Protein AF-0000000083895644 (afdb_homodimer)

Nearest PDB structures (foldseek):
  8w2h-assembly1_A  TM=9.757E-01  e=0.000E+00  Homo sapiens
  4wl0-assembly1_D  TM=9.853E-01  e=0.000E+00  Homo sapiens
  4xz2-assembly1_B  TM=9.857E-01  e=1.143E-103  Homo sapiens
  4omt-assembly1_A-2  TM=9.810E-01  e=0.000E+00  Homo sapiens
  3o8n-assembly2_B  TM=9.812E-01  e=1.967E-99  Oryctolagus cuniculus

Organism: NCBI:txid48701

Structure (mmCIF, N/CA/C/O backbone):
data_AF-0000000083895644-model_v1
#
loop_
_entity.id
_entity.type
_entity.pdbx_description
1 polymer 'ATP-dependent 6-phosphofructokinase'
#
loop_
_atom_site.group_PDB
_atom_site.id
_atom_site.type_symbol
_atom_site.label_atom_id
_atom_site.label_alt_id
_atom_site.label_comp_id
_atom_site.label_asym_id
_atom_site.label_entity_id
_atom_site.label_seq_id
_atom_site.pdbx_PDB_ins_code
_atom_site.Cartn_x
_atom_site.Cartn_y
_atom_site.Cartn_z
_atom_site.occupancy
_atom_site.B_iso_or_equiv
_atom_site.auth_seq_id
_atom_site.auth_comp_id
_atom_site.auth_asym_id
_atom_site.auth_atom_id
_atom_site.pdbx_PDB_model_num
ATOM 1 N N . MET A 1 1 ? 8.945 -33.25 -27.797 1 31.91 1 MET A N 1
ATOM 2 C CA . MET A 1 1 ? 8.016 -32.344 -27.156 1 31.91 1 MET A CA 1
ATOM 3 C C . MET A 1 1 ? 6.625 -32.438 -27.766 1 31.91 1 MET A C 1
ATOM 5 O O . MET A 1 1 ? 6.422 -32.094 -28.922 1 31.91 1 MET A O 1
ATOM 9 N N . SER A 1 2 ? 5.906 -33.281 -27.344 1 35.94 2 SER A N 1
ATOM 10 C CA . SER A 1 2 ? 4.676 -33.656 -28.047 1 35.94 2 SER A CA 1
ATOM 11 C C . SER A 1 2 ? 3.674 -32.5 -28.016 1 35.94 2 SER A C 1
ATOM 13 O O . SER A 1 2 ? 3.359 -31.969 -26.938 1 35.94 2 SER A O 1
ATOM 15 N N . SER A 1 3 ? 3.662 -31.703 -29.031 1 42.75 3 SER A N 1
ATOM 16 C CA . SER A 1 3 ? 2.672 -30.688 -29.375 1 42.75 3 SER A CA 1
ATOM 17 C C . SER A 1 3 ? 1.253 -31.203 -29.156 1 42.75 3 SER A C 1
ATOM 19 O O . SER A 1 3 ? 0.845 -32.188 -29.75 1 42.75 3 SER A O 1
ATOM 21 N N . MET A 1 4 ? 0.895 -31.203 -28 1 51.72 4 MET A N 1
ATOM 22 C CA . MET A 1 4 ? -0.475 -31.688 -27.844 1 51.72 4 MET A CA 1
ATOM 23 C C . MET A 1 4 ? -1.457 -30.781 -28.578 1 51.72 4 MET A C 1
ATOM 25 O O . MET A 1 4 ? -1.373 -29.562 -28.484 1 51.72 4 MET A O 1
ATOM 29 N N . ASP A 1 5 ? -2.025 -31.297 -29.547 1 61.28 5 ASP A N 1
ATOM 30 C CA . ASP A 1 5 ? -3.053 -30.703 -30.391 1 61.28 5 ASP A CA 1
ATOM 31 C C . ASP A 1 5 ? -4.289 -30.344 -29.578 1 61.28 5 ASP A C 1
ATOM 33 O O . ASP A 1 5 ? -4.785 -31.141 -28.797 1 61.28 5 ASP A O 1
ATOM 37 N N . LEU A 1 6 ? -4.594 -29.016 -29.406 1 62.12 6 LEU A N 1
ATOM 38 C CA . LEU A 1 6 ? -5.762 -28.5 -28.703 1 62.12 6 LEU A CA 1
ATOM 39 C C . LEU A 1 6 ? -7.008 -29.312 -29.031 1 62.12 6 LEU A C 1
ATOM 41 O O . LEU A 1 6 ? -7.824 -29.578 -28.141 1 62.12 6 LEU A O 1
ATOM 45 N N . GLU A 1 7 ? -7.039 -29.688 -30.25 1 64.81 7 GLU A N 1
ATOM 46 C CA . GLU A 1 7 ? -8.227 -30.438 -30.656 1 64.81 7 GLU A CA 1
ATOM 47 C C . GLU A 1 7 ? -8.312 -31.766 -29.922 1 64.81 7 GLU A C 1
ATOM 49 O O . GLU A 1 7 ? -9.406 -32.219 -29.547 1 64.81 7 GLU A O 1
ATOM 54 N N . LYS A 1 8 ? -7.195 -32.281 -29.766 1 72.81 8 LYS A N 1
ATOM 55 C CA . LYS A 1 8 ? -7.172 -33.531 -29.047 1 72.81 8 LYS A CA 1
ATOM 56 C C . LYS A 1 8 ? -7.543 -33.344 -27.578 1 72.81 8 LYS A C 1
ATOM 58 O O . LYS A 1 8 ? -8.258 -34.188 -27.016 1 72.81 8 LYS A O 1
ATOM 63 N N . LEU A 1 9 ? -7.035 -32.188 -27.078 1 74.25 9 LEU A N 1
ATOM 64 C CA . LEU A 1 9 ? -7.355 -31.906 -25.672 1 74.25 9 LEU A CA 1
ATOM 65 C C . LEU A 1 9 ? -8.844 -31.641 -25.516 1 74.25 9 LEU A C 1
ATOM 67 O O . LEU A 1 9 ? -9.453 -32.062 -24.516 1 74.25 9 LEU A O 1
ATOM 71 N N . LYS A 1 10 ? -9.414 -30.953 -26.422 1 72.94 10 LYS A N 1
ATOM 72 C CA . LYS A 1 10 ? -10.844 -30.656 -26.391 1 72.94 10 LYS A CA 1
ATOM 73 C C . LYS A 1 10 ? -11.68 -31.922 -26.531 1 72.94 10 LYS A C 1
ATOM 75 O O . LYS A 1 10 ? -12.719 -32.062 -25.875 1 72.94 10 LYS A O 1
ATOM 80 N N . MET A 1 11 ? -11.188 -32.75 -27.391 1 65.75 11 MET A N 1
ATOM 81 C CA . MET A 1 11 ? -11.891 -34.031 -27.594 1 65.75 11 MET A CA 1
ATOM 82 C C . MET A 1 11 ? -11.82 -34.906 -26.344 1 65.75 11 MET A C 1
ATOM 84 O O . MET A 1 11 ? -12.805 -35.562 -25.984 1 65.75 11 MET A O 1
ATOM 88 N N . THR A 1 12 ? -10.734 -34.844 -25.75 1 70.88 12 THR A N 1
ATOM 89 C CA . THR A 1 12 ? -10.562 -35.656 -24.547 1 70.88 12 THR A CA 1
ATOM 90 C C . THR A 1 12 ? -11.289 -35 -23.359 1 70.88 12 THR A C 1
ATOM 92 O O . THR A 1 12 ? -11.789 -35.719 -22.484 1 70.88 12 THR A O 1
ATOM 95 N N . GLY A 1 13 ? -11.312 -33.781 -23.344 1 72.75 13 GLY A N 1
ATOM 96 C CA . GLY A 1 13 ? -11.953 -33.031 -22.266 1 72.75 13 GLY A CA 1
ATOM 97 C C . GLY A 1 13 ? -13.469 -33.062 -22.344 1 72.75 13 GLY A C 1
ATOM 98 O O . GLY A 1 13 ? -14.156 -32.969 -21.328 1 72.75 13 GLY A O 1
ATOM 99 N N . ALA A 1 14 ? -13.805 -33.25 -23.609 1 74 14 ALA A N 1
ATOM 100 C CA . ALA A 1 14 ? -15.25 -33.25 -23.812 1 74 14 ALA A CA 1
ATOM 101 C C . ALA A 1 14 ? -15.898 -34.469 -23.125 1 74 14 ALA A C 1
ATOM 103 O O . ALA A 1 14 ? -15.461 -35.594 -23.312 1 74 14 ALA A O 1
ATOM 104 N N . GLY A 1 15 ? -16.703 -34.156 -22.234 1 79.12 15 GLY A N 1
ATOM 105 C CA . GLY A 1 15 ? -17.438 -35.219 -21.547 1 79.12 15 GLY A CA 1
ATOM 106 C C . GLY A 1 15 ? -16.891 -35.5 -20.156 1 79.12 15 GLY A C 1
ATOM 107 O O . GLY A 1 15 ? -17.484 -36.281 -19.406 1 79.12 15 GLY A O 1
ATOM 108 N N . ARG A 1 16 ? -15.758 -34.906 -19.906 1 88.75 16 ARG A N 1
ATOM 109 C CA . ARG A 1 16 ? -15.18 -35.125 -18.578 1 88.75 16 ARG A CA 1
ATOM 110 C C . ARG A 1 16 ? -15.617 -34.062 -17.594 1 88.75 16 ARG A C 1
ATOM 112 O O . ARG A 1 16 ? -16.062 -32.969 -18 1 88.75 16 ARG A O 1
ATOM 119 N N . ALA A 1 17 ? -15.539 -34.438 -16.328 1 94.62 17 ALA A N 1
ATOM 120 C CA . ALA A 1 17 ? -15.906 -33.5 -15.258 1 94.62 17 ALA A CA 1
ATOM 121 C C . ALA A 1 17 ? -14.758 -33.312 -14.266 1 94.62 17 ALA A C 1
ATOM 123 O O . ALA A 1 17 ? -14.148 -34.312 -13.828 1 94.62 17 ALA A O 1
ATOM 124 N N . ILE A 1 18 ? -14.43 -32.031 -14.086 1 96.25 18 ILE A N 1
ATOM 125 C CA . ILE A 1 18 ? -13.352 -31.688 -13.18 1 96.25 18 ILE A CA 1
ATOM 126 C C . ILE A 1 18 ? -13.914 -30.922 -11.984 1 96.25 18 ILE A C 1
ATOM 128 O O . ILE A 1 18 ? -14.828 -30.094 -12.141 1 96.25 18 ILE A O 1
ATOM 132 N N . ALA A 1 19 ? -13.477 -31.219 -10.82 1 97.5 19 ALA A N 1
ATOM 133 C CA . ALA A 1 19 ? -13.836 -30.453 -9.633 1 97.5 19 ALA A CA 1
ATOM 134 C C . ALA A 1 19 ? -12.602 -29.812 -8.992 1 97.5 19 ALA A C 1
ATOM 136 O O . ALA A 1 19 ? -11.516 -30.406 -9 1 97.5 19 ALA A O 1
ATOM 137 N N . VAL A 1 20 ? -12.797 -28.594 -8.531 1 96.81 20 VAL A N 1
ATOM 138 C CA . VAL A 1 20 ? -11.711 -27.875 -7.863 1 96.81 20 VAL A CA 1
ATOM 139 C C . VAL A 1 20 ? -12.125 -27.547 -6.434 1 96.81 20 VAL A C 1
ATOM 141 O O . VAL A 1 20 ? -13.258 -27.125 -6.188 1 96.81 20 VAL A O 1
ATOM 144 N N . LEU A 1 21 ? -11.289 -27.828 -5.504 1 94.88 21 LEU A N 1
ATOM 145 C CA . LEU A 1 21 ? -11.562 -27.484 -4.113 1 94.88 21 LEU A CA 1
ATOM 146 C C . LEU A 1 21 ? -10.328 -26.859 -3.461 1 94.88 21 LEU A C 1
ATOM 148 O O . LEU A 1 21 ? -9.203 -27.094 -3.908 1 94.88 21 LEU A O 1
ATOM 152 N N . THR A 1 22 ? -10.539 -25.969 -2.553 1 92.88 22 THR A N 1
ATOM 153 C CA . THR A 1 22 ? -9.492 -25.359 -1.735 1 92.88 22 THR A CA 1
ATOM 154 C C . THR A 1 22 ? -9.609 -25.812 -0.282 1 92.88 22 THR A C 1
ATOM 156 O O . THR A 1 22 ? -10.711 -25.953 0.245 1 92.88 22 THR A O 1
ATOM 159 N N . SER A 1 23 ? -8.484 -26.188 0.261 1 89.44 23 SER A N 1
ATOM 160 C CA . SER A 1 23 ? -8.492 -26.672 1.635 1 89.44 23 SER A CA 1
ATOM 161 C C . SER A 1 23 ? -7.246 -26.219 2.393 1 89.44 23 SER A C 1
ATOM 163 O O . SER A 1 23 ? -6.207 -25.953 1.787 1 89.44 23 SER A O 1
ATOM 165 N N . GLY A 1 24 ? -7.406 -26.125 3.744 1 80.19 24 GLY A N 1
ATOM 166 C CA . GLY A 1 24 ? -6.297 -25.734 4.594 1 80.19 24 GLY A CA 1
ATOM 167 C C . GLY A 1 24 ? -6.246 -24.234 4.848 1 80.19 24 GLY A C 1
ATOM 168 O O . GLY A 1 24 ? -7.277 -23.562 4.816 1 80.19 24 GLY A O 1
ATOM 169 N N . GLY A 1 25 ? -5.035 -23.828 5.219 1 79.12 25 GLY A N 1
ATOM 170 C CA . GLY A 1 25 ? -4.867 -22.406 5.438 1 79.12 25 GLY A CA 1
ATOM 171 C C . GLY A 1 25 ? -4.965 -21.594 4.16 1 79.12 25 GLY A C 1
ATOM 172 O O . GLY A 1 25 ? -4.512 -22.031 3.102 1 79.12 25 GLY A O 1
ATOM 173 N N . ASP A 1 26 ? -5.562 -20.484 4.305 1 82.38 26 ASP A N 1
ATOM 174 C CA . ASP A 1 26 ? -5.738 -19.656 3.117 1 82.38 26 ASP A CA 1
ATOM 175 C C . ASP A 1 26 ? -4.422 -18.984 2.713 1 82.38 26 ASP A C 1
ATOM 177 O O . ASP A 1 26 ? -3.545 -18.766 3.553 1 82.38 26 ASP A O 1
ATOM 181 N N . ALA A 1 27 ? -4.18 -18.953 1.488 1 86.19 27 ALA A N 1
ATOM 182 C CA . ALA A 1 27 ? -3.053 -18.266 0.866 1 86.19 27 ALA A CA 1
ATOM 183 C C . ALA A 1 27 ? -3.529 -17.312 -0.221 1 86.19 27 ALA A C 1
ATOM 185 O O . ALA A 1 27 ? -4.516 -17.578 -0.909 1 86.19 27 ALA A O 1
ATOM 186 N N . GLN A 1 28 ? -2.652 -16.344 -0.252 1 88.38 28 GLN A N 1
ATOM 187 C CA . GLN A 1 28 ? -2.982 -15.359 -1.284 1 88.38 28 GLN A CA 1
ATOM 188 C C . GLN A 1 28 ? -2.805 -15.953 -2.68 1 88.38 28 GLN A C 1
ATOM 190 O O . GLN A 1 28 ? -1.929 -16.797 -2.895 1 88.38 28 GLN A O 1
ATOM 195 N N . GLY A 1 29 ? -3.602 -16.031 -3.59 1 91.88 29 GLY A N 1
ATOM 196 C CA . GLY A 1 29 ? -3.51 -16.469 -4.973 1 91.88 29 GLY A CA 1
ATOM 197 C C . GLY A 1 29 ? -4.398 -17.656 -5.277 1 91.88 29 GLY A C 1
ATOM 198 O O . GLY A 1 29 ? -4.488 -18.094 -6.426 1 91.88 29 GLY A O 1
ATOM 199 N N . MET A 1 30 ? -4.91 -18.219 -4.238 1 93.69 30 MET A N 1
ATOM 200 C CA . MET A 1 30 ? -5.762 -19.391 -4.438 1 93.69 30 MET A CA 1
ATOM 201 C C . MET A 1 30 ? -6.898 -19.078 -5.402 1 93.69 30 MET A C 1
ATOM 203 O O . MET A 1 30 ? -7.301 -19.938 -6.191 1 93.69 30 MET A O 1
ATOM 207 N N . ASN A 1 31 ? -7.359 -17.828 -5.352 1 94.5 31 ASN A N 1
ATOM 208 C CA . ASN A 1 31 ? -8.422 -17.438 -6.273 1 94.5 31 ASN A CA 1
ATOM 209 C C . ASN A 1 31 ? -7.941 -17.453 -7.723 1 94.5 31 ASN A C 1
ATOM 211 O O . ASN A 1 31 ? -8.695 -17.812 -8.625 1 94.5 31 ASN A O 1
ATOM 215 N N . ALA A 1 32 ? -6.699 -17.047 -7.891 1 96.12 32 ALA A N 1
ATOM 216 C CA . ALA A 1 32 ? -6.137 -17.078 -9.242 1 96.12 32 ALA A CA 1
ATOM 217 C C . ALA A 1 32 ? -6.008 -18.5 -9.75 1 96.12 32 ALA A C 1
ATOM 219 O O . ALA A 1 32 ? -6.184 -18.766 -10.938 1 96.12 32 ALA A O 1
ATOM 220 N N . ALA A 1 33 ? -5.691 -19.406 -8.867 1 96.62 33 ALA A N 1
ATOM 221 C CA . ALA A 1 33 ? -5.605 -20.812 -9.242 1 96.62 33 ALA A CA 1
ATOM 222 C C . ALA A 1 33 ? -6.98 -21.375 -9.594 1 96.62 33 ALA A C 1
ATOM 224 O O . ALA A 1 33 ? -7.133 -22.062 -10.602 1 96.62 33 ALA A O 1
ATOM 225 N N . VAL A 1 34 ? -7.973 -21.062 -8.766 1 96.38 34 VAL A N 1
ATOM 226 C CA . VAL A 1 34 ? -9.336 -21.516 -9.023 1 96.38 34 VAL A CA 1
ATOM 227 C C . VAL A 1 34 ? -9.828 -20.969 -10.359 1 96.38 34 VAL A C 1
ATOM 229 O O . VAL A 1 34 ? -10.445 -21.688 -11.141 1 96.38 34 VAL A O 1
ATOM 232 N N . ARG A 1 35 ? -9.523 -19.734 -10.602 1 96.75 35 ARG A N 1
ATOM 233 C CA . ARG A 1 35 ? -9.906 -19.094 -11.859 1 96.75 35 ARG A CA 1
ATOM 234 C C . ARG A 1 35 ? -9.25 -19.797 -13.047 1 96.75 35 ARG A C 1
ATOM 236 O O . ARG A 1 35 ? -9.906 -20.062 -14.055 1 96.75 35 ARG A O 1
ATOM 243 N N . ALA A 1 36 ? -7.98 -20.094 -12.953 1 96.56 36 ALA A N 1
ATOM 244 C CA . ALA A 1 36 ? -7.227 -20.703 -14.047 1 96.56 36 ALA A CA 1
ATOM 245 C C . ALA A 1 36 ? -7.719 -22.125 -14.336 1 96.56 36 ALA A C 1
ATOM 247 O O . ALA A 1 36 ? -7.898 -22.5 -15.5 1 96.56 36 ALA A O 1
ATOM 248 N N . VAL A 1 37 ? -7.98 -22.891 -13.312 1 97 37 VAL A N 1
ATOM 249 C CA . VAL A 1 37 ? -8.461 -24.266 -13.484 1 97 37 VAL A CA 1
ATOM 250 C C . VAL A 1 37 ? -9.852 -24.25 -14.117 1 97 37 VAL A C 1
ATOM 252 O O . VAL A 1 37 ? -10.133 -25.031 -15.031 1 97 37 VAL A O 1
ATOM 255 N N . THR A 1 38 ? -10.68 -23.359 -13.641 1 96.81 38 THR A N 1
ATOM 256 C CA . THR A 1 38 ? -12.047 -23.281 -14.133 1 96.81 38 THR A CA 1
ATOM 257 C C . THR A 1 38 ? -12.07 -22.859 -15.602 1 96.81 38 THR A C 1
ATOM 259 O O . THR A 1 38 ? -12.711 -23.5 -16.438 1 96.81 38 THR A O 1
ATOM 262 N N . ARG A 1 39 ? -11.383 -21.797 -15.914 1 94.94 39 ARG A N 1
ATOM 263 C CA . ARG A 1 39 ? -11.406 -21.281 -17.281 1 94.94 39 ARG A CA 1
ATOM 264 C C . ARG A 1 39 ? -10.742 -22.25 -18.25 1 94.94 39 ARG A C 1
ATOM 266 O O . ARG A 1 39 ? -11.242 -22.453 -19.359 1 94.94 39 ARG A O 1
ATOM 273 N N . MET A 1 40 ? -9.633 -22.797 -17.844 1 94 40 MET A N 1
ATOM 274 C CA . MET A 1 40 ? -8.961 -23.766 -18.703 1 94 40 MET A CA 1
ATOM 275 C C . MET A 1 40 ? -9.805 -25.016 -18.875 1 94 40 MET A C 1
ATOM 277 O O . MET A 1 40 ? -9.875 -25.578 -19.969 1 94 40 MET A O 1
ATOM 281 N N . GLY A 1 41 ? -10.398 -25.5 -17.75 1 94.56 41 GLY A N 1
ATOM 282 C CA . GLY A 1 41 ? -11.281 -26.656 -17.844 1 94.56 41 GLY A CA 1
ATOM 283 C C . GLY A 1 41 ? -12.422 -26.453 -18.812 1 94.56 41 GLY A C 1
ATOM 284 O O . GLY A 1 41 ? -12.695 -27.328 -19.656 1 94.56 41 GLY A O 1
ATOM 285 N N . ILE A 1 42 ? -13.07 -25.344 -18.719 1 92.75 42 ILE A N 1
ATOM 286 C CA . ILE A 1 42 ? -14.172 -25.016 -19.625 1 92.75 42 ILE A CA 1
ATOM 287 C C . ILE A 1 42 ? -13.648 -24.875 -21.047 1 92.75 42 ILE A C 1
ATOM 289 O O . ILE A 1 42 ? -14.312 -25.297 -22 1 92.75 42 ILE A O 1
ATOM 293 N N . TYR A 1 43 ? -12.516 -24.297 -21.141 1 90.5 43 TYR A N 1
ATOM 294 C CA . TYR A 1 43 ? -11.914 -24.062 -22.453 1 90.5 43 TYR A CA 1
ATOM 295 C C . TYR A 1 43 ? -11.648 -25.375 -23.188 1 90.5 43 TYR A C 1
ATOM 297 O O . TYR A 1 43 ? -11.789 -25.438 -24.406 1 90.5 43 TYR A O 1
ATOM 305 N N . VAL A 1 44 ? -11.266 -26.391 -22.469 1 89.69 44 VAL A N 1
ATOM 306 C CA . VAL A 1 44 ? -10.953 -27.672 -23.094 1 89.69 44 VAL A CA 1
ATOM 307 C C . VAL A 1 44 ? -12.227 -28.5 -23.234 1 89.69 44 VAL A C 1
ATOM 309 O O . VAL A 1 44 ? -12.18 -29.641 -23.688 1 89.69 44 VAL A O 1
ATOM 312 N N . GLY A 1 45 ? -13.383 -27.984 -22.828 1 89.12 45 GLY A N 1
ATOM 313 C CA . GLY A 1 45 ? -14.672 -28.609 -23.062 1 89.12 45 GLY A CA 1
ATOM 314 C C . GLY A 1 45 ? -15.156 -29.453 -21.875 1 89.12 45 GLY A C 1
ATOM 315 O O . GLY A 1 45 ? -16.188 -30.125 -21.969 1 89.12 45 GLY A O 1
ATOM 316 N N . ALA A 1 46 ? -14.453 -29.422 -20.812 1 93.31 46 ALA A N 1
ATOM 317 C CA . ALA A 1 46 ? -14.844 -30.188 -19.625 1 93.31 46 ALA A CA 1
ATOM 318 C C . ALA A 1 46 ? -15.859 -29.406 -18.797 1 93.31 46 ALA A C 1
ATOM 320 O O . ALA A 1 46 ? -15.969 -28.188 -18.906 1 93.31 46 ALA A O 1
ATOM 321 N N . LYS A 1 47 ? -16.641 -30.156 -18.062 1 95.31 47 LYS A N 1
ATOM 322 C CA . LYS A 1 47 ? -17.484 -29.547 -17.031 1 95.31 47 LYS A CA 1
ATOM 323 C C . LYS A 1 47 ? -16.688 -29.328 -15.742 1 95.31 47 LYS A C 1
ATOM 325 O O . LYS A 1 47 ? -16.016 -30.25 -15.258 1 95.31 47 LYS A O 1
ATOM 330 N N . VAL A 1 48 ? -16.734 -28.141 -15.281 1 96.88 48 VAL A N 1
ATOM 331 C CA . VAL A 1 48 ? -15.953 -27.828 -14.086 1 96.88 48 VAL A CA 1
ATOM 332 C C . VAL A 1 48 ? -16.891 -27.531 -12.922 1 96.88 48 VAL A C 1
ATOM 334 O O . VAL A 1 48 ? -17.828 -26.734 -13.07 1 96.88 48 VAL A O 1
ATOM 337 N N . TYR A 1 49 ? -16.641 -28.172 -11.789 1 97.62 49 TYR A N 1
ATOM 338 C CA . TYR A 1 49 ? -17.422 -27.969 -10.57 1 97.62 49 TYR A CA 1
ATOM 339 C C . TYR A 1 49 ? -16.562 -27.297 -9.492 1 97.62 49 TYR A C 1
ATOM 341 O O . TYR A 1 49 ? -15.391 -27.625 -9.328 1 97.62 49 TYR A O 1
ATOM 349 N N . LEU A 1 50 ? -17.156 -26.297 -8.844 1 97.19 50 LEU A N 1
ATOM 350 C CA . LEU A 1 50 ? -16.531 -25.672 -7.691 1 97.19 50 LEU A CA 1
ATOM 351 C C . LEU A 1 50 ? -17.062 -26.266 -6.391 1 97.19 50 LEU A C 1
ATOM 353 O O . LEU A 1 50 ? -18.266 -26.266 -6.148 1 97.19 50 LEU A O 1
ATOM 357 N N . ILE A 1 51 ? -16.188 -26.844 -5.652 1 96.06 51 ILE A N 1
ATOM 358 C CA . ILE A 1 51 ? -16.578 -27.375 -4.352 1 96.06 51 ILE A CA 1
ATOM 359 C C . ILE A 1 51 ? -16.391 -26.312 -3.277 1 96.06 51 ILE A C 1
ATOM 361 O O . ILE A 1 51 ? -15.266 -25.922 -2.969 1 96.06 51 ILE A O 1
ATOM 365 N N . HIS A 1 52 ? -17.469 -25.891 -2.73 1 92.88 52 HIS A N 1
ATOM 366 C CA . HIS A 1 52 ? -17.438 -24.844 -1.706 1 92.88 52 HIS A CA 1
ATOM 367 C C . HIS A 1 52 ? -17.109 -25.438 -0.337 1 92.88 52 HIS A C 1
ATOM 369 O O . HIS A 1 52 ? -17.531 -26.562 -0.024 1 92.88 52 HIS A O 1
ATOM 375 N N . GLU A 1 53 ? -16.312 -24.828 0.463 1 89.31 53 GLU A N 1
ATOM 376 C CA . GLU A 1 53 ? -15.984 -25.156 1.844 1 89.31 53 GLU A CA 1
ATOM 377 C C . GLU A 1 53 ? -15.055 -26.359 1.909 1 89.31 53 GLU A C 1
ATOM 379 O O . GLU A 1 53 ? -15.172 -27.188 2.814 1 89.31 53 GLU A O 1
ATOM 384 N N . GLY A 1 54 ? -14.297 -26.609 0.957 1 90.31 54 GLY A N 1
ATOM 385 C CA . GLY A 1 54 ? -13.242 -27.609 0.986 1 90.31 54 GLY A CA 1
ATOM 386 C C . GLY A 1 54 ? -13.766 -29.031 1.058 1 90.31 54 GLY A C 1
ATOM 387 O O . GLY A 1 54 ? -14.719 -29.375 0.356 1 90.31 54 GLY A O 1
ATOM 388 N N . TYR A 1 55 ? -13.133 -29.844 1.933 1 92.19 55 TYR A N 1
ATOM 389 C CA . TYR A 1 55 ? -13.508 -31.234 2.057 1 92.19 55 TYR A CA 1
ATOM 390 C C . TYR A 1 55 ? -14.875 -31.391 2.709 1 92.19 55 TYR A C 1
ATOM 392 O O . TYR A 1 55 ? -15.609 -32.344 2.432 1 92.19 55 TYR A O 1
ATOM 400 N N . GLN A 1 56 ? -15.195 -30.406 3.51 1 90.75 56 GLN A N 1
ATOM 401 C CA . GLN A 1 56 ? -16.516 -30.438 4.125 1 90.75 56 GLN A CA 1
ATOM 402 C C . GLN A 1 56 ? -17.625 -30.344 3.07 1 90.75 56 GLN A C 1
ATOM 404 O O . GLN A 1 56 ? -18.641 -31.031 3.168 1 90.75 56 GLN A O 1
ATOM 409 N N . GLY A 1 57 ? -17.391 -29.516 2.131 1 91.88 57 GLY A N 1
ATOM 410 C CA . GLY A 1 57 ? -18.344 -29.391 1.047 1 91.88 57 GLY A CA 1
ATOM 411 C C . GLY A 1 57 ? -18.438 -30.641 0.186 1 91.88 57 GLY A C 1
ATOM 412 O O . GLY A 1 57 ? -19.5 -30.953 -0.352 1 91.88 57 GLY A O 1
ATOM 413 N N . LEU A 1 58 ? -17.359 -31.312 0.114 1 93.12 58 LEU A N 1
ATOM 414 C CA . LEU A 1 58 ? -17.312 -32.562 -0.64 1 93.12 58 LEU A CA 1
ATOM 415 C C . LEU A 1 58 ? -18.141 -33.625 0.052 1 93.12 58 LEU A C 1
ATOM 417 O O . LEU A 1 58 ? -18.797 -34.438 -0.61 1 93.12 58 LEU A O 1
ATOM 421 N N . VAL A 1 59 ? -18.078 -33.656 1.364 1 94 59 VAL A N 1
ATOM 422 C CA . VAL A 1 59 ? -18.797 -34.625 2.158 1 94 59 VAL A CA 1
ATOM 423 C C . VAL A 1 59 ? -20.281 -34.281 2.189 1 94 59 VAL A C 1
ATOM 425 O O . VAL A 1 59 ? -21.141 -35.156 2.045 1 94 59 VAL A O 1
ATOM 428 N N . ASP A 1 60 ? -20.578 -33 2.332 1 93.25 60 ASP A N 1
ATOM 429 C CA . ASP A 1 60 ? -21.953 -32.562 2.436 1 93.25 60 ASP A CA 1
ATOM 430 C C . ASP A 1 60 ? -22.672 -32.656 1.089 1 93.25 60 ASP A C 1
ATOM 432 O O . ASP A 1 60 ? -23.859 -32.969 1.033 1 93.25 60 ASP A O 1
ATOM 436 N N . GLY A 1 61 ? -22.047 -32.375 0.08 1 93.38 61 GLY A N 1
ATOM 437 C CA . GLY A 1 61 ? -22.625 -32.406 -1.255 1 93.38 61 GLY A CA 1
ATOM 438 C C . GLY A 1 61 ? -23.703 -31.344 -1.46 1 93.38 61 GLY A C 1
ATOM 439 O O . GLY A 1 61 ? -23.625 -30.25 -0.885 1 93.38 61 GLY A O 1
ATOM 440 N N . GLY A 1 62 ? -24.562 -31.516 -2.408 1 90.38 62 GLY A N 1
ATOM 441 C CA . GLY A 1 62 ? -25.688 -30.625 -2.654 1 90.38 62 GLY A CA 1
ATOM 442 C C . GLY A 1 62 ? -25.266 -29.281 -3.207 1 90.38 62 GLY A C 1
ATOM 443 O O . GLY A 1 62 ? -24.609 -29.203 -4.246 1 90.38 62 GLY A O 1
ATOM 444 N N . GLU A 1 63 ? -25.516 -28.281 -2.387 1 91.31 63 GLU A N 1
ATOM 445 C CA . GLU A 1 63 ? -25.297 -26.906 -2.83 1 91.31 63 GLU A CA 1
ATOM 446 C C . GLU A 1 63 ? -23.828 -26.531 -2.742 1 91.31 63 GLU A C 1
ATOM 448 O O . GLU A 1 63 ? -23.406 -25.531 -3.324 1 91.31 63 GLU A O 1
ATOM 453 N N . ASN A 1 64 ? -23.109 -27.391 -2.184 1 93.31 64 ASN A N 1
ATOM 454 C CA . ASN A 1 64 ? -21.688 -27.109 -2.035 1 93.31 64 ASN A CA 1
ATOM 455 C C . ASN A 1 64 ? -20.891 -27.516 -3.273 1 93.31 64 ASN A C 1
ATOM 457 O O . ASN A 1 64 ? -19.719 -27.156 -3.416 1 93.31 64 ASN A O 1
ATOM 461 N N . ILE A 1 65 ? -21.516 -28.266 -4.168 1 96.44 65 ILE A N 1
ATOM 462 C CA . ILE A 1 65 ? -20.891 -28.641 -5.441 1 96.44 65 ILE A CA 1
ATOM 463 C C . ILE A 1 65 ? -21.641 -27.953 -6.586 1 96.44 65 ILE A C 1
ATOM 465 O O . ILE A 1 65 ? -22.688 -28.453 -7.035 1 96.44 65 ILE A O 1
ATOM 469 N N . LYS A 1 66 ? -21.062 -26.906 -7.066 1 96.12 66 LYS A N 1
ATOM 470 C CA . LYS A 1 66 ? -21.75 -26.078 -8.047 1 96.12 66 LYS A CA 1
ATOM 471 C C . LYS A 1 66 ? -21.031 -26.094 -9.391 1 96.12 66 LYS A C 1
ATOM 473 O O . LYS A 1 66 ? -19.812 -26.016 -9.445 1 96.12 66 LYS A O 1
ATOM 478 N N . LEU A 1 67 ? -21.828 -26.25 -10.406 1 95.94 67 LEU A N 1
ATOM 479 C CA . LEU A 1 67 ? -21.297 -26.156 -11.758 1 95.94 67 LEU A CA 1
ATOM 480 C C . LEU A 1 67 ? -20.797 -24.75 -12.062 1 95.94 67 LEU A C 1
ATOM 482 O O . LEU A 1 67 ? -21.516 -23.781 -11.789 1 95.94 67 LEU A O 1
ATOM 486 N N . ALA A 1 68 ? -19.609 -24.703 -12.484 1 95.06 68 ALA A N 1
ATOM 487 C CA . ALA A 1 68 ? -19 -23.391 -12.773 1 95.06 68 ALA A CA 1
ATOM 488 C C . ALA A 1 68 ? -19.234 -22.984 -14.227 1 95.06 68 ALA A C 1
ATOM 490 O O . ALA A 1 68 ? -19.344 -23.844 -15.102 1 95.06 68 ALA A O 1
ATOM 491 N N . HIS A 1 69 ? -19.391 -21.688 -14.406 1 91.44 69 HIS A N 1
ATOM 492 C CA . HIS A 1 69 ? -19.406 -21.078 -15.734 1 91.44 69 HIS A CA 1
ATOM 493 C C . HIS A 1 69 ? -18.281 -20.047 -15.875 1 91.44 69 HIS A C 1
ATOM 495 O O . HIS A 1 69 ? -17.594 -19.734 -14.906 1 91.44 69 HIS A O 1
ATOM 501 N N . TRP A 1 70 ? -18.109 -19.625 -17.047 1 88.06 70 TRP A N 1
ATOM 502 C CA . TRP A 1 70 ? -17.016 -18.719 -17.344 1 88.06 70 TRP A CA 1
ATOM 503 C C . TRP A 1 70 ? -17.078 -17.453 -16.484 1 88.06 70 TRP A C 1
ATOM 505 O O . TRP A 1 70 ? -16.062 -16.938 -16.031 1 88.06 70 TRP A O 1
ATOM 515 N N . HIS A 1 71 ? -18.312 -17.047 -16.125 1 86.06 71 HIS A N 1
ATOM 516 C CA . HIS A 1 71 ? -18.516 -15.789 -15.406 1 86.06 71 HIS A CA 1
ATOM 517 C C . HIS A 1 71 ? -18.453 -16 -13.891 1 86.06 71 HIS A C 1
ATOM 519 O O . HIS A 1 71 ? -18.359 -15.031 -13.133 1 86.06 71 HIS A O 1
ATOM 525 N N . SER A 1 72 ? -18.453 -17.234 -13.492 1 88.25 72 SER A N 1
ATOM 526 C CA . SER A 1 72 ? -18.422 -17.531 -12.062 1 88.25 72 SER A CA 1
ATOM 527 C C . SER A 1 72 ? -17.094 -17.141 -11.445 1 88.25 72 SER A C 1
ATOM 529 O O . SER A 1 72 ? -17 -16.922 -10.242 1 88.25 72 SER A O 1
ATOM 531 N N . VAL A 1 73 ? -16.078 -17.031 -12.32 1 91 73 VAL A N 1
ATOM 532 C CA . VAL A 1 73 ? -14.75 -16.766 -11.781 1 91 73 VAL A CA 1
ATOM 533 C C . VAL A 1 73 ? -14.219 -15.453 -12.344 1 91 73 VAL A C 1
ATOM 535 O O . VAL A 1 73 ? -13 -15.25 -12.422 1 91 73 VAL A O 1
ATOM 538 N N . THR A 1 74 ? -15.195 -14.602 -12.688 1 86.56 74 THR A N 1
ATOM 539 C CA . THR A 1 74 ? -14.789 -13.289 -13.188 1 86.56 74 THR A CA 1
ATOM 540 C C . THR A 1 74 ? -14.461 -12.352 -12.031 1 86.56 74 THR A C 1
ATOM 542 O O . THR A 1 74 ? -15.133 -12.367 -11 1 86.56 74 THR A O 1
ATOM 545 N N . ASN A 1 75 ? -13.414 -11.648 -12.109 1 83.69 75 ASN A N 1
ATOM 546 C CA . ASN A 1 75 ? -13.008 -10.578 -11.203 1 83.69 75 ASN A CA 1
ATOM 547 C C . ASN A 1 75 ? -12.648 -11.125 -9.828 1 83.69 75 ASN A C 1
ATOM 549 O O . ASN A 1 75 ? -13.047 -10.555 -8.805 1 83.69 75 ASN A O 1
ATOM 553 N N . ILE A 1 76 ? -12 -12.297 -9.758 1 89.75 76 ILE A N 1
ATOM 554 C CA . ILE A 1 76 ? -11.609 -12.844 -8.469 1 89.75 76 ILE A CA 1
ATOM 555 C C . ILE A 1 76 ? -10.086 -12.922 -8.383 1 89.75 76 ILE A C 1
ATOM 557 O O . ILE A 1 76 ? -9.531 -13.188 -7.312 1 89.75 76 ILE A O 1
ATOM 561 N N . ILE A 1 77 ? -9.438 -12.648 -9.492 1 91.69 77 ILE A N 1
ATOM 562 C CA . ILE A 1 77 ? -7.996 -12.82 -9.578 1 91.69 77 ILE A CA 1
ATOM 563 C C . ILE A 1 77 ? -7.301 -11.883 -8.594 1 91.69 77 ILE A C 1
ATOM 565 O O . ILE A 1 77 ? -6.227 -12.195 -8.078 1 91.69 77 ILE A O 1
ATOM 569 N N . GLN A 1 78 ? -7.93 -10.695 -8.289 1 89.38 78 GLN A N 1
ATOM 570 C CA . GLN A 1 78 ? -7.312 -9.695 -7.422 1 89.38 78 GLN A CA 1
ATOM 571 C C . GLN A 1 78 ? -7.691 -9.922 -5.961 1 89.38 78 GLN A C 1
ATOM 573 O O . GLN A 1 78 ? -7.129 -9.289 -5.066 1 89.38 78 GLN A O 1
ATOM 578 N N . LEU A 1 79 ? -8.57 -10.812 -5.738 1 88.31 79 LEU A N 1
ATOM 579 C CA . LEU A 1 79 ? -9.055 -11.008 -4.375 1 88.31 79 LEU A CA 1
ATOM 580 C C . LEU A 1 79 ? -8.141 -11.945 -3.602 1 88.31 79 LEU A C 1
ATOM 582 O O . LEU A 1 79 ? -7.605 -12.906 -4.164 1 88.31 79 LEU A O 1
ATOM 586 N N . GLY A 1 80 ? -7.973 -11.688 -2.404 1 85.81 80 GLY A N 1
ATOM 587 C CA . GLY A 1 80 ? -7.223 -12.57 -1.522 1 85.81 80 GLY A CA 1
ATOM 588 C C . GLY A 1 80 ? -8.078 -13.664 -0.916 1 85.81 80 GLY A C 1
ATOM 589 O O . GLY A 1 80 ? -9.305 -13.586 -0.934 1 85.81 80 GLY A O 1
ATOM 590 N N . GLY A 1 81 ? -7.391 -14.75 -0.519 1 83.44 81 GLY A N 1
ATOM 591 C CA . GLY A 1 81 ? -8.109 -15.883 0.039 1 83.44 81 GLY A CA 1
ATOM 592 C C . GLY A 1 81 ? -8.766 -16.75 -1.019 1 83.44 81 GLY A C 1
ATOM 593 O O . GLY A 1 81 ? -8.211 -16.953 -2.1 1 83.44 81 GLY A O 1
ATOM 594 N N . THR A 1 82 ? -9.852 -17.328 -0.632 1 88.44 82 THR A N 1
ATOM 595 C CA . THR A 1 82 ? -10.586 -18.172 -1.561 1 88.44 82 THR A CA 1
ATOM 596 C C . THR A 1 82 ? -12.078 -17.844 -1.538 1 88.44 82 THR A C 1
ATOM 598 O O . THR A 1 82 ? -12.68 -17.734 -0.468 1 88.44 82 THR A O 1
ATOM 601 N N . VAL A 1 83 ? -12.641 -17.609 -2.676 1 86.94 83 VAL A N 1
ATOM 602 C CA . VAL A 1 83 ? -14.047 -17.25 -2.805 1 86.94 83 VAL A CA 1
ATOM 603 C C . VAL A 1 83 ? -14.922 -18.469 -2.551 1 86.94 83 VAL A C 1
ATOM 605 O O . VAL A 1 83 ? -16.094 -18.344 -2.182 1 86.94 83 VAL A O 1
ATOM 608 N N . ILE A 1 84 ? -14.328 -19.672 -2.738 1 90.12 84 ILE A N 1
ATOM 609 C CA . ILE A 1 84 ? -15.117 -20.891 -2.555 1 90.12 84 ILE A CA 1
ATOM 610 C C . ILE A 1 84 ? -14.945 -21.391 -1.127 1 90.12 84 ILE A C 1
ATOM 612 O O . ILE A 1 84 ? -15.523 -22.422 -0.758 1 90.12 84 ILE A O 1
ATOM 616 N N . GLY A 1 85 ? -14.172 -20.656 -0.355 1 85 85 GLY A N 1
ATOM 617 C CA . GLY A 1 85 ? -14.031 -20.984 1.056 1 85 85 GLY A CA 1
ATOM 618 C C . GLY A 1 85 ? -13.133 -22.172 1.308 1 85 85 GLY A C 1
ATOM 619 O O . GLY A 1 85 ? -12.773 -22.891 0.375 1 85 85 GLY A O 1
ATOM 620 N N . SER A 1 86 ? -12.711 -22.266 2.543 1 81.75 86 SER A N 1
ATOM 621 C CA . SER A 1 86 ? -11.914 -23.391 3.031 1 81.75 86 SER A CA 1
ATOM 622 C C . SER A 1 86 ? -12.32 -23.781 4.449 1 81.75 86 SER A C 1
ATOM 624 O O . SER A 1 86 ? -12.805 -22.938 5.211 1 81.75 86 SER A O 1
ATOM 626 N N . ALA A 1 87 ? -12.516 -25.094 4.707 1 71.94 87 ALA A N 1
ATOM 627 C CA . ALA A 1 87 ? -12.867 -25.531 6.051 1 71.94 87 ALA A CA 1
ATOM 628 C C . ALA A 1 87 ? -12.055 -26.75 6.457 1 71.94 87 ALA A C 1
ATOM 630 O O . ALA A 1 87 ? -11.703 -27.578 5.613 1 71.94 87 ALA A O 1
ATOM 631 N N . ARG A 1 88 ? -11.773 -26.781 7.723 1 66.62 88 ARG A N 1
ATOM 632 C CA . ARG A 1 88 ? -11.195 -28 8.281 1 66.62 88 ARG A CA 1
ATOM 633 C C . ARG A 1 88 ? -12.273 -29.062 8.508 1 66.62 88 ARG A C 1
ATOM 635 O O . ARG A 1 88 ? -13.352 -28.75 9.031 1 66.62 88 ARG A O 1
ATOM 642 N N . CYS A 1 89 ? -11.977 -30.172 7.852 1 79.69 89 CYS A N 1
ATOM 643 C CA . CYS A 1 89 ? -13.031 -31.172 7.891 1 79.69 89 CYS A CA 1
ATOM 644 C C . CYS A 1 89 ? -12.562 -32.438 8.625 1 79.69 89 CYS A C 1
ATOM 646 O O . CYS A 1 89 ? -11.719 -33.156 8.125 1 79.69 89 CYS A O 1
ATOM 648 N N . LYS A 1 90 ? -13.156 -32.688 9.781 1 82 90 LYS A N 1
ATOM 649 C CA . LYS A 1 90 ? -12.852 -33.906 10.531 1 82 90 LYS A CA 1
ATOM 650 C C . LYS A 1 90 ? -13.594 -35.094 9.953 1 82 90 LYS A C 1
ATOM 652 O O . LYS A 1 90 ? -13.102 -36.219 10.016 1 82 90 LYS A O 1
ATOM 657 N N . ALA A 1 91 ? -14.617 -34.906 9.344 1 86.06 91 ALA A N 1
ATOM 658 C CA . ALA A 1 91 ? -15.438 -35.969 8.789 1 86.06 91 ALA A CA 1
ATOM 659 C C . ALA A 1 91 ? -14.703 -36.688 7.664 1 86.06 91 ALA A C 1
ATOM 661 O O . ALA A 1 91 ? -14.828 -37.906 7.52 1 86.06 91 ALA A O 1
ATOM 662 N N . PHE A 1 92 ? -13.969 -36.031 6.953 1 91.31 92 PHE A N 1
ATOM 663 C CA . PHE A 1 92 ? -13.273 -36.625 5.809 1 91.31 92 PHE A CA 1
ATOM 664 C C . PHE A 1 92 ? -12.156 -37.531 6.262 1 91.31 92 PHE A C 1
ATOM 666 O O . PHE A 1 92 ? -11.703 -38.406 5.5 1 91.31 92 PHE A O 1
ATOM 673 N N . GLN A 1 93 ? -11.758 -37.375 7.461 1 88.81 93 GLN A N 1
ATOM 674 C CA . GLN A 1 93 ? -10.711 -38.219 7.98 1 88.81 93 GLN A CA 1
ATOM 675 C C . GLN A 1 93 ? -11.25 -39.625 8.289 1 88.81 93 GLN A C 1
ATOM 677 O O . GLN A 1 93 ? -10.484 -40.594 8.359 1 88.81 93 GLN A O 1
ATOM 682 N N . THR A 1 94 ? -12.555 -39.719 8.359 1 91.88 94 THR A N 1
ATOM 683 C CA . THR A 1 94 ? -13.188 -41 8.602 1 91.88 94 THR A CA 1
ATOM 684 C C . THR A 1 94 ? -13.594 -41.656 7.285 1 91.88 94 THR A C 1
ATOM 686 O O . THR A 1 94 ? -13.828 -41 6.289 1 91.88 94 THR A O 1
ATOM 689 N N . ARG A 1 95 ? -13.68 -42.969 7.309 1 93.19 95 ARG A N 1
ATOM 690 C CA . ARG A 1 95 ? -14.039 -43.719 6.109 1 93.19 95 ARG A CA 1
ATOM 691 C C . ARG A 1 95 ? -15.461 -43.406 5.664 1 93.19 95 ARG A C 1
ATOM 693 O O . ARG A 1 95 ? -15.742 -43.312 4.469 1 93.19 95 ARG A O 1
ATOM 700 N N . GLU A 1 96 ? -16.297 -43.219 6.676 1 92.88 96 GLU A N 1
ATOM 701 C CA . GLU A 1 96 ? -17.688 -42.875 6.371 1 92.88 96 GLU A CA 1
ATOM 702 C C . GLU A 1 96 ? -17.766 -41.562 5.617 1 92.88 96 GLU A C 1
ATOM 704 O O . GLU A 1 96 ? -18.578 -41.406 4.688 1 92.88 96 GLU A O 1
ATOM 709 N N . GLY A 1 97 ? -17 -40.656 6.055 1 94.06 97 GLY A N 1
ATOM 710 C CA . GLY A 1 97 ? -16.969 -39.375 5.359 1 94.06 97 GLY A CA 1
ATOM 711 C C . GLY A 1 97 ? -16.469 -39.469 3.934 1 94.06 97 GLY A C 1
ATOM 712 O O . GLY A 1 97 ? -16.969 -38.812 3.037 1 94.06 97 GLY A O 1
ATOM 713 N N . ARG A 1 98 ? -15.516 -40.344 3.705 1 95.69 98 ARG A N 1
ATOM 714 C CA . ARG A 1 98 ? -14.953 -40.5 2.369 1 95.69 98 ARG A CA 1
ATOM 715 C C . ARG A 1 98 ? -15.922 -41.25 1.456 1 95.69 98 ARG A C 1
ATOM 717 O O . ARG A 1 98 ? -15.961 -41 0.25 1 95.69 98 ARG A O 1
ATOM 724 N N . ILE A 1 99 ? -16.719 -42.125 2.066 1 95.81 99 ILE A N 1
ATOM 725 C CA . ILE A 1 99 ? -17.75 -42.812 1.293 1 95.81 99 ILE A CA 1
ATOM 726 C C . ILE A 1 99 ? -18.781 -41.781 0.814 1 95.81 99 ILE A C 1
ATOM 728 O O . ILE A 1 99 ? -19.203 -41.844 -0.344 1 95.81 99 ILE A O 1
ATOM 732 N N . ALA A 1 100 ? -19.109 -40.938 1.729 1 95.44 100 ALA A N 1
ATOM 733 C CA . ALA A 1 100 ? -20.062 -39.906 1.37 1 95.44 100 ALA A CA 1
ATOM 734 C C . ALA A 1 100 ? -19.516 -38.969 0.279 1 95.44 100 ALA A C 1
ATOM 736 O O . ALA A 1 100 ? -20.234 -38.594 -0.632 1 95.44 100 ALA A O 1
ATOM 737 N N . ALA A 1 101 ? -18.359 -38.594 0.395 1 96.25 101 ALA A N 1
ATOM 738 C CA . ALA A 1 101 ? -17.703 -37.75 -0.603 1 96.25 101 ALA A CA 1
ATOM 739 C C . ALA A 1 101 ? -17.656 -38.438 -1.964 1 96.25 101 ALA A C 1
ATOM 741 O O . ALA A 1 101 ? -17.922 -37.812 -2.994 1 96.25 101 ALA A O 1
ATOM 742 N N . ALA A 1 102 ? -17.328 -39.75 -1.998 1 96 102 ALA A N 1
ATOM 743 C CA . ALA A 1 102 ? -17.281 -40.531 -3.234 1 96 102 ALA A CA 1
ATOM 744 C C . ALA A 1 102 ? -18.656 -40.594 -3.895 1 96 102 ALA A C 1
ATOM 746 O O . ALA A 1 102 ? -18.766 -40.5 -5.121 1 96 102 ALA A O 1
ATOM 747 N N . PHE A 1 103 ? -19.609 -40.781 -3.082 1 95.81 103 PHE A N 1
ATOM 748 C CA . PHE A 1 103 ? -20.984 -40.812 -3.584 1 95.81 103 PHE A CA 1
ATOM 749 C C . PHE A 1 103 ? -21.359 -39.531 -4.289 1 95.81 103 PHE A C 1
ATOM 751 O O . PHE A 1 103 ? -21.922 -39.562 -5.379 1 95.81 103 PHE A O 1
ATOM 758 N N . ASN A 1 104 ? -21.062 -38.375 -3.674 1 95.56 104 ASN A N 1
ATOM 759 C CA . ASN A 1 104 ? -21.391 -37.094 -4.227 1 95.56 104 ASN A CA 1
ATOM 760 C C . ASN A 1 104 ? -20.656 -36.812 -5.535 1 95.56 104 ASN A C 1
ATOM 762 O O . ASN A 1 104 ? -21.188 -36.156 -6.43 1 95.56 104 ASN A O 1
ATOM 766 N N . LEU A 1 105 ? -19.438 -37.281 -5.641 1 95.56 105 LEU A N 1
ATOM 767 C CA . LEU A 1 105 ? -18.656 -37.094 -6.855 1 95.56 105 LEU A CA 1
ATOM 768 C C . LEU A 1 105 ? -19.203 -37.938 -7.992 1 95.56 105 LEU A C 1
ATOM 770 O O . LEU A 1 105 ? -19.359 -37.469 -9.117 1 95.56 105 LEU A O 1
ATOM 774 N N . VAL A 1 106 ? -19.484 -39.188 -7.688 1 93.94 106 VAL A N 1
ATOM 775 C CA . VAL A 1 106 ? -19.969 -40.094 -8.703 1 93.94 106 VAL A CA 1
ATOM 776 C C . VAL A 1 106 ? -21.328 -39.656 -9.203 1 93.94 106 VAL A C 1
ATOM 778 O O . VAL A 1 106 ? -21.641 -39.812 -10.391 1 93.94 106 VAL A O 1
ATOM 781 N N . LYS A 1 107 ? -22.078 -39.125 -8.289 1 92.69 107 LYS A N 1
ATOM 782 C CA . LYS A 1 107 ? -23.422 -38.656 -8.648 1 92.69 107 LYS A CA 1
ATOM 783 C C . LYS A 1 107 ? -23.344 -37.531 -9.688 1 92.69 107 LYS A C 1
ATOM 785 O O . LYS A 1 107 ? -24.219 -37.406 -10.547 1 92.69 107 LYS A O 1
ATOM 790 N N . LYS A 1 108 ? -22.297 -36.781 -9.672 1 93.69 108 LYS A N 1
ATOM 791 C CA . LYS A 1 108 ? -22.141 -35.688 -10.602 1 93.69 108 LYS A CA 1
ATOM 792 C C . LYS A 1 108 ? -21.203 -36.062 -11.75 1 93.69 108 LYS A C 1
ATOM 794 O O . LYS A 1 108 ? -20.891 -35.219 -12.602 1 93.69 108 LYS A O 1
ATOM 799 N N . GLY A 1 109 ? -20.703 -37.281 -11.656 1 92.12 109 GLY A N 1
ATOM 800 C CA . GLY A 1 109 ? -19.844 -37.812 -12.711 1 92.12 109 GLY A CA 1
ATOM 801 C C . GLY A 1 109 ? -18.438 -37.219 -12.664 1 92.12 109 GLY A C 1
ATOM 802 O O . GLY A 1 109 ? -17.781 -37.125 -13.695 1 92.12 109 GLY A O 1
ATOM 803 N N . ILE A 1 110 ? -18.031 -36.812 -11.562 1 94.75 110 ILE A N 1
ATOM 804 C CA . ILE A 1 110 ? -16.719 -36.188 -11.414 1 94.75 110 ILE A CA 1
ATOM 805 C C . ILE A 1 110 ? -15.664 -37.25 -11.156 1 94.75 110 ILE A C 1
ATOM 807 O O . ILE A 1 110 ? -15.766 -38.031 -10.188 1 94.75 110 ILE A O 1
ATOM 811 N N . THR A 1 111 ? -14.664 -37.312 -12.023 1 93.06 111 THR A N 1
ATOM 812 C CA . THR A 1 111 ? -13.602 -38.281 -11.836 1 93.06 111 THR A CA 1
ATOM 813 C C . THR A 1 111 ? -12.234 -37.625 -11.805 1 93.06 111 THR A C 1
ATOM 815 O O . THR A 1 111 ? -11.203 -38.281 -11.758 1 93.06 111 THR A O 1
ATOM 818 N N . ASN A 1 112 ? -12.211 -36.312 -11.969 1 95 112 ASN A N 1
ATOM 819 C CA . ASN A 1 112 ? -10.992 -35.5 -11.898 1 95 112 ASN A CA 1
ATOM 820 C C . ASN A 1 112 ? -11.078 -34.438 -10.805 1 95 112 ASN A C 1
ATOM 822 O O . ASN A 1 112 ? -11.984 -33.594 -10.812 1 95 112 ASN A O 1
ATOM 826 N N . LEU A 1 113 ? -10.109 -34.562 -9.906 1 95.94 113 LEU A N 1
ATOM 827 C CA . LEU A 1 113 ? -10.148 -33.656 -8.75 1 95.94 113 LEU A CA 1
ATOM 828 C C . LEU A 1 113 ? -8.867 -32.844 -8.648 1 95.94 113 LEU A C 1
ATOM 830 O O . LEU A 1 113 ? -7.77 -33.406 -8.648 1 95.94 113 LEU A O 1
ATOM 834 N N . CYS A 1 114 ? -9.016 -31.516 -8.664 1 96.94 114 CYS A N 1
ATOM 835 C CA . CYS A 1 114 ? -7.91 -30.609 -8.406 1 96.94 114 CYS A CA 1
ATOM 836 C C . CYS A 1 114 ? -7.988 -30.031 -6.992 1 96.94 114 CYS A C 1
ATOM 838 O O . CYS A 1 114 ? -8.961 -29.375 -6.641 1 96.94 114 CYS A O 1
ATOM 840 N N . VAL A 1 115 ? -6.996 -30.328 -6.203 1 95.88 115 VAL A N 1
ATOM 841 C CA . VAL A 1 115 ? -7.004 -29.906 -4.805 1 95.88 115 VAL A CA 1
ATOM 842 C C . VAL A 1 115 ? -5.926 -28.859 -4.578 1 95.88 115 VAL A C 1
ATOM 844 O O . VAL A 1 115 ? -4.746 -29.094 -4.844 1 95.88 115 VAL A O 1
ATOM 847 N N . CYS A 1 116 ? -6.312 -27.656 -4.164 1 94.69 116 CYS A N 1
ATOM 848 C CA . CYS A 1 116 ? -5.387 -26.594 -3.809 1 94.69 116 CYS A CA 1
ATOM 849 C C . CYS A 1 116 ? -5.289 -26.438 -2.295 1 94.69 116 CYS A C 1
ATOM 851 O O . CYS A 1 116 ? -6.262 -26.062 -1.641 1 94.69 116 CYS A O 1
ATOM 853 N N . GLY A 1 117 ? -4.203 -26.781 -1.705 1 90.94 117 GLY A N 1
ATOM 854 C CA . GLY A 1 117 ? -4.043 -26.703 -0.261 1 90.94 117 GLY A CA 1
ATOM 855 C C . GLY A 1 117 ? -2.641 -27.047 0.202 1 90.94 117 GLY A C 1
ATOM 856 O O . GLY A 1 117 ? -1.701 -27.047 -0.596 1 90.94 117 GLY A O 1
ATOM 857 N N . GLY A 1 118 ? -2.52 -27.266 1.488 1 86.19 118 GLY A N 1
ATOM 858 C CA . GLY A 1 118 ? -1.228 -27.578 2.074 1 86.19 118 GLY A CA 1
ATOM 859 C C . GLY A 1 118 ? -0.935 -29.078 2.092 1 86.19 118 GLY A C 1
ATOM 860 O O . GLY A 1 118 ? -1.591 -29.844 1.393 1 86.19 118 GLY A O 1
ATOM 861 N N . ASP A 1 119 ? -0.013 -29.469 2.924 1 82.75 119 ASP A N 1
ATOM 862 C CA . ASP A 1 119 ? 0.419 -30.859 3.033 1 82.75 119 ASP A CA 1
ATOM 863 C C . ASP A 1 119 ? -0.713 -31.75 3.543 1 82.75 119 ASP A C 1
ATOM 865 O O . ASP A 1 119 ? -0.934 -32.844 3.021 1 82.75 119 ASP A O 1
ATOM 869 N N . GLY A 1 120 ? -1.389 -31.266 4.449 1 82.5 120 GLY A N 1
ATOM 870 C CA . GLY A 1 120 ? -2.492 -32.031 5 1 82.5 120 GLY A CA 1
ATOM 871 C C . GLY A 1 120 ? -3.596 -32.312 3.99 1 82.5 120 GLY A C 1
ATOM 872 O O . GLY A 1 120 ? -4.133 -33.406 3.924 1 82.5 120 GLY A O 1
ATOM 873 N N . SER A 1 121 ? -3.941 -31.328 3.242 1 88.69 121 SER A N 1
ATOM 874 C CA . SER A 1 121 ? -4.98 -31.469 2.225 1 88.69 121 SER A CA 1
ATOM 875 C C . SER A 1 121 ? -4.551 -32.438 1.123 1 88.69 121 SER A C 1
ATOM 877 O O . SER A 1 121 ? -5.355 -33.25 0.655 1 88.69 121 SER A O 1
ATOM 879 N N . LEU A 1 122 ? -3.326 -32.406 0.77 1 88.5 122 LEU A N 1
ATOM 880 C CA . LEU A 1 122 ? -2.836 -33.219 -0.327 1 88.5 122 LEU A CA 1
ATOM 881 C C . LEU A 1 122 ? -2.666 -34.688 0.118 1 88.5 122 LEU A C 1
ATOM 883 O O . LEU A 1 122 ? -2.861 -35.594 -0.674 1 88.5 122 LEU A O 1
ATOM 887 N N . THR A 1 123 ? -2.357 -34.812 1.321 1 86.88 123 THR A N 1
ATOM 888 C CA . THR A 1 123 ? -2.301 -36.156 1.862 1 86.88 123 THR A CA 1
ATOM 889 C C . THR A 1 123 ? -3.693 -36.781 1.905 1 86.88 123 THR A C 1
ATOM 891 O O . THR A 1 123 ? -3.857 -37.969 1.601 1 86.88 123 THR A O 1
ATOM 894 N N . GLY A 1 124 ? -4.59 -36 2.305 1 88.06 124 GLY A N 1
ATOM 895 C CA . GLY A 1 124 ? -5.965 -36.469 2.289 1 88.06 124 GLY A CA 1
ATOM 896 C C . GLY A 1 124 ? -6.445 -36.844 0.904 1 88.06 124 GLY A C 1
ATOM 897 O O . GLY A 1 124 ? -7.168 -37.844 0.745 1 88.06 124 GLY A O 1
ATOM 898 N N . ALA A 1 125 ? -6.074 -36.125 -0.06 1 90.38 125 ALA A N 1
ATOM 899 C CA . ALA A 1 125 ? -6.445 -36.406 -1.443 1 90.38 125 ALA A CA 1
ATOM 900 C C . ALA A 1 125 ? -5.828 -37.719 -1.915 1 90.38 125 ALA A C 1
ATOM 902 O O . ALA A 1 125 ? -6.469 -38.5 -2.639 1 90.38 125 ALA A O 1
ATOM 903 N N . ASN A 1 126 ? -4.656 -37.969 -1.518 1 89.06 126 ASN A N 1
ATOM 904 C CA . ASN A 1 126 ? -3.99 -39.219 -1.909 1 89.06 126 ASN A CA 1
ATOM 905 C C . ASN A 1 126 ? -4.656 -40.438 -1.276 1 89.06 126 ASN A C 1
ATOM 907 O O . ASN A 1 126 ? -4.789 -41.469 -1.917 1 89.06 126 ASN A O 1
ATOM 911 N N . ILE A 1 127 ? -5.039 -40.281 -0.058 1 90.19 127 ILE A N 1
ATOM 912 C CA . ILE A 1 127 ? -5.75 -41.375 0.619 1 90.19 127 ILE A CA 1
ATOM 913 C C . ILE A 1 127 ? -7.07 -41.625 -0.094 1 90.19 127 ILE A C 1
ATOM 915 O O . ILE A 1 127 ? -7.441 -42.781 -0.303 1 90.19 127 ILE A O 1
ATOM 919 N N . PHE A 1 128 ? -7.684 -40.656 -0.448 1 93.19 128 PHE A N 1
ATOM 920 C CA . PHE A 1 128 ? -8.961 -40.75 -1.145 1 93.19 128 PHE A CA 1
ATOM 921 C C . PHE A 1 128 ? -8.805 -41.5 -2.465 1 93.19 128 PHE A C 1
ATOM 923 O O . PHE A 1 128 ? -9.602 -42.406 -2.781 1 93.19 128 PHE A O 1
ATOM 930 N N . ARG A 1 129 ? -7.777 -41.156 -3.166 1 92.38 129 ARG A N 1
ATOM 931 C CA . ARG A 1 129 ? -7.516 -41.812 -4.453 1 92.38 129 ARG A CA 1
ATOM 932 C C . ARG A 1 129 ? -7.16 -43.281 -4.273 1 92.38 129 ARG A C 1
ATOM 934 O O . ARG A 1 129 ? -7.645 -44.125 -5.02 1 92.38 129 ARG A O 1
ATOM 941 N N . SER A 1 130 ? -6.383 -43.562 -3.33 1 90 130 SER A N 1
ATOM 942 C CA . SER A 1 130 ? -5.938 -44.938 -3.1 1 90 130 SER A CA 1
ATOM 943 C C . SER A 1 130 ? -7.098 -45.844 -2.676 1 90 130 SER A C 1
ATOM 945 O O . SER A 1 130 ? -7.133 -47.031 -3.014 1 90 130 SER A O 1
ATOM 947 N N . GLU A 1 131 ? -8.016 -45.188 -1.996 1 93.69 131 GLU A N 1
ATOM 948 C CA . GLU A 1 131 ? -9.148 -45.969 -1.49 1 93.69 131 GLU A CA 1
ATOM 949 C C . GLU A 1 131 ? -10.344 -45.875 -2.438 1 93.69 131 GLU A C 1
ATOM 951 O O . GLU A 1 131 ? -11.391 -46.469 -2.178 1 93.69 131 GLU A O 1
ATOM 956 N N . TRP A 1 132 ? -10.219 -45.312 -3.508 1 94.38 132 TRP A N 1
ATOM 957 C CA . TRP A 1 132 ? -11.328 -44.969 -4.387 1 94.38 132 TRP A CA 1
ATOM 958 C C . TRP A 1 132 ? -12.078 -46.219 -4.836 1 94.38 132 TRP A C 1
ATOM 960 O O . TRP A 1 132 ? -13.305 -46.312 -4.703 1 94.38 132 TRP A O 1
ATOM 970 N N . SER A 1 133 ? -11.375 -47.25 -5.316 1 90.88 133 SER A N 1
ATOM 971 C CA . SER A 1 133 ? -12 -48.5 -5.797 1 90.88 133 SER A CA 1
ATOM 972 C C . SER A 1 133 ? -12.758 -49.188 -4.68 1 90.88 133 SER A C 1
ATOM 974 O O . SER A 1 133 ? -13.859 -49.719 -4.895 1 90.88 133 SER A O 1
ATOM 976 N N . GLY A 1 134 ? -12.125 -49.188 -3.527 1 93.25 134 GLY A N 1
ATOM 977 C CA . GLY A 1 134 ? -12.773 -49.781 -2.373 1 93.25 134 GLY A CA 1
ATOM 978 C C . GLY A 1 134 ? -14.016 -49.062 -1.927 1 93.25 134 GLY A C 1
ATOM 979 O O . GLY A 1 134 ? -14.992 -49.656 -1.496 1 93.25 134 GLY A O 1
ATOM 980 N N . LEU A 1 135 ? -13.961 -47.781 -2.049 1 95.06 135 LEU A N 1
ATOM 981 C CA . LEU A 1 135 ? -15.109 -46.969 -1.67 1 95.06 135 LEU A CA 1
ATOM 982 C C . LEU A 1 135 ? -16.281 -47.219 -2.615 1 95.06 135 LEU A C 1
ATOM 984 O O . LEU A 1 135 ? -17.422 -47.281 -2.178 1 95.06 135 LEU A O 1
ATOM 988 N N . LEU A 1 136 ? -16.016 -47.344 -3.898 1 94.62 136 LEU A N 1
ATOM 989 C CA . LEU A 1 136 ? -17.062 -47.594 -4.883 1 94.62 136 LEU A CA 1
ATOM 990 C C . LEU A 1 136 ? -17.703 -48.969 -4.676 1 94.62 136 LEU A C 1
ATOM 992 O O . LEU A 1 136 ? -18.922 -49.125 -4.816 1 94.62 136 LEU A O 1
ATOM 996 N N . ASP A 1 137 ? -16.859 -49.938 -4.332 1 94.62 137 ASP A N 1
ATOM 997 C CA . ASP A 1 137 ? -17.375 -51.281 -4.062 1 94.62 137 ASP A CA 1
ATOM 998 C C . ASP A 1 137 ? -18.359 -51.281 -2.895 1 94.62 137 ASP A C 1
ATOM 1000 O O . ASP A 1 137 ? -19.391 -51.938 -2.938 1 94.62 137 ASP A O 1
ATOM 1004 N N . GLU A 1 138 ? -17.953 -50.531 -1.968 1 95.19 138 GLU A N 1
ATOM 1005 C CA . GLU A 1 138 ? -18.828 -50.438 -0.796 1 95.19 138 GLU A CA 1
ATOM 1006 C C . GLU A 1 138 ? -20.125 -49.75 -1.135 1 95.19 138 GLU A C 1
ATOM 1008 O O . GLU A 1 138 ? -21.188 -50.062 -0.585 1 95.19 138 GLU A O 1
ATOM 1013 N N . LEU A 1 139 ? -20.078 -48.781 -1.943 1 95.38 139 LEU A N 1
ATOM 1014 C CA . LEU A 1 139 ? -21.281 -48.062 -2.361 1 95.38 139 LEU A CA 1
ATOM 1015 C C . LEU A 1 139 ? -22.203 -48.938 -3.18 1 95.38 139 LEU A C 1
ATOM 1017 O O . LEU A 1 139 ? -23.422 -48.844 -3.084 1 95.38 139 LEU A O 1
ATOM 1021 N N . VAL A 1 140 ? -21.641 -49.812 -3.93 1 94.69 140 VAL A N 1
ATOM 1022 C CA . VAL A 1 140 ? -22.422 -50.75 -4.711 1 94.69 140 VAL A CA 1
ATOM 1023 C C . VAL A 1 140 ? -23.078 -51.75 -3.777 1 94.69 140 VAL A C 1
ATOM 1025 O O . VAL A 1 140 ? -24.266 -52.094 -3.949 1 94.69 140 VAL A O 1
ATOM 1028 N N . GLN A 1 141 ? -22.375 -52.219 -2.822 1 94.69 141 GLN A N 1
ATOM 1029 C CA . GLN A 1 141 ? -22.891 -53.188 -1.855 1 94.69 141 GLN A CA 1
ATOM 1030 C C . GLN A 1 141 ? -24.047 -52.594 -1.057 1 94.69 141 GLN A C 1
ATOM 1032 O O . GLN A 1 141 ? -25.016 -53.281 -0.733 1 94.69 141 GLN A O 1
ATOM 1037 N N . LYS A 1 142 ? -23.906 -51.344 -0.824 1 93.62 142 LYS A N 1
ATOM 1038 C CA . LYS A 1 142 ? -24.938 -50.656 -0.046 1 93.62 142 LYS A CA 1
ATOM 1039 C C . LYS A 1 142 ? -26.109 -50.25 -0.928 1 93.62 142 LYS A C 1
ATOM 1041 O O . LYS A 1 142 ? -27.125 -49.75 -0.432 1 93.62 142 LYS A O 1
ATOM 1046 N N . GLY A 1 143 ? -26.078 -50.344 -2.176 1 90.69 143 GLY A N 1
ATOM 1047 C CA . GLY A 1 143 ? -27.141 -50.062 -3.127 1 90.69 143 GLY A CA 1
ATOM 1048 C C . GLY A 1 143 ? -27.312 -48.594 -3.451 1 90.69 143 GLY A C 1
ATOM 1049 O O . GLY A 1 143 ? -28.375 -48.156 -3.918 1 90.69 143 GLY A O 1
ATOM 1050 N N . ARG A 1 144 ? -26.297 -47.938 -3.219 1 92.31 144 ARG A N 1
ATOM 1051 C CA . ARG A 1 144 ? -26.406 -46.5 -3.443 1 92.31 144 ARG A CA 1
ATOM 1052 C C . ARG A 1 144 ? -26.078 -46.125 -4.887 1 92.31 144 ARG A C 1
ATOM 1054 O O . ARG A 1 144 ? -26.5 -45.094 -5.391 1 92.31 144 ARG A O 1
ATOM 1061 N N . ILE A 1 145 ? -25.141 -46.906 -5.48 1 92.44 145 ILE A N 1
ATOM 1062 C CA . ILE A 1 145 ? -24.812 -46.688 -6.887 1 92.44 145 ILE A CA 1
ATOM 1063 C C . ILE A 1 145 ? -24.891 -48.031 -7.641 1 92.44 145 ILE A C 1
ATOM 1065 O O . ILE A 1 145 ? -24.859 -49.094 -7.031 1 92.44 145 ILE A O 1
ATOM 1069 N N . THR A 1 146 ? -25.047 -47.969 -8.891 1 92.75 146 THR A N 1
ATOM 1070 C CA . THR A 1 146 ? -25.141 -49.156 -9.727 1 92.75 146 THR A CA 1
ATOM 1071 C C . THR A 1 146 ? -23.75 -49.656 -10.102 1 92.75 146 THR A C 1
ATOM 1073 O O . THR A 1 146 ? -22.781 -48.906 -10.055 1 92.75 146 THR A O 1
ATOM 1076 N N . ASP A 1 147 ? -23.672 -50.875 -10.453 1 91.5 147 ASP A N 1
ATOM 1077 C CA . ASP A 1 147 ? -22.406 -51.469 -10.883 1 91.5 147 ASP A CA 1
ATOM 1078 C C . ASP A 1 147 ? -21.875 -50.812 -12.148 1 91.5 147 ASP A C 1
ATOM 1080 O O . ASP A 1 147 ? -20.672 -50.625 -12.297 1 91.5 147 ASP A O 1
ATOM 1084 N N . THR A 1 148 ? -22.75 -50.406 -12.922 1 90.88 148 THR A N 1
ATOM 1085 C CA . THR A 1 148 ? -22.375 -49.75 -14.18 1 90.88 148 THR A CA 1
ATOM 1086 C C . THR A 1 148 ? -21.75 -48.375 -13.914 1 90.88 148 THR A C 1
ATOM 1088 O O . THR A 1 148 ? -20.75 -48.031 -14.539 1 90.88 148 THR A O 1
ATOM 1091 N N . LEU A 1 149 ? -22.297 -47.75 -13.039 1 90.81 149 LEU A N 1
ATOM 1092 C CA . LEU A 1 149 ? -21.797 -46.438 -12.703 1 90.81 149 LEU A CA 1
ATOM 1093 C C . LEU A 1 149 ? -20.422 -46.531 -12.031 1 90.81 149 LEU A C 1
ATOM 1095 O O . LEU A 1 149 ? -19.562 -45.688 -12.258 1 90.81 149 LEU A O 1
ATOM 1099 N N . ALA A 1 150 ? -20.266 -47.5 -11.211 1 90.31 150 ALA A N 1
ATOM 1100 C CA . ALA A 1 150 ? -19 -47.719 -10.523 1 90.31 150 ALA A CA 1
ATOM 1101 C C . ALA A 1 150 ? -17.891 -48.062 -11.523 1 90.31 150 ALA A C 1
ATOM 1103 O O . ALA A 1 150 ? -16.75 -47.625 -11.359 1 90.31 150 ALA A O 1
ATOM 1104 N N . LYS A 1 151 ? -18.234 -48.844 -12.5 1 89.06 151 LYS A N 1
ATOM 1105 C CA . LYS A 1 151 ? -17.25 -49.219 -13.508 1 89.06 151 LYS A CA 1
ATOM 1106 C C . LYS A 1 151 ? -16.906 -48.031 -14.406 1 89.06 151 LYS A C 1
ATOM 1108 O O . LYS A 1 151 ? -15.758 -47.906 -14.852 1 89.06 151 LYS A O 1
ATOM 1113 N N . GLN A 1 152 ? -17.844 -47.219 -14.617 1 86.81 152 GLN A N 1
ATOM 1114 C CA . GLN A 1 152 ? -17.641 -46.062 -15.461 1 86.81 152 GLN A CA 1
ATOM 1115 C C . GLN A 1 152 ? -16.734 -45.031 -14.766 1 86.81 152 GLN A C 1
ATOM 1117 O O . GLN A 1 152 ? -16.016 -44.281 -15.43 1 86.81 152 GLN A O 1
ATOM 1122 N N . HIS A 1 153 ? -16.812 -45.031 -13.547 1 90.12 153 HIS A N 1
ATOM 1123 C CA . HIS A 1 153 ? -16.078 -44.062 -12.773 1 90.12 153 HIS A CA 1
ATOM 1124 C C . HIS A 1 153 ? -15.047 -44.719 -11.867 1 90.12 153 HIS A C 1
ATOM 1126 O O . HIS A 1 153 ? -14.828 -44.281 -10.734 1 90.12 153 HIS A O 1
ATOM 1132 N N . ASN A 1 154 ? -14.438 -45.75 -12.281 1 87.12 154 ASN A N 1
ATOM 1133 C CA . ASN A 1 154 ? -13.594 -46.594 -11.453 1 87.12 154 ASN A CA 1
ATOM 1134 C C . ASN A 1 154 ? -12.25 -45.938 -11.156 1 87.12 154 ASN A C 1
ATOM 1136 O O . ASN A 1 154 ? -11.547 -46.344 -10.234 1 87.12 154 ASN A O 1
ATOM 1140 N N . ASN A 1 155 ? -11.945 -44.906 -11.906 1 89.12 155 ASN A N 1
ATOM 1141 C CA . ASN A 1 155 ? -10.648 -44.25 -11.688 1 89.12 155 ASN A CA 1
ATOM 1142 C C . ASN A 1 155 ? -10.805 -42.781 -11.359 1 89.12 155 ASN A C 1
ATOM 1144 O O . ASN A 1 155 ? -11.539 -42.062 -12.031 1 89.12 155 ASN A O 1
ATOM 1148 N N . LEU A 1 156 ? -10.125 -42.438 -10.219 1 92.62 156 LEU A N 1
ATOM 1149 C CA . LEU A 1 156 ? -10.094 -41.031 -9.812 1 92.62 156 LEU A CA 1
ATOM 1150 C C . LEU A 1 156 ? -8.711 -40.438 -10.023 1 92.62 156 LEU A C 1
ATOM 1152 O O . LEU A 1 156 ? -7.711 -40.969 -9.531 1 92.62 156 LEU A O 1
ATOM 1156 N N . ASN A 1 157 ? -8.672 -39.406 -10.836 1 93 157 ASN A N 1
ATOM 1157 C CA . ASN A 1 157 ? -7.426 -38.688 -11.023 1 93 157 ASN A CA 1
ATOM 1158 C C . ASN A 1 157 ? -7.355 -37.469 -10.117 1 93 157 ASN A C 1
ATOM 1160 O O . ASN A 1 157 ? -8.352 -36.75 -9.945 1 93 157 ASN A O 1
ATOM 1164 N N . ILE A 1 158 ? -6.219 -37.312 -9.508 1 94.06 158 ILE A N 1
ATOM 1165 C CA . ILE A 1 158 ? -6.051 -36.188 -8.586 1 94.06 158 ILE A CA 1
ATOM 1166 C C . ILE A 1 158 ? -4.793 -35.406 -8.953 1 94.06 158 ILE A C 1
ATOM 1168 O O . ILE A 1 158 ? -3.754 -36 -9.258 1 94.06 158 ILE A O 1
ATOM 1172 N N . VAL A 1 159 ? -4.898 -34.125 -9.008 1 95.12 159 VAL A N 1
ATOM 1173 C CA . VAL A 1 159 ? -3.764 -33.219 -9.148 1 95.12 159 VAL A CA 1
ATOM 1174 C C . VAL A 1 159 ? -3.785 -32.188 -8.023 1 95.12 159 VAL A C 1
ATOM 1176 O O . VAL A 1 159 ? -4.852 -31.688 -7.648 1 95.12 159 VAL A O 1
ATOM 1179 N N . GLY A 1 160 ? -2.623 -31.984 -7.434 1 94.94 160 GLY A N 1
ATOM 1180 C CA . GLY A 1 160 ? -2.527 -31.047 -6.324 1 94.94 160 GLY A CA 1
ATOM 1181 C C . GLY A 1 160 ? -1.812 -29.766 -6.691 1 94.94 160 GLY A C 1
ATOM 1182 O O . GLY A 1 160 ? -0.866 -29.781 -7.48 1 94.94 160 GLY A O 1
ATOM 1183 N N . LEU A 1 161 ? -2.309 -28.656 -6.203 1 95.75 161 LEU A N 1
ATOM 1184 C CA . LEU A 1 161 ? -1.639 -27.359 -6.188 1 95.75 161 LEU A CA 1
ATOM 1185 C C . LEU A 1 161 ? -1.253 -26.969 -4.766 1 95.75 161 LEU A C 1
ATOM 1187 O O . LEU A 1 161 ? -2.068 -27.078 -3.844 1 95.75 161 LEU A O 1
ATOM 1191 N N . VAL A 1 162 ? -0.08 -26.562 -4.59 1 93.88 162 VAL A N 1
ATOM 1192 C CA . VAL A 1 162 ? 0.399 -26.328 -3.232 1 93.88 162 VAL A CA 1
ATOM 1193 C C . VAL A 1 162 ? 0.089 -24.891 -2.826 1 93.88 162 VAL A C 1
ATOM 1195 O O . VAL A 1 162 ? 0.766 -23.953 -3.264 1 93.88 162 VAL A O 1
ATOM 1198 N N . GLY A 1 163 ? -0.927 -24.719 -2.043 1 92.06 163 GLY A N 1
ATOM 1199 C CA . GLY A 1 163 ? -1.266 -23.422 -1.479 1 92.06 163 GLY A CA 1
ATOM 1200 C C . GLY A 1 163 ? -0.787 -23.25 -0.049 1 92.06 163 GLY A C 1
ATOM 1201 O O . GLY A 1 163 ? -1.524 -23.531 0.897 1 92.06 163 GLY A O 1
ATOM 1202 N N . SER A 1 164 ? 0.386 -22.766 0.136 1 90.81 164 SER A N 1
ATOM 1203 C CA . SER A 1 164 ? 0.997 -22.531 1.44 1 90.81 164 SER A CA 1
ATOM 1204 C C . SER A 1 164 ? 1.87 -21.281 1.421 1 90.81 164 SER A C 1
ATOM 1206 O O . SER A 1 164 ? 2.627 -21.062 0.473 1 90.81 164 SER A O 1
ATOM 1208 N N . ILE A 1 165 ? 1.794 -20.5 2.488 1 91.94 165 ILE A N 1
ATOM 1209 C CA . ILE A 1 165 ? 2.59 -19.281 2.533 1 91.94 165 ILE A CA 1
ATOM 1210 C C . ILE A 1 165 ? 3.992 -19.594 3.053 1 91.94 165 ILE A C 1
ATOM 1212 O O . ILE A 1 165 ? 4.918 -18.797 2.883 1 91.94 165 ILE A O 1
ATOM 1216 N N . ASP A 1 166 ? 4.27 -20.75 3.695 1 89.06 166 ASP A N 1
ATOM 1217 C CA . ASP A 1 166 ? 5.527 -21.094 4.348 1 89.06 166 ASP A CA 1
ATOM 1218 C C . ASP A 1 166 ? 6.539 -21.641 3.338 1 89.06 166 ASP A C 1
ATOM 1220 O O . ASP A 1 166 ? 7.719 -21.781 3.654 1 89.06 166 ASP A O 1
ATOM 1224 N N . ASN A 1 167 ? 6.145 -21.875 2.146 1 89.75 167 ASN A N 1
ATOM 1225 C CA . ASN A 1 167 ? 7.02 -22.469 1.146 1 89.75 167 ASN A CA 1
ATOM 1226 C C . ASN A 1 167 ? 7.723 -23.719 1.687 1 89.75 167 ASN A C 1
ATOM 1228 O O . ASN A 1 167 ? 8.938 -23.844 1.568 1 89.75 167 ASN A O 1
ATOM 1232 N N . ASP A 1 168 ? 6.953 -24.594 2.32 1 84.69 168 ASP A N 1
ATOM 1233 C CA . ASP A 1 168 ? 7.516 -25.75 3.012 1 84.69 168 ASP A CA 1
ATOM 1234 C C . ASP A 1 168 ? 7.332 -27.016 2.193 1 84.69 168 ASP A C 1
ATOM 1236 O O . ASP A 1 168 ? 7.578 -28.125 2.686 1 84.69 168 ASP A O 1
ATOM 1240 N N . PHE A 1 169 ? 6.895 -26.938 1.01 1 85.69 169 PHE A N 1
ATOM 1241 C CA . PHE A 1 169 ? 6.68 -28.109 0.188 1 85.69 169 PHE A CA 1
ATOM 1242 C C . PHE A 1 169 ? 7.91 -28.422 -0.656 1 85.69 169 PHE A C 1
ATOM 1244 O O . PHE A 1 169 ? 8.336 -27.594 -1.463 1 85.69 169 PHE A O 1
ATOM 1251 N N . CYS A 1 170 ? 8.43 -29.609 -0.489 1 84.56 170 CYS A N 1
ATOM 1252 C CA . CYS A 1 170 ? 9.656 -29.984 -1.182 1 84.56 170 CYS A CA 1
ATOM 1253 C C . CYS A 1 170 ? 9.391 -30.25 -2.656 1 84.56 170 CYS A C 1
ATOM 1255 O O . CYS A 1 170 ? 8.375 -30.859 -3.006 1 84.56 170 CYS A O 1
ATOM 1257 N N . GLY A 1 171 ? 10.266 -29.797 -3.49 1 82.69 171 GLY A N 1
ATOM 1258 C CA . GLY A 1 171 ? 10.156 -30.062 -4.914 1 82.69 171 GLY A CA 1
ATOM 1259 C C . GLY A 1 171 ? 9.781 -28.844 -5.727 1 82.69 171 GLY A C 1
ATOM 1260 O O . GLY A 1 171 ? 9.992 -28.812 -6.941 1 82.69 171 GLY A O 1
ATOM 1261 N N . THR A 1 172 ? 9.156 -27.906 -5.074 1 88.12 172 THR A N 1
ATOM 1262 C CA . THR A 1 172 ? 8.789 -26.688 -5.777 1 88.12 172 THR A CA 1
ATOM 1263 C C . THR A 1 172 ? 9.602 -25.5 -5.27 1 88.12 172 THR A C 1
ATOM 1265 O O . THR A 1 172 ? 9.93 -25.422 -4.086 1 88.12 172 THR A O 1
ATOM 1268 N N . ASP A 1 173 ? 9.891 -24.625 -6.129 1 87.19 173 ASP A N 1
ATOM 1269 C CA . ASP A 1 173 ? 10.672 -23.438 -5.766 1 87.19 173 ASP A CA 1
ATOM 1270 C C . ASP A 1 173 ? 9.828 -22.453 -4.957 1 87.19 173 ASP A C 1
ATOM 1272 O O . ASP A 1 173 ? 10.359 -21.734 -4.113 1 87.19 173 ASP A O 1
ATOM 1276 N N . MET A 1 174 ? 8.617 -22.438 -5.32 1 91.38 174 MET A N 1
ATOM 1277 C CA . MET A 1 174 ? 7.715 -21.484 -4.672 1 91.38 174 MET A CA 1
ATOM 1278 C C . MET A 1 174 ? 6.297 -22.031 -4.594 1 91.38 174 MET A C 1
ATOM 1280 O O . MET A 1 174 ? 5.832 -22.688 -5.527 1 91.38 174 MET A O 1
ATOM 1284 N N . THR A 1 175 ? 5.699 -21.75 -3.496 1 93.44 175 THR A N 1
ATOM 1285 C CA . THR A 1 175 ? 4.309 -22.172 -3.324 1 93.44 175 THR A CA 1
ATOM 1286 C C . THR A 1 175 ? 3.367 -20.984 -3.488 1 93.44 175 THR A C 1
ATOM 1288 O O . THR A 1 175 ? 3.799 -19.828 -3.441 1 93.44 175 THR A O 1
ATOM 1291 N N . ILE A 1 176 ? 2.107 -21.25 -3.713 1 95 176 ILE A N 1
ATOM 1292 C CA . ILE A 1 176 ? 1.094 -20.203 -3.881 1 95 176 ILE A CA 1
ATOM 1293 C C . ILE A 1 176 ? 0.901 -19.453 -2.564 1 95 176 ILE A C 1
ATOM 1295 O O . ILE A 1 176 ? 0.602 -20.062 -1.534 1 95 176 ILE A O 1
ATOM 1299 N N . GLY A 1 177 ? 1.156 -18.172 -2.574 1 94.5 177 GLY A N 1
ATOM 1300 C CA . GLY A 1 177 ? 0.907 -17.359 -1.397 1 94.5 177 GLY A CA 1
ATOM 1301 C C . GLY A 1 177 ? 2.18 -16.891 -0.708 1 94.5 177 GLY A C 1
ATOM 1302 O O . GLY A 1 177 ? 2.168 -15.914 0.04 1 94.5 177 GLY A O 1
ATOM 1303 N N . ALA A 1 178 ? 3.307 -17.562 -0.939 1 95 178 ALA A N 1
ATOM 1304 C CA . ALA A 1 178 ? 4.559 -17.25 -0.256 1 95 178 ALA A CA 1
ATOM 1305 C C . ALA A 1 178 ? 5.055 -15.852 -0.628 1 95 178 ALA A C 1
ATOM 1307 O O . ALA A 1 178 ? 5.441 -15.07 0.243 1 95 178 ALA A O 1
ATOM 1308 N N . ASP A 1 179 ? 5.062 -15.578 -1.884 1 96.44 179 ASP A N 1
ATOM 1309 C CA . ASP A 1 179 ? 5.535 -14.273 -2.338 1 96.44 179 ASP A CA 1
ATOM 1310 C C . ASP A 1 179 ? 4.648 -13.156 -1.8 1 96.44 179 ASP A C 1
ATOM 1312 O O . ASP A 1 179 ? 5.148 -12.086 -1.424 1 96.44 179 ASP A O 1
ATOM 1316 N N . SER A 1 180 ? 3.346 -13.344 -1.821 1 96.06 180 SER A N 1
ATOM 1317 C CA . SER A 1 180 ? 2.418 -12.344 -1.297 1 96.06 180 SER A CA 1
ATOM 1318 C C . SER A 1 180 ? 2.641 -12.109 0.193 1 96.06 180 SER A C 1
ATOM 1320 O O . SER A 1 180 ? 2.549 -10.977 0.67 1 96.06 180 SER A O 1
ATOM 1322 N N . ALA A 1 181 ? 2.906 -13.156 0.91 1 95.75 181 ALA A N 1
ATOM 1323 C CA . ALA A 1 181 ? 3.197 -13.023 2.336 1 95.75 181 ALA A CA 1
ATOM 1324 C C . ALA A 1 181 ? 4.453 -12.188 2.564 1 95.75 181 ALA A C 1
ATOM 1326 O O . ALA A 1 181 ? 4.512 -11.391 3.504 1 95.75 181 ALA A O 1
ATOM 1327 N N . LEU A 1 182 ? 5.438 -12.422 1.75 1 96.38 182 LEU A N 1
ATOM 1328 C CA . LEU A 1 182 ? 6.672 -11.656 1.86 1 96.38 182 LEU A CA 1
ATOM 1329 C C . LEU A 1 182 ? 6.41 -10.172 1.611 1 96.38 182 LEU A C 1
ATOM 1331 O O . LEU A 1 182 ? 7.012 -9.312 2.262 1 96.38 182 LEU A O 1
ATOM 1335 N N . HIS A 1 183 ? 5.512 -9.859 0.656 1 95.69 183 HIS A N 1
ATOM 1336 C CA . HIS A 1 183 ? 5.141 -8.477 0.406 1 95.69 183 HIS A CA 1
ATOM 1337 C C . HIS A 1 183 ? 4.543 -7.832 1.652 1 95.69 183 HIS A C 1
ATOM 1339 O O . HIS A 1 183 ? 4.867 -6.688 1.983 1 95.69 183 HIS A O 1
ATOM 1345 N N . ARG A 1 184 ? 3.744 -8.531 2.334 1 93.75 184 ARG A N 1
ATOM 1346 C CA . ARG A 1 184 ? 3.104 -8.016 3.541 1 93.75 184 ARG A CA 1
ATOM 1347 C C . ARG A 1 184 ? 4.129 -7.766 4.641 1 93.75 184 ARG A C 1
ATOM 1349 O O . ARG A 1 184 ? 4.086 -6.73 5.312 1 93.75 184 ARG A O 1
ATOM 1356 N N . ILE A 1 185 ? 4.988 -8.688 4.805 1 94.25 185 ILE A N 1
ATOM 1357 C CA . ILE A 1 185 ? 6.016 -8.555 5.832 1 94.25 185 ILE A CA 1
ATOM 1358 C C . ILE A 1 185 ? 6.895 -7.34 5.535 1 94.25 185 ILE A C 1
ATOM 1360 O O . ILE A 1 185 ? 7.184 -6.543 6.43 1 94.25 185 ILE A O 1
ATOM 1364 N N . MET A 1 186 ? 7.281 -7.215 4.281 1 94.19 186 MET A N 1
ATOM 1365 C CA . MET A 1 186 ? 8.195 -6.133 3.916 1 94.19 186 MET A CA 1
ATOM 1366 C C . MET A 1 186 ? 7.516 -4.777 4.074 1 94.19 186 MET A C 1
ATOM 1368 O O . MET A 1 186 ? 8.164 -3.791 4.422 1 94.19 186 MET A O 1
ATOM 1372 N N . GLU A 1 187 ? 6.246 -4.727 3.762 1 90.88 187 GLU A N 1
ATOM 1373 C CA . GLU A 1 187 ? 5.512 -3.479 3.969 1 90.88 187 GLU A CA 1
ATOM 1374 C C . GLU A 1 187 ? 5.57 -3.039 5.43 1 90.88 187 GLU A C 1
ATOM 1376 O O . GLU A 1 187 ? 5.73 -1.853 5.719 1 90.88 187 GLU A O 1
ATOM 1381 N N . ILE A 1 188 ? 5.48 -3.943 6.312 1 89.94 188 ILE A N 1
ATOM 1382 C CA . ILE A 1 188 ? 5.5 -3.656 7.742 1 89.94 188 ILE A CA 1
ATOM 1383 C C . ILE A 1 188 ? 6.914 -3.275 8.172 1 89.94 188 ILE A C 1
ATOM 1385 O O . ILE A 1 188 ? 7.102 -2.326 8.938 1 89.94 188 ILE A O 1
ATOM 1389 N N . VAL A 1 189 ? 7.848 -3.959 7.645 1 90.12 189 VAL A N 1
ATOM 1390 C CA . VAL A 1 189 ? 9.234 -3.674 7.984 1 90.12 189 VAL A CA 1
ATOM 1391 C C . VAL A 1 189 ? 9.609 -2.273 7.504 1 90.12 189 VAL A C 1
ATOM 1393 O O . VAL A 1 189 ? 10.281 -1.523 8.219 1 90.12 189 VAL A O 1
ATOM 1396 N N . ASP A 1 190 ? 9.164 -1.959 6.34 1 89.38 190 ASP A N 1
ATOM 1397 C CA . ASP A 1 190 ? 9.469 -0.64 5.793 1 89.38 190 ASP A CA 1
ATOM 1398 C C . ASP A 1 190 ? 8.828 0.464 6.629 1 89.38 190 ASP A C 1
ATOM 1400 O O . ASP A 1 190 ? 9.398 1.548 6.777 1 89.38 190 ASP A O 1
ATOM 1404 N N . ALA A 1 191 ? 7.668 0.2 7.102 1 87.38 191 ALA A N 1
ATOM 1405 C CA . ALA A 1 191 ? 6.996 1.175 7.961 1 87.38 191 ALA A CA 1
ATOM 1406 C C . ALA A 1 191 ? 7.762 1.372 9.266 1 87.38 191 ALA A C 1
ATOM 1408 O O . ALA A 1 191 ? 7.93 2.502 9.727 1 87.38 191 ALA A O 1
ATOM 1409 N N . ILE A 1 192 ? 8.242 0.35 9.805 1 84.94 192 ILE A N 1
ATOM 1410 C CA . ILE A 1 192 ? 8.961 0.405 11.078 1 84.94 192 ILE A CA 1
ATOM 1411 C C . ILE A 1 192 ? 10.297 1.112 10.891 1 84.94 192 ILE A C 1
ATOM 1413 O O . ILE A 1 192 ? 10.758 1.839 11.773 1 84.94 192 ILE A O 1
ATOM 1417 N N . MET A 1 193 ? 10.859 0.967 9.703 1 83.19 193 MET A N 1
ATOM 1418 C CA . MET A 1 193 ? 12.164 1.552 9.43 1 83.19 193 MET A CA 1
ATOM 1419 C C . MET A 1 193 ? 12.086 3.074 9.398 1 83.19 193 MET A C 1
ATOM 1421 O O . MET A 1 193 ? 13.055 3.756 9.75 1 83.19 193 MET A O 1
ATOM 1425 N N . THR A 1 194 ? 10.984 3.568 9.062 1 80.25 194 THR A N 1
ATOM 1426 C CA . THR A 1 194 ? 10.844 5.02 9.016 1 80.25 194 THR A CA 1
ATOM 1427 C C . THR A 1 194 ? 10.844 5.609 10.422 1 80.25 194 THR A C 1
ATOM 1429 O O . THR A 1 194 ? 11.266 6.754 10.617 1 80.25 194 THR A O 1
ATOM 1432 N N . THR A 1 195 ? 10.398 4.902 11.406 1 74.62 195 THR A N 1
ATOM 1433 C CA . THR A 1 195 ? 10.383 5.367 12.789 1 74.62 195 THR A CA 1
ATOM 1434 C C . THR A 1 195 ? 11.789 5.359 13.375 1 74.62 195 THR A C 1
ATOM 1436 O O . THR A 1 195 ? 12.109 6.168 14.25 1 74.62 195 THR A O 1
ATOM 1439 N N . ALA A 1 196 ? 12.539 4.523 12.906 1 62.66 196 ALA A N 1
ATOM 1440 C CA . ALA A 1 196 ? 13.875 4.332 13.469 1 62.66 196 ALA A CA 1
ATOM 1441 C C . ALA A 1 196 ? 14.789 5.496 13.102 1 62.66 196 ALA A C 1
ATOM 1443 O O . ALA A 1 196 ? 15.75 5.781 13.82 1 62.66 196 ALA A O 1
ATOM 1444 N N . ASN A 1 197 ? 14.43 6.133 12.086 1 65.88 197 ASN A N 1
ATOM 1445 C CA . ASN A 1 197 ? 15.234 7.289 11.711 1 65.88 197 ASN A CA 1
ATOM 1446 C C . ASN A 1 197 ? 15.086 8.43 12.719 1 65.88 197 ASN A C 1
ATOM 1448 O O . ASN A 1 197 ? 15.984 9.266 12.844 1 65.88 197 ASN A O 1
ATOM 1452 N N . SER A 1 198 ? 13.984 8.266 13.414 1 67.88 198 SER A N 1
ATOM 1453 C CA . SER A 1 198 ? 13.703 9.328 14.367 1 67.88 198 SER A CA 1
ATOM 1454 C C . SER A 1 198 ? 14.289 9.008 15.742 1 67.88 198 SER A C 1
ATOM 1456 O O . SER A 1 198 ? 14.867 9.875 16.391 1 67.88 198 SER A O 1
ATOM 1458 N N . HIS A 1 199 ? 14.039 7.656 16.125 1 68.56 199 HIS A N 1
ATOM 1459 C CA . HIS A 1 199 ? 14.453 7.199 17.453 1 68.56 199 HIS A CA 1
ATOM 1460 C C . HIS A 1 199 ? 15.367 5.984 17.344 1 68.56 199 HIS A C 1
ATOM 1462 O O . HIS A 1 199 ? 15.234 5.168 16.438 1 68.56 199 HIS A O 1
ATOM 1468 N N . GLN A 1 200 ? 16.344 5.992 18.203 1 73.88 200 GLN A N 1
ATOM 1469 C CA . GLN A 1 200 ? 17.141 4.766 18.297 1 73.88 200 GLN A CA 1
ATOM 1470 C C . GLN A 1 200 ? 16.344 3.664 19 1 73.88 200 GLN A C 1
ATOM 1472 O O . GLN A 1 200 ? 16.094 3.734 20.203 1 73.88 200 GLN A O 1
ATOM 1477 N N . ARG A 1 201 ? 15.852 2.777 18.188 1 78.75 201 ARG A N 1
ATOM 1478 C CA . ARG A 1 201 ? 15.008 1.722 18.734 1 78.75 201 ARG A CA 1
ATOM 1479 C C . ARG A 1 201 ? 15.406 0.357 18.172 1 78.75 201 ARG A C 1
ATOM 1481 O O . ARG A 1 201 ? 16.109 0.271 17.156 1 78.75 201 ARG A O 1
ATOM 1488 N N . THR A 1 202 ? 15.102 -0.627 18.953 1 88.75 202 THR A N 1
ATOM 1489 C CA . THR A 1 202 ? 15.227 -2.018 18.531 1 88.75 202 THR A CA 1
ATOM 1490 C C . THR A 1 202 ? 13.844 -2.648 18.344 1 88.75 202 THR A C 1
ATOM 1492 O O . THR A 1 202 ? 12.945 -2.449 19.156 1 88.75 202 THR A O 1
ATOM 1495 N N . PHE A 1 203 ? 13.742 -3.314 17.234 1 89.94 203 PHE A N 1
ATOM 1496 C CA . PHE A 1 203 ? 12.453 -3.922 16.938 1 89.94 203 PHE A CA 1
ATOM 1497 C C . PHE A 1 203 ? 12.578 -5.438 16.812 1 89.94 203 PHE A C 1
ATOM 1499 O O . PHE A 1 203 ? 13.484 -5.938 16.141 1 89.94 203 PHE A O 1
ATOM 1506 N N . VAL A 1 204 ? 11.688 -6.113 17.547 1 93.94 204 VAL A N 1
ATOM 1507 C CA . VAL A 1 204 ? 11.57 -7.562 17.438 1 93.94 204 VAL A CA 1
ATOM 1508 C C . VAL A 1 204 ? 10.312 -7.926 16.641 1 93.94 204 VAL A C 1
ATOM 1510 O O . VAL A 1 204 ? 9.195 -7.66 17.094 1 93.94 204 VAL A O 1
ATOM 1513 N N . LEU A 1 205 ? 10.508 -8.523 15.508 1 93.56 205 LEU A N 1
ATOM 1514 C CA . LEU A 1 205 ? 9.406 -8.867 14.617 1 93.56 205 LEU A CA 1
ATOM 1515 C C . LEU A 1 205 ? 9.18 -10.375 14.594 1 93.56 205 LEU A C 1
ATOM 1517 O O . LEU A 1 205 ? 10.086 -11.141 14.258 1 93.56 205 LEU A O 1
ATOM 1521 N N . GLU A 1 206 ? 7.977 -10.758 14.938 1 94.62 206 GLU A N 1
ATOM 1522 C CA . GLU A 1 206 ? 7.602 -12.164 14.859 1 94.62 206 GLU A CA 1
ATOM 1523 C C . GLU A 1 206 ? 6.867 -12.469 13.562 1 94.62 206 GLU A C 1
ATOM 1525 O O . GLU A 1 206 ? 5.859 -11.836 13.242 1 94.62 206 GLU A O 1
ATOM 1530 N N . VAL A 1 207 ? 7.406 -13.398 12.836 1 93.69 207 VAL A N 1
ATOM 1531 C CA . VAL A 1 207 ? 6.824 -13.773 11.547 1 93.69 207 VAL A CA 1
ATOM 1532 C C . VAL A 1 207 ? 6.363 -15.234 11.594 1 93.69 207 VAL A C 1
ATOM 1534 O O . VAL A 1 207 ? 6.824 -16.016 12.43 1 93.69 207 VAL A O 1
ATOM 1537 N N . MET A 1 208 ? 5.441 -15.562 10.711 1 90.75 208 MET A N 1
ATOM 1538 C CA . MET A 1 208 ? 4.918 -16.922 10.656 1 90.75 208 MET A CA 1
ATOM 1539 C C . MET A 1 208 ? 5.984 -17.906 10.172 1 90.75 208 MET A C 1
ATOM 1541 O O . MET A 1 208 ? 6.895 -17.516 9.438 1 90.75 208 MET A O 1
ATOM 1545 N N . GLY A 1 209 ? 5.855 -19.203 10.523 1 86.69 209 GLY A N 1
ATOM 1546 C CA . GLY A 1 209 ? 6.785 -20.281 10.211 1 86.69 209 GLY A CA 1
ATOM 1547 C C . GLY A 1 209 ? 7.012 -21.234 11.367 1 86.69 209 GLY A C 1
ATOM 1548 O O . GLY A 1 209 ? 8.062 -21.188 12.016 1 86.69 209 GLY A O 1
ATOM 1549 N N . ARG A 1 210 ? 6.027 -22.016 11.602 1 75.69 210 ARG A N 1
ATOM 1550 C CA . ARG A 1 210 ? 6.09 -22.938 12.727 1 75.69 210 ARG A CA 1
ATOM 1551 C C . ARG A 1 210 ? 7.191 -23.969 12.531 1 75.69 210 ARG A C 1
ATOM 1553 O O . ARG A 1 210 ? 8.039 -24.156 13.406 1 75.69 210 ARG A O 1
ATOM 1560 N N . HIS A 1 211 ? 7.16 -24.469 11.312 1 81.06 211 HIS A N 1
ATOM 1561 C CA . HIS A 1 211 ? 8.125 -25.531 11.055 1 81.06 211 HIS A CA 1
ATOM 1562 C C . HIS A 1 211 ? 9.117 -25.125 9.969 1 81.06 211 HIS A C 1
ATOM 1564 O O . HIS A 1 211 ? 10.07 -25.844 9.695 1 81.06 211 HIS A O 1
ATOM 1570 N N . CYS A 1 212 ? 8.82 -24.078 9.367 1 89.38 212 CYS A N 1
ATOM 1571 C CA . CYS A 1 212 ? 9.664 -23.609 8.273 1 89.38 212 CYS A CA 1
ATOM 1572 C C . CYS A 1 212 ? 10.023 -22.141 8.445 1 89.38 212 CYS A C 1
ATOM 1574 O O . CYS A 1 212 ? 9.133 -21.297 8.594 1 89.38 212 CYS A O 1
ATOM 1576 N N . GLY A 1 213 ? 11.32 -21.875 8.398 1 93.44 213 GLY A N 1
ATOM 1577 C CA . GLY A 1 213 ? 11.789 -20.516 8.617 1 93.44 213 GLY A CA 1
ATOM 1578 C C . GLY A 1 213 ? 12.031 -19.75 7.332 1 93.44 213 GLY A C 1
ATOM 1579 O O . GLY A 1 213 ? 12.773 -18.766 7.316 1 93.44 213 GLY A O 1
ATOM 1580 N N . TYR A 1 214 ? 11.375 -20.156 6.254 1 93.81 214 TYR A N 1
ATOM 1581 C CA . TYR A 1 214 ? 11.617 -19.547 4.949 1 93.81 214 TYR A CA 1
ATOM 1582 C C . TYR A 1 214 ? 11.234 -18.078 4.961 1 93.81 214 TYR A C 1
ATOM 1584 O O . TYR A 1 214 ? 12.008 -17.219 4.516 1 93.81 214 TYR A O 1
ATOM 1592 N N . LEU A 1 215 ? 10.062 -17.688 5.465 1 95.25 215 LEU A N 1
ATOM 1593 C CA . LEU A 1 215 ? 9.594 -16.312 5.488 1 95.25 215 LEU A CA 1
ATOM 1594 C C . LEU A 1 215 ? 10.516 -15.43 6.328 1 95.25 215 LEU A C 1
ATOM 1596 O O . LEU A 1 215 ? 10.852 -14.312 5.934 1 95.25 215 LEU A O 1
ATOM 1600 N N . ALA A 1 216 ? 10.914 -15.969 7.445 1 96.38 216 ALA A N 1
ATOM 1601 C CA . ALA A 1 216 ? 11.812 -15.219 8.32 1 96.38 216 ALA A CA 1
ATOM 1602 C C . ALA A 1 216 ? 13.164 -14.992 7.656 1 96.38 216 ALA A C 1
ATOM 1604 O O . ALA A 1 216 ? 13.711 -13.883 7.699 1 96.38 216 ALA A O 1
ATOM 1605 N N . LEU A 1 217 ? 13.672 -16.031 7.035 1 95.81 217 LEU A N 1
ATOM 1606 C CA . LEU A 1 217 ? 14.984 -15.961 6.402 1 95.81 217 LEU A CA 1
ATOM 1607 C C . LEU A 1 217 ? 14.984 -14.961 5.254 1 95.81 217 LEU A C 1
ATOM 1609 O O . LEU A 1 217 ? 15.852 -14.086 5.191 1 95.81 217 LEU A O 1
ATOM 1613 N N . VAL A 1 218 ? 14.062 -15.102 4.355 1 95 218 VAL A N 1
ATOM 1614 C CA . VAL A 1 218 ? 14.008 -14.25 3.172 1 95 218 VAL A CA 1
ATOM 1615 C C . VAL A 1 218 ? 13.711 -12.812 3.586 1 95 218 VAL A C 1
ATOM 1617 O O . VAL A 1 218 ? 14.242 -11.867 2.996 1 95 218 VAL A O 1
ATOM 1620 N N . SER A 1 219 ? 12.891 -12.609 4.605 1 95.25 219 SER A N 1
ATOM 1621 C CA . SER A 1 219 ? 12.602 -11.266 5.098 1 95.25 219 SER A CA 1
ATOM 1622 C C . SER A 1 219 ? 13.836 -10.641 5.734 1 95.25 219 SER A C 1
ATOM 1624 O O . SER A 1 219 ? 14.055 -9.43 5.617 1 95.25 219 SER A O 1
ATOM 1626 N N . ALA A 1 220 ? 14.555 -11.445 6.445 1 95.12 220 ALA A N 1
ATOM 1627 C CA . ALA A 1 220 ? 15.781 -10.945 7.07 1 95.12 220 ALA A CA 1
ATOM 1628 C C . ALA A 1 220 ? 16.781 -10.477 6.016 1 95.12 220 ALA A C 1
ATOM 1630 O O . ALA A 1 220 ? 17.422 -9.438 6.188 1 95.12 220 ALA A O 1
ATOM 1631 N N . LEU A 1 221 ? 16.875 -11.219 4.953 1 93.12 221 LEU A N 1
ATOM 1632 C CA . LEU A 1 221 ? 17.75 -10.844 3.857 1 93.12 221 LEU A CA 1
ATOM 1633 C C . LEU A 1 221 ? 17.281 -9.578 3.168 1 93.12 221 LEU A C 1
ATOM 1635 O O . LEU A 1 221 ? 18.078 -8.688 2.861 1 93.12 221 LEU A O 1
ATOM 1639 N N . ALA A 1 222 ? 16.016 -9.531 2.949 1 93.12 222 ALA A N 1
ATOM 1640 C CA . ALA A 1 222 ? 15.422 -8.414 2.207 1 93.12 222 ALA A CA 1
ATOM 1641 C C . ALA A 1 222 ? 15.438 -7.133 3.033 1 93.12 222 ALA A C 1
ATOM 1643 O O . ALA A 1 222 ? 15.414 -6.031 2.48 1 93.12 222 ALA A O 1
ATOM 1644 N N . SER A 1 223 ? 15.484 -7.219 4.336 1 90.88 223 SER A N 1
ATOM 1645 C CA . SER A 1 223 ? 15.453 -6.043 5.195 1 90.88 223 SER A CA 1
ATOM 1646 C C . SER A 1 223 ? 16.828 -5.73 5.77 1 90.88 223 SER A C 1
ATOM 1648 O O . SER A 1 223 ? 17.062 -4.633 6.281 1 90.88 223 SER A O 1
ATOM 1650 N N . GLY A 1 224 ? 17.766 -6.621 5.629 1 88.56 224 GLY A N 1
ATOM 1651 C CA . GLY A 1 224 ? 19.047 -6.449 6.293 1 88.56 224 GLY A CA 1
ATOM 1652 C C . GLY A 1 224 ? 18.938 -6.504 7.805 1 88.56 224 GLY A C 1
ATOM 1653 O O . GLY A 1 224 ? 19.469 -5.625 8.5 1 88.56 224 GLY A O 1
ATOM 1654 N N . ALA A 1 225 ? 18.266 -7.508 8.352 1 91.44 225 ALA A N 1
ATOM 1655 C CA . ALA A 1 225 ? 18.047 -7.672 9.789 1 91.44 225 ALA A CA 1
ATOM 1656 C C . ALA A 1 225 ? 19.359 -7.961 10.508 1 91.44 225 ALA A C 1
ATOM 1658 O O . ALA A 1 225 ? 20.266 -8.586 9.938 1 91.44 225 ALA A O 1
ATOM 1659 N N . ASP A 1 226 ? 19.484 -7.551 11.742 1 90.88 226 ASP A N 1
ATOM 1660 C CA . ASP A 1 226 ? 20.688 -7.727 12.539 1 90.88 226 ASP A CA 1
ATOM 1661 C C . ASP A 1 226 ? 20.781 -9.148 13.094 1 90.88 226 ASP A C 1
ATOM 1663 O O . ASP A 1 226 ? 21.875 -9.664 13.32 1 90.88 226 ASP A O 1
ATOM 1667 N N . TRP A 1 227 ? 19.641 -9.68 13.383 1 93.88 227 TRP A N 1
ATOM 1668 C CA . TRP A 1 227 ? 19.625 -11.047 13.914 1 93.88 227 TRP A CA 1
ATOM 1669 C C . TRP A 1 227 ? 18.391 -11.797 13.422 1 93.88 227 TRP A C 1
ATOM 1671 O O . TRP A 1 227 ? 17.359 -11.18 13.117 1 93.88 227 TRP A O 1
ATOM 1681 N N . LEU A 1 228 ? 18.594 -13.148 13.32 1 95.56 228 LEU A N 1
ATOM 1682 C CA . LEU A 1 228 ? 17.547 -14 12.766 1 95.56 228 LEU A CA 1
ATOM 1683 C C . LEU A 1 228 ? 17.422 -15.289 13.562 1 95.56 228 LEU A C 1
ATOM 1685 O O . LEU A 1 228 ? 18.422 -15.93 13.883 1 95.56 228 LEU A O 1
ATOM 1689 N N . PHE A 1 229 ? 16.172 -15.594 13.992 1 96.31 229 PHE A N 1
ATOM 1690 C CA . PHE A 1 229 ? 15.883 -16.859 14.641 1 96.31 229 PHE A CA 1
ATOM 1691 C C . PHE A 1 229 ? 14.992 -17.734 13.75 1 96.31 229 PHE A C 1
ATOM 1693 O O . PHE A 1 229 ? 13.859 -17.359 13.445 1 96.31 229 PHE A O 1
ATOM 1700 N N . ILE A 1 230 ? 15.469 -18.844 13.281 1 95.31 230 ILE A N 1
ATOM 1701 C CA . ILE A 1 230 ? 14.672 -19.781 12.484 1 95.31 230 ILE A CA 1
ATOM 1702 C C . ILE A 1 230 ? 14.797 -21.188 13.078 1 95.31 230 ILE A C 1
ATOM 1704 O O . ILE A 1 230 ? 15.781 -21.5 13.75 1 95.31 230 ILE A O 1
ATOM 1708 N N . PRO A 1 231 ? 13.836 -22.031 12.859 1 93.44 231 PRO A N 1
ATOM 1709 C CA . PRO A 1 231 ? 13.867 -23.391 13.422 1 93.44 231 PRO A CA 1
ATOM 1710 C C . PRO A 1 231 ? 14.992 -24.234 12.844 1 93.44 231 PRO A C 1
ATOM 1712 O O . PRO A 1 231 ? 15.555 -25.078 13.555 1 93.44 231 PRO A O 1
ATOM 1715 N N . GLU A 1 232 ? 15.336 -24.031 11.594 1 92.62 232 GLU A N 1
ATOM 1716 C CA . GLU A 1 232 ? 16.297 -24.875 10.898 1 92.62 232 GLU A CA 1
ATOM 1717 C C . GLU A 1 232 ? 17.719 -24.562 11.352 1 92.62 232 GLU A C 1
ATOM 1719 O O . GLU A 1 232 ? 18.641 -25.375 11.133 1 92.62 232 GLU A O 1
ATOM 1724 N N . ALA A 1 233 ? 17.922 -23.406 11.875 1 91.88 233 ALA A N 1
ATOM 1725 C CA . ALA A 1 233 ? 19.234 -22.984 12.352 1 91.88 233 ALA A CA 1
ATOM 1726 C C . ALA A 1 233 ? 19.156 -22.375 13.75 1 91.88 233 ALA A C 1
ATOM 1728 O O . ALA A 1 233 ? 19.344 -21.172 13.922 1 91.88 233 ALA A O 1
ATOM 1729 N N . PRO A 1 234 ? 18.984 -23.234 14.742 1 93.25 234 PRO A N 1
ATOM 1730 C CA . PRO A 1 234 ? 18.891 -22.734 16.109 1 93.25 234 PRO A CA 1
ATOM 1731 C C . PRO A 1 234 ? 20.188 -22.109 16.609 1 93.25 234 PRO A C 1
ATOM 1733 O O . PRO A 1 234 ? 21.281 -22.578 16.25 1 93.25 234 PRO A O 1
ATOM 1736 N N . PRO A 1 235 ? 20.062 -21.078 17.328 1 92.62 235 PRO A N 1
ATOM 1737 C CA . PRO A 1 235 ? 21.281 -20.453 17.859 1 92.62 235 PRO A CA 1
ATOM 1738 C C . PRO A 1 235 ? 22.016 -21.359 18.844 1 92.62 235 PRO A C 1
ATOM 1740 O O . PRO A 1 235 ? 21.391 -22.125 19.578 1 92.62 235 PRO A O 1
ATOM 1743 N N . LEU A 1 236 ? 23.297 -21.25 18.844 1 89.31 236 LEU A N 1
ATOM 1744 C CA . LEU A 1 236 ? 24.141 -22.062 19.719 1 89.31 236 LEU A CA 1
ATOM 1745 C C . LEU A 1 236 ? 24.156 -21.5 21.141 1 89.31 236 LEU A C 1
ATOM 1747 O O . LEU A 1 236 ? 23.703 -20.359 21.359 1 89.31 236 LEU A O 1
ATOM 1751 N N . GLU A 1 237 ? 24.625 -22.297 21.984 1 90.5 237 GLU A N 1
ATOM 1752 C CA . GLU A 1 237 ? 24.688 -21.859 23.375 1 90.5 237 GLU A CA 1
ATOM 1753 C C . GLU A 1 237 ? 25.469 -20.547 23.5 1 90.5 237 GLU A C 1
ATOM 1755 O O . GLU A 1 237 ? 26.484 -20.359 22.844 1 90.5 237 GLU A O 1
ATOM 1760 N N . GLY A 1 238 ? 24.969 -19.672 24.359 1 91.75 238 GLY A N 1
ATOM 1761 C CA . GLY A 1 238 ? 25.594 -18.375 24.531 1 91.75 238 GLY A CA 1
ATOM 1762 C C . GLY A 1 238 ? 25.125 -17.359 23.5 1 91.75 238 GLY A C 1
ATOM 1763 O O . GLY A 1 238 ? 25.734 -16.297 23.344 1 91.75 238 GLY A O 1
ATOM 1764 N N . TRP A 1 239 ? 24.094 -17.688 22.828 1 92.88 239 TRP A N 1
ATOM 1765 C CA . TRP A 1 239 ? 23.625 -16.828 21.75 1 92.88 239 TRP A CA 1
ATOM 1766 C C . TRP A 1 239 ? 23.125 -15.492 22.297 1 92.88 239 TRP A C 1
ATOM 1768 O O . TRP A 1 239 ? 23.188 -14.469 21.625 1 92.88 239 TRP A O 1
ATOM 1778 N N . GLU A 1 240 ? 22.656 -15.477 23.531 1 94.31 240 GLU A N 1
ATOM 1779 C CA . GLU A 1 240 ? 22.188 -14.242 24.156 1 94.31 240 GLU A CA 1
ATOM 1780 C C . GLU A 1 240 ? 23.281 -13.195 24.234 1 94.31 240 GLU A C 1
ATOM 1782 O O . GLU A 1 240 ? 23.078 -12.031 23.891 1 94.31 240 GLU A O 1
ATOM 1787 N N . ASP A 1 241 ? 24.438 -13.648 24.594 1 94.19 241 ASP A N 1
ATOM 1788 C CA . ASP A 1 241 ? 25.578 -12.742 24.688 1 94.19 241 ASP A CA 1
ATOM 1789 C C . ASP A 1 241 ? 26.047 -12.305 23.297 1 94.19 241 ASP A C 1
ATOM 1791 O O . ASP A 1 241 ? 26.406 -11.148 23.109 1 94.19 241 ASP A O 1
ATOM 1795 N N . ARG A 1 242 ? 26.062 -13.211 22.484 1 91.5 242 ARG A N 1
ATOM 1796 C CA . ARG A 1 242 ? 26.531 -12.914 21.141 1 91.5 242 ARG A CA 1
ATOM 1797 C C . ARG A 1 242 ? 25.594 -11.93 20.453 1 91.5 242 ARG A C 1
ATOM 1799 O O . ARG A 1 242 ? 26.047 -11.008 19.766 1 91.5 242 ARG A O 1
ATOM 1806 N N . MET A 1 243 ? 24.312 -12.156 20.594 1 93.19 243 MET A N 1
ATOM 1807 C CA . MET A 1 243 ? 23.328 -11.266 19.984 1 93.19 243 MET A CA 1
ATOM 1808 C C . MET A 1 243 ? 23.438 -9.859 20.562 1 93.19 243 MET A C 1
ATOM 1810 O O . MET A 1 243 ? 23.453 -8.875 19.812 1 93.19 243 MET A O 1
ATOM 1814 N N . CYS A 1 244 ? 23.531 -9.75 21.844 1 94 244 CYS A N 1
ATOM 1815 C CA . CYS A 1 244 ? 23.625 -8.445 22.5 1 94 244 CYS A CA 1
ATOM 1816 C C . CYS A 1 244 ? 24.906 -7.73 22.094 1 94 244 CYS A C 1
ATOM 1818 O O . CYS A 1 244 ? 24.906 -6.516 21.875 1 94 244 CYS A O 1
ATOM 1820 N N . ALA A 1 245 ? 25.938 -8.492 22.031 1 90.94 245 ALA A N 1
ATOM 1821 C CA . ALA A 1 245 ? 27.203 -7.902 21.609 1 90.94 245 ALA A CA 1
ATOM 1822 C C . ALA A 1 245 ? 27.125 -7.363 20.188 1 90.94 245 ALA A C 1
ATOM 1824 O O . ALA A 1 245 ? 27.672 -6.301 19.875 1 90.94 245 ALA A O 1
ATOM 1825 N N . ARG A 1 246 ? 26.469 -8.039 19.422 1 88.88 246 ARG A N 1
ATOM 1826 C CA . ARG A 1 246 ? 26.297 -7.625 18.031 1 88.88 246 ARG A CA 1
ATOM 1827 C C . ARG A 1 246 ? 25.422 -6.387 17.922 1 88.88 246 ARG A C 1
ATOM 1829 O O . ARG A 1 246 ? 25.688 -5.496 17.125 1 88.88 246 ARG A O 1
ATOM 1836 N N . LEU A 1 247 ? 24.375 -6.418 18.625 1 90 247 LEU A N 1
ATOM 1837 C CA . LEU A 1 247 ? 23.484 -5.266 18.625 1 90 247 LEU A CA 1
ATOM 1838 C C . LEU A 1 247 ? 24.203 -4.012 19.109 1 90 247 LEU A C 1
ATOM 1840 O O . LEU A 1 247 ? 24 -2.926 18.562 1 90 247 LEU A O 1
ATOM 1844 N N . GLU A 1 248 ? 25 -4.188 20.047 1 88.56 248 GLU A N 1
ATOM 1845 C CA . GLU A 1 248 ? 25.75 -3.068 20.594 1 88.56 248 GLU A CA 1
ATOM 1846 C C . GLU A 1 248 ? 26.766 -2.545 19.578 1 88.56 248 GLU A C 1
ATOM 1848 O O . GLU A 1 248 ? 26.953 -1.332 19.438 1 88.56 248 GLU A O 1
ATOM 1853 N N . LYS A 1 249 ? 27.438 -3.441 18.953 1 83.19 249 LYS A N 1
ATOM 1854 C CA . LYS A 1 249 ? 28.422 -3.057 17.953 1 83.19 249 LYS A CA 1
ATOM 1855 C C . LYS A 1 249 ? 27.781 -2.289 16.797 1 83.19 249 LYS A C 1
ATOM 1857 O O . LYS A 1 249 ? 28.344 -1.322 16.297 1 83.19 249 LYS A O 1
ATOM 1862 N N . SER A 1 250 ? 26.672 -2.797 16.438 1 80.81 250 SER A N 1
ATOM 1863 C CA . SER A 1 250 ? 25.953 -2.137 15.359 1 80.81 250 SER A CA 1
ATOM 1864 C C . SER A 1 250 ? 25.531 -0.724 15.75 1 80.81 250 SER A C 1
ATOM 1866 O O . SER A 1 250 ? 25.562 0.194 14.93 1 80.81 250 SER A O 1
ATOM 1868 N N . ARG A 1 251 ? 25.156 -0.568 16.906 1 78.31 251 ARG A N 1
ATOM 1869 C CA . ARG A 1 251 ? 24.734 0.739 17.406 1 78.31 251 ARG A CA 1
ATOM 1870 C C . ARG A 1 251 ? 25.922 1.687 17.516 1 78.31 251 ARG A C 1
ATOM 1872 O O . ARG A 1 251 ? 25.812 2.877 17.203 1 78.31 251 ARG A O 1
ATOM 1879 N N . ASN A 1 252 ? 26.969 1.165 17.891 1 75.62 252 ASN A N 1
ATOM 1880 C CA . ASN A 1 252 ? 28.172 1.973 18.031 1 75.62 252 ASN A CA 1
ATOM 1881 C C . ASN A 1 252 ? 28.703 2.441 16.688 1 75.62 252 ASN A C 1
ATOM 1883 O O . ASN A 1 252 ? 29.375 3.469 16.594 1 75.62 252 ASN A O 1
ATOM 1887 N N . LYS A 1 253 ? 28.406 1.649 15.727 1 69.88 253 LYS A N 1
ATOM 1888 C CA . LYS A 1 253 ? 28.859 2.006 14.383 1 69.88 253 LYS A CA 1
ATOM 1889 C C . LYS A 1 253 ? 27.906 2.994 13.727 1 69.88 253 LYS A C 1
ATOM 1891 O O . LYS A 1 253 ? 28.109 3.395 12.578 1 69.88 253 LYS A O 1
ATOM 1896 N N . GLY A 1 254 ? 26.891 3.346 14.508 1 65.81 254 GLY A N 1
ATOM 1897 C CA . GLY A 1 254 ? 26.047 4.434 14.023 1 65.81 254 GLY A CA 1
ATOM 1898 C C . GLY A 1 254 ? 24.703 3.969 13.516 1 65.81 254 GLY A C 1
ATOM 1899 O O . GLY A 1 254 ? 23.938 4.758 12.961 1 65.81 254 GLY A O 1
ATOM 1900 N N . SER A 1 255 ? 24.484 2.697 13.695 1 72.38 255 SER A N 1
ATOM 1901 C CA . SER A 1 255 ? 23.172 2.234 13.25 1 72.38 255 SER A CA 1
ATOM 1902 C C . SER A 1 255 ? 22.078 2.658 14.227 1 72.38 255 SER A C 1
ATOM 1904 O O . SER A 1 255 ? 22.234 2.506 15.445 1 72.38 255 SER A O 1
ATOM 1906 N N . ARG A 1 256 ? 21.094 3.307 13.727 1 71.06 256 ARG A N 1
ATOM 1907 C CA . ARG A 1 256 ? 20.031 3.793 14.586 1 71.06 256 ARG A CA 1
ATOM 1908 C C . ARG A 1 256 ? 18.938 2.736 14.766 1 71.06 256 ARG A C 1
ATOM 1910 O O . ARG A 1 256 ? 18.109 2.842 15.664 1 71.06 256 ARG A O 1
ATOM 1917 N N . LEU A 1 257 ? 19.031 1.752 13.922 1 78.25 257 LEU A N 1
ATOM 1918 C CA . LEU A 1 257 ? 17.938 0.786 13.945 1 78.25 257 LEU A CA 1
ATOM 1919 C C . LEU A 1 257 ? 18.484 -0.64 14 1 78.25 257 LEU A C 1
ATOM 1921 O O . LEU A 1 257 ? 19.422 -0.982 13.281 1 78.25 257 LEU A O 1
ATOM 1925 N N . ASN A 1 258 ? 17.953 -1.361 14.992 1 88.25 258 ASN A N 1
ATOM 1926 C CA . ASN A 1 258 ? 18.203 -2.799 15.047 1 88.25 258 ASN A CA 1
ATOM 1927 C C . ASN A 1 258 ? 16.922 -3.596 14.82 1 88.25 258 ASN A C 1
ATOM 1929 O O . ASN A 1 258 ? 15.875 -3.271 15.383 1 88.25 258 ASN A O 1
ATOM 1933 N N . ILE A 1 259 ? 17.016 -4.531 13.961 1 89.81 259 ILE A N 1
ATOM 1934 C CA . ILE A 1 259 ? 15.852 -5.367 13.656 1 89.81 259 ILE A CA 1
ATOM 1935 C C . ILE A 1 259 ? 16.188 -6.828 13.953 1 89.81 259 ILE A C 1
ATOM 1937 O O . ILE A 1 259 ? 17.188 -7.352 13.484 1 89.81 259 ILE A O 1
ATOM 1941 N N . ILE A 1 260 ? 15.383 -7.441 14.766 1 95.06 260 ILE A N 1
ATOM 1942 C CA . ILE A 1 260 ? 15.477 -8.867 15.055 1 95.06 260 ILE A CA 1
ATOM 1943 C C . ILE A 1 260 ? 14.234 -9.586 14.531 1 95.06 260 ILE A C 1
ATOM 1945 O O . ILE A 1 260 ? 13.102 -9.211 14.867 1 95.06 260 ILE A O 1
ATOM 1949 N N . ILE A 1 261 ? 14.414 -10.547 13.695 1 95.88 261 ILE A N 1
ATOM 1950 C CA . ILE A 1 261 ? 13.289 -11.305 13.148 1 95.88 261 ILE A CA 1
ATOM 1951 C C . ILE A 1 261 ? 13.242 -12.688 13.789 1 95.88 261 ILE A C 1
ATOM 1953 O O . ILE A 1 261 ? 14.25 -13.398 13.82 1 95.88 261 ILE A O 1
ATOM 1957 N N . VAL A 1 262 ? 12.094 -13.039 14.305 1 96.56 262 VAL A N 1
ATOM 1958 C CA . VAL A 1 262 ? 11.906 -14.312 14.984 1 96.56 262 VAL A CA 1
ATOM 1959 C C . VAL A 1 262 ? 10.773 -15.094 14.312 1 96.56 262 VAL A C 1
ATOM 1961 O O . VAL A 1 262 ? 9.648 -14.602 14.219 1 96.56 262 VAL A O 1
ATOM 1964 N N . ALA A 1 263 ? 11.125 -16.266 13.836 1 95.56 263 ALA A N 1
ATOM 1965 C CA . ALA A 1 263 ? 10.07 -17.141 13.336 1 95.56 263 ALA A CA 1
ATOM 1966 C C . ALA A 1 263 ? 9.227 -17.688 14.484 1 95.56 263 ALA A C 1
ATOM 1968 O O . ALA A 1 263 ? 9.75 -17.969 15.562 1 95.56 263 ALA A O 1
ATOM 1969 N N . GLU A 1 264 ? 7.984 -17.891 14.336 1 89.69 264 GLU A N 1
ATOM 1970 C CA . GLU A 1 264 ? 7.074 -18.422 15.344 1 89.69 264 GLU A CA 1
ATOM 1971 C C . GLU A 1 264 ? 7.578 -19.75 15.898 1 89.69 264 GLU A C 1
ATOM 1973 O O . GLU A 1 264 ? 7.402 -20.047 17.078 1 89.69 264 GLU A O 1
ATOM 1978 N N . GLY A 1 265 ? 8.266 -20.531 15.047 1 90.06 265 GLY A N 1
ATOM 1979 C CA . GLY A 1 265 ? 8.742 -21.844 15.469 1 90.06 265 GLY A CA 1
ATOM 1980 C C . GLY A 1 265 ? 10.203 -21.844 15.867 1 90.06 265 GLY A C 1
ATOM 1981 O O . GLY A 1 265 ? 10.836 -22.891 15.938 1 90.06 265 GLY A O 1
ATOM 1982 N N . ALA A 1 266 ? 10.734 -20.719 16.203 1 93.38 266 ALA A N 1
ATOM 1983 C CA . ALA A 1 266 ? 12.148 -20.625 16.562 1 93.38 266 ALA A CA 1
ATOM 1984 C C . ALA A 1 266 ? 12.438 -21.375 17.859 1 93.38 266 ALA A C 1
ATOM 1986 O O . ALA A 1 266 ? 11.68 -21.266 18.828 1 93.38 266 ALA A O 1
ATOM 1987 N N . ILE A 1 267 ? 13.469 -22.156 17.844 1 92.19 267 ILE A N 1
ATOM 1988 C CA . ILE A 1 267 ? 13.875 -22.953 19 1 92.19 267 ILE A CA 1
ATOM 1989 C C . ILE A 1 267 ? 15.375 -22.781 19.234 1 92.19 267 ILE A C 1
ATOM 1991 O O . ILE A 1 267 ? 16.109 -22.328 18.344 1 92.19 267 ILE A O 1
ATOM 1995 N N . ASP A 1 268 ? 15.758 -23.016 20.375 1 91.12 268 ASP A N 1
ATOM 1996 C CA . ASP A 1 268 ? 17.188 -23.016 20.672 1 91.12 268 ASP A CA 1
ATOM 1997 C C . ASP A 1 268 ? 17.797 -24.391 20.406 1 91.12 268 ASP A C 1
ATOM 1999 O O . ASP A 1 268 ? 17.109 -25.297 19.938 1 91.12 268 ASP A O 1
ATOM 2003 N N . SER A 1 269 ? 19.141 -24.531 20.625 1 89.19 269 SER A N 1
ATOM 2004 C CA . SER A 1 269 ? 19.859 -25.766 20.344 1 89.19 269 SER A CA 1
ATOM 2005 C C . SER A 1 269 ? 19.328 -26.922 21.188 1 89.19 269 SER A C 1
ATOM 2007 O O . SER A 1 269 ? 19.469 -28.094 20.812 1 89.19 269 SER A O 1
ATOM 2009 N N . ASN A 1 270 ? 18.641 -26.578 22.281 1 88.25 270 ASN A N 1
ATOM 2010 C CA . ASN A 1 270 ? 18.109 -27.609 23.172 1 88.25 270 ASN A CA 1
ATOM 2011 C C . ASN A 1 270 ? 16.641 -27.859 22.922 1 88.25 270 ASN A C 1
ATOM 2013 O O . ASN A 1 270 ? 16.016 -28.672 23.625 1 88.25 270 ASN A O 1
ATOM 2017 N N . GLY A 1 271 ? 16.062 -27.25 21.969 1 87.31 271 GLY A N 1
ATOM 2018 C CA . GLY A 1 271 ? 14.672 -27.484 21.609 1 87.31 271 GLY A CA 1
ATOM 2019 C C . GLY A 1 271 ? 13.695 -26.594 22.359 1 87.31 271 GLY A C 1
ATOM 2020 O O . GLY A 1 271 ? 12.484 -26.766 22.234 1 87.31 271 GLY A O 1
ATOM 2021 N N . LYS A 1 272 ? 14.219 -25.688 23.125 1 91.12 272 LYS A N 1
ATOM 2022 C CA . LYS A 1 272 ? 13.352 -24.766 23.828 1 91.12 272 LYS A CA 1
ATOM 2023 C C . LYS A 1 272 ? 12.875 -23.641 22.922 1 91.12 272 LYS A C 1
ATOM 2025 O O . LYS A 1 272 ? 13.68 -23.016 22.219 1 91.12 272 LYS A O 1
ATOM 2030 N N . PRO A 1 273 ? 11.562 -23.422 22.938 1 92.88 273 PRO A N 1
ATOM 2031 C CA . PRO A 1 273 ? 11.047 -22.344 22.078 1 92.88 273 PRO A CA 1
ATOM 2032 C C . PRO A 1 273 ? 11.562 -20.969 22.484 1 92.88 273 PRO A C 1
ATOM 2034 O O . PRO A 1 273 ? 11.711 -20.672 23.672 1 92.88 273 PRO A O 1
ATOM 2037 N N . ILE A 1 274 ? 11.914 -20.125 21.547 1 93.56 274 ILE A N 1
ATOM 2038 C CA . ILE A 1 274 ? 12.344 -18.75 21.734 1 93.56 274 ILE A CA 1
ATOM 2039 C C . ILE A 1 274 ? 11.188 -17.797 21.406 1 93.56 274 ILE A C 1
ATOM 2041 O O . ILE A 1 274 ? 10.789 -17.672 20.25 1 93.56 274 ILE A O 1
ATOM 2045 N N . SER A 1 275 ? 10.688 -17.203 22.406 1 91.31 275 SER A N 1
ATOM 2046 C CA . SER A 1 275 ? 9.562 -16.297 22.203 1 91.31 275 SER A CA 1
ATOM 2047 C C . SER A 1 275 ? 10.047 -14.875 21.938 1 91.31 275 SER A C 1
ATOM 2049 O O . SER A 1 275 ? 11.133 -14.484 22.375 1 91.31 275 SER A O 1
ATOM 2051 N N . SER A 1 276 ? 9.227 -14.125 21.172 1 91 276 SER A N 1
ATOM 2052 C CA . SER A 1 276 ? 9.555 -12.734 20.875 1 91 276 SER A CA 1
ATOM 2053 C C . SER A 1 276 ? 9.586 -11.898 22.141 1 91 276 SER A C 1
ATOM 2055 O O . SER A 1 276 ? 10.398 -10.977 22.266 1 91 276 SER A O 1
ATOM 2057 N N . THR A 1 277 ? 8.758 -12.203 23.062 1 88.44 277 THR A N 1
ATOM 2058 C CA . THR A 1 277 ? 8.727 -11.469 24.328 1 88.44 277 THR A CA 1
ATOM 2059 C C . THR A 1 277 ? 10.008 -11.711 25.125 1 88.44 277 THR A C 1
ATOM 2061 O O . THR A 1 277 ? 10.516 -10.797 25.781 1 88.44 277 THR A O 1
ATOM 2064 N N . TYR A 1 278 ? 10.453 -12.953 25.078 1 93.19 278 TYR A N 1
ATOM 2065 C CA . TYR A 1 278 ? 11.703 -13.258 25.75 1 93.19 278 TYR A CA 1
ATOM 2066 C C . TYR A 1 278 ? 12.859 -12.453 25.172 1 93.19 278 TYR A C 1
ATOM 2068 O O . TYR A 1 278 ? 13.695 -11.93 25.906 1 93.19 278 TYR A O 1
ATOM 2076 N N . VAL A 1 279 ? 12.922 -12.398 23.875 1 94.5 279 VAL A N 1
ATOM 2077 C CA . VAL A 1 279 ? 13.992 -11.664 23.203 1 94.5 279 VAL A CA 1
ATOM 2078 C C . VAL A 1 279 ? 13.914 -10.188 23.562 1 94.5 279 VAL A C 1
ATOM 2080 O O . VAL A 1 279 ? 14.938 -9.547 23.812 1 94.5 279 VAL A O 1
ATOM 2083 N N . LYS A 1 280 ? 12.734 -9.672 23.562 1 93.12 280 LYS A N 1
ATOM 2084 C CA . LYS A 1 280 ? 12.539 -8.273 23.938 1 93.12 280 LYS A CA 1
ATOM 2085 C C . LYS A 1 280 ? 13.062 -8.008 25.344 1 93.12 280 LYS A C 1
ATOM 2087 O O . LYS A 1 280 ? 13.82 -7.055 25.562 1 93.12 280 LYS A O 1
ATOM 2092 N N . ASP A 1 281 ? 12.68 -8.812 26.266 1 93.81 281 ASP A N 1
ATOM 2093 C CA . ASP A 1 281 ? 13.07 -8.633 27.672 1 93.81 281 ASP A CA 1
ATOM 2094 C C . ASP A 1 281 ? 14.586 -8.742 27.828 1 93.81 281 ASP A C 1
ATOM 2096 O O . ASP A 1 281 ? 15.188 -8.023 28.625 1 93.81 281 ASP A O 1
ATOM 2100 N N . LEU A 1 282 ? 15.086 -9.648 27.094 1 94 282 LEU A N 1
ATOM 2101 C CA . LEU A 1 282 ? 16.531 -9.844 27.125 1 94 282 LEU A CA 1
ATOM 2102 C C . LEU A 1 282 ? 17.266 -8.578 26.688 1 94 282 LEU A C 1
ATOM 2104 O O . LEU A 1 282 ? 18.219 -8.148 27.328 1 94 282 LEU A O 1
ATOM 2108 N N . VAL A 1 283 ? 16.859 -7.984 25.625 1 93.44 283 VAL A N 1
ATOM 2109 C CA . VAL A 1 283 ? 17.516 -6.805 25.078 1 93.44 283 VAL A CA 1
ATOM 2110 C C . VAL A 1 283 ? 17.312 -5.613 26 1 93.44 283 VAL A C 1
ATOM 2112 O O . VAL A 1 283 ? 18.234 -4.816 26.203 1 93.44 283 VAL A O 1
ATOM 2115 N N . VAL A 1 284 ? 16.125 -5.531 26.609 1 92.38 284 VAL A N 1
ATOM 2116 C CA . VAL A 1 284 ? 15.836 -4.426 27.516 1 92.38 284 VAL A CA 1
ATOM 2117 C C . VAL A 1 284 ? 16.672 -4.555 28.781 1 92.38 284 VAL A C 1
ATOM 2119 O O . VAL A 1 284 ? 17.25 -3.57 29.25 1 92.38 284 VAL A O 1
ATOM 2122 N N . LYS A 1 285 ? 16.781 -5.668 29.281 1 93.44 285 LYS A N 1
ATOM 2123 C CA . LYS A 1 285 ? 17.484 -5.898 30.547 1 93.44 285 LYS A CA 1
ATOM 2124 C C . LYS A 1 285 ? 19 -5.785 30.375 1 93.44 285 LYS A C 1
ATOM 2126 O O . LYS A 1 285 ? 19.672 -5.184 31.203 1 93.44 285 LYS A O 1
ATOM 2131 N N . ARG A 1 286 ? 19.469 -6.309 29.359 1 93.06 286 ARG A N 1
ATOM 2132 C CA . ARG A 1 286 ? 20.922 -6.395 29.188 1 93.06 286 ARG A CA 1
ATOM 2133 C C . ARG A 1 286 ? 21.484 -5.121 28.562 1 93.06 286 ARG A C 1
ATOM 2135 O O . ARG A 1 286 ? 22.594 -4.695 28.891 1 93.06 286 ARG A O 1
ATOM 2142 N N . LEU A 1 287 ? 20.859 -4.555 27.594 1 91.31 287 LEU A N 1
ATOM 2143 C CA . LEU A 1 287 ? 21.391 -3.43 26.828 1 91.31 287 LEU A CA 1
ATOM 2144 C C . LEU A 1 287 ? 20.688 -2.133 27.219 1 91.31 287 LEU A C 1
ATOM 2146 O O . LEU A 1 287 ? 21.203 -1.043 26.953 1 91.31 287 LEU A O 1
ATOM 2150 N N . GLY A 1 288 ? 19.484 -2.229 27.766 1 86.25 288 GLY A N 1
ATOM 2151 C CA . GLY A 1 288 ? 18.719 -1.04 28.125 1 86.25 288 GLY A CA 1
ATOM 2152 C C . GLY A 1 288 ? 18.109 -0.333 26.922 1 86.25 288 GLY A C 1
ATOM 2153 O O . GLY A 1 288 ? 17.844 0.87 26.984 1 86.25 288 GLY A O 1
ATOM 2154 N N . TYR A 1 289 ? 18.016 -0.962 25.797 1 85.44 289 TYR A N 1
ATOM 2155 C CA . TYR A 1 289 ? 17.453 -0.377 24.594 1 85.44 289 TYR A CA 1
ATOM 2156 C C . TYR A 1 289 ? 15.938 -0.349 24.656 1 85.44 289 TYR A C 1
ATOM 2158 O O . TYR A 1 289 ? 15.312 -1.227 25.25 1 85.44 289 TYR A O 1
ATOM 2166 N N . ASP A 1 290 ? 15.375 0.738 24.109 1 83.62 290 ASP A N 1
ATOM 2167 C CA . ASP A 1 290 ? 13.93 0.746 23.906 1 83.62 290 ASP A CA 1
ATOM 2168 C C . ASP A 1 290 ? 13.531 -0.263 22.828 1 83.62 290 ASP A C 1
ATOM 2170 O O . ASP A 1 290 ? 13.836 -0.078 21.641 1 83.62 290 ASP A O 1
ATOM 2174 N N . THR A 1 291 ? 12.93 -1.351 23.312 1 88.19 291 THR A N 1
ATOM 2175 C CA . THR A 1 291 ? 12.633 -2.459 22.406 1 88.19 291 THR A CA 1
ATOM 2176 C C . THR A 1 291 ? 11.125 -2.678 22.312 1 88.19 291 THR A C 1
ATOM 2178 O O . THR A 1 291 ? 10.414 -2.627 23.328 1 88.19 291 THR A O 1
ATOM 2181 N N . ARG A 1 292 ? 10.742 -2.811 21.125 1 86.06 292 ARG A N 1
ATOM 2182 C CA . ARG A 1 292 ? 9.32 -3.037 20.875 1 86.06 292 ARG A CA 1
ATOM 2183 C C . ARG A 1 292 ? 9.102 -4.332 20.094 1 86.06 292 ARG A C 1
ATOM 2185 O O . ARG A 1 292 ? 9.922 -4.707 19.266 1 86.06 292 ARG A O 1
ATOM 2192 N N . VAL A 1 293 ? 7.891 -4.965 20.422 1 88.94 293 VAL A N 1
ATOM 2193 C CA . VAL A 1 293 ? 7.566 -6.23 19.766 1 88.94 293 VAL A CA 1
ATOM 2194 C C . VAL A 1 293 ? 6.391 -6.039 18.812 1 88.94 293 VAL A C 1
ATOM 2196 O O . VAL A 1 293 ? 5.434 -5.328 19.141 1 88.94 293 VAL A O 1
ATOM 2199 N N . THR A 1 294 ? 6.52 -6.543 17.594 1 88.12 294 THR A N 1
ATOM 2200 C CA . THR A 1 294 ? 5.438 -6.609 16.609 1 88.12 294 THR A CA 1
ATOM 2201 C C . THR A 1 294 ? 5.141 -8.055 16.234 1 88.12 294 THR A C 1
ATOM 2203 O O . THR A 1 294 ? 6.039 -8.789 15.812 1 88.12 294 THR A O 1
ATOM 2206 N N . VAL A 1 295 ? 3.932 -8.422 16.469 1 89.44 295 VAL A N 1
ATOM 2207 C CA . VAL A 1 295 ? 3.479 -9.758 16.078 1 89.44 295 VAL A CA 1
ATOM 2208 C C . VAL A 1 295 ? 2.529 -9.648 14.883 1 89.44 295 VAL A C 1
ATOM 2210 O O . VAL A 1 295 ? 1.412 -9.148 15.016 1 89.44 295 VAL A O 1
ATOM 2213 N N . LEU A 1 296 ? 2.854 -10.172 13.758 1 87.56 296 LEU A N 1
ATOM 2214 C CA . LEU A 1 296 ? 2.084 -10 12.531 1 87.56 296 LEU A CA 1
ATOM 2215 C C . LEU A 1 296 ? 0.945 -11.016 12.453 1 87.56 296 LEU A C 1
ATOM 2217 O O . LEU A 1 296 ? -0.12 -10.719 11.914 1 87.56 296 LEU A O 1
ATOM 2221 N N . GLY A 1 297 ? 1.128 -12.172 12.961 1 83.25 297 GLY A N 1
ATOM 2222 C CA . GLY A 1 297 ? 0.081 -13.18 12.922 1 83.25 297 GLY A CA 1
ATOM 2223 C C . GLY A 1 297 ? -0.45 -13.438 11.531 1 83.25 297 GLY A C 1
ATOM 2224 O O . GLY A 1 297 ? 0.324 -13.664 10.594 1 83.25 297 GLY A O 1
ATOM 2225 N N . HIS A 1 298 ? -1.784 -13.336 11.297 1 81.25 298 HIS A N 1
ATOM 2226 C CA . HIS A 1 298 ? -2.416 -13.75 10.047 1 81.25 298 HIS A CA 1
ATOM 2227 C C . HIS A 1 298 ? -2.484 -12.602 9.055 1 81.25 298 HIS A C 1
ATOM 2229 O O . HIS A 1 298 ? -2.98 -12.766 7.938 1 81.25 298 HIS A O 1
ATOM 2235 N N . VAL A 1 299 ? -1.92 -11.5 9.5 1 85.69 299 VAL A N 1
ATOM 2236 C CA . VAL A 1 299 ? -1.811 -10.398 8.547 1 85.69 299 VAL A CA 1
ATOM 2237 C C . VAL A 1 299 ? -1.02 -10.852 7.324 1 85.69 299 VAL A C 1
ATOM 2239 O O . VAL A 1 299 ? -1.271 -10.398 6.207 1 85.69 299 VAL A O 1
ATOM 2242 N N . GLN A 1 300 ? -0.172 -11.742 7.539 1 90.44 300 GLN A N 1
ATOM 2243 C CA . GLN A 1 300 ? 0.721 -12.227 6.488 1 90.44 300 GLN A CA 1
ATOM 2244 C C . GLN A 1 300 ? -0.042 -13.039 5.449 1 90.44 300 GLN A C 1
ATOM 2246 O O . GLN A 1 300 ? 0.393 -13.156 4.305 1 90.44 300 GLN A O 1
ATOM 2251 N N . ARG A 1 301 ? -1.176 -13.586 5.785 1 85.31 301 ARG A N 1
ATOM 2252 C CA . ARG A 1 301 ? -1.963 -14.422 4.887 1 85.31 301 ARG A CA 1
ATOM 2253 C C . ARG A 1 301 ? -2.975 -13.594 4.109 1 85.31 301 ARG A C 1
ATOM 2255 O O . ARG A 1 301 ? -3.574 -14.07 3.143 1 85.31 301 ARG A O 1
ATOM 2262 N N . GLY A 1 302 ? -3.068 -12.438 4.523 1 84.88 302 GLY A N 1
ATOM 2263 C CA . GLY A 1 302 ? -4.137 -11.641 3.949 1 84.88 302 GLY A CA 1
ATOM 2264 C C . GLY A 1 302 ? -3.639 -10.602 2.961 1 84.88 302 GLY A C 1
ATOM 2265 O O . GLY A 1 302 ? -2.43 -10.453 2.766 1 84.88 302 GLY A O 1
ATOM 2266 N N . GLY A 1 303 ? -4.688 -10.047 2.225 1 86.62 303 GLY A N 1
ATOM 2267 C CA . GLY A 1 303 ? -4.387 -8.977 1.293 1 86.62 303 GLY A CA 1
ATOM 2268 C C . GLY A 1 303 ? -4.477 -9.398 -0.16 1 86.62 303 GLY A C 1
ATOM 2269 O O . GLY A 1 303 ? -4.883 -10.531 -0.458 1 86.62 303 GLY A O 1
ATOM 2270 N N . THR A 1 304 ? -4.098 -8.484 -0.978 1 90.75 304 THR A N 1
ATOM 2271 C CA . THR A 1 304 ? -4.117 -8.742 -2.414 1 90.75 304 THR A CA 1
ATOM 2272 C C . THR A 1 304 ? -2.889 -9.539 -2.838 1 90.75 304 THR A C 1
ATOM 2274 O O . THR A 1 304 ? -1.782 -9.289 -2.35 1 90.75 304 THR A O 1
ATOM 2277 N N . PRO A 1 305 ? -3.137 -10.539 -3.625 1 95.69 305 PRO A N 1
ATOM 2278 C CA . PRO A 1 305 ? -1.986 -11.32 -4.086 1 95.69 305 PRO A CA 1
ATOM 2279 C C . PRO A 1 305 ? -1.035 -10.508 -4.965 1 95.69 305 PRO A C 1
ATOM 2281 O O . PRO A 1 305 ? -1.476 -9.625 -5.707 1 95.69 305 PRO A O 1
ATOM 2284 N N . SER A 1 306 ? 0.21 -10.805 -4.875 1 96.69 306 SER A N 1
ATOM 2285 C CA . SER A 1 306 ? 1.23 -10.164 -5.699 1 96.69 306 SER A CA 1
ATOM 2286 C C . SER A 1 306 ? 1.124 -10.609 -7.156 1 96.69 306 SER A C 1
ATOM 2288 O O . SER A 1 306 ? 0.4 -11.555 -7.469 1 96.69 306 SER A O 1
ATOM 2290 N N . ALA A 1 307 ? 1.839 -9.875 -8.078 1 97.12 307 ALA A N 1
ATOM 2291 C CA . ALA A 1 307 ? 1.838 -10.219 -9.5 1 97.12 307 ALA A CA 1
ATOM 2292 C C . ALA A 1 307 ? 2.438 -11.602 -9.727 1 97.12 307 ALA A C 1
ATOM 2294 O O . ALA A 1 307 ? 1.911 -12.391 -10.523 1 97.12 307 ALA A O 1
ATOM 2295 N N . PHE A 1 308 ? 3.48 -11.891 -9.023 1 96.38 308 PHE A N 1
ATOM 2296 C CA . PHE A 1 308 ? 4.125 -13.188 -9.156 1 96.38 308 PHE A CA 1
ATOM 2297 C C . PHE A 1 308 ? 3.168 -14.305 -8.758 1 96.38 308 PHE A C 1
ATOM 2299 O O . PHE A 1 308 ? 3.049 -15.312 -9.461 1 96.38 308 PHE A O 1
ATOM 2306 N N . ASP A 1 309 ? 2.498 -14.117 -7.668 1 96.12 309 ASP A N 1
ATOM 2307 C CA . ASP A 1 309 ? 1.593 -15.148 -7.168 1 96.12 309 ASP A CA 1
ATOM 2308 C C . ASP A 1 309 ? 0.42 -15.359 -8.125 1 96.12 309 ASP A C 1
ATOM 2310 O O . ASP A 1 309 ? -0.059 -16.484 -8.289 1 96.12 309 ASP A O 1
ATOM 2314 N N . ARG A 1 310 ? -0.085 -14.336 -8.672 1 97 310 ARG A N 1
ATOM 2315 C CA . ARG A 1 310 ? -1.178 -14.453 -9.633 1 97 310 ARG A CA 1
ATOM 2316 C C . ARG A 1 310 ? -0.73 -15.203 -10.883 1 97 310 ARG A C 1
ATOM 2318 O O . ARG A 1 310 ? -1.453 -16.062 -11.391 1 97 310 ARG A O 1
ATOM 2325 N N . ILE A 1 311 ? 0.469 -14.875 -11.375 1 96.5 311 ILE A N 1
ATOM 2326 C CA . ILE A 1 311 ? 1.005 -15.523 -12.57 1 96.5 311 ILE A CA 1
ATOM 2327 C C . ILE A 1 311 ? 1.313 -16.984 -12.266 1 96.5 311 ILE A C 1
ATOM 2329 O O . ILE A 1 311 ? 0.996 -17.875 -13.062 1 96.5 311 ILE A O 1
ATOM 2333 N N . LEU A 1 312 ? 1.947 -17.172 -11.125 1 96 312 LEU A N 1
ATOM 2334 C CA . LEU A 1 312 ? 2.279 -18.531 -10.711 1 96 312 LEU A CA 1
ATOM 2335 C C . LEU A 1 312 ? 1.025 -19.406 -10.617 1 96 312 LEU A C 1
ATOM 2337 O O . LEU A 1 312 ? 0.977 -20.5 -11.172 1 96 312 LEU A O 1
ATOM 2341 N N . SER A 1 313 ? 0.007 -18.891 -9.906 1 96.25 313 SER A N 1
ATOM 2342 C CA . SER A 1 313 ? -1.235 -19.641 -9.719 1 96.25 313 SER A CA 1
ATOM 2343 C C . SER A 1 313 ? -1.913 -19.938 -11.055 1 96.25 313 SER A C 1
ATOM 2345 O O . SER A 1 313 ? -2.479 -21.016 -11.242 1 96.25 313 SER A O 1
ATOM 2347 N N . THR A 1 314 ? -1.85 -19 -11.93 1 95.88 314 THR A N 1
ATOM 2348 C CA . THR A 1 314 ? -2.449 -19.172 -13.242 1 95.88 314 THR A CA 1
ATOM 2349 C C . THR A 1 314 ? -1.708 -20.234 -14.039 1 95.88 314 THR A C 1
ATOM 2351 O O . THR A 1 314 ? -2.332 -21.109 -14.648 1 95.88 314 THR A O 1
ATOM 2354 N N . LYS A 1 315 ? -0.387 -20.188 -14.008 1 94.44 315 LYS A N 1
ATOM 2355 C CA . LYS A 1 315 ? 0.434 -21.172 -14.711 1 94.44 315 LYS A CA 1
ATOM 2356 C C . LYS A 1 315 ? 0.191 -22.578 -14.164 1 94.44 315 LYS A C 1
ATOM 2358 O O . LYS A 1 315 ? 0.023 -23.531 -14.93 1 94.44 315 LYS A O 1
ATOM 2363 N N . LEU A 1 316 ? 0.163 -22.672 -12.891 1 96.06 316 LEU A N 1
ATOM 2364 C CA . LEU A 1 316 ? -0.028 -23.969 -12.258 1 96.06 316 LEU A CA 1
ATOM 2365 C C . LEU A 1 316 ? -1.438 -24.5 -12.5 1 96.06 316 LEU A C 1
ATOM 2367 O O . LEU A 1 316 ? -1.634 -25.703 -12.695 1 96.06 316 LEU A O 1
ATOM 2371 N N . GLY A 1 317 ? -2.4 -23.609 -12.453 1 95.88 317 GLY A N 1
ATOM 2372 C CA . GLY A 1 317 ? -3.773 -24.016 -12.711 1 95.88 317 GLY A CA 1
ATOM 2373 C C . GLY A 1 317 ? -3.986 -24.562 -14.109 1 95.88 317 GLY A C 1
ATOM 2374 O O . GLY A 1 317 ? -4.672 -25.562 -14.289 1 95.88 317 GLY A O 1
ATOM 2375 N N . VAL A 1 318 ? -3.412 -23.906 -15.062 1 93.94 318 VAL A N 1
ATOM 2376 C CA . VAL A 1 318 ? -3.527 -24.359 -16.438 1 93.94 318 VAL A CA 1
ATOM 2377 C C . VAL A 1 318 ? -2.869 -25.719 -16.609 1 93.94 318 VAL A C 1
ATOM 2379 O O . VAL A 1 318 ? -3.445 -26.625 -17.203 1 93.94 318 VAL A O 1
ATOM 2382 N N . GLU A 1 319 ? -1.709 -25.844 -16 1 93.81 319 GLU A N 1
ATOM 2383 C CA . GLU A 1 319 ? -0.995 -27.125 -16.078 1 93.81 319 GLU A CA 1
ATOM 2384 C C . GLU A 1 319 ? -1.752 -28.219 -15.352 1 93.81 319 GLU A C 1
ATOM 2386 O O . GLU A 1 319 ? -1.699 -29.391 -15.758 1 93.81 319 GLU A O 1
ATOM 2391 N N . ALA A 1 320 ? -2.412 -27.875 -14.312 1 95.56 320 ALA A N 1
ATOM 2392 C CA . ALA A 1 320 ? -3.186 -28.859 -13.555 1 95.56 320 ALA A CA 1
ATOM 2393 C C . ALA A 1 320 ? -4.281 -29.469 -14.422 1 95.56 320 ALA A C 1
ATOM 2395 O O . ALA A 1 320 ? -4.5 -30.688 -14.383 1 95.56 320 ALA A O 1
ATOM 2396 N N . VAL A 1 321 ? -4.953 -28.703 -15.195 1 94.38 321 VAL A N 1
ATOM 2397 C CA . VAL A 1 321 ? -6.027 -29.188 -16.047 1 94.38 321 VAL A CA 1
ATOM 2398 C C . VAL A 1 321 ? -5.445 -30.094 -17.141 1 94.38 321 VAL A C 1
ATOM 2400 O O . VAL A 1 321 ? -6 -31.141 -17.453 1 94.38 321 VAL A O 1
ATOM 2403 N N . ILE A 1 322 ? -4.352 -29.672 -17.672 1 90.81 322 ILE A N 1
ATOM 2404 C CA . ILE A 1 322 ? -3.705 -30.469 -18.703 1 90.81 322 ILE A CA 1
ATOM 2405 C C . ILE A 1 322 ? -3.291 -31.828 -18.125 1 90.81 322 ILE A C 1
ATOM 2407 O O . ILE A 1 322 ? -3.498 -32.875 -18.75 1 90.81 322 ILE A O 1
ATOM 2411 N N . ALA A 1 323 ? -2.785 -31.766 -16.969 1 92.06 323 ALA A N 1
ATOM 2412 C CA . ALA A 1 323 ? -2.357 -33 -16.312 1 92.06 323 ALA A CA 1
ATOM 2413 C C . ALA A 1 323 ? -3.545 -33.906 -16.031 1 92.06 323 ALA A C 1
ATOM 2415 O O . ALA A 1 323 ? -3.434 -35.125 -16.156 1 92.06 323 ALA A O 1
ATOM 2416 N N . LEU A 1 324 ? -4.637 -33.406 -15.656 1 92.44 324 LEU A N 1
ATOM 2417 C CA . LEU A 1 324 ? -5.828 -34.188 -15.352 1 92.44 324 LEU A CA 1
ATOM 2418 C C . LEU A 1 324 ? -6.395 -34.812 -16.609 1 92.44 324 LEU A C 1
ATOM 2420 O O . LEU A 1 324 ? -6.828 -35.969 -16.594 1 92.44 324 LEU A O 1
ATOM 2424 N N . ILE A 1 325 ? -6.402 -34.125 -17.672 1 88.38 325 ILE A N 1
ATOM 2425 C CA . ILE A 1 325 ? -6.988 -34.594 -18.922 1 88.38 325 ILE A CA 1
ATOM 2426 C C . ILE A 1 325 ? -6.086 -35.656 -19.547 1 88.38 325 ILE A C 1
ATOM 2428 O O . ILE A 1 325 ? -6.57 -36.625 -20.141 1 88.38 325 ILE A O 1
ATOM 2432 N N . GLU A 1 326 ? -4.797 -35.469 -19.312 1 86.75 326 GLU A N 1
ATOM 2433 C CA . GLU A 1 326 ? -3.846 -36.438 -19.875 1 86.75 326 GLU A CA 1
ATOM 2434 C C . GLU A 1 326 ? -3.68 -37.656 -18.953 1 86.75 326 GLU A C 1
ATOM 2436 O O . GLU A 1 326 ? -3.105 -38.656 -19.359 1 86.75 326 GLU A O 1
ATOM 2441 N N . ALA A 1 327 ? -4.195 -37.562 -17.812 1 86.75 327 ALA A N 1
ATOM 2442 C CA . ALA A 1 327 ? -3.979 -38.594 -16.812 1 86.75 327 ALA A CA 1
ATOM 2443 C C . ALA A 1 327 ? -4.645 -39.906 -17.234 1 86.75 327 ALA A C 1
ATOM 2445 O O . ALA A 1 327 ? -5.742 -39.906 -17.812 1 86.75 327 ALA A O 1
ATOM 2446 N N . SER A 1 328 ? -3.873 -41 -17.156 1 83 328 SER A N 1
ATOM 2447 C CA . SER A 1 328 ? -4.379 -42.344 -17.328 1 83 328 SER A CA 1
ATOM 2448 C C . SER A 1 328 ? -4.562 -43.031 -15.977 1 83 328 SER A C 1
ATOM 2450 O O . SER A 1 328 ? -4.074 -42.562 -14.953 1 83 328 SER A O 1
ATOM 2452 N N . PRO A 1 329 ? -5.352 -44.094 -15.953 1 81 329 PRO A N 1
ATOM 2453 C CA . PRO A 1 329 ? -5.559 -44.781 -14.68 1 81 329 PRO A CA 1
ATOM 2454 C C . PRO A 1 329 ? -4.25 -45.219 -14.023 1 81 329 PRO A C 1
ATOM 2456 O O . PRO A 1 329 ? -4.199 -45.406 -12.805 1 81 329 PRO A O 1
ATOM 2459 N N . ASN A 1 330 ? -3.189 -45.281 -14.766 1 82.25 330 ASN A N 1
ATOM 2460 C CA . ASN A 1 330 ? -1.903 -45.688 -14.227 1 82.25 330 ASN A CA 1
ATOM 2461 C C . ASN A 1 330 ? -1.039 -44.5 -13.82 1 82.25 330 ASN A C 1
ATOM 2463 O O . ASN A 1 330 ? 0.027 -44.688 -13.227 1 82.25 330 ASN A O 1
ATOM 2467 N N . THR A 1 331 ? -1.485 -43.312 -14.102 1 84.38 331 THR A N 1
ATOM 2468 C CA . THR A 1 331 ? -0.728 -42.125 -13.742 1 84.38 331 THR A CA 1
ATOM 2469 C C . THR A 1 331 ? -0.894 -41.781 -12.258 1 84.38 331 THR A C 1
ATOM 2471 O O . THR A 1 331 ? -2.018 -41.688 -11.766 1 84.38 331 THR A O 1
ATOM 2474 N N . PRO A 1 332 ? 0.226 -41.781 -11.562 1 85.75 332 PRO A N 1
ATOM 2475 C CA . PRO A 1 332 ? 0.114 -41.438 -10.141 1 85.75 332 PRO A CA 1
ATOM 2476 C C . PRO A 1 332 ? -0.379 -40 -9.914 1 85.75 332 PRO A C 1
ATOM 2478 O O . PRO A 1 332 ? -0.272 -39.156 -10.805 1 85.75 332 PRO A O 1
ATOM 2481 N N . ALA A 1 333 ? -0.923 -39.906 -8.727 1 89.25 333 ALA A N 1
ATOM 2482 C CA . ALA A 1 333 ? -1.311 -38.531 -8.336 1 89.25 333 ALA A CA 1
ATOM 2483 C C . ALA A 1 333 ? -0.107 -37.594 -8.344 1 89.25 333 ALA A C 1
ATOM 2485 O O . ALA A 1 333 ? 0.994 -38 -7.949 1 89.25 333 ALA A O 1
ATOM 2486 N N . CYS A 1 334 ? -0.31 -36.438 -8.922 1 91.5 334 CYS A N 1
ATOM 2487 C CA . CYS A 1 334 ? 0.84 -35.562 -9.039 1 91.5 334 CYS A CA 1
ATOM 2488 C C . CYS A 1 334 ? 0.514 -34.156 -8.5 1 91.5 334 CYS A C 1
ATOM 2490 O O . CYS A 1 334 ? -0.654 -33.844 -8.281 1 91.5 334 CYS A O 1
ATOM 2492 N N . VAL A 1 335 ? 1.561 -33.469 -8.172 1 93.5 335 VAL A N 1
ATOM 2493 C CA . VAL A 1 335 ? 1.504 -32.062 -7.77 1 93.5 335 VAL A CA 1
ATOM 2494 C C . VAL A 1 335 ? 2.244 -31.203 -8.789 1 93.5 335 VAL A C 1
ATOM 2496 O O . VAL A 1 335 ? 3.285 -31.609 -9.312 1 93.5 335 VAL A O 1
ATOM 2499 N N . ILE A 1 336 ? 1.569 -30.109 -9.094 1 94.44 336 ILE A N 1
ATOM 2500 C CA . ILE A 1 336 ? 2.217 -29.203 -10.031 1 94.44 336 ILE A CA 1
ATOM 2501 C C . ILE A 1 336 ? 3.105 -28.219 -9.273 1 94.44 336 ILE A C 1
ATOM 2503 O O . ILE A 1 336 ? 2.637 -27.516 -8.383 1 94.44 336 ILE A O 1
ATOM 2507 N N . GLY A 1 337 ? 4.312 -28.25 -9.5 1 90.81 337 GLY A N 1
ATOM 2508 C CA . GLY A 1 337 ? 5.262 -27.344 -8.875 1 90.81 337 GLY A CA 1
ATOM 2509 C C . GLY A 1 337 ? 5.957 -26.438 -9.867 1 90.81 337 GLY A C 1
ATOM 2510 O O . GLY A 1 337 ? 5.656 -26.469 -11.062 1 90.81 337 GLY A O 1
ATOM 2511 N N . LEU A 1 338 ? 6.738 -25.531 -9.32 1 88.56 338 LEU A N 1
ATOM 2512 C CA . LEU A 1 338 ? 7.527 -24.594 -10.125 1 88.56 338 LEU A CA 1
ATOM 2513 C C . LEU A 1 338 ? 9.008 -24.953 -10.062 1 88.56 338 LEU A C 1
ATOM 2515 O O . LEU A 1 338 ? 9.555 -25.172 -8.984 1 88.56 338 LEU A O 1
ATOM 2519 N N . CYS A 1 339 ? 9.594 -25.094 -11.156 1 84.94 339 CYS A N 1
ATOM 2520 C CA . CYS A 1 339 ? 11.039 -25.25 -11.289 1 84.94 339 CYS A CA 1
ATOM 2521 C C . CYS A 1 339 ? 11.617 -24.188 -12.227 1 84.94 339 CYS A C 1
ATOM 2523 O O . CYS A 1 339 ? 11.43 -24.266 -13.445 1 84.94 339 CYS A O 1
ATOM 2525 N N . GLY A 1 340 ? 12.273 -23.25 -11.602 1 79.19 340 GLY A N 1
ATOM 2526 C CA . GLY A 1 340 ? 12.68 -22.109 -12.398 1 79.19 340 GLY A CA 1
ATOM 2527 C C . GLY A 1 340 ? 11.508 -21.266 -12.875 1 79.19 340 GLY A C 1
ATOM 2528 O O . GLY A 1 340 ? 10.781 -20.688 -12.062 1 79.19 340 GLY A O 1
ATOM 2529 N N . ASN A 1 341 ? 11.305 -21.25 -14.156 1 79.44 341 ASN A N 1
ATOM 2530 C CA . ASN A 1 341 ? 10.188 -20.484 -14.695 1 79.44 341 ASN A CA 1
ATOM 2531 C C . ASN A 1 341 ? 9.18 -21.391 -15.391 1 79.44 341 ASN A C 1
ATOM 2533 O O . ASN A 1 341 ? 8.289 -20.906 -16.094 1 79.44 341 ASN A O 1
ATOM 2537 N N . HIS A 1 342 ? 9.297 -22.734 -15.047 1 83.31 342 HIS A N 1
ATOM 2538 C CA . HIS A 1 342 ? 8.414 -23.672 -15.719 1 83.31 342 HIS A CA 1
ATOM 2539 C C . HIS A 1 342 ? 7.645 -24.516 -14.703 1 83.31 342 HIS A C 1
ATOM 2541 O O . HIS A 1 342 ? 8.156 -24.812 -13.625 1 83.31 342 HIS A O 1
ATOM 2547 N N . ALA A 1 343 ? 6.496 -24.844 -15.164 1 88.5 343 ALA A N 1
ATOM 2548 C CA . ALA A 1 343 ? 5.695 -25.75 -14.344 1 88.5 343 ALA A CA 1
ATOM 2549 C C . ALA A 1 343 ? 6.145 -27.188 -14.516 1 88.5 343 ALA A C 1
ATOM 2551 O O . ALA A 1 343 ? 6.484 -27.625 -15.625 1 88.5 343 ALA A O 1
ATOM 2552 N N . VAL A 1 344 ? 6.246 -27.922 -13.438 1 89.44 344 VAL A N 1
ATOM 2553 C CA . VAL A 1 344 ? 6.645 -29.312 -13.484 1 89.44 344 VAL A CA 1
ATOM 2554 C C . VAL A 1 344 ? 5.621 -30.172 -12.727 1 89.44 344 VAL A C 1
ATOM 2556 O O . VAL A 1 344 ? 4.918 -29.672 -11.852 1 89.44 344 VAL A O 1
ATOM 2559 N N . ARG A 1 345 ? 5.508 -31.422 -13.18 1 91.88 345 ARG A N 1
ATOM 2560 C CA . ARG A 1 345 ? 4.652 -32.375 -12.508 1 91.88 345 ARG A CA 1
ATOM 2561 C C . ARG A 1 345 ? 5.469 -33.281 -11.578 1 91.88 345 ARG A C 1
ATOM 2563 O O . ARG A 1 345 ? 6.469 -33.875 -11.992 1 91.88 345 ARG A O 1
ATOM 2570 N N . LEU A 1 346 ? 5.105 -33.281 -10.359 1 91.88 346 LEU A N 1
ATOM 2571 C CA . LEU A 1 346 ? 5.805 -34.062 -9.352 1 91.88 346 LEU A CA 1
ATOM 2572 C C . LEU A 1 346 ? 4.867 -35.094 -8.734 1 91.88 346 LEU A C 1
ATOM 2574 O O . LEU A 1 346 ? 3.713 -34.781 -8.43 1 91.88 346 LEU A O 1
ATOM 2578 N N . PRO A 1 347 ? 5.453 -36.281 -8.586 1 90.31 347 PRO A N 1
ATOM 2579 C CA . PRO A 1 347 ? 4.617 -37.281 -7.875 1 90.31 347 PRO A CA 1
ATOM 2580 C C . PRO A 1 347 ? 4.309 -36.844 -6.441 1 90.31 347 PRO A C 1
ATOM 2582 O O . PRO A 1 347 ? 5.219 -36.531 -5.68 1 90.31 347 PRO A O 1
ATOM 2585 N N . LEU A 1 348 ? 3.166 -36.906 -6.086 1 88.44 348 LEU A N 1
ATOM 2586 C CA . LEU A 1 348 ? 2.67 -36.375 -4.82 1 88.44 348 LEU A CA 1
ATOM 2587 C C . LEU A 1 348 ? 3.344 -37.062 -3.639 1 88.44 348 LEU A C 1
ATOM 2589 O O . LEU A 1 348 ? 3.82 -36.375 -2.717 1 88.44 348 LEU A O 1
ATOM 2593 N N . MET A 1 349 ? 3.465 -38.375 -3.654 1 85.81 349 MET A N 1
ATOM 2594 C CA . MET A 1 349 ? 3.951 -39.125 -2.498 1 85.81 349 MET A CA 1
ATOM 2595 C C . MET A 1 349 ? 5.441 -38.875 -2.281 1 85.81 349 MET A C 1
ATOM 2597 O O . MET A 1 349 ? 5.902 -38.812 -1.141 1 85.81 349 MET A O 1
ATOM 2601 N N . GLU A 1 350 ? 6.098 -38.719 -3.359 1 87.31 350 GLU A N 1
ATOM 2602 C CA . GLU A 1 350 ? 7.52 -38.406 -3.223 1 87.31 350 GLU A CA 1
ATOM 2603 C C . GLU A 1 350 ? 7.734 -37.062 -2.527 1 87.31 350 GLU A C 1
ATOM 2605 O O . GLU A 1 350 ? 8.609 -36.938 -1.666 1 87.31 350 GLU A O 1
ATOM 2610 N N . CYS A 1 351 ? 6.961 -36.125 -2.867 1 87.06 351 CYS A N 1
ATOM 2611 C CA . CYS A 1 351 ? 7.086 -34.812 -2.289 1 87.06 351 CYS A CA 1
ATOM 2612 C C . CYS A 1 351 ? 6.676 -34.812 -0.821 1 87.06 351 CYS A C 1
ATOM 2614 O O . CYS A 1 351 ? 7.316 -34.156 0.009 1 87.06 351 CYS A O 1
ATOM 2616 N N . VAL A 1 352 ? 5.672 -35.531 -0.508 1 84.56 352 VAL A N 1
ATOM 2617 C CA . VAL A 1 352 ? 5.176 -35.594 0.862 1 84.56 352 VAL A CA 1
ATOM 2618 C C . VAL A 1 352 ? 6.199 -36.312 1.748 1 84.56 352 VAL A C 1
ATOM 2620 O O . VAL A 1 352 ? 6.449 -35.875 2.879 1 84.56 352 VAL A O 1
ATOM 2623 N N . ASP A 1 353 ? 6.762 -37.344 1.223 1 85.62 353 ASP A N 1
ATOM 2624 C CA . ASP A 1 353 ? 7.758 -38.094 1.981 1 85.62 353 ASP A CA 1
ATOM 2625 C C . ASP A 1 353 ? 8.992 -37.25 2.264 1 85.62 353 ASP A C 1
ATOM 2627 O O . ASP A 1 353 ? 9.555 -37.281 3.359 1 85.62 353 ASP A O 1
ATOM 2631 N N . MET A 1 354 ? 9.344 -36.562 1.295 1 86.25 354 MET A N 1
ATOM 2632 C CA . MET A 1 354 ? 10.492 -35.656 1.479 1 86.25 354 MET A CA 1
ATOM 2633 C C . MET A 1 354 ? 10.195 -34.594 2.512 1 86.25 354 MET A C 1
ATOM 2635 O O . MET A 1 354 ? 11.07 -34.219 3.295 1 86.25 354 MET A O 1
ATOM 2639 N N . THR A 1 355 ? 9.039 -34.062 2.479 1 84.56 355 THR A N 1
ATOM 2640 C CA . THR A 1 355 ? 8.633 -33.062 3.441 1 84.56 355 THR A CA 1
ATOM 2641 C C . THR A 1 355 ? 8.609 -33.625 4.855 1 84.56 355 THR A C 1
ATOM 2643 O O . THR A 1 355 ? 9 -32.969 5.809 1 84.56 355 THR A O 1
ATOM 2646 N N . LYS A 1 356 ? 8.188 -34.812 4.977 1 83.88 356 LYS A N 1
ATOM 2647 C CA . LYS A 1 356 ? 8.18 -35.469 6.277 1 83.88 356 LYS A CA 1
ATOM 2648 C C . LYS A 1 356 ? 9.594 -35.75 6.773 1 83.88 356 LYS A C 1
ATOM 2650 O O . LYS A 1 356 ? 9.852 -35.719 7.977 1 83.88 356 LYS A O 1
ATOM 2655 N N . LEU A 1 357 ? 10.453 -35.969 5.824 1 87.81 357 LEU A N 1
ATOM 2656 C CA . LEU A 1 357 ? 11.852 -36.188 6.18 1 87.81 357 LEU A CA 1
ATOM 2657 C C . LEU A 1 357 ? 12.453 -34.938 6.809 1 87.81 357 LEU A C 1
ATOM 2659 O O . LEU A 1 357 ? 13.305 -35.031 7.691 1 87.81 357 LEU A O 1
ATOM 2663 N N . VAL A 1 358 ? 12.102 -33.844 6.348 1 88.44 358 VAL A N 1
ATOM 2664 C CA . VAL A 1 358 ? 12.578 -32.594 6.934 1 88.44 358 VAL A CA 1
ATOM 2665 C C . VAL A 1 358 ? 12.117 -32.5 8.391 1 88.44 358 VAL A C 1
ATOM 2667 O O . VAL A 1 358 ? 12.898 -32.125 9.273 1 88.44 358 VAL A O 1
ATOM 2670 N N . GLN A 1 359 ? 10.875 -32.812 8.617 1 87 359 GLN A N 1
ATOM 2671 C CA . GLN A 1 359 ? 10.328 -32.781 9.969 1 87 359 GLN A CA 1
ATOM 2672 C C . GLN A 1 359 ? 11.031 -33.781 10.891 1 87 359 GLN A C 1
ATOM 2674 O O . GLN A 1 359 ? 11.281 -33.469 12.055 1 87 359 GLN A O 1
ATOM 2679 N N . LYS A 1 360 ? 11.289 -34.906 10.352 1 91.12 360 LYS A N 1
ATOM 2680 C CA . LYS A 1 360 ? 12.008 -35.906 11.117 1 91.12 360 LYS A CA 1
ATOM 2681 C C . LYS A 1 360 ? 13.414 -35.438 11.484 1 91.12 360 LYS A C 1
ATOM 2683 O O . LYS A 1 360 ? 13.859 -35.625 12.617 1 91.12 360 LYS A O 1
ATOM 2688 N N . ALA A 1 361 ? 14.047 -34.844 10.516 1 92.12 361 ALA A N 1
ATOM 2689 C CA . ALA A 1 361 ? 15.383 -34.312 10.766 1 92.12 361 ALA A CA 1
ATOM 2690 C C . ALA A 1 361 ? 15.344 -33.219 11.836 1 92.12 361 ALA A C 1
ATOM 2692 O O . ALA A 1 361 ? 16.234 -33.125 12.68 1 92.12 361 ALA A O 1
ATOM 2693 N N . MET A 1 362 ? 14.398 -32.438 11.852 1 90.25 362 MET A N 1
ATOM 2694 C CA . MET A 1 362 ? 14.227 -31.375 12.828 1 90.25 362 MET A CA 1
ATOM 2695 C C . MET A 1 362 ? 13.969 -31.938 14.219 1 90.25 362 MET A C 1
ATOM 2697 O O . MET A 1 362 ? 14.539 -31.469 15.203 1 90.25 362 MET A O 1
ATOM 2701 N N . ASN A 1 363 ? 13.141 -32.969 14.273 1 89.12 363 ASN A N 1
ATOM 2702 C CA . ASN A 1 363 ? 12.82 -33.594 15.555 1 89.12 363 ASN A CA 1
ATOM 2703 C C . ASN A 1 363 ? 14.039 -34.25 16.172 1 89.12 363 ASN A C 1
ATOM 2705 O O . ASN A 1 363 ? 14.18 -34.281 17.391 1 89.12 363 ASN A O 1
ATOM 2709 N N . GLU A 1 364 ? 14.883 -34.75 15.297 1 92.19 364 GLU A N 1
ATOM 2710 C CA . GLU A 1 364 ? 16.078 -35.438 15.766 1 92.19 364 GLU A CA 1
ATOM 2711 C C . GLU A 1 364 ? 17.25 -34.469 15.938 1 92.19 364 GLU A C 1
ATOM 2713 O O . GLU A 1 364 ? 18.391 -34.875 16.156 1 92.19 364 GLU A O 1
ATOM 2718 N N . ARG A 1 365 ? 17.109 -33.312 15.812 1 91 365 ARG A N 1
ATOM 2719 C CA . ARG A 1 365 ? 18.047 -32.219 16.016 1 91 365 ARG A CA 1
ATOM 2720 C C . ARG A 1 365 ? 19.219 -32.312 15.023 1 91 365 ARG A C 1
ATOM 2722 O O . ARG A 1 365 ? 20.359 -32.031 15.383 1 91 365 ARG A O 1
ATOM 2729 N N . ARG A 1 366 ? 18.953 -32.812 13.883 1 93.19 366 ARG A N 1
ATOM 2730 C CA . ARG A 1 366 ? 19.891 -32.812 12.766 1 93.19 366 ARG A CA 1
ATOM 2731 C C . ARG A 1 366 ? 19.641 -31.594 11.867 1 93.19 366 ARG A C 1
ATOM 2733 O O . ARG A 1 366 ? 19.188 -31.734 10.734 1 93.19 366 ARG A O 1
ATOM 2740 N N . PHE A 1 367 ? 20.016 -30.484 12.273 1 92.75 367 PHE A N 1
ATOM 2741 C CA . PHE A 1 367 ? 19.641 -29.203 11.672 1 92.75 367 PHE A CA 1
ATOM 2742 C C . PHE A 1 367 ? 20.375 -29 10.344 1 92.75 367 PHE A C 1
ATOM 2744 O O . PHE A 1 367 ? 19.797 -28.469 9.398 1 92.75 367 PHE A O 1
ATOM 2751 N N . GLU A 1 368 ? 21.547 -29.438 10.211 1 90.94 368 GLU A N 1
ATOM 2752 C CA . GLU A 1 368 ? 22.297 -29.297 8.961 1 90.94 368 GLU A CA 1
ATOM 2753 C C . GLU A 1 368 ? 21.625 -30.062 7.828 1 90.94 368 GLU A C 1
ATOM 2755 O O . GLU A 1 368 ? 21.531 -29.578 6.699 1 90.94 368 GLU A O 1
ATOM 2760 N N . GLU A 1 369 ? 21.203 -31.203 8.195 1 91 369 GLU A N 1
ATOM 2761 C CA . GLU A 1 369 ? 20.5 -32 7.199 1 91 369 GLU A CA 1
ATOM 2762 C C . GLU A 1 369 ? 19.156 -31.391 6.836 1 91 369 GLU A C 1
ATOM 2764 O O . GLU A 1 369 ? 18.719 -31.453 5.684 1 91 369 GLU A O 1
ATOM 2769 N N . ALA A 1 370 ? 18.469 -30.828 7.836 1 90.88 370 ALA A N 1
ATOM 2770 C CA . ALA A 1 370 ? 17.188 -30.172 7.586 1 90.88 370 ALA A CA 1
ATOM 2771 C C . ALA A 1 370 ? 17.344 -29.031 6.59 1 90.88 370 ALA A C 1
ATOM 2773 O O . ALA A 1 370 ? 16.5 -28.844 5.707 1 90.88 370 ALA A O 1
ATOM 2774 N N . VAL A 1 371 ? 18.406 -28.25 6.707 1 91.31 371 VAL A N 1
ATOM 2775 C CA . VAL A 1 371 ? 18.672 -27.141 5.812 1 91.31 371 VAL A CA 1
ATOM 2776 C C . VAL A 1 371 ? 18.906 -27.656 4.395 1 91.31 371 VAL A C 1
ATOM 2778 O O . VAL A 1 371 ? 18.422 -27.062 3.426 1 91.31 371 VAL A O 1
ATOM 2781 N N . LYS A 1 372 ? 19.562 -28.719 4.277 1 88.19 372 LYS A N 1
ATOM 2782 C CA . LYS A 1 372 ? 19.859 -29.297 2.973 1 88.19 372 LYS A CA 1
ATOM 2783 C C . LYS A 1 372 ? 18.594 -29.859 2.322 1 88.19 372 LYS A C 1
ATOM 2785 O O . LYS A 1 372 ? 18.438 -29.781 1.104 1 88.19 372 LYS A O 1
ATOM 2790 N N . LEU A 1 373 ? 17.781 -30.391 3.17 1 87.06 373 LEU A N 1
ATOM 2791 C CA . LEU A 1 373 ? 16.547 -31 2.668 1 87.06 373 LEU A CA 1
ATOM 2792 C C . LEU A 1 373 ? 15.57 -29.922 2.199 1 87.06 373 LEU A C 1
ATOM 2794 O O . LEU A 1 373 ? 14.703 -30.203 1.371 1 87.06 373 LEU A O 1
ATOM 2798 N N . ARG A 1 374 ? 15.648 -28.734 2.732 1 87.88 374 ARG A N 1
ATOM 2799 C CA . ARG A 1 374 ? 14.781 -27.625 2.32 1 87.88 374 ARG A CA 1
ATOM 2800 C C . ARG A 1 374 ? 15.117 -27.156 0.909 1 87.88 374 ARG A C 1
ATOM 2802 O O . ARG A 1 374 ? 14.289 -26.531 0.24 1 87.88 374 ARG A O 1
ATOM 2809 N N . GLY A 1 375 ? 16.359 -27.516 0.429 1 82.5 375 GLY A N 1
ATOM 2810 C CA . GLY A 1 375 ? 16.719 -27.156 -0.933 1 82.5 375 GLY A CA 1
ATOM 2811 C C . GLY A 1 375 ? 17.953 -26.281 -1.006 1 82.5 375 GLY A C 1
ATOM 2812 O O . GLY A 1 375 ? 18.344 -25.656 -0.015 1 82.5 375 GLY A O 1
ATOM 2813 N N . GLY A 1 376 ? 18.469 -26.188 -2.174 1 80.5 376 GLY A N 1
ATOM 2814 C CA . GLY A 1 376 ? 19.672 -25.406 -2.408 1 80.5 376 GLY A CA 1
ATOM 2815 C C . GLY A 1 376 ? 19.438 -23.906 -2.277 1 80.5 376 GLY A C 1
ATOM 2816 O O . GLY A 1 376 ? 20.312 -23.188 -1.794 1 80.5 376 GLY A O 1
ATOM 2817 N N . SER A 1 377 ? 18.312 -23.484 -2.66 1 84.94 377 SER A N 1
ATOM 2818 C CA . SER A 1 377 ? 18.016 -22.062 -2.566 1 84.94 377 SER A CA 1
ATOM 2819 C C . SER A 1 377 ? 17.938 -21.609 -1.113 1 84.94 377 SER A C 1
ATOM 2821 O O . SER A 1 377 ? 18.391 -20.516 -0.772 1 84.94 377 SER A O 1
ATOM 2823 N N . PHE A 1 378 ? 17.344 -22.422 -0.25 1 89.5 378 PHE A N 1
ATOM 2824 C CA . PHE A 1 378 ? 17.25 -22.109 1.172 1 89.5 378 PHE A CA 1
ATOM 2825 C C . PHE A 1 378 ? 18.641 -22.047 1.807 1 89.5 378 PHE A C 1
ATOM 2827 O O . PHE A 1 378 ? 18.938 -21.109 2.551 1 89.5 378 PHE A O 1
ATOM 2834 N N . GLU A 1 379 ? 19.391 -23.016 1.489 1 90.38 379 GLU A N 1
ATOM 2835 C CA . GLU A 1 379 ? 20.75 -23.062 2.02 1 90.38 379 GLU A CA 1
ATOM 2836 C C . GLU A 1 379 ? 21.562 -21.859 1.562 1 90.38 379 GLU A C 1
ATOM 2838 O O . GLU A 1 379 ? 22.297 -21.266 2.354 1 90.38 379 GLU A O 1
ATOM 2843 N N . ASN A 1 380 ? 21.406 -21.531 0.321 1 88.94 380 ASN A N 1
ATOM 2844 C CA . ASN A 1 380 ? 22.141 -20.391 -0.217 1 88.94 380 ASN A CA 1
ATOM 2845 C C . ASN A 1 380 ? 21.703 -19.094 0.457 1 88.94 380 ASN A C 1
ATOM 2847 O O . ASN A 1 380 ? 22.547 -18.234 0.746 1 88.94 380 ASN A O 1
ATOM 2851 N N . ASN A 1 381 ? 20.469 -18.938 0.651 1 92.12 381 ASN A N 1
ATOM 2852 C CA . ASN A 1 381 ? 19.953 -17.75 1.336 1 92.12 381 ASN A CA 1
ATOM 2853 C C . ASN A 1 381 ? 20.5 -17.641 2.756 1 92.12 381 ASN A C 1
ATOM 2855 O O . ASN A 1 381 ? 20.859 -16.562 3.209 1 92.12 381 ASN A O 1
ATOM 2859 N N . LEU A 1 382 ? 20.531 -18.75 3.4 1 93.06 382 LEU A N 1
ATOM 2860 C CA . LEU A 1 382 ? 21.031 -18.766 4.77 1 93.06 382 LEU A CA 1
ATOM 2861 C C . LEU A 1 382 ? 22.516 -18.391 4.809 1 93.06 382 LEU A C 1
ATOM 2863 O O . LEU A 1 382 ? 22.938 -17.625 5.672 1 93.06 382 LEU A O 1
ATOM 2867 N N . ASN A 1 383 ? 23.266 -18.906 3.867 1 91.81 383 ASN A N 1
ATOM 2868 C CA . ASN A 1 383 ? 24.703 -18.609 3.797 1 91.81 383 ASN A CA 1
ATOM 2869 C C . ASN A 1 383 ? 24.969 -17.141 3.498 1 91.81 383 ASN A C 1
ATOM 2871 O O . ASN A 1 383 ? 25.875 -16.531 4.078 1 91.81 383 ASN A O 1
ATOM 2875 N N . ILE A 1 384 ? 24.219 -16.641 2.613 1 91.31 384 ILE A N 1
ATOM 2876 C CA . ILE A 1 384 ? 24.391 -15.234 2.254 1 91.31 384 ILE A CA 1
ATOM 2877 C C . ILE A 1 384 ? 24.047 -14.352 3.453 1 91.31 384 ILE A C 1
ATOM 2879 O O . ILE A 1 384 ? 24.734 -13.359 3.717 1 91.31 384 ILE A O 1
ATOM 2883 N N . TYR A 1 385 ? 23.031 -14.758 4.203 1 92.62 385 TYR A N 1
ATOM 2884 C CA . TYR A 1 385 ? 22.672 -14 5.395 1 92.62 385 TYR A CA 1
ATOM 2885 C C . TYR A 1 385 ? 23.797 -14.008 6.414 1 92.62 385 TYR A C 1
ATOM 2887 O O . TYR A 1 385 ? 24.156 -12.969 6.977 1 92.62 385 TYR A O 1
ATOM 2895 N N . LYS A 1 386 ? 24.328 -15.133 6.598 1 89.75 386 LYS A N 1
ATOM 2896 C CA . LYS A 1 386 ? 25.422 -15.258 7.566 1 89.75 386 LYS A CA 1
ATOM 2897 C C . LYS A 1 386 ? 26.641 -14.445 7.137 1 89.75 386 LYS A C 1
ATOM 2899 O O . LYS A 1 386 ? 27.297 -13.828 7.973 1 89.75 386 LYS A O 1
ATOM 2904 N N . LEU A 1 387 ? 26.812 -14.422 5.863 1 87.81 387 LEU A N 1
ATOM 2905 C CA . LEU A 1 387 ? 27.953 -13.688 5.32 1 87.81 387 LEU A CA 1
ATOM 2906 C C . LEU A 1 387 ? 27.797 -12.188 5.547 1 87.81 387 LEU A C 1
ATOM 2908 O O . LEU A 1 387 ? 28.75 -11.508 5.91 1 87.81 387 LEU A O 1
ATOM 2912 N N . LEU A 1 388 ? 26.656 -11.688 5.398 1 86.44 388 LEU A N 1
ATOM 2913 C CA . LEU A 1 388 ? 26.406 -10.25 5.477 1 86.44 388 LEU A CA 1
ATOM 2914 C C . LEU A 1 388 ? 26.188 -9.812 6.922 1 86.44 388 LEU A C 1
ATOM 2916 O O . LEU A 1 388 ? 26.516 -8.688 7.289 1 86.44 388 LEU A O 1
ATOM 2920 N N . ALA A 1 389 ? 25.641 -10.656 7.711 1 79.94 389 ALA A N 1
ATOM 2921 C CA . ALA A 1 389 ? 25.312 -10.305 9.094 1 79.94 389 ALA A CA 1
ATOM 2922 C C . ALA A 1 389 ? 26.531 -10.383 9.992 1 79.94 389 ALA A C 1
ATOM 2924 O O . ALA A 1 389 ? 26.672 -9.609 10.938 1 79.94 389 ALA A O 1
ATOM 2925 N N . PHE A 1 390 ? 27.375 -11.328 9.695 1 72.31 390 PHE A N 1
ATOM 2926 C CA . PHE A 1 390 ? 28.531 -11.547 10.555 1 72.31 390 PHE A CA 1
ATOM 2927 C C . PHE A 1 390 ? 29.828 -11.297 9.789 1 72.31 390 PHE A C 1
ATOM 2929 O O . PHE A 1 390 ? 30.594 -12.219 9.547 1 72.31 390 PHE A O 1
ATOM 2936 N N . PRO A 1 391 ? 30.016 -9.953 9.641 1 68 391 PRO A N 1
ATOM 2937 C CA . PRO A 1 391 ? 31.219 -9.68 8.844 1 68 391 PRO A CA 1
ATOM 2938 C C . PRO A 1 391 ? 32.5 -9.992 9.594 1 68 391 PRO A C 1
ATOM 2940 O O . PRO A 1 391 ? 32.625 -9.648 10.773 1 68 391 PRO A O 1
ATOM 2943 N N . LYS A 1 392 ? 33.344 -10.766 9.008 1 65.56 392 LYS A N 1
ATOM 2944 C CA . LYS A 1 392 ? 34.688 -10.977 9.516 1 65.56 392 LYS A CA 1
ATOM 2945 C C . LYS A 1 392 ? 35.656 -9.977 8.906 1 65.56 392 LYS A C 1
ATOM 2947 O O . LYS A 1 392 ? 35.875 -9.977 7.691 1 65.56 392 LYS A O 1
ATOM 2952 N N . PRO A 1 393 ? 35.938 -9.023 9.742 1 63.66 393 PRO A N 1
ATOM 2953 C CA . PRO A 1 393 ? 36.875 -8.062 9.117 1 63.66 393 PRO A CA 1
ATOM 2954 C C . PRO A 1 393 ? 38.062 -8.734 8.453 1 63.66 393 PRO A C 1
ATOM 2956 O O . PRO A 1 393 ? 38.594 -9.711 8.977 1 63.66 393 PRO A O 1
ATOM 2959 N N . ALA A 1 394 ? 38.312 -8.383 7.23 1 64.62 394 ALA A N 1
ATOM 2960 C CA . ALA A 1 394 ? 39.5 -8.906 6.543 1 64.62 394 ALA A CA 1
ATOM 2961 C C . ALA A 1 394 ? 40.781 -8.594 7.32 1 64.62 394 ALA A C 1
ATOM 2963 O O . ALA A 1 394 ? 40.969 -7.453 7.75 1 64.62 394 ALA A O 1
ATOM 2964 N N . LEU A 1 395 ? 41.406 -9.625 7.691 1 60.28 395 LEU A N 1
ATOM 2965 C CA . LEU A 1 395 ? 42.656 -9.508 8.422 1 60.28 395 LEU A CA 1
ATOM 2966 C C . LEU A 1 395 ? 43.688 -8.711 7.617 1 60.28 395 LEU A C 1
ATOM 2968 O O . LEU A 1 395 ? 44.5 -8.008 8.188 1 60.28 395 LEU A O 1
ATOM 2972 N N . THR A 1 396 ? 43.5 -8.805 6.242 1 71.75 396 THR A N 1
ATOM 2973 C CA . THR A 1 396 ? 44.531 -8.156 5.414 1 71.75 396 THR A CA 1
ATOM 2974 C C . THR A 1 396 ? 43.875 -7.348 4.293 1 71.75 396 THR A C 1
ATOM 2976 O O . THR A 1 396 ? 42.938 -7.816 3.65 1 71.75 396 THR A O 1
ATOM 2979 N N . GLU A 1 397 ? 44.219 -6.066 4.25 1 80.5 397 GLU A N 1
ATOM 2980 C CA . GLU A 1 397 ? 43.812 -5.199 3.15 1 80.5 397 GLU A CA 1
ATOM 2981 C C . GLU A 1 397 ? 44.406 -5.676 1.824 1 80.5 397 GLU A C 1
ATOM 2983 O O . GLU A 1 397 ? 45.562 -6.109 1.77 1 80.5 397 GLU A O 1
ATOM 2988 N N . SER A 1 398 ? 43.5 -5.812 0.908 1 81.5 398 SER A N 1
ATOM 2989 C CA . SER A 1 398 ? 44 -6.16 -0.42 1 81.5 398 SER A CA 1
ATOM 2990 C C . SER A 1 398 ? 44.438 -4.918 -1.191 1 81.5 398 SER A C 1
ATOM 2992 O O . SER A 1 398 ? 44.156 -3.793 -0.764 1 81.5 398 SER A O 1
ATOM 2994 N N . ASN A 1 399 ? 45.219 -5 -2.135 1 83 399 ASN A N 1
ATOM 2995 C CA . ASN A 1 399 ? 45.656 -3.895 -2.977 1 83 399 ASN A CA 1
ATOM 2996 C C . ASN A 1 399 ? 44.75 -3.695 -4.172 1 83 399 ASN A C 1
ATOM 2998 O O . ASN A 1 399 ? 45.094 -3.027 -5.141 1 83 399 ASN A O 1
ATOM 3002 N N . HIS A 1 400 ? 43.531 -4.246 -3.982 1 93.19 400 HIS A N 1
ATOM 3003 C CA . HIS A 1 400 ? 42.594 -4.133 -5.109 1 93.19 400 HIS A CA 1
ATOM 3004 C C . HIS A 1 400 ? 41.5 -3.137 -4.816 1 93.19 400 HIS A C 1
ATOM 3006 O O . HIS A 1 400 ? 41.125 -2.928 -3.654 1 93.19 400 HIS A O 1
ATOM 3012 N N . SER A 1 401 ? 41.031 -2.434 -5.855 1 95.94 401 SER A N 1
ATOM 3013 C CA . SER A 1 401 ? 39.938 -1.462 -5.758 1 95.94 401 SER A CA 1
ATOM 3014 C C . SER A 1 401 ? 38.844 -1.76 -6.77 1 95.94 401 SER A C 1
ATOM 3016 O O . SER A 1 401 ? 39.125 -1.984 -7.949 1 95.94 401 SER A O 1
ATOM 3018 N N . VAL A 1 402 ? 37.688 -1.839 -6.266 1 97.5 402 VAL A N 1
ATOM 3019 C CA . VAL A 1 402 ? 36.531 -2.117 -7.113 1 97.5 402 VAL A CA 1
ATOM 3020 C C . VAL A 1 402 ? 35.656 -0.868 -7.227 1 97.5 402 VAL A C 1
ATOM 3022 O O . VAL A 1 402 ? 35.344 -0.226 -6.219 1 97.5 402 VAL A O 1
ATOM 3025 N N . ALA A 1 403 ? 35.312 -0.464 -8.438 1 98.56 403 ALA A N 1
ATOM 3026 C CA . ALA A 1 403 ? 34.375 0.642 -8.664 1 98.56 403 ALA A CA 1
ATOM 3027 C C . ALA A 1 403 ? 33 0.128 -9.039 1 98.56 403 ALA A C 1
ATOM 3029 O O . ALA A 1 403 ? 32.844 -0.788 -9.852 1 98.56 403 ALA A O 1
ATOM 3030 N N . ILE A 1 404 ? 31.984 0.646 -8.391 1 98.5 404 ILE A N 1
ATOM 3031 C CA . ILE A 1 404 ? 30.594 0.263 -8.633 1 98.5 404 ILE A CA 1
ATOM 3032 C C . ILE A 1 404 ? 29.844 1.434 -9.25 1 98.5 404 ILE A C 1
ATOM 3034 O O . ILE A 1 404 ? 29.859 2.547 -8.719 1 98.5 404 ILE A O 1
ATOM 3038 N N . LEU A 1 405 ? 29.219 1.23 -10.359 1 97.38 405 LEU A N 1
ATOM 3039 C CA . LEU A 1 405 ? 28.453 2.291 -11 1 97.38 405 LEU A CA 1
ATOM 3040 C C . LEU A 1 405 ? 27.094 1.78 -11.445 1 97.38 405 LEU A C 1
ATOM 3042 O O . LEU A 1 405 ? 26.938 0.596 -11.758 1 97.38 405 LEU A O 1
ATOM 3046 N N . ASN A 1 406 ? 26.062 2.59 -11.375 1 96.25 406 ASN A N 1
ATOM 3047 C CA . ASN A 1 406 ? 24.719 2.338 -11.883 1 96.25 406 ASN A CA 1
ATOM 3048 C C . ASN A 1 406 ? 24.516 2.99 -13.25 1 96.25 406 ASN A C 1
ATOM 3050 O O . ASN A 1 406 ? 24.891 4.148 -13.453 1 96.25 406 ASN A O 1
ATOM 3054 N N . VAL A 1 407 ? 23.953 2.191 -14.172 1 96 407 VAL A N 1
ATOM 3055 C CA . VAL A 1 407 ? 23.797 2.703 -15.523 1 96 407 VAL A CA 1
ATOM 3056 C C . VAL A 1 407 ? 22.391 2.426 -16.031 1 96 407 VAL A C 1
ATOM 3058 O O . VAL A 1 407 ? 21.812 1.372 -15.734 1 96 407 VAL A O 1
ATOM 3061 N N . GLY A 1 408 ? 21.844 3.396 -16.75 1 91.94 408 GLY A N 1
ATOM 3062 C CA . GLY A 1 408 ? 20.516 3.242 -17.328 1 91.94 408 GLY A CA 1
ATOM 3063 C C . GLY A 1 408 ? 19.438 3.924 -16.516 1 91.94 408 GLY A C 1
ATOM 3064 O O . GLY A 1 408 ? 19.656 5.012 -15.969 1 91.94 408 GLY A O 1
ATOM 3065 N N . ALA A 1 409 ? 18.234 3.404 -16.562 1 89.31 409 ALA A N 1
ATOM 3066 C CA . ALA A 1 409 ? 17.125 3.914 -15.766 1 89.31 409 ALA A CA 1
ATOM 3067 C C . ALA A 1 409 ? 17.078 3.256 -14.391 1 89.31 409 ALA A C 1
ATOM 3069 O O . ALA A 1 409 ? 17.484 2.102 -14.234 1 89.31 409 ALA A O 1
ATOM 3070 N N . PRO A 1 410 ? 16.625 4.043 -13.438 1 90.56 410 PRO A N 1
ATOM 3071 C CA . PRO A 1 410 ? 16.547 3.443 -12.102 1 90.56 410 PRO A CA 1
ATOM 3072 C C . PRO A 1 410 ? 15.602 2.246 -12.055 1 90.56 410 PRO A C 1
ATOM 3074 O O . PRO A 1 410 ? 14.562 2.244 -12.727 1 90.56 410 PRO A O 1
ATOM 3077 N N . ALA A 1 411 ? 15.969 1.249 -11.336 1 92.5 411 ALA A N 1
ATOM 3078 C CA . ALA A 1 411 ? 15.195 0.026 -11.156 1 92.5 411 ALA A CA 1
ATOM 3079 C C . ALA A 1 411 ? 15.234 -0.434 -9.695 1 92.5 411 ALA A C 1
ATOM 3081 O O . ALA A 1 411 ? 16.266 -0.323 -9.031 1 92.5 411 ALA A O 1
ATOM 3082 N N . GLY A 1 412 ? 14.141 -0.927 -9.258 1 91.88 412 GLY A N 1
ATOM 3083 C CA . GLY A 1 412 ? 14.078 -1.425 -7.895 1 91.88 412 GLY A CA 1
ATOM 3084 C C . GLY A 1 412 ? 15.039 -2.568 -7.633 1 91.88 412 GLY A C 1
ATOM 3085 O O . GLY A 1 412 ? 15.086 -3.535 -8.391 1 91.88 412 GLY A O 1
ATOM 3086 N N . GLY A 1 413 ? 15.867 -2.467 -6.586 1 94.06 413 GLY A N 1
ATOM 3087 C CA . GLY A 1 413 ? 16.828 -3.494 -6.219 1 94.06 413 GLY A CA 1
ATOM 3088 C C . GLY A 1 413 ? 18.266 -3.094 -6.496 1 94.06 413 GLY A C 1
ATOM 3089 O O . GLY A 1 413 ? 19.203 -3.746 -6.023 1 94.06 413 GLY A O 1
ATOM 3090 N N . MET A 1 414 ? 18.453 -1.968 -7.246 1 95.62 414 MET A N 1
ATOM 3091 C CA . MET A 1 414 ? 19.797 -1.482 -7.531 1 95.62 414 MET A CA 1
ATOM 3092 C C . MET A 1 414 ? 20.547 -1.152 -6.242 1 95.62 414 MET A C 1
ATOM 3094 O O . MET A 1 414 ? 21.719 -1.509 -6.086 1 95.62 414 MET A O 1
ATOM 3098 N N . ASN A 1 415 ? 19.828 -0.491 -5.344 1 95 415 ASN A N 1
ATOM 3099 C CA . ASN A 1 415 ? 20.438 -0.092 -4.082 1 95 415 ASN A CA 1
ATOM 3100 C C . ASN A 1 415 ? 20.812 -1.304 -3.23 1 95 415 ASN A C 1
ATOM 3102 O O . ASN A 1 415 ? 21.828 -1.291 -2.533 1 95 415 ASN A O 1
ATOM 3106 N N . ALA A 1 416 ? 19.984 -2.312 -3.281 1 95.81 416 ALA A N 1
ATOM 3107 C CA . ALA A 1 416 ? 20.281 -3.541 -2.549 1 95.81 416 ALA A CA 1
ATOM 3108 C C . ALA A 1 416 ? 21.516 -4.227 -3.107 1 95.81 416 ALA A C 1
ATOM 3110 O O . ALA A 1 416 ? 22.344 -4.746 -2.35 1 95.81 416 ALA A O 1
ATOM 3111 N N . ALA A 1 417 ? 21.641 -4.254 -4.426 1 97.62 417 ALA A N 1
ATOM 3112 C CA . ALA A 1 417 ? 22.797 -4.855 -5.07 1 97.62 417 ALA A CA 1
ATOM 3113 C C . ALA A 1 417 ? 24.078 -4.102 -4.703 1 97.62 417 ALA A C 1
ATOM 3115 O O . ALA A 1 417 ? 25.109 -4.715 -4.41 1 97.62 417 ALA A O 1
ATOM 3116 N N . VAL A 1 418 ? 24.016 -2.781 -4.711 1 97.69 418 VAL A N 1
ATOM 3117 C CA . VAL A 1 418 ? 25.172 -1.963 -4.363 1 97.69 418 VAL A CA 1
ATOM 3118 C C . VAL A 1 418 ? 25.562 -2.215 -2.912 1 97.69 418 VAL A C 1
ATOM 3120 O O . VAL A 1 418 ? 26.75 -2.375 -2.604 1 97.69 418 VAL A O 1
ATOM 3123 N N . ARG A 1 419 ? 24.609 -2.258 -2.053 1 95.38 419 ARG A N 1
ATOM 3124 C CA . ARG A 1 419 ? 24.875 -2.443 -0.63 1 95.38 419 ARG A CA 1
ATOM 3125 C C . ARG A 1 419 ? 25.594 -3.758 -0.374 1 95.38 419 ARG A C 1
ATOM 3127 O O . ARG A 1 419 ? 26.609 -3.787 0.323 1 95.38 419 ARG A O 1
ATOM 3134 N N . SER A 1 420 ? 25.062 -4.824 -0.927 1 95.56 420 SER A N 1
ATOM 3135 C CA . SER A 1 420 ? 25.672 -6.129 -0.694 1 95.56 420 SER A CA 1
ATOM 3136 C C . SER A 1 420 ? 27.047 -6.215 -1.346 1 95.56 420 SER A C 1
ATOM 3138 O O . SER A 1 420 ? 27.969 -6.812 -0.785 1 95.56 420 SER A O 1
ATOM 3140 N N . ALA A 1 421 ? 27.172 -5.617 -2.504 1 97.62 421 ALA A N 1
ATOM 3141 C CA . ALA A 1 421 ? 28.469 -5.613 -3.184 1 97.62 421 ALA A CA 1
ATOM 3142 C C . ALA A 1 421 ? 29.531 -4.879 -2.355 1 97.62 421 ALA A C 1
ATOM 3144 O O . ALA A 1 421 ? 30.641 -5.371 -2.188 1 97.62 421 ALA A O 1
ATOM 3145 N N . VAL A 1 422 ? 29.172 -3.723 -1.831 1 96.44 422 VAL A N 1
ATOM 3146 C CA . VAL A 1 422 ? 30.094 -2.904 -1.052 1 96.44 422 VAL A CA 1
ATOM 3147 C C . VAL A 1 422 ? 30.5 -3.652 0.214 1 96.44 422 VAL A C 1
ATOM 3149 O O . VAL A 1 422 ? 31.703 -3.738 0.535 1 96.44 422 VAL A O 1
ATOM 3152 N N . ARG A 1 423 ? 29.609 -4.211 0.872 1 92.12 423 ARG A N 1
ATOM 3153 C CA . ARG A 1 423 ? 29.875 -4.867 2.15 1 92.12 423 ARG A CA 1
ATOM 3154 C C . ARG A 1 423 ? 30.75 -6.105 1.963 1 92.12 423 ARG A C 1
ATOM 3156 O O . ARG A 1 423 ? 31.672 -6.352 2.742 1 92.12 423 ARG A O 1
ATOM 3163 N N . VAL A 1 424 ? 30.453 -6.859 0.932 1 93.62 424 VAL A N 1
ATOM 3164 C CA . VAL A 1 424 ? 31.234 -8.062 0.674 1 93.62 424 VAL A CA 1
ATOM 3165 C C . VAL A 1 424 ? 32.625 -7.676 0.214 1 93.62 424 VAL A C 1
ATOM 3167 O O . VAL A 1 424 ? 33.625 -8.305 0.615 1 93.62 424 VAL A O 1
ATOM 3170 N N . ALA A 1 425 ? 32.75 -6.672 -0.64 1 95.44 425 ALA A N 1
ATOM 3171 C CA . ALA A 1 425 ? 34.031 -6.223 -1.113 1 95.44 425 ALA A CA 1
ATOM 3172 C C . ALA A 1 425 ? 34.906 -5.738 0.046 1 95.44 425 ALA A C 1
ATOM 3174 O O . ALA A 1 425 ? 36.094 -6.047 0.11 1 95.44 425 ALA A O 1
ATOM 3175 N N . LEU A 1 426 ? 34.344 -4.98 0.918 1 92.31 426 LEU A N 1
ATOM 3176 C CA . LEU A 1 426 ? 35.062 -4.496 2.09 1 92.31 426 LEU A CA 1
ATOM 3177 C C . LEU A 1 426 ? 35.469 -5.648 3 1 92.31 426 LEU A C 1
ATOM 3179 O O . LEU A 1 426 ? 36.562 -5.645 3.57 1 92.31 426 LEU A O 1
ATOM 3183 N N . ALA A 1 427 ? 34.594 -6.574 3.125 1 89.5 427 ALA A N 1
ATOM 3184 C CA . ALA A 1 427 ? 34.875 -7.742 3.955 1 89.5 427 ALA A CA 1
ATOM 3185 C C . ALA A 1 427 ? 36.031 -8.555 3.387 1 89.5 427 ALA A C 1
ATOM 3187 O O . ALA A 1 427 ? 36.781 -9.188 4.133 1 89.5 427 ALA A O 1
ATOM 3188 N N . LEU A 1 428 ? 36.188 -8.531 2.062 1 91.44 428 LEU A N 1
ATOM 3189 C CA . LEU A 1 428 ? 37.25 -9.266 1.408 1 91.44 428 LEU A CA 1
ATOM 3190 C C . LEU A 1 428 ? 38.531 -8.438 1.393 1 91.44 428 LEU A C 1
ATOM 3192 O O . LEU A 1 428 ? 39.562 -8.898 0.895 1 91.44 428 LEU A O 1
ATOM 3196 N N . GLY A 1 429 ? 38.469 -7.176 1.877 1 91.69 429 GLY A N 1
ATOM 3197 C CA . GLY A 1 429 ? 39.656 -6.34 2.033 1 91.69 429 GLY A CA 1
ATOM 3198 C C . GLY A 1 429 ? 39.875 -5.402 0.862 1 91.69 429 GLY A C 1
ATOM 3199 O O . GLY A 1 429 ? 40.906 -4.723 0.793 1 91.69 429 GLY A O 1
ATOM 3200 N N . HIS A 1 430 ? 38.969 -5.375 -0.024 1 94.62 430 HIS A N 1
ATOM 3201 C CA . HIS A 1 430 ? 39.125 -4.504 -1.185 1 94.62 430 HIS A CA 1
ATOM 3202 C C . HIS A 1 430 ? 38.719 -3.07 -0.853 1 94.62 430 HIS A C 1
ATOM 3204 O O . HIS A 1 430 ? 37.906 -2.842 0.069 1 94.62 430 HIS A O 1
ATOM 3210 N N . LYS A 1 431 ? 39.312 -2.141 -1.53 1 95.38 431 LYS A N 1
ATOM 3211 C CA . LYS A 1 431 ? 38.781 -0.772 -1.522 1 95.38 431 LYS A CA 1
ATOM 3212 C C . LYS A 1 431 ? 37.625 -0.612 -2.492 1 95.38 431 LYS A C 1
ATOM 3214 O O . LYS A 1 431 ? 37.656 -1.174 -3.59 1 95.38 431 LYS A O 1
ATOM 3219 N N . VAL A 1 432 ? 36.625 0.067 -2.059 1 97.38 432 VAL A N 1
ATOM 3220 C CA . VAL A 1 432 ? 35.438 0.179 -2.896 1 97.38 432 VAL A CA 1
ATOM 3221 C C . VAL A 1 432 ? 35.188 1.646 -3.227 1 97.38 432 VAL A C 1
ATOM 3223 O O . VAL A 1 432 ? 35.219 2.504 -2.34 1 97.38 432 VAL A O 1
ATOM 3226 N N . TYR A 1 433 ? 34.969 1.935 -4.516 1 98.06 433 TYR A N 1
ATOM 3227 C CA . TYR A 1 433 ? 34.594 3.266 -4.988 1 98.06 433 TYR A CA 1
ATOM 3228 C C . TYR A 1 433 ? 33.156 3.273 -5.543 1 98.06 433 TYR A C 1
ATOM 3230 O O . TYR A 1 433 ? 32.781 2.361 -6.273 1 98.06 433 TYR A O 1
ATOM 3238 N N . GLY A 1 434 ? 32.406 4.211 -5.078 1 97.56 434 GLY A N 1
ATOM 3239 C CA . GLY A 1 434 ? 31.141 4.504 -5.719 1 97.56 434 GLY A CA 1
ATOM 3240 C C . GLY A 1 434 ? 31.234 5.59 -6.777 1 97.56 434 GLY A C 1
ATOM 3241 O O . GLY A 1 434 ? 31.969 6.566 -6.602 1 97.56 434 GLY A O 1
ATOM 3242 N N . VAL A 1 435 ? 30.625 5.344 -7.922 1 97.19 435 VAL A N 1
ATOM 3243 C CA . VAL A 1 435 ? 30.656 6.309 -9.016 1 97.19 435 VAL A CA 1
ATOM 3244 C C . VAL A 1 435 ? 29.266 6.902 -9.211 1 97.19 435 VAL A C 1
ATOM 3246 O O . VAL A 1 435 ? 28.297 6.168 -9.422 1 97.19 435 VAL A O 1
ATOM 3249 N N . HIS A 1 436 ? 29.203 8.188 -9.18 1 93.19 436 HIS A N 1
ATOM 3250 C CA . HIS A 1 436 ? 27.922 8.844 -9.414 1 93.19 436 HIS A CA 1
ATOM 3251 C C . HIS A 1 436 ? 27.625 8.945 -10.898 1 93.19 436 HIS A C 1
ATOM 3253 O O . HIS A 1 436 ? 28.531 9.172 -11.711 1 93.19 436 HIS A O 1
ATOM 3259 N N . ASP A 1 437 ? 26.453 8.703 -11.32 1 90.88 437 ASP A N 1
ATOM 3260 C CA . ASP A 1 437 ? 25.859 9.039 -12.617 1 90.88 437 ASP A CA 1
ATOM 3261 C C . ASP A 1 437 ? 26.484 8.211 -13.734 1 90.88 437 ASP A C 1
ATOM 3263 O O . ASP A 1 437 ? 26.766 8.727 -14.82 1 90.88 437 ASP A O 1
ATOM 3267 N N . GLY A 1 438 ? 26.859 6.988 -13.484 1 93.88 438 GLY A N 1
ATOM 3268 C CA . GLY A 1 438 ? 27.219 6.016 -14.508 1 93.88 438 GLY A CA 1
ATOM 3269 C C . GLY A 1 438 ? 28.562 6.281 -15.148 1 93.88 438 GLY A C 1
ATOM 3270 O O . GLY A 1 438 ? 29.516 6.668 -14.469 1 93.88 438 GLY A O 1
ATOM 3271 N N . PHE A 1 439 ? 28.656 6.07 -16.469 1 96.62 439 PHE A N 1
ATOM 3272 C CA . PHE A 1 439 ? 29.922 6.207 -17.188 1 96.62 439 PHE A CA 1
ATOM 3273 C C . PHE A 1 439 ? 30.312 7.672 -17.312 1 96.62 439 PHE A C 1
ATOM 3275 O O . PHE A 1 439 ? 31.5 7.996 -17.297 1 96.62 439 PHE A O 1
ATOM 3282 N N . GLU A 1 440 ? 29.344 8.477 -17.375 1 93.75 440 GLU A N 1
ATOM 3283 C CA . GLU A 1 440 ? 29.625 9.906 -17.422 1 93.75 440 GLU A CA 1
ATOM 3284 C C . GLU A 1 440 ? 30.281 10.391 -16.141 1 93.75 440 GLU A C 1
ATOM 3286 O O . GLU A 1 440 ? 31.203 11.203 -16.172 1 93.75 440 GLU A O 1
ATOM 3291 N N . GLY A 1 441 ? 29.781 9.883 -15.047 1 94.19 441 GLY A N 1
ATOM 3292 C CA . GLY A 1 441 ? 30.406 10.211 -13.773 1 94.19 441 GLY A CA 1
ATOM 3293 C C . GLY A 1 441 ? 31.812 9.664 -13.641 1 94.19 441 GLY A C 1
ATOM 3294 O O . GLY A 1 441 ? 32.688 10.32 -13.07 1 94.19 441 GLY A O 1
ATOM 3295 N N . LEU A 1 442 ? 31.984 8.484 -14.148 1 96.5 442 LEU A N 1
ATOM 3296 C CA . LEU A 1 442 ? 33.312 7.891 -14.148 1 96.5 442 LEU A CA 1
ATOM 3297 C C . LEU A 1 442 ? 34.281 8.719 -14.992 1 96.5 442 LEU A C 1
ATOM 3299 O O . LEU A 1 442 ? 35.438 8.898 -14.617 1 96.5 442 LEU A O 1
ATOM 3303 N N . ALA A 1 443 ? 33.781 9.242 -16.047 1 97 443 ALA A N 1
ATOM 3304 C CA . ALA A 1 443 ? 34.594 10.07 -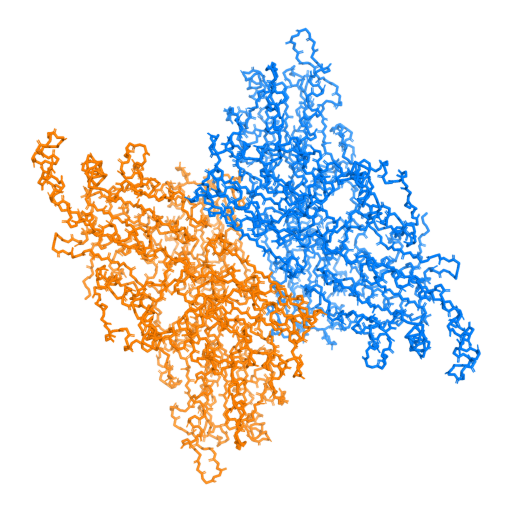16.938 1 97 443 ALA A CA 1
ATOM 3305 C C . ALA A 1 443 ? 34.906 11.414 -16.297 1 97 443 ALA A C 1
ATOM 3307 O O . ALA A 1 443 ? 36 11.953 -16.469 1 97 443 ALA A O 1
ATOM 3308 N N . ASN A 1 444 ? 33.969 11.961 -15.523 1 95.44 444 ASN A N 1
ATOM 3309 C CA . ASN A 1 444 ? 34.125 13.281 -14.93 1 95.44 444 ASN A CA 1
ATOM 3310 C C . ASN A 1 444 ? 34.812 13.211 -13.562 1 95.44 444 ASN A C 1
ATOM 3312 O O . ASN A 1 444 ? 35 14.234 -12.906 1 95.44 444 ASN A O 1
ATOM 3316 N N . GLY A 1 445 ? 35.062 12.039 -13.062 1 95.69 445 GLY A N 1
ATOM 3317 C CA . GLY A 1 445 ? 35.781 11.859 -11.805 1 95.69 445 GLY A CA 1
ATOM 3318 C C . GLY A 1 445 ? 34.875 11.969 -10.594 1 95.69 445 GLY A C 1
ATOM 3319 O O . GLY A 1 445 ? 35.312 12.328 -9.5 1 95.69 445 GLY A O 1
ATOM 3320 N N . LEU A 1 446 ? 33.625 11.797 -10.797 1 95.06 446 LEU A N 1
ATOM 3321 C CA . LEU A 1 446 ? 32.688 11.805 -9.664 1 95.06 446 LEU A CA 1
ATOM 3322 C C . LEU A 1 446 ? 32.75 10.492 -8.891 1 95.06 446 LEU A C 1
ATOM 3324 O O . LEU A 1 446 ? 31.766 9.766 -8.812 1 95.06 446 LEU A O 1
ATOM 3328 N N . ILE A 1 447 ? 33.906 10.242 -8.336 1 97 447 ILE A N 1
ATOM 3329 C CA . ILE A 1 447 ? 34.25 8.992 -7.645 1 97 447 ILE A CA 1
ATOM 3330 C C . ILE A 1 447 ? 34.5 9.281 -6.168 1 97 447 ILE A C 1
ATOM 3332 O O . ILE A 1 447 ? 35.156 10.258 -5.824 1 97 447 ILE A O 1
ATOM 3336 N N . PHE A 1 448 ? 33.875 8.453 -5.34 1 96 448 PHE A N 1
ATOM 3337 C CA . PHE A 1 448 ? 34.094 8.617 -3.91 1 96 448 PHE A CA 1
ATOM 3338 C C . PHE A 1 448 ? 34.281 7.266 -3.23 1 96 448 PHE A C 1
ATOM 3340 O O . PHE A 1 448 ? 33.75 6.254 -3.697 1 96 448 PHE A O 1
ATOM 3347 N N . GLU A 1 449 ? 35 7.242 -2.195 1 96.12 449 GLU A N 1
ATOM 3348 C CA . GLU A 1 449 ? 35.25 6.012 -1.456 1 96.12 449 GLU A CA 1
ATOM 3349 C C . GLU A 1 449 ? 34.062 5.641 -0.565 1 96.12 449 GLU A C 1
ATOM 3351 O O . GLU A 1 449 ? 33.5 6.508 0.087 1 96.12 449 GLU A O 1
ATOM 3356 N N . MET A 1 450 ? 33.688 4.387 -0.64 1 95.06 450 MET A N 1
ATOM 3357 C CA . MET A 1 450 ? 32.531 3.914 0.117 1 95.06 450 MET A CA 1
ATOM 3358 C C . MET A 1 450 ? 32.969 3.094 1.325 1 95.06 450 MET A C 1
ATOM 3360 O O . MET A 1 450 ? 33.844 2.242 1.217 1 95.06 450 MET A O 1
ATOM 3364 N N . ASP A 1 451 ? 32.344 3.398 2.424 1 90.06 451 ASP A N 1
ATOM 3365 C CA . ASP A 1 451 ? 32.562 2.645 3.654 1 90.06 451 ASP A CA 1
ATOM 3366 C C . ASP A 1 451 ? 31.344 1.821 4.023 1 90.06 451 ASP A C 1
ATOM 3368 O O . ASP A 1 451 ? 30.312 1.914 3.361 1 90.06 451 ASP A O 1
ATOM 3372 N N . TRP A 1 452 ? 31.516 1.079 5.027 1 85.12 452 TRP A N 1
ATOM 3373 C CA . TRP A 1 452 ? 30.469 0.16 5.473 1 85.12 452 TRP A CA 1
ATOM 3374 C C . TRP A 1 452 ? 29.188 0.914 5.816 1 85.12 452 TRP A C 1
ATOM 3376 O O . TRP A 1 452 ? 28.094 0.448 5.52 1 85.12 452 TRP A O 1
ATOM 3386 N N . HIS A 1 453 ? 29.344 2.113 6.344 1 81.69 453 HIS A N 1
ATOM 3387 C CA . HIS A 1 453 ? 28.203 2.863 6.867 1 81.69 453 HIS A CA 1
ATOM 3388 C C . HIS A 1 453 ? 27.516 3.666 5.766 1 81.69 453 HIS A C 1
ATOM 3390 O O . HIS A 1 453 ? 26.359 4.074 5.914 1 81.69 453 HIS A O 1
ATOM 3396 N N . ASN A 1 454 ? 28.156 3.812 4.66 1 84.69 454 ASN A N 1
ATOM 3397 C CA . ASN A 1 454 ? 27.609 4.609 3.568 1 84.69 454 ASN A CA 1
ATOM 3398 C C . ASN A 1 454 ? 26.375 3.955 2.967 1 84.69 454 ASN A C 1
ATOM 3400 O O . ASN A 1 454 ? 25.516 4.641 2.416 1 84.69 454 ASN A O 1
ATOM 3404 N N . VAL A 1 455 ? 26.328 2.625 3.131 1 88.06 455 VAL A N 1
ATOM 3405 C CA . VAL A 1 455 ? 25.266 1.932 2.41 1 88.06 455 VAL A CA 1
ATOM 3406 C C . VAL A 1 455 ? 24.219 1.412 3.398 1 88.06 455 VAL A C 1
ATOM 3408 O O . VAL A 1 455 ? 23.359 0.622 3.033 1 88.06 455 VAL A O 1
ATOM 3411 N N . ALA A 1 456 ? 24.312 1.938 4.594 1 80.62 456 ALA A N 1
ATOM 3412 C CA . ALA A 1 456 ? 23.328 1.531 5.598 1 80.62 456 ALA A CA 1
ATOM 3413 C C . ALA A 1 456 ? 21.922 1.985 5.207 1 80.62 456 ALA A C 1
ATOM 3415 O O . ALA A 1 456 ? 21.734 3.137 4.812 1 80.62 456 ALA A O 1
ATOM 3416 N N . GLY A 1 457 ? 20.984 1.066 5.16 1 78.94 457 GLY A N 1
ATOM 3417 C CA . GLY A 1 457 ? 19.594 1.4 4.906 1 78.94 457 GLY A CA 1
ATOM 3418 C C . GLY A 1 457 ? 19.25 1.425 3.43 1 78.94 457 GLY A C 1
ATOM 3419 O O . GLY A 1 457 ? 18.141 1.814 3.053 1 78.94 457 GLY A O 1
ATOM 3420 N N . TRP A 1 458 ? 20.078 1.047 2.566 1 87 458 TRP A N 1
ATOM 3421 C CA . TRP A 1 458 ? 19.875 1.151 1.126 1 87 458 TRP A CA 1
ATOM 3422 C C . TRP A 1 458 ? 18.922 0.07 0.634 1 87 458 TRP A C 1
ATOM 3424 O O . TRP A 1 458 ? 18.281 0.225 -0.408 1 87 458 TRP A O 1
ATOM 3434 N N . THR A 1 459 ? 18.781 -0.999 1.325 1 84.88 459 THR A N 1
ATOM 3435 C CA . THR A 1 459 ? 18.062 -2.178 0.838 1 84.88 459 THR A CA 1
ATOM 3436 C C . THR A 1 459 ? 16.609 -1.855 0.559 1 84.88 459 THR A C 1
ATOM 3438 O O . THR A 1 459 ? 16.031 -2.342 -0.417 1 84.88 459 THR A O 1
ATOM 3441 N N . GLY A 1 460 ? 16.031 -1.044 1.325 1 84.25 460 GLY A N 1
ATOM 3442 C CA . GLY A 1 460 ? 14.617 -0.772 1.198 1 84.25 460 GLY A CA 1
ATOM 3443 C C . GLY A 1 460 ? 14.312 0.46 0.367 1 84.25 460 GLY A C 1
ATOM 3444 O O . GLY A 1 460 ? 13.148 0.766 0.099 1 84.25 460 GLY A O 1
ATOM 3445 N N . GLN A 1 461 ? 15.273 1.102 -0.156 1 86.38 461 GLN A N 1
ATOM 3446 C CA . GLN A 1 461 ? 15.062 2.332 -0.91 1 86.38 461 GLN A CA 1
ATOM 3447 C C . GLN A 1 461 ? 14.938 2.049 -2.404 1 86.38 461 GLN A C 1
ATOM 3449 O O . GLN A 1 461 ? 15.68 1.227 -2.947 1 86.38 461 GLN A O 1
ATOM 3454 N N . GLY A 1 462 ? 14.047 2.656 -3.01 1 85.88 462 GLY A N 1
ATOM 3455 C CA . GLY A 1 462 ? 13.867 2.525 -4.445 1 85.88 462 GLY A CA 1
ATOM 3456 C C . GLY A 1 462 ? 14.727 3.484 -5.246 1 85.88 462 GLY A C 1
ATOM 3457 O O . GLY A 1 462 ? 15.398 4.344 -4.68 1 85.88 462 GLY A O 1
ATOM 3458 N N . GLY A 1 463 ? 14.805 3.232 -6.543 1 86.62 463 GLY A N 1
ATOM 3459 C CA . GLY A 1 463 ? 15.609 4.07 -7.418 1 86.62 463 GLY A CA 1
ATOM 3460 C C . GLY A 1 463 ? 17.094 3.752 -7.344 1 86.62 463 GLY A C 1
ATOM 3461 O O . GLY A 1 463 ? 17.484 2.59 -7.199 1 86.62 463 GLY A O 1
ATOM 3462 N N . SER A 1 464 ? 17.875 4.746 -7.609 1 90.25 464 SER A N 1
ATOM 3463 C CA . SER A 1 464 ? 19.328 4.621 -7.551 1 90.25 464 SER A CA 1
ATOM 3464 C C . SER A 1 464 ? 19.953 5.773 -6.762 1 90.25 464 SER A C 1
ATOM 3466 O O . SER A 1 464 ? 19.906 6.926 -7.195 1 90.25 464 SER A O 1
ATOM 3468 N N . LEU A 1 465 ? 20.547 5.465 -5.66 1 88.88 465 LEU A N 1
ATOM 3469 C CA . LEU A 1 465 ? 21.125 6.48 -4.789 1 88.88 465 LEU A CA 1
ATOM 3470 C C . LEU A 1 465 ? 22.453 6.984 -5.34 1 88.88 465 LEU A C 1
ATOM 3472 O O . LEU A 1 465 ? 22.906 8.078 -4.988 1 88.88 465 LEU A O 1
ATOM 3476 N N . LEU A 1 466 ? 23.094 6.184 -6.27 1 92.06 466 LEU A N 1
ATOM 3477 C CA . LEU A 1 466 ? 24.312 6.617 -6.938 1 92.06 466 LEU A CA 1
ATOM 3478 C C . LEU A 1 466 ? 23.984 7.461 -8.164 1 92.06 466 LEU A C 1
ATOM 3480 O O . LEU A 1 466 ? 24.891 8.039 -8.781 1 92.06 466 LEU A O 1
ATOM 3484 N N . GLY A 1 467 ? 22.719 7.551 -8.406 1 88.44 467 GLY A N 1
ATOM 3485 C CA . GLY A 1 467 ? 22.359 8.188 -9.664 1 88.44 467 GLY A CA 1
ATOM 3486 C C . GLY A 1 467 ? 22.625 7.32 -10.875 1 88.44 467 GLY A C 1
ATOM 3487 O O . GLY A 1 467 ? 23.469 6.422 -10.828 1 88.44 467 GLY A O 1
ATOM 3488 N N . THR A 1 468 ? 21.922 7.496 -11.875 1 89.75 468 THR A N 1
ATOM 3489 C CA . THR A 1 468 ? 22.094 6.711 -13.094 1 89.75 468 THR A CA 1
ATOM 3490 C C . THR A 1 468 ? 21.844 7.562 -14.328 1 89.75 468 THR A C 1
ATOM 3492 O O . THR A 1 468 ? 21.078 8.523 -14.281 1 89.75 468 THR A O 1
ATOM 3495 N N . LYS A 1 469 ? 22.594 7.297 -15.359 1 88.69 469 LYS A N 1
ATOM 3496 C CA . L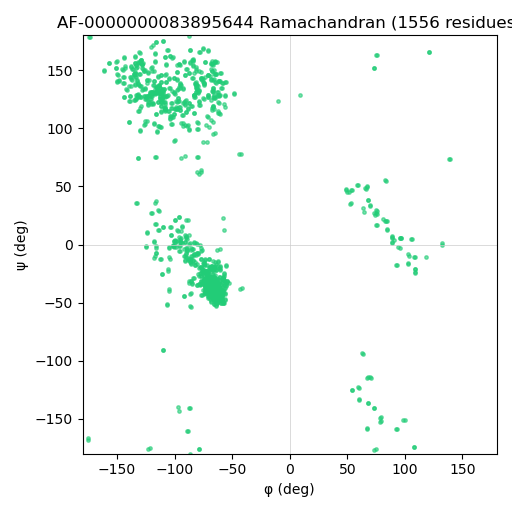YS A 1 469 ? 22.422 7.922 -16.672 1 88.69 469 LYS A CA 1
ATOM 3497 C C . LYS A 1 469 ? 22.5 6.887 -17.781 1 88.69 469 LYS A C 1
ATOM 3499 O O . LYS A 1 469 ? 23.047 5.797 -17.594 1 88.69 469 LYS A O 1
ATOM 3504 N N . ARG A 1 470 ? 22 7.227 -18.953 1 88.94 470 ARG A N 1
ATOM 3505 C CA . ARG A 1 470 ? 21.938 6.289 -20.078 1 88.94 470 ARG A CA 1
ATOM 3506 C C . ARG A 1 470 ? 23.109 6.484 -21.016 1 88.94 470 ARG A C 1
ATOM 3508 O O . ARG A 1 470 ? 23.25 5.762 -22 1 88.94 470 ARG A O 1
ATOM 3515 N N . THR A 1 471 ? 24.078 7.223 -20.625 1 91.75 471 THR A N 1
ATOM 3516 C CA . THR A 1 471 ? 25.188 7.551 -21.5 1 91.75 471 THR A CA 1
ATOM 3517 C C . THR A 1 471 ? 26.141 6.359 -21.656 1 91.75 471 THR A C 1
ATOM 3519 O O . THR A 1 471 ? 26.375 5.633 -20.688 1 91.75 471 THR A O 1
ATOM 3522 N N . LEU A 1 472 ? 26.672 6.18 -22.859 1 95.75 472 LEU A N 1
ATOM 3523 C CA . LEU A 1 472 ? 27.609 5.102 -23.156 1 95.75 472 LEU A CA 1
ATOM 3524 C C . LEU A 1 472 ? 29.047 5.586 -23.062 1 95.75 472 LEU A C 1
ATOM 3526 O O . LEU A 1 472 ? 29.328 6.777 -23.25 1 95.75 472 LEU A O 1
ATOM 3530 N N . PRO A 1 473 ? 29.953 4.707 -22.812 1 96.38 473 PRO A N 1
ATOM 3531 C CA . PRO A 1 473 ? 31.344 5.109 -22.578 1 96.38 473 PRO A CA 1
ATOM 3532 C C . PRO A 1 473 ? 32.062 5.512 -23.875 1 96.38 473 PRO A C 1
ATOM 3534 O O . PRO A 1 473 ? 33.062 6.219 -23.828 1 96.38 473 PRO A O 1
ATOM 3537 N N . ALA A 1 474 ? 31.578 5.16 -25 1 93.25 474 ALA A N 1
ATOM 3538 C CA . ALA A 1 474 ? 32.281 5.387 -26.266 1 93.25 474 ALA A CA 1
ATOM 3539 C C . ALA A 1 474 ? 32.625 6.863 -26.453 1 93.25 474 ALA A C 1
ATOM 3541 O O . ALA A 1 474 ? 33.688 7.199 -27 1 93.25 474 ALA A O 1
ATOM 3542 N N . LYS A 1 475 ? 31.828 7.727 -25.969 1 90.31 475 LYS A N 1
ATOM 3543 C CA . LYS A 1 475 ? 32 9.164 -26.156 1 90.31 475 LYS A CA 1
ATOM 3544 C C . LYS A 1 475 ? 33.031 9.719 -25.172 1 90.31 475 LYS A C 1
ATOM 3546 O O . LYS A 1 475 ? 33.594 10.797 -25.391 1 90.31 475 LYS A O 1
ATOM 3551 N N . PHE A 1 476 ? 33.344 9 -24.141 1 94.06 476 PHE A N 1
ATOM 3552 C CA . PHE A 1 476 ? 34.219 9.5 -23.062 1 94.06 476 PHE A CA 1
ATOM 3553 C C . PHE A 1 476 ? 35.281 8.477 -22.719 1 94.06 476 PHE A C 1
ATOM 3555 O O . PHE A 1 476 ? 35.719 8.383 -21.562 1 94.06 476 PHE A O 1
ATOM 3562 N N . MET A 1 477 ? 35.812 7.746 -23.609 1 96.69 477 MET A N 1
ATOM 3563 C CA . MET A 1 477 ? 36.688 6.602 -23.344 1 96.69 477 MET A CA 1
ATOM 3564 C C . MET A 1 477 ? 38 7.047 -22.734 1 96.69 477 MET A C 1
ATOM 3566 O O . MET A 1 477 ? 38.469 6.473 -21.75 1 96.69 477 MET A O 1
ATOM 3570 N N . GLU A 1 478 ? 38.594 8.125 -23.266 1 96.38 478 GLU A N 1
ATOM 3571 C CA . GLU A 1 478 ? 39.875 8.602 -22.797 1 96.38 478 GLU A CA 1
ATOM 3572 C C . GLU A 1 478 ? 39.812 9.094 -21.359 1 96.38 478 GLU A C 1
ATOM 3574 O O . GLU A 1 478 ? 40.688 8.797 -20.547 1 96.38 478 GLU A O 1
ATOM 3579 N N . LYS A 1 479 ? 38.75 9.773 -21.109 1 97.5 479 LYS A N 1
ATOM 3580 C CA . LYS A 1 479 ? 38.562 10.289 -19.766 1 97.5 479 LYS A CA 1
ATOM 3581 C C . LYS A 1 479 ? 38.312 9.164 -18.766 1 97.5 479 LYS A C 1
ATOM 3583 O O . LYS A 1 479 ? 38.781 9.234 -17.625 1 97.5 479 LYS A O 1
ATOM 3588 N N . ILE A 1 480 ? 37.594 8.164 -19.172 1 98 480 ILE A N 1
ATOM 3589 C CA . ILE A 1 480 ? 37.312 7.012 -18.328 1 98 480 ILE A CA 1
ATOM 3590 C C . ILE A 1 480 ? 38.625 6.301 -17.984 1 98 480 ILE A C 1
ATOM 3592 O O . ILE A 1 480 ? 38.875 5.973 -16.828 1 98 480 ILE A O 1
ATOM 3596 N N . VAL A 1 481 ? 39.5 6.113 -19 1 97.5 481 VAL A N 1
ATOM 3597 C CA . VAL A 1 481 ? 40.781 5.422 -18.828 1 97.5 481 VAL A CA 1
ATOM 3598 C C . VAL A 1 481 ? 41.688 6.223 -17.906 1 97.5 481 VAL A C 1
ATOM 3600 O O . VAL A 1 481 ? 42.375 5.656 -17.062 1 97.5 481 VAL A O 1
ATOM 3603 N N . GLU A 1 482 ? 41.594 7.5 -18.031 1 97.25 482 GLU A N 1
ATOM 3604 C CA . GLU A 1 482 ? 42.406 8.375 -17.172 1 97.25 482 GLU A CA 1
ATOM 3605 C C . GLU A 1 482 ? 42 8.219 -15.703 1 97.25 482 GLU A C 1
ATOM 3607 O O . GLU A 1 482 ? 42.875 8.133 -14.836 1 97.25 482 GLU A O 1
ATOM 3612 N N . ASN A 1 483 ? 40.719 8.156 -15.469 1 97.62 483 ASN A N 1
ATOM 3613 C CA . ASN A 1 483 ? 40.25 8.07 -14.094 1 97.62 483 ASN A CA 1
ATOM 3614 C C . ASN A 1 483 ? 40.469 6.676 -13.508 1 97.62 483 ASN A C 1
ATOM 3616 O O . ASN A 1 483 ? 40.688 6.527 -12.305 1 97.62 483 ASN A O 1
ATOM 3620 N N . ILE A 1 484 ? 40.406 5.656 -14.344 1 97 484 ILE A N 1
ATOM 3621 C CA . ILE A 1 484 ? 40.688 4.301 -13.898 1 97 484 ILE A CA 1
ATOM 3622 C C . ILE A 1 484 ? 42.156 4.227 -13.43 1 97 484 ILE A C 1
ATOM 3624 O O . ILE A 1 484 ? 42.438 3.598 -12.414 1 97 484 ILE A O 1
ATOM 3628 N N . GLY A 1 485 ? 43.031 4.906 -14.148 1 95.31 485 GLY A N 1
ATOM 3629 C CA . GLY A 1 485 ? 44.406 4.973 -13.766 1 95.31 485 GLY A CA 1
ATOM 3630 C C . GLY A 1 485 ? 44.656 5.816 -12.531 1 95.31 485 GLY A C 1
ATOM 3631 O O . GLY A 1 485 ? 45.406 5.414 -11.633 1 95.31 485 GLY A O 1
ATOM 3632 N N . LYS A 1 486 ? 44 6.887 -12.492 1 96.19 486 LYS A N 1
ATOM 3633 C CA . LYS A 1 486 ? 44.188 7.836 -11.398 1 96.19 486 LYS A CA 1
ATOM 3634 C C . LYS A 1 486 ? 43.781 7.219 -10.062 1 96.19 486 LYS A C 1
ATOM 3636 O O . LYS A 1 486 ? 44.469 7.387 -9.055 1 96.19 486 LYS A O 1
ATOM 3641 N N . PHE A 1 487 ? 42.656 6.484 -10.078 1 96 487 PHE A N 1
ATOM 3642 C CA . PHE A 1 487 ? 42.125 5.918 -8.844 1 96 487 PHE A CA 1
ATOM 3643 C C . PHE A 1 487 ? 42.594 4.477 -8.672 1 96 487 PHE A C 1
ATOM 3645 O O . PHE A 1 487 ? 42.188 3.805 -7.715 1 96 487 PHE A O 1
ATOM 3652 N N . ARG A 1 488 ? 43.5 3.973 -9.609 1 93.94 488 ARG A N 1
ATOM 3653 C CA . ARG A 1 488 ? 44.031 2.617 -9.586 1 93.94 488 ARG A CA 1
ATOM 3654 C C . ARG A 1 488 ? 42.906 1.587 -9.445 1 93.94 488 ARG A C 1
ATOM 3656 O O . ARG A 1 488 ? 42.969 0.732 -8.555 1 93.94 488 ARG A O 1
ATOM 3663 N N . ILE A 1 489 ? 41.812 1.768 -10.234 1 97.06 489 ILE A N 1
ATOM 3664 C CA . ILE A 1 489 ? 40.688 0.84 -10.242 1 97.06 489 ILE A CA 1
ATOM 3665 C C . ILE A 1 489 ? 41.094 -0.465 -10.922 1 97.06 489 ILE A C 1
ATOM 3667 O O . ILE A 1 489 ? 41.562 -0.456 -12.047 1 97.06 489 ILE A O 1
ATOM 3671 N N . THR A 1 490 ? 40.844 -1.553 -10.258 1 96.62 490 THR A N 1
ATOM 3672 C CA . THR A 1 490 ? 41.312 -2.832 -10.773 1 96.62 490 THR A CA 1
ATOM 3673 C C . THR A 1 490 ? 40.156 -3.707 -11.203 1 96.62 490 THR A C 1
ATOM 3675 O O . THR A 1 490 ? 40.344 -4.77 -11.797 1 96.62 490 THR A O 1
ATOM 3678 N N . ALA A 1 491 ? 38.938 -3.369 -10.859 1 97.81 491 ALA A N 1
ATOM 3679 C CA . ALA A 1 491 ? 37.75 -4.082 -11.289 1 97.81 491 ALA A CA 1
ATOM 3680 C C . ALA A 1 491 ? 36.531 -3.143 -11.375 1 97.81 491 ALA A C 1
ATOM 3682 O O . ALA A 1 491 ? 36.5 -2.135 -10.672 1 97.81 491 ALA A O 1
ATOM 3683 N N . LEU A 1 492 ? 35.594 -3.486 -12.266 1 98.25 492 LEU A N 1
ATOM 3684 C CA . LEU A 1 492 ? 34.406 -2.668 -12.461 1 98.25 492 LEU A CA 1
ATOM 3685 C C . LEU A 1 492 ? 33.125 -3.502 -12.289 1 98.25 492 LEU A C 1
ATOM 3687 O O . LEU A 1 492 ? 33 -4.57 -12.891 1 98.25 492 LEU A O 1
ATOM 3691 N N . LEU A 1 493 ? 32.25 -3.084 -11.422 1 98.75 493 LEU A N 1
ATOM 3692 C CA . LEU A 1 493 ? 30.906 -3.645 -11.312 1 98.75 493 LEU A CA 1
ATOM 3693 C C . LEU A 1 493 ? 29.859 -2.662 -11.836 1 98.75 493 LEU A C 1
ATOM 3695 O O . LEU A 1 493 ? 29.719 -1.563 -11.297 1 98.75 493 LEU A O 1
ATOM 3699 N N . VAL A 1 494 ? 29.219 -3.049 -12.867 1 98.62 494 VAL A N 1
ATOM 3700 C CA . VAL A 1 494 ? 28.219 -2.197 -13.492 1 98.62 494 VAL A CA 1
ATOM 3701 C C . VAL A 1 494 ? 26.828 -2.777 -13.242 1 98.62 494 VAL A C 1
ATOM 3703 O O . VAL A 1 494 ? 26.547 -3.916 -13.633 1 98.62 494 VAL A O 1
ATOM 3706 N N . ILE A 1 495 ? 25.984 -2.061 -12.555 1 98.31 495 ILE A N 1
ATOM 3707 C CA . ILE A 1 495 ? 24.594 -2.439 -12.336 1 98.31 495 ILE A CA 1
ATOM 3708 C C . ILE A 1 495 ? 23.688 -1.599 -13.234 1 98.31 495 ILE A C 1
ATOM 3710 O O . ILE A 1 495 ? 23.516 -0.395 -13.016 1 98.31 495 ILE A O 1
ATOM 3714 N N . GLY A 1 496 ? 23.109 -2.236 -14.25 1 96.88 496 GLY A N 1
ATOM 3715 C CA . GLY A 1 496 ? 22.344 -1.43 -15.188 1 96.88 496 GLY A CA 1
ATOM 3716 C C . GLY A 1 496 ? 21.609 -2.258 -16.234 1 96.88 496 GLY A C 1
ATOM 3717 O O . GLY A 1 496 ? 21.656 -3.488 -16.203 1 96.88 496 GLY A O 1
ATOM 3718 N N . GLY A 1 497 ? 20.891 -1.577 -17.078 1 95.88 497 GLY A N 1
ATOM 3719 C CA . GLY A 1 497 ? 20.109 -2.24 -18.094 1 95.88 497 GLY A CA 1
ATOM 3720 C C . GLY A 1 497 ? 20.891 -2.514 -19.375 1 95.88 497 GLY A C 1
ATOM 3721 O O . GLY A 1 497 ? 22.031 -2.961 -19.312 1 95.88 497 GLY A O 1
ATOM 3722 N N . PHE A 1 498 ? 20.203 -2.336 -20.516 1 96.75 498 PHE A N 1
ATOM 3723 C CA . PHE A 1 498 ? 20.812 -2.602 -21.812 1 96.75 498 PHE A CA 1
ATOM 3724 C C . PHE A 1 498 ? 22.016 -1.695 -22.031 1 96.75 498 PHE A C 1
ATOM 3726 O O . PHE A 1 498 ? 23.016 -2.115 -22.625 1 96.75 498 PHE A O 1
ATOM 3733 N N . GLU A 1 499 ? 21.953 -0.475 -21.5 1 96.12 499 GLU A N 1
ATOM 3734 C CA . GLU A 1 499 ? 23.078 0.452 -21.625 1 96.12 499 GLU A CA 1
ATOM 3735 C C . GLU A 1 499 ? 24.266 -0.022 -20.797 1 96.12 499 GLU A C 1
ATOM 3737 O O . GLU A 1 499 ? 25.422 0.21 -21.172 1 96.12 499 GLU A O 1
ATOM 3742 N N . GLY A 1 500 ? 23.969 -0.627 -19.688 1 96.81 500 GLY A N 1
ATOM 3743 C CA . GLY A 1 500 ? 25.047 -1.213 -18.906 1 96.81 500 GLY A CA 1
ATOM 3744 C C . GLY A 1 500 ? 25.766 -2.334 -19.625 1 96.81 500 GLY A C 1
ATOM 3745 O O . GLY A 1 500 ? 27 -2.369 -19.672 1 96.81 500 GLY A O 1
ATOM 3746 N N . TYR A 1 501 ? 25 -3.184 -20.25 1 97.25 501 TYR A N 1
ATOM 3747 C CA . TYR A 1 501 ? 25.547 -4.281 -21.047 1 97.25 501 TYR A CA 1
ATOM 3748 C C . TYR A 1 501 ? 26.328 -3.754 -22.25 1 97.25 501 TYR A C 1
ATOM 3750 O O . TYR A 1 501 ? 27.484 -4.145 -22.469 1 97.25 501 TYR A O 1
ATOM 3758 N N . GLU A 1 502 ? 25.703 -2.844 -22.938 1 96.94 502 GLU A N 1
ATOM 3759 C CA . GLU A 1 502 ? 26.359 -2.266 -24.109 1 96.94 502 GLU A CA 1
ATOM 3760 C C . GLU A 1 502 ? 27.609 -1.486 -23.719 1 96.94 502 GLU A C 1
ATOM 3762 O O . GLU A 1 502 ? 28.594 -1.488 -24.453 1 96.94 502 GLU A O 1
ATOM 3767 N N . GLY A 1 503 ? 27.547 -0.835 -22.609 1 97.31 503 GLY A N 1
ATOM 3768 C CA . GLY A 1 503 ? 28.688 -0.088 -22.125 1 97.31 503 GLY A CA 1
ATOM 3769 C C . GLY A 1 503 ? 29.891 -0.966 -21.828 1 97.31 503 GLY A C 1
ATOM 3770 O O . GLY A 1 503 ? 31.016 -0.633 -22.219 1 97.31 503 GLY A O 1
ATOM 3771 N N . VAL A 1 504 ? 29.672 -2.064 -21.156 1 97.75 504 VAL A N 1
ATOM 3772 C CA . VAL A 1 504 ? 30.766 -2.979 -20.844 1 97.75 504 VAL A CA 1
ATOM 3773 C C . VAL A 1 504 ? 31.297 -3.619 -22.109 1 97.75 504 VAL A C 1
ATOM 3775 O O . VAL A 1 504 ? 32.5 -3.873 -22.234 1 97.75 504 VAL A O 1
ATOM 3778 N N . GLN A 1 505 ? 30.406 -3.879 -23.062 1 96.81 505 GLN A N 1
ATOM 3779 C CA . GLN A 1 505 ? 30.844 -4.387 -24.359 1 96.81 505 GLN A CA 1
ATOM 3780 C C . GLN A 1 505 ? 31.781 -3.402 -25.047 1 96.81 505 GLN A C 1
ATOM 3782 O O . GLN A 1 505 ? 32.812 -3.803 -25.609 1 96.81 505 GLN A O 1
ATOM 3787 N N . GLN A 1 506 ? 31.469 -2.129 -24.953 1 97.06 506 GLN A N 1
ATOM 3788 C CA . GLN A 1 506 ? 32.312 -1.096 -25.531 1 97.06 506 GLN A CA 1
ATOM 3789 C C . GLN A 1 506 ? 33.656 -1.009 -24.812 1 97.06 506 GLN A C 1
ATOM 3791 O O . GLN A 1 506 ? 34.719 -0.817 -25.438 1 97.06 506 GLN A O 1
ATOM 3796 N N . LEU A 1 507 ? 33.625 -1.144 -23.516 1 97.75 507 LEU A N 1
ATOM 3797 C CA . LEU A 1 507 ? 34.844 -1.129 -22.734 1 97.75 507 LEU A CA 1
ATOM 3798 C C . LEU A 1 507 ? 35.719 -2.324 -23.078 1 97.75 507 LEU A C 1
ATOM 3800 O O . LEU A 1 507 ? 36.938 -2.189 -23.188 1 97.75 507 LEU A O 1
ATOM 3804 N N . TYR A 1 508 ? 35.094 -3.469 -23.234 1 97.31 508 TYR A N 1
ATOM 3805 C CA . TYR A 1 508 ? 35.812 -4.672 -23.609 1 97.31 508 TYR A CA 1
ATOM 3806 C C . TYR A 1 508 ? 36.5 -4.508 -24.953 1 97.31 508 TYR A C 1
ATOM 3808 O O . TYR A 1 508 ? 37.656 -4.871 -25.125 1 97.31 508 TYR A O 1
ATOM 3816 N N . GLU A 1 509 ? 35.812 -3.98 -25.938 1 95.88 509 GLU A N 1
ATOM 3817 C CA . GLU A 1 509 ? 36.344 -3.803 -27.281 1 95.88 509 GLU A CA 1
ATOM 3818 C C . GLU A 1 509 ? 37.5 -2.791 -27.281 1 95.88 509 GLU A C 1
ATOM 3820 O O . GLU A 1 509 ? 38.406 -2.877 -28.109 1 95.88 509 GLU A O 1
ATOM 3825 N N . ALA A 1 510 ? 37.469 -1.903 -26.359 1 96.44 510 ALA A N 1
ATOM 3826 C CA . ALA A 1 510 ? 38.469 -0.855 -26.266 1 96.44 510 ALA A CA 1
ATOM 3827 C C . ALA A 1 510 ? 39.75 -1.374 -25.594 1 96.44 510 ALA A C 1
ATOM 3829 O O . ALA A 1 510 ? 40.781 -0.695 -25.594 1 96.44 510 ALA A O 1
ATOM 3830 N N . ARG A 1 511 ? 39.719 -2.604 -25.078 1 95.75 511 ARG A N 1
ATOM 3831 C CA . ARG A 1 511 ? 40.906 -3.197 -24.422 1 95.75 511 ARG A CA 1
ATOM 3832 C C . ARG A 1 511 ? 42.094 -3.252 -25.375 1 95.75 511 ARG A C 1
ATOM 3834 O O . ARG A 1 511 ? 43.25 -3.201 -24.938 1 95.75 511 ARG A O 1
ATOM 3841 N N . GLY A 1 512 ? 41.844 -3.371 -26.609 1 92.62 512 GLY A N 1
ATOM 3842 C CA . GLY A 1 512 ? 42.906 -3.426 -27.609 1 92.62 512 GLY A CA 1
ATOM 3843 C C . GLY A 1 512 ? 43.719 -2.139 -27.703 1 92.62 512 GLY A C 1
ATOM 3844 O O . GLY A 1 512 ? 44.875 -2.154 -28.062 1 92.62 512 GLY A O 1
ATOM 3845 N N . HIS A 1 513 ? 43.156 -1.031 -27.219 1 94.5 513 HIS A N 1
ATOM 3846 C CA . HIS A 1 513 ? 43.781 0.281 -27.344 1 94.5 513 HIS A CA 1
ATOM 3847 C C . HIS A 1 513 ? 44.25 0.792 -25.984 1 94.5 513 HIS A C 1
ATOM 3849 O O . HIS A 1 513 ? 45.156 1.652 -25.922 1 94.5 513 HIS A O 1
ATOM 3855 N N . PHE A 1 514 ? 43.594 0.288 -24.953 1 96.12 514 PHE A N 1
ATOM 3856 C CA . PHE A 1 514 ? 43.906 0.808 -23.625 1 96.12 514 PHE A CA 1
ATOM 3857 C C . PHE A 1 514 ? 44.188 -0.329 -22.656 1 96.12 514 PHE A C 1
ATOM 3859 O O . PHE A 1 514 ? 43.25 -1.033 -22.234 1 96.12 514 PHE A O 1
ATOM 3866 N N . ASP A 1 515 ? 45.312 -0.393 -22.109 1 93.56 515 ASP A N 1
ATOM 3867 C CA . ASP A 1 515 ? 45.719 -1.458 -21.188 1 93.56 515 ASP A CA 1
ATOM 3868 C C . ASP A 1 515 ? 45.031 -1.296 -19.844 1 93.56 515 ASP A C 1
ATOM 3870 O O . ASP A 1 515 ? 44.812 -2.277 -19.125 1 93.56 515 ASP A O 1
ATOM 3874 N N . GLU A 1 516 ? 44.656 -0.115 -19.547 1 94.25 516 GLU A N 1
ATOM 3875 C CA . GLU A 1 516 ? 44 0.164 -18.266 1 94.25 516 GLU A CA 1
ATOM 3876 C C . GLU A 1 516 ? 42.656 -0.518 -18.172 1 94.25 516 GLU A C 1
ATOM 3878 O O . GLU A 1 516 ? 42.125 -0.709 -17.062 1 94.25 516 GLU A O 1
ATOM 3883 N N . LEU A 1 517 ? 42.125 -0.896 -19.344 1 96.44 517 LEU A N 1
ATOM 3884 C CA . LEU A 1 517 ? 40.781 -1.51 -19.375 1 96.44 517 LEU A CA 1
ATOM 3885 C C . LEU A 1 517 ? 40.906 -3.025 -19.234 1 96.44 517 LEU A C 1
ATOM 3887 O O . LEU A 1 517 ? 39.875 -3.713 -19.141 1 96.44 517 LEU A O 1
ATOM 3891 N N . CYS A 1 518 ? 42.094 -3.527 -19.172 1 96.38 518 CYS A N 1
ATOM 3892 C CA . CYS A 1 518 ? 42.312 -4.961 -19 1 96.38 518 CYS A CA 1
ATOM 3893 C C . CYS A 1 518 ? 42.125 -5.359 -17.531 1 96.38 518 CYS A C 1
ATOM 3895 O O . CYS A 1 518 ? 43.031 -5.93 -16.922 1 96.38 518 CYS A O 1
ATOM 3897 N N . ILE A 1 519 ? 40.969 -5.129 -17.047 1 96.94 519 ILE A N 1
ATOM 3898 C CA . ILE A 1 519 ? 40.531 -5.461 -15.688 1 96.94 519 ILE A CA 1
ATOM 3899 C C . ILE A 1 519 ? 39.219 -6.258 -15.75 1 96.94 519 ILE A C 1
ATOM 3901 O O . ILE A 1 519 ? 38.5 -6.211 -16.75 1 96.94 519 ILE A O 1
ATOM 3905 N N . PRO A 1 520 ? 38.875 -7.055 -14.742 1 97.94 520 PRO A N 1
ATOM 3906 C CA . PRO A 1 520 ? 37.594 -7.773 -14.719 1 97.94 520 PRO A CA 1
ATOM 3907 C C . PRO A 1 520 ? 36.406 -6.836 -14.594 1 97.94 520 PRO A C 1
ATOM 3909 O O . PRO A 1 520 ? 36.469 -5.848 -13.859 1 97.94 520 PRO A O 1
ATOM 3912 N N . MET A 1 521 ? 35.438 -7.109 -15.406 1 98.5 521 MET A N 1
ATOM 3913 C CA . MET A 1 521 ? 34.219 -6.328 -15.398 1 98.5 521 MET A CA 1
ATOM 3914 C C . MET A 1 521 ? 33 -7.238 -15.328 1 98.5 521 MET A C 1
ATOM 3916 O O . MET A 1 521 ? 32.969 -8.289 -15.969 1 98.5 521 MET A O 1
ATOM 3920 N N . CYS A 1 522 ? 32.031 -6.887 -14.5 1 98.44 522 CYS A N 1
ATOM 3921 C CA . CYS A 1 522 ? 30.781 -7.652 -14.328 1 98.44 522 CYS A CA 1
ATOM 3922 C C . CYS A 1 522 ? 29.562 -6.75 -14.422 1 98.44 522 CYS A C 1
ATOM 3924 O O . CYS A 1 522 ? 29.578 -5.629 -13.906 1 98.44 522 CYS A O 1
ATOM 3926 N N . VAL A 1 523 ? 28.578 -7.242 -15.117 1 98.56 523 VAL A N 1
ATOM 3927 C CA . VAL A 1 523 ? 27.328 -6.496 -15.25 1 98.56 523 VAL A CA 1
ATOM 3928 C C . VAL A 1 523 ? 26.203 -7.227 -14.5 1 98.56 523 VAL A C 1
ATOM 3930 O O . VAL A 1 523 ? 25.984 -8.414 -14.727 1 98.56 523 VAL A O 1
ATOM 3933 N N . ILE A 1 524 ? 25.547 -6.598 -13.562 1 98.38 524 ILE A N 1
ATOM 3934 C CA . ILE A 1 524 ? 24.281 -7.07 -12.984 1 98.38 524 ILE A CA 1
ATOM 3935 C C . ILE A 1 524 ? 23.109 -6.449 -13.734 1 98.38 524 ILE A C 1
ATOM 3937 O O . ILE A 1 524 ? 22.906 -5.234 -13.68 1 98.38 524 ILE A O 1
ATOM 3941 N N . PRO A 1 525 ? 22.375 -7.234 -14.453 1 98.12 525 PRO A N 1
ATOM 3942 C CA . PRO A 1 525 ? 21.25 -6.688 -15.219 1 98.12 525 PRO A CA 1
ATOM 3943 C C . PRO A 1 525 ? 20.188 -6.035 -14.336 1 98.12 525 PRO A C 1
ATOM 3945 O O . PRO A 1 525 ? 19.625 -6.691 -13.453 1 98.12 525 PRO A O 1
ATOM 3948 N N . ALA A 1 526 ? 19.906 -4.754 -14.57 1 97.12 526 ALA A N 1
ATOM 3949 C CA . ALA A 1 526 ? 18.906 -4 -13.82 1 97.12 526 ALA A CA 1
ATOM 3950 C C . ALA A 1 526 ? 18.094 -3.098 -14.742 1 97.12 526 ALA A C 1
ATOM 3952 O O . ALA A 1 526 ? 18.594 -2.084 -15.227 1 97.12 526 ALA A O 1
ATOM 3953 N N . THR A 1 527 ? 16.906 -3.473 -15.008 1 95.94 527 THR A N 1
ATOM 3954 C CA . THR A 1 527 ? 15.961 -2.723 -15.828 1 95.94 527 THR A CA 1
ATOM 3955 C C . THR A 1 527 ? 14.531 -3.193 -15.586 1 95.94 527 THR A C 1
ATOM 3957 O O . THR A 1 527 ? 14.297 -4.383 -15.352 1 95.94 527 THR A O 1
ATOM 3960 N N . ILE A 1 528 ? 13.594 -2.287 -15.727 1 94.81 528 ILE A N 1
ATOM 3961 C CA . ILE A 1 528 ? 12.203 -2.645 -15.492 1 94.81 528 ILE A CA 1
ATOM 3962 C C . ILE A 1 528 ? 11.648 -3.4 -16.703 1 94.81 528 ILE A C 1
ATOM 3964 O O . ILE A 1 528 ? 10.68 -4.148 -16.578 1 94.81 528 ILE A O 1
ATOM 3968 N N . SER A 1 529 ? 12.281 -3.287 -17.875 1 95.44 529 SER A N 1
ATOM 3969 C CA . SER A 1 529 ? 11.773 -3.846 -19.125 1 95.44 529 SER A CA 1
ATOM 3970 C C . SER A 1 529 ? 12.156 -5.316 -19.281 1 95.44 529 SER A C 1
ATOM 3972 O O . SER A 1 529 ? 11.609 -6.023 -20.125 1 95.44 529 SER A O 1
ATOM 3974 N N . ASN A 1 530 ? 13.062 -5.793 -18.484 1 96.44 530 ASN A N 1
ATOM 3975 C CA . ASN A 1 530 ? 13.562 -7.16 -18.578 1 96.44 530 ASN A CA 1
ATOM 3976 C C . ASN A 1 530 ? 14.047 -7.484 -19.984 1 96.44 530 ASN A C 1
ATOM 3978 O O . ASN A 1 530 ? 13.719 -8.539 -20.531 1 96.44 530 ASN A O 1
ATOM 3982 N N . ASN A 1 531 ? 14.852 -6.555 -20.547 1 96.44 531 ASN A N 1
ATOM 3983 C CA . ASN A 1 531 ? 15.258 -6.707 -21.953 1 96.44 531 ASN A CA 1
ATOM 3984 C C . ASN A 1 531 ? 16.75 -6.953 -22.078 1 96.44 531 ASN A C 1
ATOM 3986 O O . ASN A 1 531 ? 17.328 -6.82 -23.156 1 96.44 531 ASN A O 1
ATOM 3990 N N . VAL A 1 532 ? 17.453 -7.25 -20.953 1 96.56 532 VAL A N 1
ATOM 3991 C CA . VAL A 1 532 ? 18.891 -7.512 -21.031 1 96.56 532 VAL A CA 1
ATOM 3992 C C . VAL A 1 532 ? 19.125 -8.961 -21.438 1 96.56 532 VAL A C 1
ATOM 3994 O O . VAL A 1 532 ? 18.578 -9.883 -20.828 1 96.56 532 VAL A O 1
ATOM 3997 N N . PRO A 1 533 ? 19.922 -9.195 -22.422 1 95.69 533 PRO A N 1
ATOM 3998 C CA . PRO A 1 533 ? 20.188 -10.57 -22.844 1 95.69 533 PRO A CA 1
ATOM 3999 C C . PRO A 1 533 ? 20.984 -11.359 -21.797 1 95.69 533 PRO A C 1
ATOM 4001 O O . PRO A 1 533 ? 21.812 -10.781 -21.078 1 95.69 533 PRO A O 1
ATOM 4004 N N . GLY A 1 534 ? 20.781 -12.617 -21.766 1 93.38 534 GLY A N 1
ATOM 4005 C CA . GLY A 1 534 ? 21.578 -13.508 -20.938 1 93.38 534 GLY A CA 1
ATOM 4006 C C . GLY A 1 534 ? 20.969 -13.781 -19.578 1 93.38 534 GLY A C 1
ATOM 4007 O O . GLY A 1 534 ? 21.516 -14.539 -18.781 1 93.38 534 GLY A O 1
ATOM 4008 N N . THR A 1 535 ? 19.828 -13.164 -19.281 1 94.38 535 THR A N 1
ATOM 4009 C CA . THR A 1 535 ? 19.172 -13.375 -18 1 94.38 535 THR A CA 1
ATOM 4010 C C . THR A 1 535 ? 17.672 -13.492 -18.172 1 94.38 535 THR A C 1
ATOM 4012 O O . THR A 1 535 ? 17.078 -12.844 -19.047 1 94.38 535 THR A O 1
ATOM 4015 N N . ASP A 1 536 ? 17.062 -14.32 -17.391 1 92.62 536 ASP A N 1
ATOM 4016 C CA . ASP A 1 536 ? 15.602 -14.469 -17.422 1 92.62 536 ASP A CA 1
ATOM 4017 C C . ASP A 1 536 ? 14.914 -13.289 -16.734 1 92.62 536 ASP A C 1
ATOM 4019 O O . ASP A 1 536 ? 13.828 -12.883 -17.141 1 92.62 536 ASP A O 1
ATOM 4023 N N . PHE A 1 537 ? 15.617 -12.805 -15.719 1 93.38 537 PHE A N 1
ATOM 4024 C CA . PHE A 1 537 ? 15.039 -11.711 -14.945 1 93.38 537 PHE A CA 1
ATOM 4025 C C . PHE A 1 537 ? 16.078 -10.625 -14.695 1 93.38 537 PHE A C 1
ATOM 4027 O O . PHE A 1 537 ? 17.25 -10.922 -14.445 1 93.38 537 PHE A O 1
ATOM 4034 N N . SER A 1 538 ? 15.648 -9.422 -14.844 1 96.25 538 SER A N 1
ATOM 4035 C CA . SER A 1 538 ? 16.484 -8.281 -14.469 1 96.25 538 SER A CA 1
ATOM 4036 C C . SER A 1 538 ? 15.969 -7.617 -13.195 1 96.25 538 SER A C 1
ATOM 4038 O O . SER A 1 538 ? 14.797 -7.738 -12.859 1 96.25 538 SER A O 1
ATOM 4040 N N . LEU A 1 539 ? 16.859 -6.965 -12.5 1 95.94 539 LEU A N 1
ATOM 4041 C CA . LEU A 1 539 ? 16.484 -6.246 -11.289 1 95.94 539 LEU A CA 1
ATOM 4042 C C . LEU A 1 539 ? 15.484 -5.145 -11.594 1 95.94 539 LEU A C 1
ATOM 4044 O O . LEU A 1 539 ? 15.688 -4.352 -12.516 1 95.94 539 LEU A O 1
ATOM 4048 N N . GLY A 1 540 ? 14.43 -5.152 -10.867 1 96.06 540 GLY A N 1
ATOM 4049 C CA . GLY A 1 540 ? 13.445 -4.09 -11.008 1 96.06 540 GLY A CA 1
ATOM 4050 C C . GLY A 1 540 ? 12.219 -4.508 -11.805 1 96.06 540 GLY A C 1
ATOM 4051 O O . GLY A 1 540 ? 11.172 -3.857 -11.734 1 96.06 540 GLY A O 1
ATOM 4052 N N . ALA A 1 541 ? 12.312 -5.602 -12.531 1 96.44 541 ALA A N 1
ATOM 4053 C CA . ALA A 1 541 ? 11.211 -6.059 -13.367 1 96.44 541 ALA A CA 1
ATOM 4054 C C . ALA A 1 541 ? 10.016 -6.488 -12.516 1 96.44 541 ALA A C 1
ATOM 4056 O O . ALA A 1 541 ? 8.867 -6.172 -12.836 1 96.44 541 ALA A O 1
ATOM 4057 N N . ASP A 1 542 ? 10.297 -7.234 -11.477 1 96.69 542 ASP A N 1
ATOM 4058 C CA . ASP A 1 542 ? 9.227 -7.688 -10.594 1 96.69 542 ASP A CA 1
ATOM 4059 C C . ASP A 1 542 ? 8.523 -6.504 -9.93 1 96.69 542 ASP A C 1
ATOM 4061 O O . ASP A 1 542 ? 7.301 -6.492 -9.797 1 96.69 542 ASP A O 1
ATOM 4065 N N . THR A 1 543 ? 9.266 -5.508 -9.469 1 96.56 543 THR A N 1
ATOM 4066 C CA . THR A 1 543 ? 8.711 -4.301 -8.875 1 96.56 543 THR A CA 1
ATOM 4067 C C . THR A 1 543 ? 7.812 -3.568 -9.859 1 96.56 543 THR A C 1
ATOM 4069 O O . THR A 1 543 ? 6.738 -3.086 -9.5 1 96.56 543 THR A O 1
ATOM 4072 N N . ALA A 1 544 ? 8.242 -3.523 -11.078 1 96.56 544 ALA A N 1
ATOM 4073 C CA . ALA A 1 544 ? 7.496 -2.811 -12.117 1 96.56 544 ALA A CA 1
ATOM 4074 C C . ALA A 1 544 ? 6.188 -3.521 -12.438 1 96.56 544 ALA A C 1
ATOM 4076 O O . ALA A 1 544 ? 5.156 -2.875 -12.648 1 96.56 544 ALA A O 1
ATOM 4077 N N . VAL A 1 545 ? 6.234 -4.844 -12.555 1 97.25 545 VAL A N 1
ATOM 4078 C CA . VAL A 1 545 ? 5.027 -5.605 -12.852 1 97.25 545 VAL A CA 1
ATOM 4079 C C . VAL A 1 545 ? 4.016 -5.43 -11.727 1 97.25 545 VAL A C 1
ATOM 4081 O O . VAL A 1 545 ? 2.811 -5.328 -11.977 1 97.25 545 VAL A O 1
ATOM 4084 N N . ASN A 1 546 ? 4.465 -5.406 -10.469 1 97.06 546 ASN A N 1
ATOM 4085 C CA . ASN A 1 546 ? 3.574 -5.18 -9.336 1 97.06 546 ASN A CA 1
ATOM 4086 C C . ASN A 1 546 ? 2.945 -3.789 -9.391 1 97.06 546 ASN A C 1
ATOM 4088 O O . ASN A 1 546 ? 1.758 -3.629 -9.102 1 97.06 546 ASN A O 1
ATOM 4092 N N . ALA A 1 547 ? 3.73 -2.814 -9.734 1 95 547 ALA A N 1
ATOM 4093 C CA . ALA A 1 547 ? 3.215 -1.453 -9.844 1 95 547 ALA A CA 1
ATOM 4094 C C . ALA A 1 547 ? 2.164 -1.351 -10.945 1 95 547 ALA A C 1
ATOM 4096 O O . ALA A 1 547 ? 1.132 -0.699 -10.766 1 95 547 ALA A O 1
ATOM 4097 N N . ALA A 1 548 ? 2.43 -1.937 -12.086 1 95.81 548 ALA A N 1
ATOM 4098 C CA . ALA A 1 548 ? 1.481 -1.93 -13.195 1 95.81 548 ALA A CA 1
ATOM 4099 C C . ALA A 1 548 ? 0.194 -2.658 -12.82 1 95.81 548 ALA A C 1
ATOM 4101 O O . ALA A 1 548 ? -0.902 -2.217 -13.18 1 95.81 548 ALA A O 1
ATOM 4102 N N . MET A 1 549 ? 0.35 -3.783 -12.18 1 95.94 549 MET A N 1
ATOM 4103 C CA . MET A 1 549 ? -0.803 -4.566 -11.742 1 95.94 549 MET A CA 1
ATOM 4104 C C . MET A 1 549 ? -1.69 -3.754 -10.805 1 95.94 549 MET A C 1
ATOM 4106 O O . MET A 1 549 ? -2.914 -3.746 -10.953 1 95.94 549 MET A O 1
ATOM 4110 N N . GLU A 1 550 ? -1.073 -3.076 -9.836 1 93.25 550 GLU A N 1
ATOM 4111 C CA . GLU A 1 550 ? -1.833 -2.258 -8.891 1 93.25 550 GLU A CA 1
ATOM 4112 C C . GLU A 1 550 ? -2.586 -1.144 -9.617 1 93.25 550 GLU A C 1
ATOM 4114 O O . GLU A 1 550 ? -3.719 -0.818 -9.25 1 93.25 550 GLU A O 1
ATOM 4119 N N . GLY A 1 551 ? -1.939 -0.503 -10.562 1 91.75 551 GLY A N 1
ATOM 4120 C CA . GLY A 1 551 ? -2.609 0.506 -11.367 1 91.75 551 GLY A CA 1
ATOM 4121 C C . GLY A 1 551 ? -3.82 -0.028 -12.102 1 91.75 551 GLY A C 1
ATOM 4122 O O . GLY A 1 551 ? -4.879 0.6 -12.109 1 91.75 551 GLY A O 1
ATOM 4123 N N . CYS A 1 552 ? -3.703 -1.206 -12.656 1 93.06 552 CYS A N 1
ATOM 4124 C CA . CYS A 1 552 ? -4.797 -1.817 -13.398 1 93.06 552 CYS A CA 1
ATOM 4125 C C . CYS A 1 552 ? -5.949 -2.191 -12.469 1 93.06 552 CYS A C 1
ATOM 4127 O O . CYS A 1 552 ? -7.117 -2.055 -12.836 1 93.06 552 CYS A O 1
ATOM 4129 N N . ASP A 1 553 ? -5.613 -2.676 -11.305 1 91.12 553 ASP A N 1
ATOM 4130 C CA . ASP A 1 553 ? -6.652 -3.043 -10.344 1 91.12 553 ASP A CA 1
ATOM 4131 C C . ASP A 1 553 ? -7.484 -1.828 -9.945 1 91.12 553 ASP A C 1
ATOM 4133 O O . ASP A 1 553 ? -8.703 -1.926 -9.797 1 91.12 553 ASP A O 1
ATOM 4137 N N . LYS A 1 554 ? -6.824 -0.703 -9.719 1 87.75 554 LYS A N 1
ATOM 4138 C CA . LYS A 1 554 ? -7.535 0.521 -9.367 1 87.75 554 LYS A CA 1
ATOM 4139 C C . LYS A 1 554 ? -8.453 0.978 -10.5 1 87.75 554 LYS A C 1
ATOM 4141 O O . LYS A 1 554 ? -9.578 1.41 -10.258 1 87.75 554 LYS A O 1
ATOM 4146 N N . ILE A 1 555 ? -7.977 0.876 -11.68 1 87.31 555 ILE A N 1
ATOM 4147 C CA . ILE A 1 555 ? -8.734 1.287 -12.859 1 87.31 555 ILE A CA 1
ATOM 4148 C C . ILE A 1 555 ? -9.961 0.393 -13.016 1 87.31 555 ILE A C 1
ATOM 4150 O O . ILE A 1 555 ? -11.062 0.878 -13.305 1 87.31 555 ILE A O 1
ATOM 4154 N N . LYS A 1 556 ? -9.797 -0.885 -12.797 1 85.12 556 LYS A N 1
ATOM 4155 C CA . LYS A 1 556 ? -10.898 -1.833 -12.906 1 85.12 556 LYS A CA 1
ATOM 4156 C C . LYS A 1 556 ? -11.984 -1.538 -11.875 1 85.12 556 LYS A C 1
ATOM 4158 O O . LYS A 1 556 ? -13.172 -1.674 -12.156 1 85.12 556 LYS A O 1
ATOM 4163 N N . GLN A 1 557 ? -11.523 -1.198 -10.758 1 79.19 557 GLN A N 1
ATOM 4164 C CA . GLN A 1 557 ? -12.469 -0.93 -9.688 1 79.19 557 GLN A CA 1
ATOM 4165 C C . GLN A 1 557 ? -13.297 0.322 -9.977 1 79.19 557 GLN A C 1
ATOM 4167 O O . GLN A 1 557 ? -14.453 0.416 -9.57 1 79.19 557 GLN A O 1
ATOM 4172 N N . SER A 1 558 ? -12.688 1.26 -10.594 1 75.44 558 SER A N 1
ATOM 4173 C CA . SER A 1 558 ? -13.398 2.49 -10.93 1 75.44 558 SER A CA 1
ATOM 4174 C C . SER A 1 558 ? -14.586 2.215 -11.844 1 75.44 558 SER A C 1
ATOM 4176 O O . SER A 1 558 ? -15.5 3.031 -11.945 1 75.44 558 SER A O 1
ATOM 4178 N N . ALA A 1 559 ? -14.57 1.053 -12.484 1 67.75 559 ALA A N 1
ATOM 4179 C CA . ALA A 1 559 ? -15.641 0.701 -13.422 1 67.75 559 ALA A CA 1
ATOM 4180 C C . ALA A 1 559 ? -16.781 -0.013 -12.703 1 67.75 559 ALA A C 1
ATOM 4182 O O . ALA A 1 559 ? -17.781 -0.363 -13.328 1 67.75 559 ALA A O 1
ATOM 4183 N N . SER A 1 560 ? -16.609 -0.269 -11.5 1 63.16 560 SER A N 1
ATOM 4184 C CA . SER A 1 560 ? -17.672 -0.969 -10.781 1 63.16 560 SER A CA 1
ATOM 4185 C C . SER A 1 560 ? -18.953 -0.147 -10.758 1 63.16 560 SER A C 1
ATOM 4187 O O . SER A 1 560 ? -20.047 -0.695 -10.578 1 63.16 560 SER A O 1
ATOM 4189 N N . GLY A 1 561 ? -18.922 1.106 -11.078 1 57.5 561 GLY A N 1
ATOM 4190 C CA . GLY A 1 561 ? -20.125 1.924 -11.133 1 57.5 561 GLY A CA 1
ATOM 4191 C C . GLY A 1 561 ? -20.828 1.854 -12.469 1 57.5 561 GLY A C 1
ATOM 4192 O O . GLY A 1 561 ? -22.031 1.601 -12.531 1 57.5 561 GLY A O 1
ATOM 4193 N N . THR A 1 562 ? -19.969 2.143 -13.508 1 59.16 562 THR A N 1
ATOM 4194 C CA . THR A 1 562 ? -20.562 2.148 -14.844 1 59.16 562 THR A CA 1
ATOM 4195 C C . THR A 1 562 ? -20.281 0.827 -15.562 1 59.16 562 THR A C 1
ATOM 4197 O O . THR A 1 562 ? -19.141 0.388 -15.656 1 59.16 562 THR A O 1
ATOM 4200 N N . LYS A 1 563 ? -21.422 0.225 -15.82 1 65.06 563 LYS A N 1
ATOM 4201 C CA . LYS A 1 563 ? -21.281 -1.08 -16.453 1 65.06 563 LYS A CA 1
ATOM 4202 C C . LYS A 1 563 ? -20.938 -0.935 -17.938 1 65.06 563 LYS A C 1
ATOM 4204 O O . LYS A 1 563 ? -21.281 0.069 -18.562 1 65.06 563 LYS A O 1
ATOM 4209 N N . ARG A 1 564 ? -20.047 -1.812 -18.594 1 78.94 564 ARG A N 1
ATOM 4210 C CA . ARG A 1 564 ? -19.656 -2.01 -20 1 78.94 564 ARG A CA 1
ATOM 4211 C C . ARG A 1 564 ? -18.562 -1.018 -20.406 1 78.94 564 ARG A C 1
ATOM 4213 O O . ARG A 1 564 ? -18.766 -0.239 -21.344 1 78.94 564 ARG A O 1
ATOM 4220 N N . ARG A 1 565 ? -17.484 -1.033 -19.625 1 85.12 565 ARG A N 1
ATOM 4221 C CA . ARG A 1 565 ? -16.344 -0.175 -19.922 1 85.12 565 ARG A CA 1
ATOM 4222 C C . ARG A 1 565 ? -15.117 -1.002 -20.297 1 85.12 565 ARG A C 1
ATOM 4224 O O . ARG A 1 565 ? -14.875 -2.062 -19.719 1 85.12 565 ARG A O 1
ATOM 4231 N N . VAL A 1 566 ? -14.469 -0.538 -21.312 1 90.56 566 VAL A N 1
ATOM 4232 C CA . VAL A 1 566 ? -13.203 -1.138 -21.719 1 90.56 566 VAL A CA 1
ATOM 4233 C C . VAL A 1 566 ? -12.062 -0.157 -21.453 1 90.56 566 VAL A C 1
ATOM 4235 O O . VAL A 1 566 ? -12.172 1.029 -21.766 1 90.56 566 VAL A O 1
ATOM 4238 N N . PHE A 1 567 ? -11.023 -0.638 -20.812 1 91.88 567 PHE A N 1
ATOM 4239 C CA . PHE A 1 567 ? -9.875 0.208 -20.531 1 91.88 567 PHE A CA 1
ATOM 4240 C C . PHE A 1 567 ? -8.672 -0.206 -21.375 1 91.88 567 PHE A C 1
ATOM 4242 O O . PHE A 1 567 ? -8.336 -1.39 -21.438 1 91.88 567 PHE A O 1
ATOM 4249 N N . VAL A 1 568 ? -8.117 0.728 -22.047 1 94.56 568 VAL A N 1
ATOM 4250 C CA . VAL A 1 568 ? -6.848 0.543 -22.734 1 94.56 568 VAL A CA 1
ATOM 4251 C C . VAL A 1 568 ? -5.711 1.128 -21.906 1 94.56 568 VAL A C 1
ATOM 4253 O O . VAL A 1 568 ? -5.676 2.334 -21.656 1 94.56 568 VAL A O 1
ATOM 4256 N N . VAL A 1 569 ? -4.812 0.275 -21.484 1 94.69 569 VAL A N 1
ATOM 4257 C CA . VAL A 1 569 ? -3.73 0.703 -20.609 1 94.69 569 VAL A CA 1
ATOM 4258 C C . VAL A 1 569 ? -2.389 0.53 -21.312 1 94.69 569 VAL A C 1
ATOM 4260 O O . VAL A 1 569 ? -2.096 -0.542 -21.844 1 94.69 569 VAL A O 1
ATOM 4263 N N . GLU A 1 570 ? -1.605 1.546 -21.297 1 95.88 570 GLU A N 1
ATOM 4264 C CA . GLU A 1 570 ? -0.28 1.503 -21.906 1 95.88 570 GLU A CA 1
ATOM 4265 C C . GLU A 1 570 ? 0.805 1.279 -20.844 1 95.88 570 GLU A C 1
ATOM 4267 O O . GLU A 1 570 ? 0.818 1.944 -19.812 1 95.88 570 GLU A O 1
ATOM 4272 N N . THR A 1 571 ? 1.657 0.298 -21.125 1 95.62 571 THR A N 1
ATOM 4273 C CA . THR A 1 571 ? 2.787 0.013 -20.25 1 95.62 571 THR A CA 1
ATOM 4274 C C . THR A 1 571 ? 4.098 0.444 -20.906 1 95.62 571 THR A C 1
ATOM 4276 O O . THR A 1 571 ? 4.16 0.631 -22.125 1 95.62 571 THR A O 1
ATOM 4279 N N . MET A 1 572 ? 5.148 0.604 -20.109 1 94 572 MET A N 1
ATOM 4280 C CA . MET A 1 572 ? 6.496 0.839 -20.609 1 94 572 MET A CA 1
ATOM 4281 C C . MET A 1 572 ? 7.137 -0.463 -21.078 1 94 572 MET A C 1
ATOM 4283 O O . MET A 1 572 ? 6.438 -1.451 -21.328 1 94 572 MET A O 1
ATOM 4287 N N . GLY A 1 573 ? 8.383 -0.421 -21.484 1 93.12 573 GLY A N 1
ATOM 4288 C CA . GLY A 1 573 ? 9.117 -1.607 -21.891 1 93.12 573 GLY A CA 1
ATOM 4289 C C . GLY A 1 573 ? 9.852 -1.442 -23.203 1 93.12 573 GLY A C 1
ATOM 4290 O O . GLY A 1 573 ? 10.602 -2.326 -23.625 1 93.12 573 GLY A O 1
ATOM 4291 N N . GLY A 1 574 ? 9.703 -0.242 -23.766 1 93.5 574 GLY A N 1
ATOM 4292 C CA . GLY A 1 574 ? 10.297 -0.076 -25.078 1 93.5 574 GLY A CA 1
ATOM 4293 C C . GLY A 1 574 ? 9.734 -1.035 -26.109 1 93.5 574 GLY A C 1
ATOM 4294 O O . GLY A 1 574 ? 8.516 -1.121 -26.297 1 93.5 574 GLY A O 1
ATOM 4295 N N . TYR A 1 575 ? 10.609 -1.764 -26.672 1 95.88 575 TYR A N 1
ATOM 4296 C CA . TYR A 1 575 ? 10.172 -2.748 -27.656 1 95.88 575 TYR A CA 1
ATOM 4297 C C . TYR A 1 575 ? 9.898 -4.094 -27 1 95.88 575 TYR A C 1
ATOM 4299 O O . TYR A 1 575 ? 9.273 -4.969 -27.609 1 95.88 575 TYR A O 1
ATOM 4307 N N . CYS A 1 576 ? 10.336 -4.25 -25.797 1 96.19 576 CYS A N 1
ATOM 4308 C CA . CYS A 1 576 ? 10.172 -5.52 -25.109 1 96.19 576 CYS A CA 1
ATOM 4309 C C . CYS A 1 576 ? 8.781 -5.625 -24.484 1 96.19 576 CYS A C 1
ATOM 4311 O O . CYS A 1 576 ? 8.383 -4.766 -23.703 1 96.19 576 CYS A O 1
ATOM 4313 N N . GLY A 1 577 ? 8.078 -6.695 -24.75 1 96.81 577 GLY A N 1
ATOM 4314 C CA . GLY A 1 577 ? 6.691 -6.848 -24.328 1 96.81 577 GLY A CA 1
ATOM 4315 C C . GLY A 1 577 ? 6.547 -7.574 -23 1 96.81 577 GLY A C 1
ATOM 4316 O O . GLY A 1 577 ? 5.441 -7.961 -22.609 1 96.81 577 GLY A O 1
ATOM 4317 N N . TYR A 1 578 ? 7.641 -7.688 -22.266 1 96.81 578 TYR A N 1
ATOM 4318 C CA . TYR A 1 578 ? 7.613 -8.453 -21.016 1 96.81 578 TYR A CA 1
ATOM 4319 C C . TYR A 1 578 ? 6.629 -7.844 -20.031 1 96.81 578 TYR A C 1
ATOM 4321 O O . TYR A 1 578 ? 5.805 -8.555 -19.453 1 96.81 578 TYR A O 1
ATOM 4329 N N . LEU A 1 579 ? 6.66 -6.508 -19.812 1 96.81 579 LEU A N 1
ATOM 4330 C CA . LEU A 1 579 ? 5.816 -5.836 -18.828 1 96.81 579 LEU A CA 1
ATOM 4331 C C . LEU A 1 579 ? 4.34 -5.965 -19.203 1 96.81 579 LEU A C 1
ATOM 4333 O O . LEU A 1 579 ? 3.502 -6.258 -18.359 1 96.81 579 LEU A O 1
ATOM 4337 N N . ALA A 1 580 ? 4.051 -5.75 -20.438 1 97.56 580 ALA A N 1
ATOM 4338 C CA . ALA A 1 580 ? 2.672 -5.828 -20.906 1 97.56 580 ALA A CA 1
ATOM 4339 C C . ALA A 1 580 ? 2.125 -7.246 -20.766 1 97.56 580 ALA A C 1
ATOM 4341 O O . ALA A 1 580 ? 0.995 -7.441 -20.312 1 97.56 580 ALA A O 1
ATOM 4342 N N . THR A 1 581 ? 2.922 -8.227 -21.141 1 97.12 581 THR A N 1
ATOM 4343 C CA . THR A 1 581 ? 2.484 -9.617 -21.109 1 97.12 581 THR A CA 1
ATOM 4344 C C . THR A 1 581 ? 2.303 -10.102 -19.672 1 97.12 581 THR A C 1
ATOM 4346 O O . THR A 1 581 ? 1.276 -10.688 -19.344 1 97.12 581 THR A O 1
ATOM 4349 N N . SER A 1 582 ? 3.314 -9.852 -18.844 1 97.12 582 SER A N 1
ATOM 4350 C CA . SER A 1 582 ? 3.262 -10.297 -17.453 1 97.12 582 SER A CA 1
ATOM 4351 C C . SER A 1 582 ? 2.133 -9.609 -16.688 1 97.12 582 SER A C 1
ATOM 4353 O O . SER A 1 582 ? 1.42 -10.25 -15.914 1 97.12 582 SER A O 1
ATOM 4355 N N . THR A 1 583 ? 1.947 -8.328 -16.938 1 97.56 583 THR A N 1
ATOM 4356 C CA . THR A 1 583 ? 0.865 -7.602 -16.281 1 97.56 583 THR A CA 1
ATOM 4357 C C . THR A 1 583 ? -0.493 -8.102 -16.766 1 97.56 583 THR A C 1
ATOM 4359 O O . THR A 1 583 ? -1.428 -8.242 -15.969 1 97.56 583 THR A O 1
ATOM 4362 N N . ALA A 1 584 ? -0.557 -8.367 -18.031 1 97.56 584 ALA A N 1
ATOM 4363 C CA . ALA A 1 584 ? -1.814 -8.828 -18.609 1 97.56 584 ALA A CA 1
ATOM 4364 C C . ALA A 1 584 ? -2.264 -10.141 -17.969 1 97.56 584 ALA A C 1
ATOM 4366 O O . ALA A 1 584 ? -3.447 -10.32 -17.672 1 97.56 584 ALA A O 1
ATOM 4367 N N . ILE A 1 585 ? -1.363 -11.023 -17.766 1 96.19 585 ILE A N 1
ATOM 4368 C CA . ILE A 1 585 ? -1.69 -12.305 -17.141 1 96.19 585 ILE A CA 1
ATOM 4369 C C . ILE A 1 585 ? -2.062 -12.086 -15.672 1 96.19 585 ILE A C 1
ATOM 4371 O O . ILE A 1 585 ? -3.027 -12.672 -15.18 1 96.19 585 ILE A O 1
ATOM 4375 N N . ALA A 1 586 ? -1.33 -11.242 -15.016 1 96.69 586 ALA A N 1
ATOM 4376 C CA . ALA A 1 586 ? -1.53 -11 -13.586 1 96.69 586 ALA A CA 1
ATOM 4377 C C . ALA A 1 586 ? -2.895 -10.367 -13.328 1 96.69 586 ALA A C 1
ATOM 4379 O O . ALA A 1 586 ? -3.49 -10.578 -12.266 1 96.69 586 ALA A O 1
ATOM 4380 N N . VAL A 1 587 ? -3.393 -9.578 -14.289 1 95.75 587 VAL A N 1
ATOM 4381 C CA . VAL A 1 587 ? -4.637 -8.852 -14.039 1 95.75 587 VAL A CA 1
ATOM 4382 C C . VAL A 1 587 ? -5.785 -9.523 -14.781 1 95.75 587 VAL A C 1
ATOM 4384 O O . VAL A 1 587 ? -6.945 -9.141 -14.625 1 95.75 587 VAL A O 1
ATOM 4387 N N . GLY A 1 588 ? -5.543 -10.547 -15.539 1 93.75 588 GLY A N 1
ATOM 4388 C CA . GLY A 1 588 ? -6.578 -11.195 -16.328 1 93.75 588 GLY A CA 1
ATOM 4389 C C . GLY A 1 588 ? -7.113 -10.32 -17.453 1 93.75 588 GLY A C 1
ATOM 4390 O O . GLY A 1 588 ? -8.328 -10.141 -17.578 1 93.75 588 GLY A O 1
ATOM 4391 N N . ALA A 1 589 ? -6.195 -9.742 -18.266 1 95.12 589 ALA A N 1
ATOM 4392 C CA . ALA A 1 589 ? -6.566 -8.859 -19.359 1 95.12 589 ALA A CA 1
ATOM 4393 C C . ALA A 1 589 ? -7.168 -9.641 -20.516 1 95.12 589 ALA A C 1
ATOM 4395 O O . ALA A 1 589 ? -6.938 -10.852 -20.641 1 95.12 589 ALA A O 1
ATOM 4396 N N . ASP A 1 590 ? -7.938 -8.977 -21.328 1 93.75 590 ASP A N 1
ATOM 4397 C CA . ASP A 1 590 ? -8.586 -9.594 -22.484 1 93.75 590 ASP A CA 1
ATOM 4398 C C . ASP A 1 590 ? -7.645 -9.641 -23.688 1 93.75 590 ASP A C 1
ATOM 4400 O O . ASP A 1 590 ? -7.773 -10.523 -24.547 1 93.75 590 ASP A O 1
ATOM 4404 N N . ALA A 1 591 ? -6.785 -8.703 -23.719 1 94.5 591 ALA A N 1
ATOM 4405 C CA . ALA A 1 591 ? -5.812 -8.664 -24.812 1 94.5 591 ALA A CA 1
ATOM 4406 C C . ALA A 1 591 ? -4.57 -7.875 -24.406 1 94.5 591 ALA A C 1
ATOM 4408 O O . ALA A 1 591 ? -4.621 -7.051 -23.484 1 94.5 591 ALA A O 1
ATOM 4409 N N . ALA A 1 592 ? -3.494 -8.195 -25.094 1 96.75 592 ALA A N 1
ATOM 4410 C CA . ALA A 1 592 ? -2.24 -7.465 -24.922 1 96.75 592 ALA A CA 1
ATOM 4411 C C . ALA A 1 592 ? -1.499 -7.34 -26.25 1 96.75 592 ALA A C 1
ATOM 4413 O O . ALA A 1 592 ? -1.365 -8.32 -27 1 96.75 592 ALA A O 1
ATOM 4414 N N . TYR A 1 593 ? -1.134 -6.145 -26.625 1 97.5 593 TYR A N 1
ATOM 4415 C CA . TYR A 1 593 ? -0.408 -5.902 -27.859 1 97.5 593 TYR A CA 1
ATOM 4416 C C . TYR A 1 593 ? 1.072 -5.664 -27.594 1 97.5 593 TYR A C 1
ATOM 4418 O O . TYR A 1 593 ? 1.434 -4.75 -26.844 1 97.5 593 TYR A O 1
ATOM 4426 N N . ILE A 1 594 ? 1.907 -6.449 -28.156 1 96.94 594 ILE A N 1
ATOM 4427 C CA . ILE A 1 594 ? 3.348 -6.359 -27.938 1 96.94 594 ILE A CA 1
ATOM 4428 C C . ILE A 1 594 ? 4.074 -6.344 -29.281 1 96.94 594 ILE A C 1
ATOM 4430 O O . ILE A 1 594 ? 3.496 -6.695 -30.312 1 96.94 594 ILE A O 1
ATOM 4434 N N . PHE A 1 595 ? 5.312 -5.973 -29.281 1 96.12 595 PHE A N 1
ATOM 4435 C CA . PHE A 1 595 ? 6.113 -5.824 -30.484 1 96.12 595 PHE A CA 1
ATOM 4436 C C . PHE A 1 595 ? 6.469 -7.184 -31.078 1 96.12 595 PHE A C 1
ATOM 4438 O O . PHE A 1 595 ? 6.473 -7.359 -32.281 1 96.12 595 PHE A O 1
ATOM 4445 N N . GLU A 1 596 ? 6.754 -8.148 -30.219 1 94.69 596 GLU A N 1
ATOM 4446 C CA . GLU A 1 596 ? 7.246 -9.461 -30.625 1 94.69 596 GLU A CA 1
ATOM 4447 C C . GLU A 1 596 ? 6.184 -10.234 -31.406 1 94.69 596 GLU A C 1
ATOM 4449 O O . GLU A 1 596 ? 6.504 -11.172 -32.125 1 94.69 596 GLU A O 1
ATOM 4454 N N . GLU A 1 597 ? 4.988 -9.867 -31.219 1 93.44 597 GLU A N 1
ATOM 4455 C CA . GLU A 1 597 ? 3.867 -10.469 -31.938 1 93.44 597 GLU A CA 1
ATOM 4456 C C . GLU A 1 597 ? 3.186 -9.461 -32.844 1 93.44 597 GLU A C 1
ATOM 4458 O O . GLU A 1 597 ? 2.252 -8.766 -32.438 1 93.44 597 GLU A O 1
ATOM 4463 N N . PRO A 1 598 ? 3.594 -9.516 -34.062 1 92.69 598 PRO A N 1
ATOM 4464 C CA . PRO A 1 598 ? 3.008 -8.547 -35 1 92.69 598 PRO A CA 1
ATOM 4465 C C . PRO A 1 598 ? 1.498 -8.711 -35.125 1 92.69 598 PRO A C 1
ATOM 4467 O O . PRO A 1 598 ? 0.995 -9.836 -35.156 1 92.69 598 PRO A O 1
ATOM 4470 N N . PHE A 1 599 ? 0.75 -7.648 -35.219 1 93.25 599 PHE A N 1
ATOM 4471 C CA . PHE A 1 599 ? -0.699 -7.66 -35.375 1 93.25 599 PHE A CA 1
ATOM 4472 C C . PHE A 1 599 ? -1.136 -6.613 -36.406 1 93.25 599 PHE A C 1
ATOM 4474 O O . PHE A 1 599 ? -0.411 -5.648 -36.656 1 93.25 599 PHE A O 1
ATOM 4481 N N . ASN A 1 600 ? -2.271 -6.844 -37.062 1 93 600 ASN A N 1
ATOM 4482 C CA . ASN A 1 600 ? -2.83 -5.941 -38.062 1 93 600 ASN A CA 1
ATOM 4483 C C . ASN A 1 600 ? -4.234 -5.48 -37.656 1 93 600 ASN A C 1
ATOM 4485 O O . ASN A 1 600 ? -4.688 -5.723 -36.562 1 93 600 ASN A O 1
ATOM 4489 N N . ILE A 1 601 ? -4.797 -4.746 -38.594 1 92 601 ILE A N 1
ATOM 4490 C CA . ILE A 1 601 ? -6.086 -4.125 -38.312 1 92 601 ILE A CA 1
ATOM 4491 C C . ILE A 1 601 ? -7.152 -5.207 -38.125 1 92 601 ILE A C 1
ATOM 4493 O O . ILE A 1 601 ? -8.102 -5.031 -37.344 1 92 601 ILE A O 1
ATOM 4497 N N . HIS A 1 602 ? -7.02 -6.301 -38.812 1 92.12 602 HIS A N 1
ATOM 4498 C CA . HIS A 1 602 ? -7.973 -7.395 -38.688 1 92.12 602 HIS A CA 1
ATOM 4499 C C . HIS A 1 602 ? -7.922 -7.996 -37.281 1 92.12 602 HIS A C 1
ATOM 4501 O O . HIS A 1 602 ? -8.953 -8.414 -36.75 1 92.12 602 HIS A O 1
ATOM 4507 N N . ASP A 1 603 ? -6.734 -8.078 -36.781 1 92.44 603 ASP A N 1
ATOM 4508 C CA . ASP A 1 603 ? -6.57 -8.586 -35.438 1 92.44 603 ASP A CA 1
ATOM 4509 C C . ASP A 1 603 ? -7.246 -7.668 -34.406 1 92.44 603 ASP A C 1
ATOM 4511 O O . ASP A 1 603 ? -7.895 -8.141 -33.469 1 92.44 603 ASP A O 1
ATOM 4515 N N . LEU A 1 604 ? -7.035 -6.398 -34.594 1 94.19 604 LEU A N 1
ATOM 4516 C CA . LEU A 1 604 ? -7.652 -5.422 -33.719 1 94.19 604 LEU A CA 1
ATOM 4517 C C . LEU A 1 604 ? -9.172 -5.5 -33.781 1 94.19 604 LEU A C 1
ATOM 4519 O O . LEU A 1 604 ? -9.852 -5.461 -32.75 1 94.19 604 LEU A O 1
ATOM 4523 N N . LYS A 1 605 ? -9.664 -5.586 -34.969 1 92.44 605 LYS A N 1
ATOM 4524 C CA . LYS A 1 605 ? -11.102 -5.688 -35.156 1 92.44 605 LYS A CA 1
ATOM 4525 C C . LYS A 1 605 ? -11.664 -6.945 -34.5 1 92.44 605 LYS A C 1
ATOM 4527 O O . LYS A 1 605 ? -12.719 -6.898 -33.875 1 92.44 605 LYS A O 1
ATOM 4532 N N . THR A 1 606 ? -10.953 -7.996 -34.656 1 91.75 606 THR A N 1
ATOM 4533 C CA . THR A 1 606 ? -11.375 -9.258 -34.062 1 91.75 606 THR A CA 1
ATOM 4534 C C . THR A 1 606 ? -11.438 -9.141 -32.562 1 91.75 606 THR A C 1
ATOM 4536 O O . THR A 1 606 ? -12.344 -9.68 -31.922 1 91.75 606 THR A O 1
ATOM 4539 N N . ASN A 1 607 ? -10.484 -8.484 -32 1 93.06 607 ASN A N 1
ATOM 4540 C CA . ASN A 1 607 ? -10.461 -8.289 -30.562 1 93.06 607 ASN A CA 1
ATOM 4541 C C . ASN A 1 607 ? -11.633 -7.43 -30.094 1 93.06 607 ASN A C 1
ATOM 4543 O O . ASN A 1 607 ? -12.219 -7.688 -29.047 1 93.06 607 ASN A O 1
ATOM 4547 N N . VAL A 1 608 ? -11.945 -6.395 -30.828 1 93.25 608 VAL A N 1
ATOM 4548 C CA . VAL A 1 608 ? -13.055 -5.516 -30.484 1 93.25 608 VAL A CA 1
ATOM 4549 C C . VAL A 1 608 ? -14.375 -6.293 -30.562 1 93.25 608 VAL A C 1
ATOM 4551 O O . VAL A 1 608 ? -15.234 -6.156 -29.688 1 93.25 608 VAL A O 1
ATOM 4554 N N . GLU A 1 609 ? -14.508 -7.094 -31.578 1 90.69 609 GLU A N 1
ATOM 4555 C CA . GLU A 1 609 ? -15.711 -7.902 -31.734 1 90.69 609 GLU A CA 1
ATOM 4556 C C . GLU A 1 609 ? -15.844 -8.93 -30.609 1 90.69 609 GLU A C 1
ATOM 4558 O O . GLU A 1 609 ? -16.938 -9.172 -30.109 1 90.69 609 GLU A O 1
ATOM 4563 N N . HIS A 1 610 ? -14.719 -9.469 -30.359 1 89.06 610 HIS A N 1
ATOM 4564 C CA . HIS A 1 610 ? -14.688 -10.438 -29.266 1 89.06 610 HIS A CA 1
ATOM 4565 C C . HIS A 1 610 ? -15.141 -9.805 -27.953 1 89.06 610 HIS A C 1
ATOM 4567 O O . HIS A 1 610 ? -15.945 -10.391 -27.219 1 89.06 610 HIS A O 1
ATOM 4573 N N . LEU A 1 611 ? -14.695 -8.648 -27.672 1 89.69 611 LEU A N 1
ATOM 4574 C CA . LEU A 1 611 ? -15.039 -7.945 -26.453 1 89.69 611 LEU A CA 1
ATOM 4575 C C . LEU A 1 611 ? -16.5 -7.504 -26.469 1 89.69 611 LEU A C 1
ATOM 4577 O O . LEU A 1 611 ? -17.172 -7.512 -25.422 1 89.69 611 LEU A O 1
ATOM 4581 N N . ALA A 1 612 ? -16.953 -7.109 -27.562 1 88.12 612 ALA A N 1
ATOM 4582 C CA . ALA A 1 612 ? -18.344 -6.707 -27.703 1 88.12 612 ALA A CA 1
ATOM 4583 C C . ALA A 1 612 ? -19.281 -7.883 -27.422 1 88.12 612 ALA A C 1
ATOM 4585 O O . ALA A 1 612 ? -20.328 -7.723 -26.781 1 88.12 612 ALA A O 1
ATOM 4586 N N . GLU A 1 613 ? -18.906 -9.023 -27.891 1 85.06 613 GLU A N 1
ATOM 4587 C CA . GLU A 1 613 ? -19.703 -10.219 -27.672 1 85.06 613 GLU A CA 1
ATOM 4588 C C . GLU A 1 613 ? -19.703 -10.625 -26.203 1 85.06 613 GLU A C 1
ATOM 4590 O O . GLU A 1 613 ? -20.719 -11.07 -25.672 1 85.06 613 GLU A O 1
ATOM 4595 N N . LYS A 1 614 ? -18.594 -10.484 -25.672 1 83.56 614 LYS A N 1
ATOM 4596 C CA . LYS A 1 614 ? -18.469 -10.797 -24.25 1 83.56 614 LYS A CA 1
ATOM 4597 C C . LYS A 1 614 ? -19.328 -9.852 -23.406 1 83.56 614 LYS A C 1
ATOM 4599 O O . LYS A 1 614 ? -19.891 -10.258 -22.391 1 83.56 614 LYS A O 1
ATOM 4604 N N . MET A 1 615 ? -19.422 -8.609 -23.828 1 82.88 615 MET A N 1
ATOM 4605 C CA . MET A 1 615 ? -20.125 -7.582 -23.047 1 82.88 615 MET A CA 1
ATOM 4606 C C . MET A 1 615 ? -21.625 -7.719 -23.188 1 82.88 615 MET A C 1
ATOM 4608 O O . MET A 1 615 ? -22.391 -7.23 -22.344 1 82.88 615 MET A O 1
ATOM 4612 N N . LYS A 1 616 ? -21.984 -8.289 -24.25 1 76.81 616 LYS A N 1
ATOM 4613 C CA . LYS A 1 616 ? -23.422 -8.531 -24.422 1 76.81 616 LYS A CA 1
ATOM 4614 C C . LYS A 1 616 ? -23.922 -9.562 -23.422 1 76.81 616 LYS A C 1
ATOM 4616 O O . LYS A 1 616 ? -25.109 -9.586 -23.078 1 76.81 616 LYS A O 1
ATOM 4621 N N . LYS A 1 617 ? -23.062 -10.211 -22.953 1 72.38 617 LYS A N 1
ATOM 4622 C CA . LYS A 1 617 ? -23.422 -11.18 -21.922 1 72.38 617 LYS A CA 1
ATOM 4623 C C . LYS A 1 617 ? -23.203 -10.609 -20.531 1 72.38 617 LYS A C 1
ATOM 4625 O O . LYS A 1 617 ? -23.344 -9.406 -20.312 1 72.38 617 LYS A O 1
ATOM 4630 N N . ASP A 1 618 ? -22.766 -11.359 -19.562 1 64.12 618 ASP A N 1
ATOM 4631 C CA . ASP A 1 618 ? -22.734 -10.977 -18.141 1 64.12 618 ASP A CA 1
ATOM 4632 C C . ASP A 1 618 ? -21.438 -10.25 -17.797 1 64.12 618 ASP A C 1
ATOM 4634 O O . ASP A 1 618 ? -21.281 -9.766 -16.672 1 64.12 618 ASP A O 1
ATOM 4638 N N . ILE A 1 619 ? -20.625 -9.922 -18.906 1 63.75 619 ILE A N 1
ATOM 4639 C CA . ILE A 1 619 ? -19.359 -9.297 -18.531 1 63.75 619 ILE A CA 1
ATOM 4640 C C . ILE A 1 619 ? -19.5 -7.773 -18.594 1 63.75 619 ILE A C 1
ATOM 4642 O O . ILE A 1 619 ? -20.047 -7.234 -19.562 1 63.75 619 ILE A O 1
ATOM 4646 N N . GLN A 1 620 ? -18.922 -7.188 -17.625 1 70.56 620 GLN A N 1
ATOM 4647 C CA . GLN A 1 620 ? -19.188 -5.762 -17.5 1 70.56 620 GLN A CA 1
ATOM 4648 C C . GLN A 1 620 ? -17.922 -4.941 -17.703 1 70.56 620 GLN A C 1
ATOM 4650 O O . GLN A 1 620 ? -17.969 -3.713 -17.781 1 70.56 620 GLN A O 1
ATOM 4655 N N . ARG A 1 621 ? -16.766 -5.684 -17.906 1 81.31 621 ARG A N 1
ATOM 4656 C CA . ARG A 1 621 ? -15.555 -4.883 -18.016 1 81.31 621 ARG A CA 1
ATOM 4657 C C . ARG A 1 621 ? -14.523 -5.555 -18.922 1 81.31 621 ARG A C 1
ATOM 4659 O O . ARG A 1 621 ? -14.516 -6.781 -19.047 1 81.31 621 ARG A O 1
ATOM 4666 N N . GLY A 1 622 ? -13.766 -4.77 -19.625 1 88.75 622 GLY A N 1
ATOM 4667 C CA . GLY A 1 622 ? -12.664 -5.242 -20.453 1 88.75 622 GLY A CA 1
ATOM 4668 C C . GLY A 1 622 ? -11.367 -4.488 -20.203 1 88.75 622 GLY A C 1
ATOM 4669 O O . GLY A 1 622 ? -11.391 -3.307 -19.844 1 88.75 622 GLY A O 1
ATOM 4670 N N . LEU A 1 623 ? -10.312 -5.184 -20.328 1 92.88 623 LEU A N 1
ATOM 4671 C CA . LEU A 1 623 ? -9 -4.598 -20.125 1 92.88 623 LEU A CA 1
ATOM 4672 C C . LEU A 1 623 ? -8.039 -5.008 -21.234 1 92.88 623 LEU A C 1
ATOM 4674 O O . LEU A 1 623 ? -7.891 -6.195 -21.531 1 92.88 623 LEU A O 1
ATOM 4678 N N . VAL A 1 624 ? -7.473 -4.043 -21.859 1 95.94 624 VAL A N 1
ATOM 4679 C CA . VAL A 1 624 ? -6.508 -4.262 -22.938 1 95.94 624 VAL A CA 1
ATOM 4680 C C . VAL A 1 624 ? -5.199 -3.551 -22.609 1 95.94 624 VAL A C 1
ATOM 4682 O O . VAL A 1 624 ? -5.195 -2.361 -22.281 1 95.94 624 VAL A O 1
ATOM 4685 N N . LEU A 1 625 ? -4.117 -4.285 -22.672 1 97.31 625 LEU A N 1
ATOM 4686 C CA . LEU A 1 625 ? -2.809 -3.695 -22.406 1 97.31 625 LEU A CA 1
ATOM 4687 C C . LEU A 1 625 ? -2.031 -3.496 -23.703 1 97.31 625 LEU A C 1
ATOM 4689 O O . LEU A 1 625 ? -2.135 -4.309 -24.625 1 97.31 625 LEU A O 1
ATOM 4693 N N . ARG A 1 626 ? -1.33 -2.463 -23.766 1 97.38 626 ARG A N 1
ATOM 4694 C CA . ARG A 1 626 ? -0.484 -2.158 -24.906 1 97.38 626 ARG A CA 1
ATOM 4695 C C . ARG A 1 626 ? 0.921 -1.764 -24.469 1 97.38 626 ARG A C 1
ATOM 4697 O O . ARG A 1 626 ? 1.085 -0.914 -23.578 1 97.38 626 ARG A O 1
ATOM 4704 N N . ASN A 1 627 ? 1.878 -2.43 -25.078 1 96.69 627 ASN A N 1
ATOM 4705 C CA . ASN A 1 627 ? 3.266 -2.023 -24.891 1 96.69 627 ASN A CA 1
ATOM 4706 C C . ASN A 1 627 ? 3.588 -0.749 -25.656 1 96.69 627 ASN A C 1
ATOM 4708 O O . ASN A 1 627 ? 3.135 -0.575 -26.797 1 96.69 627 ASN A O 1
ATOM 4712 N N . GLU A 1 628 ? 4.309 0.231 -25.172 1 93.25 628 GLU A N 1
ATOM 4713 C CA . GLU A 1 628 ? 4.484 1.583 -25.688 1 93.25 628 GLU A CA 1
ATOM 4714 C C . GLU A 1 628 ? 5.02 1.557 -27.125 1 93.25 628 GLU A C 1
ATOM 4716 O O . GLU A 1 628 ? 4.582 2.338 -27.969 1 93.25 628 GLU A O 1
ATOM 4721 N N . TYR A 1 629 ? 5.965 0.599 -27.484 1 94.81 629 TYR A N 1
ATOM 4722 C CA . TYR A 1 629 ? 6.551 0.589 -28.812 1 94.81 629 TYR A CA 1
ATOM 4723 C C . TYR A 1 629 ? 6.133 -0.659 -29.578 1 94.81 629 TYR A C 1
ATOM 4725 O O . TYR A 1 629 ? 6.883 -1.159 -30.422 1 94.81 629 TYR A O 1
ATOM 4733 N N . CYS A 1 630 ? 4.957 -1.173 -29.25 1 95 630 CYS A N 1
ATOM 4734 C CA . CYS A 1 630 ? 4.504 -2.393 -29.906 1 95 630 CYS A CA 1
ATOM 4735 C C . CYS A 1 630 ? 4.285 -2.156 -31.406 1 95 630 CYS A C 1
ATOM 4737 O O . CYS A 1 630 ? 4.453 -3.07 -32.219 1 95 630 CYS A O 1
ATOM 4739 N N . HIS A 1 631 ? 3.812 -0.963 -31.75 1 92.06 631 HIS A N 1
ATOM 4740 C CA . HIS A 1 631 ? 3.557 -0.606 -33.156 1 92.06 631 HIS A CA 1
ATOM 4741 C C . HIS A 1 631 ? 3.748 0.89 -33.375 1 92.06 631 HIS A C 1
ATOM 4743 O O . HIS A 1 631 ? 3.348 1.706 -32.531 1 92.06 631 HIS A O 1
ATOM 4749 N N . LYS A 1 632 ? 4.316 1.246 -34.469 1 90.44 632 LYS A N 1
ATOM 4750 C CA . LYS A 1 632 ? 4.637 2.641 -34.75 1 90.44 632 LYS A CA 1
ATOM 4751 C C . LYS A 1 632 ? 3.375 3.443 -35.062 1 90.44 632 LYS A C 1
ATOM 4753 O O . LYS A 1 632 ? 3.254 4.598 -34.656 1 90.44 632 LYS A O 1
ATOM 4758 N N . ASN A 1 633 ? 2.414 2.809 -35.656 1 87.75 633 ASN A N 1
ATOM 4759 C CA . ASN A 1 633 ? 1.232 3.523 -36.125 1 87.75 633 ASN A CA 1
ATOM 4760 C C . ASN A 1 633 ? 0.029 3.27 -35.219 1 87.75 633 ASN A C 1
ATOM 4762 O O . ASN A 1 633 ? -0.816 4.148 -35.062 1 87.75 633 ASN A O 1
ATOM 4766 N N . TYR A 1 634 ? -0.118 2.107 -34.781 1 93.31 634 TYR A N 1
ATOM 4767 C CA . TYR A 1 634 ? -1.229 1.796 -33.875 1 93.31 634 TYR A CA 1
ATOM 4768 C C . TYR A 1 634 ? -0.925 2.242 -32.438 1 93.31 634 TYR A C 1
ATOM 4770 O O . TYR A 1 634 ? -0.71 1.409 -31.562 1 93.31 634 TYR A O 1
ATOM 4778 N N . THR A 1 635 ? -1.024 3.594 -32.281 1 92.12 635 THR A N 1
ATOM 4779 C CA . THR A 1 635 ? -0.733 4.223 -30.984 1 92.12 635 THR A CA 1
ATOM 4780 C C . THR A 1 635 ? -1.876 3.996 -30 1 92.12 635 THR A C 1
ATOM 4782 O O . THR A 1 635 ? -2.922 3.455 -30.375 1 92.12 635 THR A O 1
ATOM 4785 N N . THR A 1 636 ? -1.618 4.309 -28.797 1 92 636 THR A N 1
ATOM 4786 C CA . THR A 1 636 ? -2.641 4.18 -27.75 1 92 636 THR A CA 1
ATOM 4787 C C . THR A 1 636 ? -3.891 4.969 -28.125 1 92 636 THR A C 1
ATOM 4789 O O . THR A 1 636 ? -5.012 4.492 -27.938 1 92 636 THR A O 1
ATOM 4792 N N . ASP A 1 637 ? -3.701 6.168 -28.656 1 89.69 637 ASP A N 1
ATOM 4793 C CA . ASP A 1 637 ? -4.82 7.004 -29.078 1 89.69 637 ASP A CA 1
ATOM 4794 C C . ASP A 1 637 ? -5.594 6.348 -30.219 1 89.69 637 ASP A C 1
ATOM 4796 O O . ASP A 1 637 ? -6.824 6.402 -30.25 1 89.69 637 ASP A O 1
ATOM 4800 N N . PHE A 1 638 ? -4.875 5.742 -31.109 1 92.31 638 PHE A N 1
ATOM 4801 C CA . PHE A 1 638 ? -5.516 5.055 -32.219 1 92.31 638 PHE A CA 1
ATOM 4802 C C . PHE A 1 638 ? -6.379 3.902 -31.719 1 92.31 638 PHE A C 1
ATOM 4804 O O . PHE A 1 638 ? -7.531 3.762 -32.125 1 92.31 638 PHE A O 1
ATOM 4811 N N . ILE A 1 639 ? -5.789 3.094 -30.906 1 93.69 639 ILE A N 1
ATOM 4812 C CA . ILE A 1 639 ? -6.5 1.93 -30.391 1 93.69 639 ILE A CA 1
ATOM 4813 C C . ILE A 1 639 ? -7.723 2.381 -29.594 1 93.69 639 ILE A C 1
ATOM 4815 O O . ILE A 1 639 ? -8.797 1.789 -29.703 1 93.69 639 ILE A O 1
ATOM 4819 N N . TYR A 1 640 ? -7.508 3.424 -28.859 1 92.44 640 TYR A N 1
ATOM 4820 C CA . TYR A 1 640 ? -8.617 3.996 -28.094 1 92.44 640 TYR A CA 1
ATOM 4821 C C . TYR A 1 640 ? -9.75 4.418 -29.016 1 92.44 640 TYR A C 1
ATOM 4823 O O . TYR A 1 640 ? -10.914 4.098 -28.766 1 92.44 640 TYR A O 1
ATOM 4831 N N . ASN A 1 641 ? -9.445 5.09 -30.016 1 91.56 641 ASN A N 1
ATOM 4832 C CA . ASN A 1 641 ? -10.445 5.57 -30.969 1 91.56 641 ASN A CA 1
ATOM 4833 C C . ASN A 1 641 ? -11.125 4.418 -31.703 1 91.56 641 ASN A C 1
ATOM 4835 O O . ASN A 1 641 ? -12.328 4.449 -31.938 1 91.56 641 ASN A O 1
ATOM 4839 N N . LEU A 1 642 ? -10.305 3.488 -32.062 1 92.94 642 LEU A N 1
ATOM 4840 C CA . LEU A 1 642 ? -10.852 2.322 -32.75 1 92.94 642 LEU A CA 1
ATOM 4841 C C . LEU A 1 642 ? -11.844 1.582 -31.844 1 92.94 642 LEU A C 1
ATOM 4843 O O . LEU A 1 642 ? -12.953 1.257 -32.281 1 92.94 642 LEU A O 1
ATOM 4847 N N . TYR A 1 643 ? -11.484 1.313 -30.594 1 93.19 643 TYR A N 1
ATOM 4848 C CA . TYR A 1 643 ? -12.344 0.609 -29.656 1 93.19 643 TYR A CA 1
ATOM 4849 C C . TYR A 1 643 ? -13.594 1.423 -29.359 1 93.19 643 TYR A C 1
ATOM 4851 O O . TYR A 1 643 ? -14.688 0.865 -29.203 1 93.19 643 TYR A O 1
ATOM 4859 N N . SER A 1 644 ? -13.453 2.756 -29.297 1 91.69 644 SER A N 1
ATOM 4860 C CA . SER A 1 644 ? -14.578 3.631 -29 1 91.69 644 SER A CA 1
ATOM 4861 C C . SER A 1 644 ? -15.594 3.645 -30.141 1 91.69 644 SER A C 1
ATOM 4863 O O . SER A 1 644 ? -16.797 3.613 -29.906 1 91.69 644 SER A O 1
ATOM 4865 N N . GLU A 1 645 ? -15.094 3.676 -31.375 1 91.06 645 GLU A N 1
ATOM 4866 C CA . GLU A 1 645 ? -15.969 3.764 -32.531 1 91.06 645 GLU A CA 1
ATOM 4867 C C . GLU A 1 645 ? -16.625 2.418 -32.844 1 91.06 645 GLU A C 1
ATOM 4869 O O . GLU A 1 645 ? -17.828 2.344 -33.094 1 91.06 645 GLU A O 1
ATOM 4874 N N . GLU A 1 646 ? -15.844 1.4 -32.781 1 89.94 646 GLU A N 1
ATOM 4875 C CA . GLU A 1 646 ? -16.359 0.077 -33.125 1 89.94 646 GLU A CA 1
ATOM 4876 C C . GLU A 1 646 ? -17.203 -0.496 -31.984 1 89.94 646 GLU A C 1
ATOM 4878 O O . GLU A 1 646 ? -18.047 -1.362 -32.219 1 89.94 646 GLU A O 1
ATOM 4883 N N . GLY A 1 647 ? -16.938 -0.106 -30.844 1 87.75 647 GLY A N 1
ATOM 4884 C CA . GLY A 1 647 ? -17.703 -0.552 -29.703 1 87.75 647 GLY A CA 1
ATOM 4885 C C . GLY A 1 647 ? -18.891 0.341 -29.391 1 87.75 647 GLY A C 1
ATOM 4886 O O . GLY A 1 647 ? -19.578 0.139 -28.391 1 87.75 647 GLY A O 1
ATOM 4887 N N . LYS A 1 648 ? -19.141 1.284 -30.219 1 86.19 648 LYS A N 1
ATOM 4888 C CA . LYS A 1 648 ? -20.188 2.264 -29.953 1 86.19 648 LYS A CA 1
ATOM 4889 C C . LYS A 1 648 ? -21.531 1.577 -29.719 1 86.19 648 LYS A C 1
ATOM 4891 O O . LYS A 1 648 ? -21.953 0.72 -30.5 1 86.19 648 LYS A O 1
ATOM 4896 N N . GLY A 1 649 ? -22.172 1.951 -28.609 1 81 649 GLY A N 1
ATOM 4897 C CA . GLY A 1 649 ? -23.469 1.385 -28.266 1 81 649 GLY A CA 1
ATOM 4898 C C . GLY A 1 649 ? -23.359 0.161 -27.375 1 81 649 GLY A C 1
ATOM 4899 O O . GLY A 1 649 ? -24.344 -0.245 -26.766 1 81 649 GLY A O 1
ATOM 4900 N N . VAL A 1 650 ? -22.203 -0.398 -27.344 1 85.75 650 VAL A N 1
ATOM 4901 C CA . VAL A 1 650 ? -22.047 -1.609 -26.547 1 85.75 650 VAL A CA 1
ATOM 4902 C C . VAL A 1 650 ? -21.25 -1.294 -25.281 1 85.75 650 VAL A C 1
ATOM 4904 O O . VAL A 1 650 ? -21.656 -1.675 -24.188 1 85.75 650 VAL A O 1
ATOM 4907 N N . PHE A 1 651 ? -20.078 -0.638 -25.5 1 87.81 651 PHE A N 1
ATOM 4908 C CA . PHE A 1 651 ? -19.266 -0.279 -24.344 1 87.81 651 PHE A CA 1
ATOM 4909 C C . PHE A 1 651 ? -18.594 1.066 -24.562 1 87.81 651 PHE A C 1
ATOM 4911 O O . PHE A 1 651 ? -18.484 1.549 -25.688 1 87.81 651 PHE A O 1
ATOM 4918 N N . ASP A 1 652 ? -18.172 1.666 -23.453 1 87 652 ASP A N 1
ATOM 4919 C CA . ASP A 1 652 ? -17.375 2.883 -23.453 1 87 652 ASP A CA 1
ATOM 4920 C C . ASP A 1 652 ? -15.898 2.566 -23.219 1 87 652 ASP A C 1
ATOM 4922 O O . ASP A 1 652 ? -15.57 1.622 -22.484 1 87 652 ASP A O 1
ATOM 4926 N N . CYS A 1 653 ? -15.078 3.318 -23.891 1 89.56 653 CYS A N 1
ATOM 4927 C CA . CYS A 1 653 ? -13.641 3.062 -23.781 1 89.56 653 CYS A CA 1
ATOM 4928 C C . CYS A 1 653 ? -12.938 4.207 -23.062 1 89.56 653 CYS A C 1
ATOM 4930 O O . CYS A 1 653 ? -13.32 5.367 -23.219 1 89.56 653 CYS A O 1
ATOM 4932 N N . ARG A 1 654 ? -12.008 3.844 -22.234 1 87.56 654 ARG A N 1
ATOM 4933 C CA . ARG A 1 654 ? -11.148 4.805 -21.547 1 87.56 654 ARG A CA 1
ATOM 4934 C C . ARG A 1 654 ? -9.68 4.426 -21.688 1 87.56 654 ARG A C 1
ATOM 4936 O O . ARG A 1 654 ? -9.359 3.277 -22 1 87.56 654 ARG A O 1
ATOM 4943 N N . VAL A 1 655 ? -8.859 5.488 -21.547 1 89.75 655 VAL A N 1
ATOM 4944 C CA . VAL A 1 655 ? -7.43 5.254 -21.75 1 89.75 655 VAL A CA 1
ATOM 4945 C C . VAL A 1 655 ? -6.656 5.664 -20.5 1 89.75 655 VAL A C 1
ATOM 4947 O O . VAL A 1 655 ? -7.031 6.617 -19.812 1 89.75 655 VAL A O 1
ATOM 4950 N N . ASN A 1 656 ? -5.602 4.848 -20.172 1 89.44 656 ASN A N 1
ATOM 4951 C CA . ASN A 1 656 ? -4.664 5.199 -19.109 1 89.44 656 ASN A CA 1
ATOM 4952 C C . ASN A 1 656 ? -3.227 4.871 -19.5 1 89.44 656 ASN A C 1
ATOM 4954 O O . ASN A 1 656 ? -2.92 3.734 -19.875 1 89.44 656 ASN A O 1
ATOM 4958 N N . VAL A 1 657 ? -2.402 5.871 -19.453 1 89.56 657 VAL A N 1
ATOM 4959 C CA . VAL A 1 657 ? -0.972 5.672 -19.656 1 89.56 657 VAL A CA 1
ATOM 4960 C C . VAL A 1 657 ? -0.252 5.652 -18.312 1 89.56 657 VAL A C 1
ATOM 4962 O O . VAL A 1 657 ? -0.153 6.684 -17.641 1 89.56 657 VAL A O 1
ATOM 4965 N N . LEU A 1 658 ? 0.278 4.531 -17.906 1 89.56 658 LEU A N 1
ATOM 4966 C CA . LEU A 1 658 ? 0.87 4.387 -16.578 1 89.56 658 LEU A CA 1
ATOM 4967 C C . LEU A 1 658 ? 2.166 5.18 -16.484 1 89.56 658 LEU A C 1
ATOM 4969 O O . LEU A 1 658 ? 2.461 5.758 -15.43 1 89.56 658 LEU A O 1
ATOM 4973 N N . GLY A 1 659 ? 3.01 5.168 -17.547 1 87.75 659 GLY A N 1
ATOM 4974 C CA . GLY A 1 659 ? 4.242 5.941 -17.578 1 87.75 659 GLY A CA 1
ATOM 4975 C C . GLY A 1 659 ? 5.207 5.555 -16.469 1 87.75 659 GLY A C 1
ATOM 4976 O O . GLY A 1 659 ? 5.441 4.371 -16.219 1 87.75 659 GLY A O 1
ATOM 4977 N N . HIS A 1 660 ? 5.793 6.527 -15.734 1 85.62 660 HIS A N 1
ATOM 4978 C CA . HIS A 1 660 ? 6.871 6.309 -14.781 1 85.62 660 HIS A CA 1
ATOM 4979 C C . HIS A 1 660 ? 6.332 5.809 -13.445 1 85.62 660 HIS A C 1
ATOM 4981 O O . HIS A 1 660 ? 7.105 5.488 -12.539 1 85.62 660 HIS A O 1
ATOM 4987 N N . LEU A 1 661 ? 5.051 5.66 -13.422 1 86.06 661 LEU A N 1
ATOM 4988 C CA . LEU A 1 661 ? 4.453 5.043 -12.242 1 86.06 661 LEU A CA 1
ATOM 4989 C C . LEU A 1 661 ? 4.918 3.598 -12.094 1 86.06 661 LEU A C 1
ATOM 4991 O O . LEU A 1 661 ? 4.93 3.057 -10.984 1 86.06 661 LEU A O 1
ATOM 4995 N N . GLN A 1 662 ? 5.332 3.045 -13.094 1 89.19 662 GLN A N 1
ATOM 4996 C CA . GLN A 1 662 ? 5.672 1.627 -13.125 1 89.19 662 GLN A CA 1
ATOM 4997 C C . GLN A 1 662 ? 7.016 1.368 -12.445 1 89.19 662 GLN A C 1
ATOM 4999 O O . GLN A 1 662 ? 7.34 0.226 -12.117 1 89.19 662 GLN A O 1
ATOM 5004 N N . GLN A 1 663 ? 7.863 2.402 -12.328 1 82.06 663 GLN A N 1
ATOM 5005 C CA . GLN A 1 663 ? 9.148 2.232 -11.656 1 82.06 663 GLN A CA 1
ATOM 5006 C C . GLN A 1 663 ? 8.961 1.912 -10.172 1 82.06 663 GLN A C 1
ATOM 5008 O O . GLN A 1 663 ? 9.867 1.392 -9.523 1 82.06 663 GLN A O 1
ATOM 5013 N N . GLY A 1 664 ? 7.793 2.143 -9.711 1 72.38 664 GLY A N 1
ATOM 5014 C CA . GLY A 1 664 ? 7.441 1.752 -8.359 1 72.38 664 GLY A CA 1
ATOM 5015 C C . GLY A 1 664 ? 8.055 2.648 -7.301 1 72.38 664 GLY A C 1
ATOM 5016 O O . GLY A 1 664 ? 8.57 3.725 -7.613 1 72.38 664 GLY A O 1
ATOM 5017 N N . GLY A 1 665 ? 7.895 2.389 -6.098 1 81.94 665 GLY A N 1
ATOM 5018 C CA . GLY A 1 665 ? 8.461 3.045 -4.934 1 81.94 665 GLY A CA 1
ATOM 5019 C C . GLY A 1 665 ? 9.484 2.191 -4.207 1 81.94 665 GLY A C 1
ATOM 5020 O O . GLY A 1 665 ? 10.609 2.018 -4.688 1 81.94 665 GLY A O 1
ATOM 5021 N N . ALA A 1 666 ? 8.977 1.461 -3.277 1 88.38 666 ALA A N 1
ATOM 5022 C CA . ALA A 1 666 ? 9.82 0.498 -2.58 1 88.38 666 ALA A CA 1
ATOM 5023 C C . ALA A 1 666 ? 9.969 -0.79 -3.385 1 88.38 666 ALA A C 1
ATOM 5025 O O . ALA A 1 666 ? 8.992 -1.29 -3.951 1 88.38 666 ALA A O 1
ATOM 5026 N N . PRO A 1 667 ? 11.234 -1.264 -3.543 1 94.88 667 PRO A N 1
ATOM 5027 C CA . PRO A 1 667 ? 11.43 -2.494 -4.312 1 94.88 667 PRO A CA 1
ATOM 5028 C C . PRO A 1 667 ? 10.695 -3.689 -3.709 1 94.88 667 PRO A C 1
ATOM 5030 O O . PRO A 1 667 ? 10.531 -3.77 -2.49 1 94.88 667 PRO A O 1
ATOM 5033 N N . SER A 1 668 ? 10.266 -4.57 -4.562 1 96.06 668 SER A N 1
ATOM 5034 C CA . SER A 1 668 ? 9.625 -5.801 -4.117 1 96.06 668 SER A CA 1
ATOM 5035 C C . SER A 1 668 ? 10.594 -6.688 -3.34 1 96.06 668 SER A C 1
ATOM 5037 O O . SER A 1 668 ? 11.812 -6.527 -3.453 1 96.06 668 SER A O 1
ATOM 5039 N N . PRO A 1 669 ? 10.055 -7.605 -2.467 1 95.19 669 PRO A N 1
ATOM 5040 C CA . PRO A 1 669 ? 10.938 -8.531 -1.754 1 95.19 669 PRO A CA 1
ATOM 5041 C C . PRO A 1 669 ? 11.805 -9.367 -2.695 1 95.19 669 PRO A C 1
ATOM 5043 O O . PRO A 1 669 ? 12.969 -9.641 -2.391 1 95.19 669 PRO A O 1
ATOM 5046 N N . PHE A 1 670 ? 11.258 -9.711 -3.842 1 94.88 670 PHE A N 1
ATOM 5047 C CA . PHE A 1 670 ? 12.031 -10.484 -4.809 1 94.88 670 PHE A CA 1
ATOM 5048 C C . PHE A 1 670 ? 13.227 -9.695 -5.312 1 94.88 670 PHE A C 1
ATOM 5050 O O . PHE A 1 670 ? 14.352 -10.195 -5.32 1 94.88 670 PHE A O 1
ATOM 5057 N N . ASP A 1 671 ? 12.984 -8.438 -5.691 1 96.38 671 ASP A N 1
ATOM 5058 C CA . ASP A 1 671 ? 14.055 -7.629 -6.25 1 96.38 671 ASP A CA 1
ATOM 5059 C C . ASP A 1 671 ? 15.102 -7.289 -5.188 1 96.38 671 ASP A C 1
ATOM 5061 O O . ASP A 1 671 ? 16.297 -7.191 -5.488 1 96.38 671 ASP A O 1
ATOM 5065 N N . ARG A 1 672 ? 14.719 -7.121 -3.953 1 95.81 672 ARG A N 1
ATOM 5066 C CA . ARG A 1 672 ? 15.656 -6.883 -2.863 1 95.81 672 ARG A CA 1
ATOM 5067 C C . ARG A 1 672 ? 16.578 -8.086 -2.658 1 95.81 672 ARG A C 1
ATOM 5069 O O . ARG A 1 672 ? 17.797 -7.941 -2.598 1 95.81 672 ARG A O 1
ATOM 5076 N N . ASN A 1 673 ? 15.914 -9.234 -2.574 1 94.69 673 ASN A N 1
ATOM 5077 C CA . ASN A 1 673 ? 16.672 -10.461 -2.357 1 94.69 673 ASN A CA 1
ATOM 5078 C C . ASN A 1 673 ? 17.547 -10.805 -3.562 1 94.69 673 ASN A C 1
ATOM 5080 O O . ASN A 1 673 ? 18.688 -11.234 -3.406 1 94.69 673 ASN A O 1
ATOM 5084 N N . PHE A 1 674 ? 16.953 -10.664 -4.73 1 94.75 674 PHE A N 1
ATOM 5085 C CA . PHE A 1 674 ? 17.688 -10.938 -5.969 1 94.75 674 PHE A CA 1
ATOM 5086 C C . PHE A 1 674 ? 18.891 -10.008 -6.102 1 94.75 674 PHE A C 1
ATOM 5088 O O . PHE A 1 674 ? 19.984 -10.461 -6.438 1 94.75 674 PHE A O 1
ATOM 5095 N N . GLY A 1 675 ? 18.688 -8.695 -5.785 1 96.25 675 GLY A N 1
ATOM 5096 C CA . GLY A 1 675 ? 19.781 -7.742 -5.809 1 96.25 675 GLY A CA 1
ATOM 5097 C C . GLY A 1 675 ? 20.875 -8.07 -4.812 1 96.25 675 GLY A C 1
ATOM 5098 O O . GLY A 1 675 ? 22.062 -7.98 -5.133 1 96.25 675 GLY A O 1
ATOM 5099 N N . THR A 1 676 ? 20.516 -8.438 -3.66 1 95.62 676 THR A N 1
ATOM 5100 C CA . THR A 1 676 ? 21.469 -8.789 -2.617 1 95.62 676 THR A CA 1
ATOM 5101 C C . THR A 1 676 ? 22.297 -10 -3.027 1 95.62 676 THR A C 1
ATOM 5103 O O . THR A 1 676 ? 23.516 -10.008 -2.891 1 95.62 676 THR A O 1
ATOM 5106 N N . LYS A 1 677 ? 21.672 -11 -3.561 1 94.19 677 LYS A N 1
ATOM 5107 C CA . LYS A 1 677 ? 22.359 -12.227 -3.971 1 94.19 677 LYS A CA 1
ATOM 5108 C C . LYS A 1 677 ? 23.312 -11.961 -5.125 1 94.19 677 LYS A C 1
ATOM 5110 O O . LYS A 1 677 ? 24.453 -12.445 -5.125 1 94.19 677 LYS A O 1
ATOM 5115 N N . LEU A 1 678 ? 22.812 -11.188 -6.09 1 96.5 678 LEU A N 1
ATOM 5116 C CA . LEU A 1 678 ? 23.641 -10.906 -7.246 1 96.5 678 LEU A CA 1
ATOM 5117 C C . LEU A 1 678 ? 24.844 -10.047 -6.852 1 96.5 678 LEU A C 1
ATOM 5119 O O . LEU A 1 678 ? 25.938 -10.211 -7.402 1 96.5 678 LEU A O 1
ATOM 5123 N N . GLY A 1 679 ? 24.594 -9.125 -5.938 1 97 679 GLY A N 1
ATOM 5124 C CA . GLY A 1 679 ? 25.703 -8.32 -5.457 1 97 679 GLY A CA 1
ATOM 5125 C C . GLY A 1 679 ? 26.797 -9.148 -4.816 1 97 679 GLY A C 1
ATOM 5126 O O . GLY A 1 679 ? 27.984 -8.938 -5.082 1 97 679 GLY A O 1
ATOM 5127 N N . VAL A 1 680 ? 26.453 -10.062 -4.059 1 95.19 680 VAL A N 1
ATOM 5128 C CA . VAL A 1 680 ? 27.406 -10.93 -3.379 1 95.19 680 VAL A CA 1
ATOM 5129 C C . VAL A 1 680 ? 28.156 -11.781 -4.402 1 95.19 680 VAL A C 1
ATOM 5131 O O . VAL A 1 680 ? 29.391 -11.836 -4.387 1 95.19 680 VAL A O 1
ATOM 5134 N N . LYS A 1 681 ? 27.406 -12.383 -5.309 1 95.69 681 LYS A N 1
ATOM 5135 C CA . LYS A 1 681 ? 28 -13.273 -6.297 1 95.69 681 LYS A CA 1
ATOM 5136 C C . LYS A 1 681 ? 28.938 -12.516 -7.23 1 95.69 681 LYS A C 1
ATOM 5138 O O . LYS A 1 681 ? 29.984 -13.031 -7.629 1 95.69 681 LYS A O 1
ATOM 5143 N N . ALA A 1 682 ? 28.531 -11.336 -7.574 1 98 682 ALA A N 1
ATOM 5144 C CA . ALA A 1 682 ? 29.328 -10.531 -8.484 1 98 682 ALA A CA 1
ATOM 5145 C C . ALA A 1 682 ? 30.688 -10.211 -7.867 1 98 682 ALA A C 1
ATOM 5147 O O . ALA A 1 682 ? 31.719 -10.32 -8.531 1 98 682 ALA A O 1
ATOM 5148 N N . ILE A 1 683 ? 30.734 -9.844 -6.629 1 97.19 683 ILE A N 1
ATOM 5149 C CA . ILE A 1 683 ? 31.984 -9.445 -5.977 1 97.19 683 ILE A CA 1
ATOM 5150 C C . ILE A 1 683 ? 32.844 -10.68 -5.719 1 97.19 683 ILE A C 1
ATOM 5152 O O . ILE A 1 683 ? 34.062 -10.625 -5.836 1 97.19 683 ILE A O 1
ATOM 5156 N N . GLN A 1 684 ? 32.188 -11.734 -5.332 1 95.31 684 GLN A N 1
ATOM 5157 C CA . GLN A 1 684 ? 32.969 -12.969 -5.16 1 95.31 684 GLN A CA 1
ATOM 5158 C C . GLN A 1 684 ? 33.656 -13.375 -6.461 1 95.31 684 GLN A C 1
ATOM 5160 O O . GLN A 1 684 ? 34.812 -13.781 -6.457 1 95.31 684 GLN A O 1
ATOM 5165 N N . TRP A 1 685 ? 32.906 -13.266 -7.492 1 97.12 685 TRP A N 1
ATOM 5166 C CA . TRP A 1 685 ? 33.469 -13.586 -8.805 1 97.12 685 TRP A CA 1
ATOM 5167 C C . TRP A 1 685 ? 34.594 -12.625 -9.18 1 97.12 685 TRP A C 1
ATOM 5169 O O . TRP A 1 685 ? 35.656 -13.047 -9.664 1 97.12 685 TRP A O 1
ATOM 5179 N N . LEU A 1 686 ? 34.375 -11.344 -8.977 1 97.56 686 LEU A N 1
ATOM 5180 C CA . LEU A 1 686 ? 35.375 -10.336 -9.281 1 97.56 686 LEU A CA 1
ATOM 5181 C C . LEU A 1 686 ? 36.656 -10.578 -8.469 1 97.56 686 LEU A C 1
ATOM 5183 O O . LEU A 1 686 ? 37.75 -10.438 -8.992 1 97.56 686 LEU A O 1
ATOM 5187 N N . SER A 1 687 ? 36.5 -10.914 -7.23 1 95.25 687 SER A N 1
ATOM 5188 C CA . SER A 1 687 ? 37.656 -11.18 -6.375 1 95.25 687 SER A CA 1
ATOM 5189 C C . SER A 1 687 ? 38.469 -12.367 -6.879 1 95.25 687 SER A C 1
ATOM 5191 O O . SER A 1 687 ? 39.688 -12.352 -6.852 1 95.25 687 SER A O 1
ATOM 5193 N N . GLU A 1 688 ? 37.75 -13.367 -7.312 1 95.25 688 GLU A N 1
ATOM 5194 C CA . GLU A 1 688 ? 38.406 -14.547 -7.867 1 95.25 688 GLU A CA 1
ATOM 5195 C C . GLU A 1 688 ? 39.156 -14.203 -9.148 1 95.25 688 GLU A C 1
ATOM 5197 O O . GLU A 1 688 ? 40.312 -14.641 -9.336 1 95.25 688 GLU A O 1
ATOM 5202 N N . ARG A 1 689 ? 38.562 -13.461 -9.992 1 95.88 689 ARG A N 1
ATOM 5203 C CA . ARG A 1 689 ? 39.219 -13.07 -11.25 1 95.88 689 ARG A CA 1
ATOM 5204 C C . ARG A 1 689 ? 40.406 -12.156 -11 1 95.88 689 ARG A C 1
ATOM 5206 O O . ARG A 1 689 ? 41.375 -12.203 -11.742 1 95.88 689 ARG A O 1
ATOM 5213 N N . LEU A 1 690 ? 40.281 -11.273 -10.023 1 94.94 690 LEU A N 1
ATOM 5214 C CA . LEU A 1 690 ? 41.375 -10.383 -9.656 1 94.94 690 LEU A CA 1
ATOM 5215 C C . LEU A 1 690 ? 42.594 -11.172 -9.195 1 94.94 690 LEU A C 1
ATOM 5217 O O . LEU A 1 690 ? 43.719 -10.867 -9.57 1 94.94 690 LEU A O 1
ATOM 5221 N N . THR A 1 691 ? 42.312 -12.188 -8.461 1 91.25 691 THR A N 1
ATOM 5222 C CA . THR A 1 691 ? 43.406 -13.031 -7.965 1 91.25 691 THR A CA 1
ATOM 5223 C C . THR A 1 691 ? 44.031 -13.82 -9.109 1 91.25 691 THR A C 1
ATOM 5225 O O . THR A 1 691 ? 45.281 -13.961 -9.164 1 91.25 691 THR A O 1
ATOM 5228 N N . GLU A 1 692 ? 43.281 -14.242 -9.992 1 93.12 692 GLU A N 1
ATOM 5229 C CA . GLU A 1 692 ? 43.75 -15.055 -11.109 1 93.12 692 GLU A CA 1
ATOM 5230 C C . GLU A 1 692 ? 44.531 -14.211 -12.109 1 93.12 692 GLU A C 1
ATOM 5232 O O . GLU A 1 692 ? 45.438 -14.711 -12.789 1 93.12 692 GLU A O 1
ATOM 5237 N N . SER A 1 693 ? 44.156 -12.977 -12.172 1 93.25 693 SER A N 1
ATOM 5238 C CA . SER A 1 693 ? 44.719 -12.117 -13.195 1 93.25 693 SER A CA 1
ATOM 5239 C C . SER A 1 693 ? 45.844 -11.234 -12.609 1 93.25 693 SER A C 1
ATOM 5241 O O . SER A 1 693 ? 46.344 -10.352 -13.297 1 93.25 693 SER A O 1
ATOM 5243 N N . PHE A 1 694 ? 46.062 -11.469 -11.375 1 91.5 694 PHE A N 1
ATOM 5244 C CA . PHE A 1 694 ? 47.094 -10.672 -10.742 1 91.5 694 PHE A CA 1
ATOM 5245 C C . PHE A 1 694 ? 48.469 -11.258 -11.008 1 91.5 694 PHE A C 1
ATOM 5247 O O . PHE A 1 694 ? 48.75 -12.383 -10.602 1 91.5 694 PHE A O 1
ATOM 5254 N N . ARG A 1 695 ? 49.312 -10.5 -11.789 1 85.94 695 ARG A N 1
ATOM 5255 C CA . ARG A 1 695 ? 50.656 -10.922 -12.102 1 85.94 695 ARG A CA 1
ATOM 5256 C C . ARG A 1 695 ? 51.625 -9.75 -12.039 1 85.94 695 ARG A C 1
ATOM 5258 O O . ARG A 1 695 ? 51.312 -8.664 -12.531 1 85.94 695 ARG A O 1
ATOM 5265 N N . GLN A 1 696 ? 52.75 -9.922 -11.469 1 84.12 696 GLN A N 1
ATOM 5266 C CA . GLN A 1 696 ? 53.844 -8.969 -11.375 1 84.12 696 GLN A CA 1
ATOM 5267 C C . GLN A 1 696 ? 53.375 -7.629 -10.82 1 84.12 696 GLN A C 1
ATOM 5269 O O . GLN A 1 696 ? 53.688 -6.574 -11.375 1 84.12 696 GLN A O 1
ATOM 5274 N N . GLY A 1 697 ? 52.438 -7.59 -9.914 1 81.06 697 GLY A N 1
ATOM 5275 C CA . GLY A 1 697 ? 52.031 -6.398 -9.195 1 81.06 697 GLY A CA 1
ATOM 5276 C C . GLY A 1 697 ? 50.938 -5.625 -9.906 1 81.06 697 GLY A C 1
ATOM 5277 O O . GLY A 1 697 ? 50.562 -4.516 -9.5 1 81.06 697 GLY A O 1
ATOM 5278 N N . ARG A 1 698 ? 50.5 -6.223 -11.062 1 88.31 698 ARG A N 1
ATOM 5279 C CA . ARG A 1 698 ? 49.438 -5.535 -11.789 1 88.31 698 ARG A CA 1
ATOM 5280 C C . ARG A 1 698 ? 48.375 -6.512 -12.219 1 88.31 698 ARG A C 1
ATOM 5282 O O . ARG A 1 698 ? 48.625 -7.703 -12.391 1 88.31 698 ARG A O 1
ATOM 5289 N N . VAL A 1 699 ? 47.125 -6.074 -12.258 1 92.75 699 VAL A N 1
ATOM 5290 C CA . VAL A 1 699 ? 46 -6.863 -12.758 1 92.75 699 VAL A CA 1
ATOM 5291 C C . VAL A 1 699 ? 45.906 -6.719 -14.273 1 92.75 699 VAL A C 1
ATOM 5293 O O . VAL A 1 699 ? 45.844 -5.602 -14.797 1 92.75 699 VAL A O 1
ATOM 5296 N N . PHE A 1 700 ? 46.031 -7.801 -14.945 1 94.38 700 PHE A N 1
ATOM 5297 C CA . PHE A 1 700 ? 45.875 -7.773 -16.391 1 94.38 700 PHE A CA 1
ATOM 5298 C C . PHE A 1 700 ? 44.906 -8.867 -16.859 1 94.38 700 PHE A C 1
ATOM 5300 O O . PHE A 1 700 ? 45.312 -10.016 -17.047 1 94.38 700 PHE A O 1
ATOM 5307 N N . ALA A 1 701 ? 43.688 -8.531 -17.094 1 94.12 701 ALA A N 1
ATOM 5308 C CA . ALA A 1 701 ? 42.625 -9.43 -17.531 1 94.12 701 ALA A CA 1
ATOM 5309 C C . ALA A 1 701 ? 42.156 -9.086 -18.938 1 94.12 701 ALA A C 1
ATOM 5311 O O . ALA A 1 701 ? 41.406 -8.109 -19.125 1 94.12 701 ALA A O 1
ATOM 5312 N N . ASN A 1 702 ? 42.531 -9.773 -19.953 1 91.31 702 ASN A N 1
ATOM 5313 C CA . ASN A 1 702 ? 42.156 -9.445 -21.328 1 91.31 702 ASN A CA 1
ATOM 5314 C C . ASN A 1 702 ? 41.344 -10.562 -21.969 1 91.31 702 ASN A C 1
ATOM 5316 O O . ASN A 1 702 ? 40.938 -10.445 -23.125 1 91.31 702 ASN A O 1
ATOM 5320 N N . SER A 1 703 ? 41.062 -11.594 -21.25 1 94.38 703 SER A N 1
ATOM 5321 C CA . SER A 1 703 ? 40.25 -12.695 -21.781 1 94.38 703 SER A CA 1
ATOM 5322 C C . SER A 1 703 ? 38.781 -12.352 -21.812 1 94.38 703 SER A C 1
ATOM 5324 O O . SER A 1 703 ? 38.312 -11.562 -20.984 1 94.38 703 SER A O 1
ATOM 5326 N N . PRO A 1 704 ? 38.031 -12.898 -22.781 1 95.12 704 PRO A N 1
ATOM 5327 C CA . PRO A 1 704 ? 36.594 -12.633 -22.859 1 95.12 704 PRO A CA 1
ATOM 5328 C C . PRO A 1 704 ? 35.875 -13.031 -21.578 1 95.12 704 PRO A C 1
ATOM 5330 O O . PRO A 1 704 ? 34.844 -12.422 -21.25 1 95.12 704 PRO A O 1
ATOM 5333 N N . GLU A 1 705 ? 36.406 -13.93 -20.859 1 95.38 705 GLU A N 1
ATOM 5334 C CA . GLU A 1 705 ? 35.75 -14.438 -19.656 1 95.38 705 GLU A CA 1
ATOM 5335 C C . GLU A 1 705 ? 35.906 -13.453 -18.5 1 95.38 705 GLU A C 1
ATOM 5337 O O . GLU A 1 705 ? 35.281 -13.641 -17.438 1 95.38 705 GLU A O 1
ATOM 5342 N N . THR A 1 706 ? 36.562 -12.383 -18.719 1 97.06 706 THR A N 1
ATOM 5343 C CA . THR A 1 706 ? 36.781 -11.422 -17.641 1 97.06 706 THR A CA 1
ATOM 5344 C C . THR A 1 706 ? 35.812 -10.258 -17.75 1 97.06 706 THR A C 1
ATOM 5346 O O . THR A 1 706 ? 35.844 -9.328 -16.938 1 97.06 706 THR A O 1
ATOM 5349 N N . ALA A 1 707 ? 34.969 -10.203 -18.75 1 97.94 707 ALA A N 1
ATOM 5350 C CA . ALA A 1 707 ? 33.875 -9.266 -18.891 1 97.94 707 ALA A CA 1
ATOM 5351 C C . ALA A 1 707 ? 32.562 -10 -19.125 1 97.94 707 ALA A C 1
ATOM 5353 O O . ALA A 1 707 ? 32.312 -10.484 -20.234 1 97.94 707 ALA A O 1
ATOM 5354 N N . CYS A 1 708 ? 31.766 -10.062 -18.078 1 98 708 CYS A N 1
ATOM 5355 C CA . CYS A 1 708 ? 30.625 -10.961 -18.156 1 98 708 CYS A CA 1
ATOM 5356 C C . CYS A 1 708 ? 29.359 -10.273 -17.641 1 98 708 CYS A C 1
ATOM 5358 O O . CYS A 1 708 ? 29.438 -9.273 -16.938 1 98 708 CYS A O 1
ATOM 5360 N N . VAL A 1 709 ? 28.25 -10.758 -18.094 1 97.75 709 VAL A N 1
ATOM 5361 C CA . VAL A 1 709 ? 26.938 -10.453 -17.531 1 97.75 709 VAL A CA 1
ATOM 5362 C C . VAL A 1 709 ? 26.516 -11.555 -16.578 1 97.75 709 VAL A C 1
ATOM 5364 O O . VAL A 1 709 ? 26.609 -12.742 -16.906 1 97.75 709 VAL A O 1
ATOM 5367 N N . LEU A 1 710 ? 26.188 -11.117 -15.359 1 96.94 710 LEU A N 1
ATOM 5368 C CA . LEU A 1 710 ? 25.656 -12.047 -14.375 1 96.94 710 LEU A CA 1
ATOM 5369 C C . LEU A 1 710 ? 24.172 -12.312 -14.609 1 96.94 710 LEU A C 1
ATOM 5371 O O . LEU A 1 710 ? 23.344 -11.445 -14.352 1 96.94 710 LEU A O 1
ATOM 5375 N N . GLY A 1 711 ? 23.875 -13.438 -15.141 1 92.69 711 GLY A N 1
ATOM 5376 C CA . GLY A 1 711 ? 22.5 -13.727 -15.508 1 92.69 711 GLY A CA 1
ATOM 5377 C C . GLY A 1 711 ? 21.906 -14.914 -14.766 1 92.69 711 GLY A C 1
ATOM 5378 O O . GLY A 1 711 ? 22.641 -15.805 -14.344 1 92.69 711 GLY A O 1
ATOM 5379 N N . LEU A 1 712 ? 20.609 -14.844 -14.555 1 90.19 712 LEU A N 1
ATOM 5380 C CA . LEU A 1 712 ? 19.844 -15.961 -14.023 1 90.19 712 LEU A CA 1
ATOM 5381 C C . LEU A 1 712 ? 19.156 -16.734 -15.148 1 90.19 712 LEU A C 1
ATOM 5383 O O . LEU A 1 712 ? 18.391 -16.156 -15.93 1 90.19 712 LEU A O 1
ATOM 5387 N N . ASN A 1 713 ? 19.516 -17.906 -15.289 1 87.75 713 ASN A N 1
ATOM 5388 C CA . ASN A 1 713 ? 18.875 -18.812 -16.25 1 87.75 713 ASN A CA 1
ATOM 5389 C C . ASN A 1 713 ? 18.219 -20 -15.547 1 87.75 713 ASN A C 1
ATOM 5391 O O . ASN A 1 713 ? 18.922 -20.906 -15.07 1 87.75 713 ASN A O 1
ATOM 5395 N N . ARG A 1 714 ? 16.969 -19.938 -15.477 1 81.19 714 ARG A N 1
ATOM 5396 C CA . ARG A 1 714 ? 16.172 -20.906 -14.727 1 81.19 714 ARG A CA 1
ATOM 5397 C C . ARG A 1 714 ? 16.516 -20.859 -13.242 1 81.19 714 ARG A C 1
ATOM 5399 O O . ARG A 1 714 ? 16.156 -19.906 -12.547 1 81.19 714 ARG A O 1
ATOM 5406 N N . LYS A 1 715 ? 17.453 -21.734 -12.82 1 80.5 715 LYS A N 1
ATOM 5407 C CA . LYS A 1 715 ? 17.766 -21.75 -11.391 1 80.5 715 LYS A CA 1
ATOM 5408 C C . LYS A 1 715 ? 19.25 -21.516 -11.148 1 80.5 715 LYS A C 1
ATOM 5410 O O . LYS A 1 715 ? 19.719 -21.516 -10.008 1 80.5 715 LYS A O 1
ATOM 5415 N N . VAL A 1 716 ? 19.875 -21.156 -12.219 1 84.81 716 VAL A N 1
ATOM 5416 C CA . VAL A 1 716 ? 21.328 -21.078 -12.094 1 84.81 716 VAL A CA 1
ATOM 5417 C C . VAL A 1 716 ? 21.812 -19.672 -12.422 1 84.81 716 VAL A C 1
ATOM 5419 O O . VAL A 1 716 ? 21.406 -19.094 -13.43 1 84.81 716 VAL A O 1
ATOM 5422 N N . VAL A 1 717 ? 22.609 -19.219 -11.523 1 89.75 717 VAL A N 1
ATOM 5423 C CA . VAL A 1 717 ? 23.281 -17.938 -11.773 1 89.75 717 VAL A CA 1
ATOM 5424 C C . VAL A 1 717 ? 24.625 -18.188 -12.461 1 89.75 717 VAL A C 1
ATOM 5426 O O . VAL A 1 717 ? 25.453 -18.953 -11.969 1 89.75 717 VAL A O 1
ATOM 5429 N N . SER A 1 718 ? 24.781 -17.625 -13.641 1 92.69 718 SER A N 1
ATOM 5430 C CA . SER A 1 718 ? 26 -17.859 -14.406 1 92.69 718 SER A CA 1
ATOM 5431 C C . SER A 1 718 ? 26.562 -16.562 -14.969 1 92.69 718 SER A C 1
ATOM 5433 O O . SER A 1 718 ? 25.828 -15.578 -15.117 1 92.69 718 SER A O 1
ATOM 5435 N N . PHE A 1 719 ? 27.828 -16.594 -15.125 1 96.5 719 PHE A N 1
ATOM 5436 C CA . PHE A 1 719 ? 28.531 -15.477 -15.742 1 96.5 719 PHE A CA 1
ATOM 5437 C C . PHE A 1 719 ? 28.734 -15.719 -17.234 1 96.5 719 PHE A C 1
ATOM 5439 O O . PHE A 1 719 ? 29.422 -16.672 -17.625 1 96.5 719 PHE A O 1
ATOM 5446 N N . ILE A 1 720 ? 28.125 -14.898 -18.078 1 96.75 720 ILE A N 1
ATOM 5447 C CA . ILE A 1 720 ? 28.219 -15.062 -19.531 1 96.75 720 ILE A CA 1
ATOM 5448 C C . ILE A 1 720 ? 29.031 -13.922 -20.125 1 96.75 720 ILE A C 1
ATOM 5450 O O . ILE A 1 720 ? 28.703 -12.742 -19.938 1 96.75 720 ILE A O 1
ATOM 5454 N N . PRO A 1 721 ? 30.062 -14.25 -20.844 1 97.62 721 PRO A N 1
ATOM 5455 C CA . PRO A 1 721 ? 30.859 -13.188 -21.469 1 97.62 721 PRO A CA 1
ATOM 5456 C C . PRO A 1 721 ? 30.062 -12.312 -22.406 1 97.62 721 PRO A C 1
ATOM 5458 O O . PRO A 1 721 ? 29.203 -12.82 -23.156 1 97.62 721 PRO A O 1
ATOM 5461 N N . VAL A 1 722 ? 30.266 -11.07 -22.391 1 96.94 722 VAL A N 1
ATOM 5462 C CA . VAL A 1 722 ? 29.531 -10.102 -23.203 1 96.94 722 VAL A CA 1
ATOM 5463 C C . VAL A 1 722 ? 29.734 -10.406 -24.688 1 96.94 722 VAL A C 1
ATOM 5465 O O . VAL A 1 722 ? 28.891 -10.055 -25.516 1 96.94 722 VAL A O 1
ATOM 5468 N N . THR A 1 723 ? 30.859 -11.008 -25.047 1 95.44 723 THR A N 1
ATOM 5469 C CA . THR A 1 723 ? 31.172 -11.352 -26.438 1 95.44 723 THR A CA 1
ATOM 5470 C C . THR A 1 723 ? 30.234 -12.453 -26.938 1 95.44 723 THR A C 1
ATOM 5472 O O . THR A 1 723 ? 29.844 -12.461 -28.109 1 95.44 723 THR A O 1
ATOM 5475 N N . VAL A 1 724 ? 29.891 -13.344 -26.062 1 95.75 724 VAL A N 1
ATOM 5476 C CA . VAL A 1 724 ? 29 -14.438 -26.406 1 95.75 724 VAL A CA 1
ATOM 5477 C C . VAL A 1 724 ? 27.562 -13.922 -26.547 1 95.75 724 VAL A C 1
ATOM 5479 O O . VAL A 1 724 ? 26.844 -14.328 -27.453 1 95.75 724 VAL A O 1
ATOM 5482 N N . LEU A 1 725 ? 27.188 -13.031 -25.781 1 96 725 LEU A N 1
ATOM 5483 C CA . LEU A 1 725 ? 25.844 -12.5 -25.75 1 96 725 LEU A CA 1
ATOM 5484 C C . LEU A 1 725 ? 25.562 -11.625 -26.969 1 96 725 LEU A C 1
ATOM 5486 O O . LEU A 1 725 ? 24.406 -11.422 -27.344 1 96 725 LEU A O 1
ATOM 5490 N N . LYS A 1 726 ? 26.609 -11.117 -27.516 1 95.5 726 LYS A N 1
ATOM 5491 C CA . LYS A 1 726 ? 26.484 -10.242 -28.672 1 95.5 726 LYS A CA 1
ATOM 5492 C C . LYS A 1 726 ? 25.719 -10.922 -29.812 1 95.5 726 LYS A C 1
ATOM 5494 O O . LYS A 1 726 ? 24.906 -10.297 -30.484 1 95.5 726 LYS A O 1
ATOM 5499 N N . ALA A 1 727 ? 25.906 -12.203 -29.953 1 94 727 ALA A N 1
ATOM 5500 C CA . ALA A 1 727 ? 25.281 -12.969 -31.031 1 94 727 ALA A CA 1
ATOM 5501 C C . ALA A 1 727 ? 23.781 -13.133 -30.781 1 94 727 ALA A C 1
ATOM 5503 O O . ALA A 1 727 ? 23 -13.25 -31.734 1 94 727 ALA A O 1
ATOM 5504 N N . SER A 1 728 ? 23.391 -13.094 -29.625 1 94.12 728 SER A N 1
ATOM 5505 C CA . SER A 1 728 ? 21.984 -13.312 -29.281 1 94.12 728 SER A CA 1
ATOM 5506 C C . SER A 1 728 ? 21.281 -12 -28.969 1 94.12 728 SER A C 1
ATOM 5508 O O . SER A 1 728 ? 20.188 -12 -28.375 1 94.12 728 SER A O 1
ATOM 5510 N N . THR A 1 729 ? 21.891 -10.898 -29.344 1 96.56 729 THR A N 1
ATOM 5511 C CA . THR A 1 729 ? 21.344 -9.594 -28.984 1 96.56 729 THR A CA 1
ATOM 5512 C C . THR A 1 729 ? 20.859 -8.844 -30.234 1 96.56 729 THR A C 1
ATOM 5514 O O . THR A 1 729 ? 21.547 -8.836 -31.25 1 96.56 729 THR A O 1
ATOM 5517 N N . ASP A 1 730 ? 19.641 -8.367 -30.234 1 96.31 730 ASP A N 1
ATOM 5518 C CA . ASP A 1 730 ? 19.125 -7.398 -31.203 1 96.31 730 ASP A CA 1
ATOM 5519 C C . ASP A 1 730 ? 19.406 -5.969 -30.734 1 96.31 730 ASP A C 1
ATOM 5521 O O . ASP A 1 730 ? 18.609 -5.391 -29.984 1 96.31 730 ASP A O 1
ATOM 5525 N N . PHE A 1 731 ? 20.406 -5.379 -31.234 1 95 731 PHE A N 1
ATOM 5526 C CA . PHE A 1 731 ? 20.859 -4.074 -30.766 1 95 731 PHE A CA 1
ATOM 5527 C C . PHE A 1 731 ? 19.938 -2.971 -31.25 1 95 731 PHE A C 1
ATOM 5529 O O . PHE A 1 731 ? 19.812 -1.924 -30.625 1 95 731 PHE A O 1
ATOM 5536 N N . GLU A 1 732 ? 19.219 -3.209 -32.281 1 94.44 732 GLU A N 1
ATOM 5537 C CA . GLU A 1 732 ? 18.312 -2.203 -32.812 1 94.44 732 GLU A CA 1
ATOM 5538 C C . GLU A 1 732 ? 17.125 -1.979 -31.891 1 94.44 732 GLU A C 1
ATOM 5540 O O . GLU A 1 732 ? 16.734 -0.836 -31.625 1 94.44 732 GLU A O 1
ATOM 5545 N N . HIS A 1 733 ? 16.594 -3.061 -31.453 1 95.06 733 HIS A N 1
ATOM 5546 C CA . HIS A 1 733 ? 15.422 -2.965 -30.594 1 95.06 733 HIS A CA 1
ATOM 5547 C C . HIS A 1 733 ? 15.789 -3.162 -29.125 1 95.06 733 HIS A C 1
ATOM 5549 O O . HIS A 1 733 ? 14.93 -3.109 -28.25 1 95.06 733 HIS A O 1
ATOM 5555 N N . ARG A 1 734 ? 17.078 -3.391 -28.859 1 94.88 734 ARG A N 1
ATOM 5556 C CA . ARG A 1 734 ? 17.625 -3.5 -27.516 1 94.88 734 ARG A CA 1
ATOM 5557 C C . ARG A 1 734 ? 16.938 -4.609 -26.734 1 94.88 734 ARG A C 1
ATOM 5559 O O . ARG A 1 734 ? 16.422 -4.379 -25.625 1 94.88 734 ARG A O 1
ATOM 5566 N N . MET A 1 735 ? 16.875 -5.77 -27.328 1 95 735 MET A N 1
ATOM 5567 C CA . MET A 1 735 ? 16.281 -6.922 -26.656 1 95 735 MET A CA 1
ATOM 5568 C C . MET A 1 735 ? 16.922 -8.219 -27.141 1 95 735 MET A C 1
ATOM 5570 O O . MET A 1 735 ? 17.594 -8.242 -28.172 1 95 735 MET A O 1
ATOM 5574 N N . PRO A 1 736 ? 16.812 -9.273 -26.297 1 94.69 736 PRO A N 1
ATOM 5575 C CA . PRO A 1 736 ? 17.312 -10.578 -26.766 1 94.69 736 PRO A CA 1
ATOM 5576 C C . PRO A 1 736 ? 16.469 -11.141 -27.906 1 94.69 736 PRO A C 1
ATOM 5578 O O . PRO A 1 736 ? 15.273 -10.867 -28 1 94.69 736 PRO A O 1
ATOM 5581 N N . LYS A 1 737 ? 17.031 -11.961 -28.703 1 93.44 737 LYS A N 1
ATOM 5582 C CA . LYS A 1 737 ? 16.359 -12.555 -29.844 1 93.44 737 LYS A CA 1
ATOM 5583 C C . LYS A 1 737 ? 15.344 -13.602 -29.406 1 93.44 737 LYS A C 1
ATOM 5585 O O . LYS A 1 737 ? 14.32 -13.797 -30.078 1 93.44 737 LYS A O 1
ATOM 5590 N N . VAL A 1 738 ? 15.68 -14.203 -28.312 1 89.75 738 VAL A N 1
ATOM 5591 C CA . VAL A 1 738 ? 14.773 -15.219 -27.781 1 89.75 738 VAL A CA 1
ATOM 5592 C C . VAL A 1 738 ? 14.312 -14.82 -26.391 1 89.75 738 VAL A C 1
ATOM 5594 O O . VAL A 1 738 ? 15.133 -14.492 -25.531 1 89.75 738 VAL A O 1
ATOM 5597 N N . GLN A 1 739 ? 13.062 -14.844 -26.281 1 90.25 739 GLN A N 1
ATOM 5598 C CA . GLN A 1 739 ? 12.477 -14.469 -25 1 90.25 739 GLN A CA 1
ATOM 5599 C C . GLN A 1 739 ? 11.719 -15.633 -24.375 1 90.25 739 GLN A C 1
ATOM 5601 O O . GLN A 1 739 ? 10.836 -16.219 -25 1 90.25 739 GLN A O 1
ATOM 5606 N N . TRP A 1 740 ? 11.984 -15.938 -23.078 1 86.81 740 TRP A N 1
ATOM 5607 C CA . TRP A 1 740 ? 11.398 -17.094 -22.422 1 86.81 740 TRP A CA 1
ATOM 5608 C C . TRP A 1 740 ? 9.922 -16.859 -22.125 1 86.81 740 TRP A C 1
ATOM 5610 O O . TRP A 1 740 ? 9.125 -17.812 -22.125 1 86.81 740 TRP A O 1
ATOM 5620 N N . TRP A 1 741 ? 9.5 -15.672 -21.859 1 90.56 741 TRP A N 1
ATOM 5621 C CA . TRP A 1 741 ? 8.156 -15.352 -21.391 1 90.56 741 TRP A CA 1
ATOM 5622 C C . TRP A 1 741 ? 7.152 -15.391 -22.531 1 90.56 741 TRP A C 1
ATOM 5624 O O . TRP A 1 741 ? 5.949 -15.234 -22.328 1 90.56 741 TRP A O 1
ATOM 5634 N N . PHE A 1 742 ? 7.621 -15.578 -23.766 1 89.38 742 PHE A N 1
ATOM 5635 C CA . PHE A 1 742 ? 6.75 -15.68 -24.922 1 89.38 742 PHE A CA 1
ATOM 5636 C C . PHE A 1 742 ? 5.797 -16.859 -24.781 1 89.3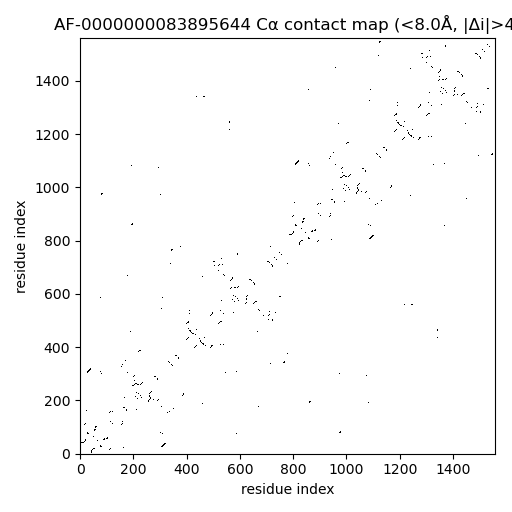8 742 PHE A C 1
ATOM 5638 O O . PHE A 1 742 ? 4.707 -16.859 -25.359 1 89.38 742 PHE A O 1
ATOM 5645 N N . ASN A 1 743 ? 6.141 -17.797 -23.969 1 85 743 ASN A N 1
ATOM 5646 C CA . ASN A 1 743 ? 5.316 -18.969 -23.719 1 85 743 ASN A CA 1
ATOM 5647 C C . ASN A 1 743 ? 4.055 -18.625 -22.938 1 85 743 ASN A C 1
ATOM 5649 O O . ASN A 1 743 ? 3.111 -19.422 -22.891 1 85 743 ASN A O 1
ATOM 5653 N N . LEU A 1 744 ? 4 -17.469 -22.406 1 89.75 744 LEU A N 1
ATOM 5654 C CA . LEU A 1 744 ? 2.844 -17.031 -21.625 1 89.75 744 LEU A CA 1
ATOM 5655 C C . LEU A 1 744 ? 1.732 -16.531 -22.547 1 89.75 744 LEU A C 1
ATOM 5657 O O . LEU A 1 744 ? 0.573 -16.438 -22.141 1 89.75 744 LEU A O 1
ATOM 5661 N N . ARG A 1 745 ? 2.066 -16.219 -23.797 1 91.5 745 ARG A N 1
ATOM 5662 C CA . ARG A 1 745 ? 1.138 -15.562 -24.703 1 91.5 745 ARG A CA 1
ATOM 5663 C C . ARG A 1 745 ? -0.056 -16.453 -25.016 1 91.5 745 ARG A C 1
ATOM 5665 O O . ARG A 1 745 ? -1.205 -16.016 -24.953 1 91.5 745 ARG A O 1
ATOM 5672 N N . PRO A 1 746 ? 0.188 -17.766 -25.281 1 89.12 746 PRO A N 1
ATOM 5673 C CA . PRO A 1 746 ? -0.959 -18.641 -25.516 1 89.12 746 PRO A CA 1
ATOM 5674 C C . PRO A 1 746 ? -1.867 -18.781 -24.297 1 89.12 746 PRO A C 1
ATOM 5676 O O . PRO A 1 746 ? -3.09 -18.875 -24.453 1 89.12 746 PRO A O 1
ATOM 5679 N N . MET A 1 747 ? -1.269 -18.812 -23.172 1 90.44 747 MET A N 1
ATOM 5680 C CA . MET A 1 747 ? -2.045 -18.906 -21.938 1 90.44 747 MET A CA 1
ATOM 5681 C C . MET A 1 747 ? -2.977 -17.703 -21.781 1 90.44 747 MET A C 1
ATOM 5683 O O . MET A 1 747 ? -4.129 -17.859 -21.375 1 90.44 747 MET A O 1
ATOM 5687 N N . LEU A 1 748 ? -2.436 -16.547 -22.109 1 92.19 748 LEU A N 1
ATOM 5688 C CA . LEU A 1 748 ? -3.232 -15.328 -22.031 1 92.19 748 LEU A CA 1
ATOM 5689 C C . LEU A 1 748 ? -4.434 -15.406 -22.969 1 92.19 748 LEU A C 1
ATOM 5691 O O . LEU A 1 748 ? -5.547 -15.047 -22.594 1 92.19 748 LEU A O 1
ATOM 5695 N N . LYS A 1 749 ? -4.277 -15.914 -24.125 1 90.31 749 LYS A N 1
ATOM 5696 C CA . LYS A 1 749 ? -5.34 -16 -25.125 1 90.31 749 LYS A CA 1
ATOM 5697 C C . LYS A 1 749 ? -6.379 -17.047 -24.719 1 90.31 749 LYS A C 1
ATOM 5699 O O . LYS A 1 749 ? -7.578 -16.828 -24.875 1 90.31 749 LYS A O 1
ATOM 5704 N N . MET A 1 750 ? -5.926 -18.141 -24.172 1 89.31 750 MET A N 1
ATOM 5705 C CA . MET A 1 750 ? -6.836 -19.203 -23.75 1 89.31 750 MET A CA 1
ATOM 5706 C C . MET A 1 750 ? -7.73 -18.734 -22.609 1 89.31 750 MET A C 1
ATOM 5708 O O . MET A 1 750 ? -8.938 -18.969 -22.625 1 89.31 750 MET A O 1
ATOM 5712 N N . LEU A 1 751 ? -7.117 -18.047 -21.703 1 90.62 751 LEU A N 1
ATOM 5713 C CA . LEU A 1 751 ? -7.848 -17.625 -20.5 1 90.62 751 LEU A CA 1
ATOM 5714 C C . LEU A 1 751 ? -8.758 -16.438 -20.812 1 90.62 751 LEU A C 1
ATOM 5716 O O . LEU A 1 751 ? -9.633 -16.109 -20.016 1 90.62 751 LEU A O 1
ATOM 5720 N N . ALA A 1 752 ? -8.547 -15.836 -21.984 1 86.75 752 ALA A N 1
ATOM 5721 C CA . ALA A 1 752 ? -9.453 -14.781 -22.453 1 86.75 752 ALA A CA 1
ATOM 5722 C C . ALA A 1 752 ? -10.461 -15.336 -23.453 1 86.75 752 ALA A C 1
ATOM 5724 O O . ALA A 1 752 ? -11.219 -14.578 -24.062 1 86.75 752 ALA A O 1
ATOM 5725 N N . ARG A 1 753 ? -10.453 -16.641 -23.734 1 82.94 753 ARG A N 1
ATOM 5726 C CA . ARG A 1 753 ? -11.422 -17.406 -24.5 1 82.94 753 ARG A CA 1
ATOM 5727 C C . ARG A 1 753 ? -11.25 -17.141 -26 1 82.94 753 ARG A C 1
ATOM 5729 O O . ARG A 1 753 ? -12.234 -17.047 -26.734 1 82.94 753 ARG A O 1
ATOM 5736 N N . TYR A 1 754 ? -9.969 -16.828 -26.312 1 83 754 TYR A N 1
ATOM 5737 C CA . TYR A 1 754 ? -9.68 -16.75 -27.75 1 83 754 TYR A CA 1
ATOM 5738 C C . TYR A 1 754 ? -9.438 -18.141 -28.328 1 83 754 TYR A C 1
ATOM 5740 O O . TYR A 1 754 ? -8.961 -19.047 -27.641 1 83 754 TYR A O 1
ATOM 5748 N N . GLN A 1 755 ? -9.797 -18.266 -29.562 1 77.38 755 GLN A N 1
ATOM 5749 C CA . GLN A 1 755 ? -9.477 -19.516 -30.234 1 77.38 755 GLN A CA 1
ATOM 5750 C C . GLN A 1 755 ? -8.031 -19.531 -30.703 1 77.38 755 GLN A C 1
ATOM 5752 O O . GLN A 1 755 ? -7.609 -18.672 -31.469 1 77.38 755 GLN A O 1
ATOM 5757 N N . THR A 1 756 ? -7.18 -20.172 -29.938 1 71.5 756 THR A N 1
ATOM 5758 C CA . THR A 1 756 ? -5.766 -20.188 -30.281 1 71.5 756 THR A CA 1
ATOM 5759 C C . THR A 1 756 ? -5.277 -21.625 -30.5 1 71.5 756 THR A C 1
ATOM 5761 O O . THR A 1 756 ? -5.93 -22.578 -30.078 1 71.5 756 THR A O 1
ATOM 5764 N N . ASN A 1 757 ? -4.176 -21.703 -31.391 1 62.56 757 ASN A N 1
ATOM 5765 C CA . ASN A 1 757 ? -3.518 -22.984 -31.609 1 62.56 757 ASN A CA 1
ATOM 5766 C C . ASN A 1 757 ? -2.691 -23.406 -30.391 1 62.56 757 ASN A C 1
ATOM 5768 O O . ASN A 1 757 ? -1.903 -22.625 -29.875 1 62.56 757 ASN A O 1
ATOM 5772 N N . PHE A 1 758 ? -3.1 -24.391 -29.719 1 60.75 758 PHE A N 1
ATOM 5773 C CA . PHE A 1 758 ? -2.498 -24.922 -28.5 1 60.75 758 PHE A CA 1
ATOM 5774 C C . PHE A 1 758 ? -1.088 -25.438 -28.781 1 60.75 758 PHE A C 1
ATOM 5776 O O . PHE A 1 758 ? -0.332 -25.719 -27.844 1 60.75 758 PHE A O 1
ATOM 5783 N N . VAL A 1 759 ? -0.651 -25.438 -29.969 1 53.91 759 VAL A N 1
ATOM 5784 C CA . VAL A 1 759 ? 0.631 -26.047 -30.297 1 53.91 759 VAL A CA 1
ATOM 5785 C C . VAL A 1 759 ? 1.759 -25.297 -29.594 1 53.91 759 VAL A C 1
ATOM 5787 O O . VAL A 1 759 ? 2.783 -25.891 -29.25 1 53.91 759 VAL A O 1
ATOM 5790 N N . GLU A 1 760 ? 1.453 -24.172 -29.172 1 60.5 760 GLU A N 1
ATOM 5791 C CA . GLU A 1 760 ? 2.555 -23.344 -28.672 1 60.5 760 GLU A CA 1
ATOM 5792 C C . GLU A 1 760 ? 2.674 -23.469 -27.156 1 60.5 760 GLU A C 1
ATOM 5794 O O . GLU A 1 760 ? 3.654 -23 -26.578 1 60.5 760 GLU A O 1
ATOM 5799 N N . TYR A 1 761 ? 1.773 -24.25 -26.578 1 64.56 761 TYR A N 1
ATOM 5800 C CA . TYR A 1 761 ? 1.875 -24.391 -25.125 1 64.56 761 TYR A CA 1
ATOM 5801 C C . TYR A 1 761 ? 2.746 -25.578 -24.75 1 64.56 761 TYR A C 1
ATOM 5803 O O . TYR A 1 761 ? 2.551 -26.688 -25.25 1 64.56 761 TYR A O 1
ATOM 5811 N N . VAL A 1 762 ? 3.781 -25.375 -23.984 1 61.06 762 VAL A N 1
ATOM 5812 C CA . VAL A 1 762 ? 4.688 -26.438 -23.531 1 61.06 762 VAL A CA 1
ATOM 5813 C C . VAL A 1 762 ? 4.227 -26.969 -22.172 1 61.06 762 VAL A C 1
ATOM 5815 O O . VAL A 1 762 ? 4.383 -26.297 -21.156 1 61.06 762 VAL A O 1
ATOM 5818 N N . PRO A 1 763 ? 3.611 -28.188 -22.203 1 68.12 763 PRO A N 1
ATOM 5819 C CA . PRO A 1 763 ? 3.176 -28.75 -20.922 1 68.12 763 PRO A CA 1
ATOM 5820 C C . PRO A 1 763 ? 4.344 -29.141 -20.016 1 68.12 763 PRO A C 1
ATOM 5822 O O . PRO A 1 763 ? 5.469 -29.312 -20.5 1 68.12 763 PRO A O 1
ATOM 5825 N N . GLY A 1 764 ? 4.113 -29.219 -18.797 1 70.19 764 GLY A N 1
ATOM 5826 C CA . GLY A 1 764 ? 5.125 -29.656 -17.844 1 70.19 764 GLY A CA 1
ATOM 5827 C C . GLY A 1 764 ? 5.449 -31.125 -17.938 1 70.19 764 GLY A C 1
ATOM 5828 O O . GLY A 1 764 ? 4.617 -31.922 -18.391 1 70.19 764 GLY A O 1
ATOM 5829 N N . GLU A 1 765 ? 6.707 -31.453 -17.688 1 72.12 765 GLU A N 1
ATOM 5830 C CA . GLU A 1 765 ? 7.145 -32.844 -17.688 1 72.12 765 GLU A CA 1
ATOM 5831 C C . GLU A 1 765 ? 7.195 -33.406 -16.281 1 72.12 765 GLU A C 1
ATOM 5833 O O . GLU A 1 765 ? 7.305 -32.656 -15.305 1 72.12 765 GLU A O 1
ATOM 5838 N N . MET A 1 766 ? 6.93 -34.688 -16.188 1 75.38 766 MET A N 1
ATOM 5839 C CA . MET A 1 766 ? 7.023 -35.344 -14.898 1 75.38 766 MET A CA 1
ATOM 5840 C C . MET A 1 766 ? 8.469 -35.406 -14.406 1 75.38 766 MET A C 1
ATOM 5842 O O . MET A 1 766 ? 9.367 -35.75 -15.164 1 75.38 766 MET A O 1
ATOM 5846 N N . GLU A 1 767 ? 8.703 -34.781 -13.344 1 77.06 767 GLU A N 1
ATOM 5847 C CA . GLU A 1 767 ? 10.016 -34.812 -12.703 1 77.06 767 GLU A CA 1
ATOM 5848 C C . GLU A 1 767 ? 9.945 -35.5 -11.336 1 77.06 767 GLU A C 1
ATOM 5850 O O . GLU A 1 767 ? 8.922 -35.438 -10.664 1 77.06 767 GLU A O 1
ATOM 5855 N N . HIS A 1 768 ? 10.977 -36.25 -10.945 1 74.62 768 HIS A N 1
ATOM 5856 C CA . HIS A 1 768 ? 11.008 -36.938 -9.656 1 74.62 768 HIS A CA 1
ATOM 5857 C C . HIS A 1 768 ? 11.805 -36.125 -8.625 1 74.62 768 HIS A C 1
ATOM 5859 O O . HIS A 1 768 ? 12.734 -35.406 -8.977 1 74.62 768 HIS A O 1
ATOM 5865 N N . VAL A 1 769 ? 11.32 -36.156 -7.453 1 72.88 769 VAL A N 1
ATOM 5866 C CA . VAL A 1 769 ? 11.961 -35.438 -6.352 1 72.88 769 VAL A CA 1
ATOM 5867 C C . VAL A 1 769 ? 12.727 -36.438 -5.48 1 72.88 769 VAL A C 1
ATOM 5869 O O . VAL A 1 769 ? 12.133 -37.312 -4.859 1 72.88 769 VAL A O 1
ATOM 5872 N N . THR A 1 770 ? 14.039 -36.469 -5.602 1 71.81 770 THR A N 1
ATOM 5873 C CA . THR A 1 770 ? 14.914 -37.312 -4.785 1 71.81 770 THR A CA 1
ATOM 5874 C C . THR A 1 770 ? 15.859 -36.438 -3.953 1 71.81 770 THR A C 1
ATOM 5876 O O . THR A 1 770 ? 15.984 -35.25 -4.184 1 71.81 770 THR A O 1
ATOM 5879 N N . ARG A 1 771 ? 16.422 -37.156 -2.963 1 68.12 771 ARG A N 1
ATOM 5880 C CA . ARG A 1 771 ? 17.438 -36.469 -2.178 1 68.12 771 ARG A CA 1
ATOM 5881 C C . ARG A 1 771 ? 18.516 -35.875 -3.08 1 68.12 771 ARG A C 1
ATOM 5883 O O . ARG A 1 771 ? 19.031 -34.781 -2.822 1 68.12 771 ARG A O 1
ATOM 5890 N N . ARG A 1 772 ? 18.703 -36.531 -4.035 1 54.91 772 ARG A N 1
ATOM 5891 C CA . ARG A 1 772 ? 19.719 -36.125 -4.996 1 54.91 772 ARG A CA 1
ATOM 5892 C C . ARG A 1 772 ? 19.25 -34.906 -5.797 1 54.91 772 ARG A C 1
ATOM 5894 O O . ARG A 1 772 ? 20.031 -34 -6.035 1 54.91 772 ARG A O 1
ATOM 5901 N N . SER A 1 773 ? 18.047 -34.875 -6.184 1 67 773 SER A N 1
ATOM 5902 C CA . SER A 1 773 ? 17.531 -33.781 -6.988 1 67 773 SER A CA 1
ATOM 5903 C C . SER A 1 773 ? 17.469 -32.469 -6.18 1 67 773 SER A C 1
ATOM 5905 O O . SER A 1 773 ? 17.656 -31.391 -6.727 1 67 773 SER A O 1
ATOM 5907 N N . ILE A 1 774 ? 17.25 -32.656 -5.02 1 64.12 774 ILE A N 1
ATOM 5908 C CA . ILE A 1 774 ? 17.188 -31.484 -4.129 1 64.12 774 ILE A CA 1
ATOM 5909 C C . ILE A 1 774 ? 18.609 -30.969 -3.865 1 64.12 774 ILE A C 1
ATOM 5911 O O . ILE A 1 774 ? 18.828 -29.75 -3.814 1 64.12 774 ILE A O 1
ATOM 5915 N N . SER A 1 775 ? 19.516 -31.875 -3.701 1 53.22 775 SER A N 1
ATOM 5916 C CA . SER A 1 775 ? 20.891 -31.531 -3.375 1 53.22 775 SER A CA 1
ATOM 5917 C C . SER A 1 775 ? 21.594 -30.859 -4.559 1 53.22 775 SER A C 1
ATOM 5919 O O . SER A 1 775 ? 22.438 -29.984 -4.379 1 53.22 775 SER A O 1
ATOM 5921 N N . ILE A 1 776 ? 21.344 -31.375 -5.711 1 45 776 ILE A N 1
ATOM 5922 C CA . ILE A 1 776 ? 22.047 -30.891 -6.891 1 45 776 ILE A CA 1
ATOM 5923 C C . ILE A 1 776 ? 21.516 -29.516 -7.285 1 45 776 ILE A C 1
ATOM 5925 O O . ILE A 1 776 ? 22.156 -28.797 -8.047 1 45 776 ILE A O 1
ATOM 5929 N N . ASP A 1 777 ? 20.516 -29.281 -6.707 1 57.06 777 ASP A N 1
ATOM 5930 C CA . ASP A 1 777 ? 19.875 -28.016 -7.074 1 57.06 777 ASP A CA 1
ATOM 5931 C C . ASP A 1 777 ? 20.625 -26.828 -6.461 1 57.06 777 ASP A C 1
ATOM 5933 O O . ASP A 1 777 ? 20.641 -26.656 -5.238 1 57.06 777 ASP A O 1
ATOM 5937 N N . ALA A 1 778 ? 21.656 -26.375 -7.309 1 53.75 778 ALA A N 1
ATOM 5938 C CA . ALA A 1 778 ? 22.484 -25.266 -6.828 1 53.75 778 ALA A CA 1
ATOM 5939 C C . ALA A 1 778 ? 21.625 -24.047 -6.492 1 53.75 778 ALA A C 1
ATOM 5941 O O . ALA A 1 778 ? 22.047 -23.188 -5.715 1 53.75 778 ALA A O 1
ATOM 5942 N N . GLY A 1 779 ? 20.312 -24.219 -6.418 1 57.62 779 GLY A N 1
ATOM 5943 C CA . GLY A 1 779 ? 19.172 -23.344 -6.133 1 57.62 779 GLY A CA 1
ATOM 5944 C C . GLY A 1 779 ? 19.562 -21.875 -6.078 1 57.62 779 GLY A C 1
ATOM 5945 O O . GLY A 1 779 ? 20.719 -21.547 -5.82 1 57.62 779 GLY A O 1
ATOM 5946 N N . TYR A 1 780 ? 18.859 -20.859 -6.832 1 59.12 780 TYR A N 1
ATOM 5947 C CA . TYR A 1 780 ? 18.891 -19.406 -6.684 1 59.12 780 TYR A CA 1
ATOM 5948 C C . TYR A 1 780 ? 18.266 -18.969 -5.363 1 59.12 780 TYR A C 1
ATOM 5950 O O . TYR A 1 780 ? 17.328 -19.609 -4.879 1 59.12 780 TYR A O 1
ATOM 5958 N N . MET B 1 1 ? -10.289 41.688 9.773 1 32.44 1 MET B N 1
ATOM 5959 C CA . MET B 1 1 ? -9.344 40.656 9.344 1 32.44 1 MET B CA 1
ATOM 5960 C C . MET B 1 1 ? -8.031 41.281 8.875 1 32.44 1 MET B C 1
ATOM 5962 O O . MET B 1 1 ? -8 41.969 7.859 1 32.44 1 MET B O 1
ATOM 5966 N N . SER B 1 2 ? -7.215 41.562 9.703 1 35.97 2 SER B N 1
ATOM 5967 C CA . SER B 1 2 ? -6.062 42.406 9.383 1 35.97 2 SER B CA 1
ATOM 5968 C C . SER B 1 2 ? -5.148 41.719 8.375 1 35.97 2 SER B C 1
ATOM 5970 O O . SER B 1 2 ? -4.727 40.562 8.578 1 35.97 2 SER B O 1
ATOM 5972 N N . SER B 1 3 ? -5.328 42.031 7.137 1 42.78 3 SER B N 1
ATOM 5973 C CA . SER B 1 3 ? -4.473 41.719 5.992 1 42.78 3 SER B CA 1
ATOM 5974 C C . SER B 1 3 ? -3.004 41.969 6.316 1 42.78 3 SER B C 1
ATOM 5976 O O . SER B 1 3 ? -2.619 43.094 6.672 1 42.78 3 SER B O 1
ATOM 5978 N N . MET B 1 4 ? -2.455 41.125 6.977 1 51.41 4 MET B N 1
ATOM 5979 C CA . MET B 1 4 ? -1.048 41.406 7.246 1 51.41 4 MET B CA 1
ATOM 5980 C C . MET B 1 4 ? -0.25 41.469 5.949 1 51.41 4 MET B C 1
ATOM 5982 O O . MET B 1 4 ? -0.419 40.625 5.062 1 51.41 4 MET B O 1
ATOM 5986 N N . ASP B 1 5 ? 0.219 42.594 5.695 1 60.97 5 ASP B N 1
ATOM 5987 C CA . ASP B 1 5 ? 1.078 42.938 4.574 1 60.97 5 ASP B CA 1
ATOM 5988 C C . ASP B 1 5 ? 2.395 42.156 4.617 1 60.97 5 ASP B C 1
ATOM 5990 O O . ASP B 1 5 ? 3.049 42.094 5.66 1 60.97 5 ASP B O 1
ATOM 5994 N N . LEU B 1 6 ? 2.621 41.25 3.65 1 61.81 6 LEU B N 1
ATOM 5995 C CA . LEU B 1 6 ? 3.838 40.438 3.51 1 61.81 6 LEU B CA 1
ATOM 5996 C C . LEU B 1 6 ? 5.074 41.312 3.764 1 61.81 6 LEU B C 1
ATOM 5998 O O . LEU B 1 6 ? 6.031 40.844 4.395 1 61.81 6 LEU B O 1
ATOM 6002 N N . GLU B 1 7 ? 4.941 42.469 3.295 1 63.59 7 GLU B N 1
ATOM 6003 C CA . GLU B 1 7 ? 6.102 43.344 3.449 1 63.59 7 GLU B CA 1
ATOM 6004 C C . GLU B 1 7 ? 6.387 43.625 4.922 1 63.59 7 GLU B C 1
ATOM 6006 O O . GLU B 1 7 ? 7.543 43.688 5.336 1 63.59 7 GLU B O 1
ATOM 6011 N N . LYS B 1 8 ? 5.332 43.75 5.578 1 72.06 8 LYS B N 1
ATOM 6012 C CA . LYS B 1 8 ? 5.496 44 7.008 1 72.06 8 LYS B CA 1
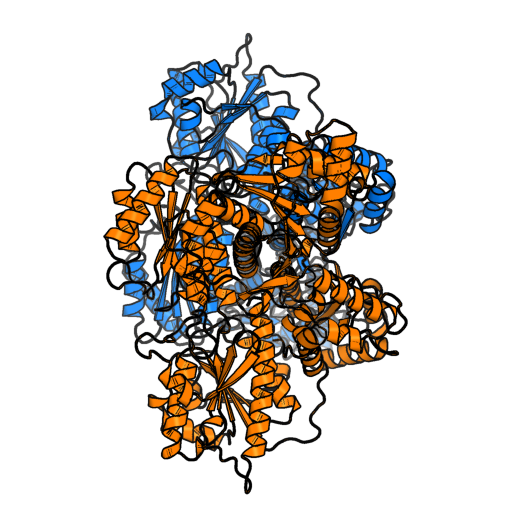ATOM 6013 C C . LYS B 1 8 ? 6.066 42.75 7.711 1 72.06 8 LYS B C 1
ATOM 6015 O O . LYS B 1 8 ? 6.906 42.875 8.609 1 72.06 8 LYS B O 1
ATOM 6020 N N . LEU B 1 9 ? 5.598 41.625 7.203 1 74.69 9 LEU B N 1
ATOM 6021 C CA . LEU B 1 9 ? 6.098 40.375 7.789 1 74.69 9 LEU B CA 1
ATOM 6022 C C . LEU B 1 9 ? 7.574 40.188 7.473 1 74.69 9 LEU B C 1
ATOM 6024 O O . LEU B 1 9 ? 8.344 39.719 8.328 1 74.69 9 LEU B O 1
ATOM 6028 N N . LYS B 1 10 ? 7.91 40.5 6.301 1 74.5 10 LYS B N 1
ATOM 6029 C CA . LYS B 1 10 ? 9.305 40.375 5.891 1 74.5 10 LYS B CA 1
ATOM 6030 C C . LYS B 1 10 ? 10.195 41.375 6.668 1 74.5 10 LYS B C 1
ATOM 6032 O O . LYS B 1 10 ? 11.312 41.031 7.043 1 74.5 10 LYS B O 1
ATOM 6037 N N . MET B 1 11 ? 9.68 42.5 6.844 1 65.19 11 MET B N 1
ATOM 6038 C CA . MET B 1 11 ? 10.438 43.5 7.59 1 65.19 11 MET B CA 1
ATOM 6039 C C . MET B 1 11 ? 10.602 43.094 9.047 1 65.19 11 MET B C 1
ATOM 6041 O O . MET B 1 11 ? 11.664 43.281 9.633 1 65.19 11 MET B O 1
ATOM 6045 N N . THR B 1 12 ? 9.594 42.469 9.531 1 69.94 12 THR B N 1
ATOM 6046 C CA . THR B 1 12 ? 9.656 42.031 10.914 1 69.94 12 THR B CA 1
ATOM 6047 C C . THR B 1 12 ? 10.508 40.781 11.047 1 69.94 12 THR B C 1
ATOM 6049 O O . THR B 1 12 ? 11.172 40.562 12.062 1 69.94 12 THR B O 1
ATOM 6052 N N . GLY B 1 13 ? 10.438 40 10.102 1 72.56 13 GLY B N 1
ATOM 6053 C CA . GLY B 1 13 ? 11.18 38.75 10.117 1 72.56 13 GLY B CA 1
ATOM 6054 C C . GLY B 1 13 ? 12.664 38.938 9.859 1 72.56 13 GLY B C 1
ATOM 6055 O O . GLY B 1 13 ? 13.484 38.125 10.32 1 72.56 13 GLY B O 1
ATOM 6056 N N . ALA B 1 14 ? 12.82 40.031 9.18 1 73.19 14 ALA B N 1
ATOM 6057 C CA . ALA B 1 14 ? 14.211 40.312 8.852 1 73.19 14 ALA B CA 1
ATOM 6058 C C . ALA B 1 14 ? 15.031 40.594 10.109 1 73.19 14 ALA B C 1
ATOM 6060 O O . ALA B 1 14 ? 14.656 41.406 10.938 1 73.19 14 ALA B O 1
ATOM 6061 N N . GLY B 1 15 ? 15.945 39.75 10.312 1 78.81 15 GLY B N 1
ATOM 6062 C CA . GLY B 1 15 ? 16.844 39.906 11.445 1 78.81 15 GLY B CA 1
ATOM 6063 C C . GLY B 1 15 ? 16.531 39 12.602 1 78.81 15 GLY B C 1
ATOM 6064 O O . GLY B 1 15 ? 17.266 38.938 13.578 1 78.81 15 GLY B O 1
ATOM 6065 N N . ARG B 1 16 ? 15.398 38.344 12.477 1 88.5 16 ARG B N 1
ATOM 6066 C CA . ARG B 1 16 ? 15.023 37.438 13.547 1 88.5 16 ARG B CA 1
ATOM 6067 C C . ARG B 1 16 ? 15.531 36.031 13.25 1 88.5 16 ARG B C 1
ATOM 6069 O O . ARG B 1 16 ? 15.836 35.688 12.102 1 88.5 16 ARG B O 1
ATOM 6076 N N . ALA B 1 17 ? 15.648 35.281 14.344 1 94.44 17 ALA B N 1
ATOM 6077 C CA . ALA B 1 17 ? 16.109 33.875 14.227 1 94.44 17 ALA B CA 1
ATOM 6078 C C . ALA B 1 17 ? 15.102 32.938 14.859 1 94.44 17 ALA B C 1
ATOM 6080 O O . ALA B 1 17 ? 14.625 33.156 15.977 1 94.44 17 ALA B O 1
ATOM 6081 N N . ILE B 1 18 ? 14.719 31.969 14.031 1 96.19 18 ILE B N 1
ATOM 6082 C CA . ILE B 1 18 ? 13.758 30.953 14.461 1 96.19 18 ILE B CA 1
ATOM 6083 C C . ILE B 1 18 ? 14.438 29.594 14.523 1 96.19 18 ILE B C 1
ATOM 6085 O O . ILE B 1 18 ? 15.258 29.25 13.664 1 96.19 18 ILE B O 1
ATOM 6089 N N . ALA B 1 19 ? 14.18 28.844 15.539 1 97.44 19 ALA B N 1
ATOM 6090 C CA . ALA B 1 19 ? 14.656 27.469 15.633 1 97.44 19 ALA B CA 1
ATOM 6091 C C . ALA B 1 19 ? 13.484 26.5 15.703 1 97.44 19 ALA B C 1
ATOM 6093 O O . ALA B 1 19 ? 12.453 26.797 16.312 1 97.44 19 ALA B O 1
ATOM 6094 N N . VAL B 1 20 ? 13.656 25.391 15.023 1 96.75 20 VAL B N 1
ATOM 6095 C CA . VAL B 1 20 ? 12.641 24.344 15.031 1 96.75 20 VAL B CA 1
ATOM 6096 C C . VAL B 1 20 ? 13.227 23.047 15.594 1 96.75 20 VAL B C 1
ATOM 6098 O O . VAL B 1 20 ? 14.352 22.672 15.25 1 96.75 20 VAL B O 1
ATOM 6101 N N . LEU B 1 21 ? 12.555 22.453 16.5 1 94.88 21 LEU B N 1
ATOM 6102 C CA . LEU B 1 21 ? 12.992 21.172 17.047 1 94.88 21 LEU B CA 1
ATOM 6103 C C . LEU B 1 21 ? 11.828 20.203 17.141 1 94.88 21 LEU B C 1
ATOM 6105 O O . LEU B 1 21 ? 10.664 20.609 17.203 1 94.88 21 LEU B O 1
ATOM 6109 N N . THR B 1 22 ? 12.094 18.953 16.984 1 92.88 22 THR B N 1
ATOM 6110 C CA . THR B 1 22 ? 11.141 17.859 17.172 1 92.88 22 THR B CA 1
ATOM 6111 C C . THR B 1 22 ? 11.492 17.031 18.391 1 92.88 22 THR B C 1
ATOM 6113 O O . THR B 1 22 ? 12.672 16.781 18.672 1 92.88 22 THR B O 1
ATOM 6116 N N . SER B 1 23 ? 10.484 16.766 19.172 1 89.25 23 SER B N 1
ATOM 6117 C CA . SER B 1 23 ? 10.719 16.016 20.406 1 89.25 23 SER B CA 1
ATOM 6118 C C . SER B 1 23 ? 9.57 15.055 20.703 1 89.25 23 SER B C 1
ATOM 6120 O O . SER B 1 23 ? 8.438 15.289 20.266 1 89.25 23 SER B O 1
ATOM 6122 N N . GLY B 1 24 ? 9.922 13.945 21.422 1 80.12 24 GLY B N 1
ATOM 6123 C CA . GLY B 1 24 ? 8.922 12.961 21.797 1 80.12 24 GLY B CA 1
ATOM 6124 C C . GLY B 1 24 ? 8.805 11.82 20.797 1 80.12 24 GLY B C 1
ATOM 6125 O O . GLY B 1 24 ? 9.773 11.5 20.109 1 80.12 24 GLY B O 1
ATOM 6126 N N . GLY B 1 25 ? 7.641 11.195 20.875 1 79.06 25 GLY B N 1
ATOM 6127 C CA . GLY B 1 25 ? 7.41 10.117 19.938 1 79.06 25 GLY B CA 1
ATOM 6128 C C . GLY B 1 25 ? 7.266 10.602 18.5 1 79.06 25 GLY B C 1
ATOM 6129 O O . GLY B 1 25 ? 6.699 11.672 18.25 1 79.06 25 GLY B O 1
ATOM 6130 N N . ASP B 1 26 ? 7.809 9.844 17.625 1 82.25 26 ASP B N 1
ATOM 6131 C CA . ASP B 1 26 ? 7.762 10.258 16.234 1 82.25 26 ASP B CA 1
ATOM 6132 C C . ASP B 1 26 ? 6.359 10.078 15.648 1 82.25 26 ASP B C 1
ATOM 6134 O O . ASP B 1 26 ? 5.594 9.227 16.109 1 82.25 26 ASP B O 1
ATOM 6138 N N . ALA B 1 27 ? 6.059 11.008 14.812 1 86.62 27 ALA B N 1
ATOM 6139 C CA . ALA B 1 27 ? 4.82 10.992 14.047 1 86.62 27 ALA B CA 1
ATOM 6140 C C . ALA B 1 27 ? 5.09 11.266 12.57 1 86.62 27 ALA B C 1
ATOM 6142 O O . ALA B 1 27 ? 5.977 12.055 12.227 1 86.62 27 ALA B O 1
ATOM 6143 N N . GLN B 1 28 ? 4.523 10.656 11.602 1 88.31 28 GLN B N 1
ATOM 6144 C CA . GLN B 1 28 ? 4.777 10.68 10.164 1 88.31 28 GLN B CA 1
ATOM 6145 C C . GLN B 1 28 ? 4.672 12.094 9.609 1 88.31 28 GLN B C 1
ATOM 6147 O O . GLN B 1 28 ? 5.371 12.453 8.664 1 88.31 28 GLN B O 1
ATOM 6152 N N . GLY B 1 29 ? 3.98 13.016 10.086 1 91.94 29 GLY B N 1
ATOM 6153 C CA . GLY B 1 29 ? 3.752 14.344 9.539 1 91.94 29 GLY B CA 1
ATOM 6154 C C . GLY B 1 29 ? 4.699 15.383 10.094 1 91.94 29 GLY B C 1
ATOM 6155 O O . GLY B 1 29 ? 4.641 16.562 9.703 1 91.94 29 GLY B O 1
ATOM 6156 N N . MET B 1 30 ? 5.723 15 10.781 1 93.75 30 MET B N 1
ATOM 6157 C CA . MET B 1 30 ? 6.625 15.945 11.438 1 93.75 30 MET B CA 1
ATOM 6158 C C . MET B 1 30 ? 7.586 16.562 10.43 1 93.75 30 MET B C 1
ATOM 6160 O O . MET B 1 30 ? 7.934 17.75 10.547 1 93.75 30 MET B O 1
ATOM 6164 N N . ASN B 1 31 ? 7.988 15.773 9.414 1 94.5 31 ASN B N 1
ATOM 6165 C CA . ASN B 1 31 ? 8.875 16.312 8.391 1 94.5 31 ASN B CA 1
ATOM 6166 C C . ASN B 1 31 ? 8.195 17.406 7.574 1 94.5 31 ASN B C 1
ATOM 6168 O O . ASN B 1 31 ? 8.836 18.375 7.18 1 94.5 31 ASN B O 1
ATOM 6172 N N . ALA B 1 32 ? 6.926 17.203 7.328 1 96.12 32 ALA B N 1
ATOM 6173 C CA . ALA B 1 32 ? 6.18 18.219 6.602 1 96.12 32 ALA B CA 1
ATOM 6174 C C . ALA B 1 32 ? 6.082 19.516 7.418 1 96.12 32 ALA B C 1
ATOM 6176 O O . ALA B 1 32 ? 6.102 20.609 6.859 1 96.12 32 ALA B O 1
ATOM 6177 N N . ALA B 1 33 ? 5.965 19.375 8.703 1 96.62 33 ALA B N 1
ATOM 6178 C CA . ALA B 1 33 ? 5.922 20.547 9.578 1 96.62 33 ALA B CA 1
ATOM 6179 C C . ALA B 1 33 ? 7.266 21.266 9.594 1 96.62 33 ALA B C 1
ATOM 6181 O O . ALA B 1 33 ? 7.32 22.5 9.492 1 96.62 33 ALA B O 1
ATOM 6182 N N . VAL B 1 34 ? 8.344 20.5 9.719 1 96.31 34 VAL B N 1
ATOM 6183 C CA . VAL B 1 34 ? 9.688 21.078 9.719 1 96.31 34 VAL B CA 1
ATOM 6184 C C . VAL B 1 34 ? 9.938 21.797 8.406 1 96.31 34 VAL B C 1
ATOM 6186 O O . VAL B 1 34 ? 10.492 22.906 8.391 1 96.31 34 VAL B O 1
ATOM 6189 N N . ARG B 1 35 ? 9.531 21.203 7.34 1 96.69 35 ARG B N 1
ATOM 6190 C CA . ARG B 1 35 ? 9.68 21.797 6.016 1 96.69 35 ARG B CA 1
ATOM 6191 C C . ARG B 1 35 ? 8.914 23.109 5.914 1 96.69 35 ARG B C 1
ATOM 6193 O O . ARG B 1 35 ? 9.43 24.094 5.406 1 96.69 35 ARG B O 1
ATOM 6200 N N . ALA B 1 36 ? 7.691 23.141 6.395 1 96.56 36 ALA B N 1
ATOM 6201 C CA . ALA B 1 36 ? 6.828 24.312 6.297 1 96.56 36 ALA B CA 1
ATOM 6202 C C . ALA B 1 36 ? 7.371 25.453 7.145 1 96.56 36 ALA B C 1
ATOM 6204 O O . ALA B 1 36 ? 7.406 26.609 6.695 1 96.56 36 ALA B O 1
ATOM 6205 N N . VAL B 1 37 ? 7.828 25.172 8.344 1 96.94 37 VAL B N 1
ATOM 6206 C CA . VAL B 1 37 ? 8.375 26.188 9.227 1 96.94 37 VAL B CA 1
ATOM 6207 C C . VAL B 1 37 ? 9.648 26.766 8.617 1 96.94 37 VAL B C 1
ATOM 6209 O O . VAL B 1 37 ? 9.852 27.984 8.625 1 96.94 37 VAL B O 1
ATOM 6212 N N . THR B 1 38 ? 10.477 25.906 8.109 1 96.75 38 THR B N 1
ATOM 6213 C CA . THR B 1 38 ? 11.758 26.328 7.551 1 96.75 38 THR B CA 1
ATOM 6214 C C . THR B 1 38 ? 11.539 27.203 6.309 1 96.75 38 THR B C 1
ATOM 6216 O O . THR B 1 38 ? 12.094 28.297 6.203 1 96.75 38 THR B O 1
ATOM 6219 N N . ARG B 1 39 ? 10.75 26.734 5.402 1 94.81 39 ARG B N 1
ATOM 6220 C CA . ARG B 1 39 ? 10.547 27.453 4.152 1 94.81 39 ARG B CA 1
ATOM 6221 C C . ARG B 1 39 ? 9.812 28.766 4.395 1 94.81 39 ARG B C 1
ATOM 6223 O O . ARG B 1 39 ? 10.164 29.797 3.807 1 94.81 39 ARG B O 1
ATOM 6230 N N . MET B 1 40 ? 8.82 28.734 5.234 1 93.94 40 MET B N 1
ATOM 6231 C CA . MET B 1 40 ? 8.102 29.969 5.543 1 93.94 40 MET B CA 1
ATOM 6232 C C . MET B 1 40 ? 8.992 30.953 6.297 1 93.94 40 MET B C 1
ATOM 6234 O O . MET B 1 40 ? 8.945 32.156 6.051 1 93.94 40 MET B O 1
ATOM 6238 N N . GLY B 1 41 ? 9.773 30.422 7.277 1 94.44 41 GLY B N 1
ATOM 6239 C CA . GLY B 1 41 ? 10.711 31.266 7.988 1 94.44 41 GLY B CA 1
ATOM 6240 C C . GLY B 1 41 ? 11.688 31.984 7.07 1 94.44 41 GLY B C 1
ATOM 6241 O O . GLY B 1 41 ? 11.898 33.188 7.195 1 94.44 41 GLY B O 1
ATOM 6242 N N . ILE B 1 42 ? 12.258 31.25 6.172 1 92.62 42 ILE B N 1
ATOM 6243 C CA . ILE B 1 42 ? 13.203 31.828 5.211 1 92.62 42 ILE B CA 1
ATOM 6244 C C . ILE B 1 42 ? 12.469 32.812 4.301 1 92.62 42 ILE B C 1
ATOM 6246 O O . ILE B 1 42 ? 13.016 33.844 3.945 1 92.62 42 ILE B O 1
ATOM 6250 N N . TYR B 1 43 ? 11.289 32.438 3.949 1 90.25 43 TYR B N 1
ATOM 6251 C CA . TYR B 1 43 ? 10.492 33.25 3.047 1 90.25 43 TYR B CA 1
ATOM 6252 C C . TYR B 1 43 ? 10.219 34.625 3.652 1 90.25 43 TYR B C 1
ATOM 6254 O O . TYR B 1 43 ? 10.18 35.625 2.939 1 90.25 43 TYR B O 1
ATOM 6262 N N . VAL B 1 44 ? 10.023 34.688 4.938 1 89.5 44 VAL B N 1
ATOM 6263 C CA . VAL B 1 44 ? 9.711 35.938 5.59 1 89.5 44 VAL B CA 1
ATOM 6264 C C . VAL B 1 44 ? 11.008 36.656 5.957 1 89.5 44 VAL B C 1
ATOM 6266 O O . VAL B 1 44 ? 10.977 37.719 6.586 1 89.5 44 VAL B O 1
ATOM 6269 N N . GLY B 1 45 ? 12.164 36.094 5.656 1 88.88 45 GLY B N 1
ATOM 6270 C CA . GLY B 1 45 ? 13.453 36.75 5.816 1 88.88 45 GLY B CA 1
ATOM 6271 C C . GLY B 1 45 ? 14.148 36.406 7.113 1 88.88 45 GLY B C 1
ATOM 6272 O O . GLY B 1 45 ? 15.203 36.969 7.43 1 88.88 45 GLY B O 1
ATOM 6273 N N . ALA B 1 46 ? 13.602 35.531 7.852 1 93.12 46 ALA B N 1
ATOM 6274 C CA . ALA B 1 46 ? 14.211 35.125 9.117 1 93.12 46 ALA B CA 1
ATOM 6275 C C . ALA B 1 46 ? 15.281 34.031 8.891 1 93.12 46 ALA B C 1
ATOM 6277 O O . ALA B 1 46 ? 15.289 33.375 7.859 1 93.12 46 ALA B O 1
ATOM 6278 N N . LYS B 1 47 ? 16.219 34 9.805 1 95.12 47 LYS B N 1
ATOM 6279 C CA . LYS B 1 47 ? 17.141 32.875 9.852 1 95.12 47 LYS B CA 1
ATOM 6280 C C . LYS B 1 47 ? 16.531 31.688 10.602 1 95.12 47 LYS B C 1
ATOM 6282 O O . LYS B 1 47 ? 16 31.859 11.703 1 95.12 47 LYS B O 1
ATOM 6287 N N . VAL B 1 48 ? 16.562 30.594 9.938 1 96.75 48 VAL B N 1
ATOM 6288 C CA . VAL B 1 48 ? 15.938 29.422 10.547 1 96.75 48 VAL B CA 1
ATOM 6289 C C . VAL B 1 48 ? 17.016 28.391 10.898 1 96.75 48 VAL B C 1
ATOM 6291 O O . VAL B 1 48 ? 17.859 28.078 10.062 1 96.75 48 VAL B O 1
ATOM 6294 N N . TYR B 1 49 ? 16.969 27.906 12.141 1 97.56 49 TYR B N 1
ATOM 6295 C CA . TYR B 1 49 ? 17.891 26.891 12.609 1 97.56 49 TYR B CA 1
ATOM 6296 C C . TYR B 1 49 ? 17.172 25.578 12.883 1 97.56 49 TYR B C 1
ATOM 6298 O O . TYR B 1 49 ? 16.047 25.578 13.414 1 97.56 49 TYR B O 1
ATOM 6306 N N . LEU B 1 50 ? 17.75 24.469 12.422 1 97.06 50 LEU B N 1
ATOM 6307 C CA . LEU B 1 50 ? 17.266 23.141 12.734 1 97.06 50 LEU B CA 1
ATOM 6308 C C . LEU B 1 50 ? 18.016 22.547 13.914 1 97.06 50 LEU B C 1
ATOM 6310 O O . LEU B 1 50 ? 19.234 22.438 13.891 1 97.06 50 LEU B O 1
ATOM 6314 N N . ILE B 1 51 ? 17.297 22.281 14.945 1 96.06 51 ILE B N 1
ATOM 6315 C CA . ILE B 1 51 ? 17.906 21.641 16.109 1 96.06 51 ILE B CA 1
ATOM 6316 C C . ILE B 1 51 ? 17.797 20.109 15.969 1 96.06 51 ILE B C 1
ATOM 6318 O O . ILE B 1 51 ? 16.703 19.562 16.016 1 96.06 51 ILE B O 1
ATOM 6322 N N . HIS B 1 52 ? 18.906 19.5 15.828 1 92.88 52 HIS B N 1
ATOM 6323 C CA . HIS B 1 52 ? 18.953 18.047 15.664 1 92.88 52 HIS B CA 1
ATOM 6324 C C . HIS B 1 52 ? 18.859 17.344 17.016 1 92.88 52 HIS B C 1
ATOM 6326 O O . HIS B 1 52 ? 19.391 17.828 18 1 92.88 52 HIS B O 1
ATOM 6332 N N . GLU B 1 53 ? 18.156 16.281 17.141 1 89.31 53 GLU B N 1
ATOM 6333 C CA . GLU B 1 53 ? 18.047 15.398 18.297 1 89.31 53 GLU B CA 1
ATOM 6334 C C . GLU B 1 53 ? 17.219 16.047 19.406 1 89.31 53 GLU B C 1
ATOM 6336 O O . GLU B 1 53 ? 17.516 15.883 20.578 1 89.31 53 GLU B O 1
ATOM 6341 N N . GLY B 1 54 ? 16.359 16.875 19.109 1 90.19 54 GLY B N 1
ATOM 6342 C CA . GLY B 1 54 ? 15.383 17.406 20.047 1 90.19 54 GLY B CA 1
ATOM 6343 C C . GLY B 1 54 ? 16.016 18.297 21.125 1 90.19 54 GLY B C 1
ATOM 6344 O O . GLY B 1 54 ? 16.875 19.125 20.828 1 90.19 54 GLY B O 1
ATOM 6345 N N . TYR B 1 55 ? 15.562 18.078 22.375 1 92.06 55 TYR B N 1
ATOM 6346 C CA . TYR B 1 55 ? 16.047 18.906 23.484 1 92.06 55 TYR B CA 1
ATOM 6347 C C . TYR B 1 55 ? 17.5 18.578 23.797 1 92.06 55 TYR B C 1
ATOM 6349 O O . TYR B 1 55 ? 18.25 19.438 24.266 1 92.06 55 TYR B O 1
ATOM 6357 N N . GLN B 1 56 ? 17.859 17.359 23.484 1 90.62 56 GLN B N 1
ATOM 6358 C CA . GLN B 1 56 ? 19.266 17 23.703 1 90.62 56 GLN B CA 1
ATOM 6359 C C . GLN B 1 56 ? 20.188 17.828 22.828 1 90.62 56 GLN B C 1
ATOM 6361 O O . GLN B 1 56 ? 21.266 18.25 23.281 1 90.62 56 GLN B O 1
ATOM 6366 N N . GLY B 1 57 ? 19.781 18.016 21.641 1 91.88 57 GLY B N 1
ATOM 6367 C CA . GLY B 1 57 ? 20.562 18.844 20.75 1 91.88 57 GLY B CA 1
ATOM 6368 C C . GLY B 1 57 ? 20.609 20.297 21.172 1 91.88 57 GLY B C 1
ATOM 6369 O O . GLY B 1 57 ? 21.609 21 20.922 1 91.88 57 GLY B O 1
ATOM 6370 N N . LEU B 1 58 ? 19.578 20.703 21.797 1 93 58 LEU B N 1
ATOM 6371 C CA . LEU B 1 58 ? 19.531 22.062 22.297 1 93 58 LEU B CA 1
ATOM 6372 C C . LEU B 1 58 ? 20.516 22.266 23.453 1 93 58 LEU B C 1
ATOM 6374 O O . LEU B 1 58 ? 21.125 23.328 23.562 1 93 58 LEU B O 1
ATOM 6378 N N . VAL B 1 59 ? 20.641 21.266 24.281 1 93.94 59 VAL B N 1
ATOM 6379 C CA . VAL B 1 59 ? 21.531 21.312 25.438 1 93.94 59 VAL B CA 1
ATOM 6380 C C . VAL B 1 59 ? 22.984 21.172 24.969 1 93.94 59 VAL B C 1
ATOM 6382 O O . VAL B 1 59 ? 23.859 21.891 25.438 1 93.94 59 VAL B O 1
ATOM 6385 N N . ASP B 1 60 ? 23.188 20.266 24.031 1 93.12 60 ASP B N 1
ATOM 6386 C CA . ASP B 1 60 ? 24.547 20 23.531 1 93.12 60 ASP B CA 1
ATOM 6387 C C . ASP B 1 60 ? 25.062 21.156 22.688 1 93.12 60 ASP B C 1
ATOM 6389 O O . ASP B 1 60 ? 26.25 21.469 22.719 1 93.12 60 ASP B O 1
ATOM 6393 N N . GLY B 1 61 ? 24.281 21.719 21.922 1 93.25 61 GLY B N 1
ATOM 6394 C CA . GLY B 1 61 ? 24.672 22.797 21.031 1 93.25 61 GLY B CA 1
ATOM 6395 C C . GLY B 1 61 ? 25.609 22.359 19.938 1 93.25 61 GLY B C 1
ATOM 6396 O O . GLY B 1 61 ? 25.531 21.234 19.453 1 93.25 61 GLY B O 1
ATOM 6397 N N . GLY B 1 62 ? 26.359 23.266 19.375 1 90.31 62 GLY B N 1
ATOM 6398 C CA . GLY B 1 62 ? 27.375 22.969 18.375 1 90.31 62 GLY B CA 1
ATOM 6399 C C . GLY B 1 62 ? 26.797 22.531 17.047 1 90.31 62 GLY B C 1
ATOM 6400 O O . GLY B 1 62 ? 26 23.25 16.438 1 90.31 62 GLY B O 1
ATOM 6401 N N . GLU B 1 63 ? 27.078 21.281 16.734 1 91.25 63 GLU B N 1
ATOM 6402 C CA . GLU B 1 63 ? 26.703 20.75 15.43 1 91.25 63 GLU B CA 1
ATOM 6403 C C . GLU B 1 63 ? 25.234 20.344 15.398 1 91.25 63 GLU B C 1
ATOM 6405 O O . GLU B 1 63 ? 24.656 20.141 14.328 1 91.25 63 GLU B O 1
ATOM 6410 N N . ASN B 1 64 ? 24.656 20.406 16.516 1 93.25 64 ASN B N 1
ATOM 6411 C CA . ASN B 1 64 ? 23.25 20.016 16.594 1 93.25 64 ASN B CA 1
ATOM 6412 C C . ASN B 1 64 ? 22.328 21.172 16.266 1 93.25 64 ASN B C 1
ATOM 6414 O O . ASN B 1 64 ? 21.125 20.984 16.078 1 93.25 64 ASN B O 1
ATOM 6418 N N . ILE B 1 65 ? 22.859 22.391 16.203 1 96.38 65 ILE B N 1
ATOM 6419 C CA . ILE B 1 65 ? 22.109 23.562 15.789 1 96.38 65 ILE B CA 1
ATOM 6420 C C . ILE B 1 65 ? 22.625 24.078 14.453 1 96.38 65 ILE B C 1
ATOM 6422 O O . ILE B 1 65 ? 23.625 24.812 14.414 1 96.38 65 ILE B O 1
ATOM 6426 N N . LYS B 1 66 ? 21.906 23.75 13.43 1 96.06 66 LYS B N 1
ATOM 6427 C CA . LYS B 1 66 ? 22.406 24.031 12.086 1 96.06 66 LYS B CA 1
ATOM 6428 C C . LYS B 1 66 ? 21.5 25.047 11.375 1 96.06 66 LYS B C 1
ATOM 6430 O O . LYS B 1 66 ? 20.281 24.953 11.453 1 96.06 66 LYS B O 1
ATOM 6435 N N . LEU B 1 67 ? 22.156 25.984 10.75 1 95.81 67 LEU B N 1
ATOM 6436 C CA . LEU B 1 67 ? 21.422 26.938 9.93 1 95.81 67 LEU B CA 1
ATOM 6437 C C . LEU B 1 67 ? 20.797 26.25 8.719 1 95.81 67 LEU B C 1
ATOM 6439 O O . LEU B 1 67 ? 21.469 25.469 8.031 1 95.81 67 LEU B O 1
ATOM 6443 N N . ALA B 1 68 ? 19.547 26.469 8.594 1 94.94 68 ALA B N 1
ATOM 6444 C CA . ALA B 1 68 ? 18.828 25.828 7.492 1 94.94 68 ALA B CA 1
ATOM 6445 C C . ALA B 1 68 ? 18.812 26.703 6.254 1 94.94 68 ALA B C 1
ATOM 6447 O O . ALA B 1 68 ? 18.859 27.938 6.359 1 94.94 68 ALA B O 1
ATOM 6448 N N . HIS B 1 69 ? 18.859 26.047 5.098 1 91.19 69 HIS B N 1
ATOM 6449 C CA . HIS B 1 69 ? 18.641 26.688 3.807 1 91.19 69 HIS B CA 1
ATOM 6450 C C . HIS B 1 69 ? 17.438 26.078 3.09 1 91.19 69 HIS B C 1
ATOM 6452 O O . HIS B 1 69 ? 16.875 25.078 3.545 1 91.19 69 HIS B O 1
ATOM 6458 N N . TRP B 1 70 ? 17.094 26.688 2.059 1 87.88 70 TRP B N 1
ATOM 6459 C CA . TRP B 1 70 ? 15.891 26.281 1.327 1 87.88 70 TRP B CA 1
ATOM 6460 C C . TRP B 1 70 ? 16.016 24.828 0.876 1 87.88 70 TRP B C 1
ATOM 6462 O O . TRP B 1 70 ? 15.023 24.078 0.894 1 87.88 70 TRP B O 1
ATOM 6472 N N . HIS B 1 71 ? 17.234 24.375 0.598 1 85.94 71 HIS B N 1
ATOM 6473 C CA . HIS B 1 71 ? 17.469 23.047 0.037 1 85.94 71 HIS B CA 1
ATOM 6474 C C . HIS B 1 71 ? 17.625 22 1.139 1 85.94 71 HIS B C 1
ATOM 6476 O O . HIS B 1 71 ? 17.562 20.797 0.874 1 85.94 71 HIS B O 1
ATOM 6482 N N . SER B 1 72 ? 17.766 22.484 2.354 1 88.06 72 SER B N 1
ATOM 6483 C CA . SER B 1 72 ? 17.953 21.562 3.469 1 88.06 72 SER B CA 1
ATOM 6484 C C . SER B 1 72 ? 16.703 20.734 3.723 1 88.06 72 SER B C 1
ATOM 6486 O O . SER B 1 72 ? 16.766 19.656 4.312 1 88.06 72 SER B O 1
ATOM 6488 N N . VAL B 1 73 ? 15.578 21.266 3.248 1 90.88 73 VAL B N 1
ATOM 6489 C CA . VAL B 1 73 ? 14.32 20.594 3.562 1 90.88 73 VAL B CA 1
ATOM 6490 C C . VAL B 1 73 ? 13.625 20.172 2.271 1 90.88 73 VAL B C 1
ATOM 6492 O O . VAL B 1 73 ? 12.406 20 2.238 1 90.88 73 VAL B O 1
ATOM 6495 N N . THR B 1 74 ? 14.477 19.969 1.261 1 86.44 74 THR B N 1
ATOM 6496 C CA . THR B 1 74 ? 13.922 19.5 -0.007 1 86.44 74 THR B CA 1
ATOM 6497 C C . THR B 1 74 ? 13.695 18 0.021 1 86.44 74 THR B C 1
ATOM 6499 O O . THR B 1 74 ? 14.508 17.25 0.573 1 86.44 74 THR B O 1
ATOM 6502 N N . ASN B 1 75 ? 12.602 17.547 -0.417 1 83.75 75 ASN B N 1
ATOM 6503 C CA . ASN B 1 75 ? 12.25 16.141 -0.627 1 83.75 75 ASN B CA 1
ATOM 6504 C C . ASN B 1 75 ? 12.133 15.391 0.694 1 83.75 75 ASN B C 1
ATOM 6506 O O . ASN B 1 75 ? 12.633 14.273 0.823 1 83.75 75 ASN B O 1
ATOM 6510 N N . ILE B 1 76 ? 11.586 16.031 1.737 1 89.75 76 ILE B N 1
ATOM 6511 C CA . ILE B 1 76 ? 11.422 15.344 3.014 1 89.75 76 ILE B CA 1
ATOM 6512 C C . ILE B 1 76 ? 9.938 15.219 3.346 1 89.75 76 ILE B C 1
ATOM 6514 O O . ILE B 1 76 ? 9.562 14.523 4.289 1 89.75 76 ILE B O 1
ATOM 6518 N N . ILE B 1 77 ? 9.117 15.859 2.539 1 91.69 77 ILE B N 1
ATOM 6519 C CA . ILE B 1 77 ? 7.688 15.938 2.828 1 91.69 77 ILE B CA 1
ATOM 6520 C C . ILE B 1 77 ? 7.082 14.539 2.809 1 91.69 77 ILE B C 1
ATOM 6522 O O . ILE B 1 77 ? 6.113 14.258 3.521 1 91.69 77 ILE B O 1
ATOM 6526 N N . GLN B 1 78 ? 7.656 13.602 1.991 1 89.25 78 GLN B N 1
ATOM 6527 C CA . GLN B 1 78 ? 7.105 12.258 1.834 1 89.25 78 GLN B CA 1
ATOM 6528 C C . GLN B 1 78 ? 7.703 11.297 2.854 1 89.25 78 GLN B C 1
ATOM 6530 O O . GLN B 1 78 ? 7.234 10.164 2.998 1 89.25 78 GLN B O 1
ATOM 6535 N N . LEU B 1 79 ? 8.672 11.742 3.559 1 88.25 79 LEU B N 1
ATOM 6536 C CA . LEU B 1 79 ? 9.359 10.852 4.484 1 88.25 79 LEU B CA 1
ATOM 6537 C C . LEU B 1 79 ? 8.625 10.773 5.816 1 88.25 79 LEU B C 1
ATOM 6539 O O . LEU B 1 79 ? 8.078 11.781 6.285 1 88.25 79 LEU B O 1
ATOM 6543 N N . GLY B 1 80 ? 8.609 9.672 6.379 1 85.75 80 GLY B N 1
ATOM 6544 C CA . GLY B 1 80 ? 8.062 9.492 7.715 1 85.75 80 GLY B CA 1
ATOM 6545 C C . GLY B 1 80 ? 9.07 9.766 8.812 1 85.75 80 GLY B C 1
ATOM 6546 O O . GLY B 1 80 ? 10.273 9.805 8.57 1 85.75 80 GLY B O 1
ATOM 6547 N N . GLY B 1 81 ? 8.523 10.109 9.992 1 83.25 81 GLY B N 1
ATOM 6548 C CA . GLY B 1 81 ? 9.391 10.438 11.109 1 83.25 81 GLY B CA 1
ATOM 6549 C C . GLY B 1 81 ? 9.945 11.844 11.039 1 83.25 81 GLY B C 1
ATOM 6550 O O . GLY B 1 81 ? 9.25 12.773 10.609 1 83.25 81 GLY B O 1
ATOM 6551 N N . THR B 1 82 ? 11.117 11.984 11.562 1 88.38 82 THR B N 1
ATOM 6552 C CA . THR B 1 82 ? 11.766 13.289 11.539 1 88.38 82 THR B CA 1
ATOM 6553 C C . THR B 1 82 ? 13.219 13.164 11.086 1 88.38 82 THR B C 1
ATOM 6555 O O . THR B 1 82 ? 13.953 12.305 11.578 1 88.38 82 THR B O 1
ATOM 6558 N N . VAL B 1 83 ? 13.594 13.938 10.125 1 86.81 83 VAL B N 1
ATOM 6559 C CA . VAL B 1 83 ? 14.938 13.906 9.562 1 86.81 83 VAL B CA 1
ATOM 6560 C C . VAL B 1 83 ? 15.93 14.539 10.539 1 86.81 83 VAL B C 1
ATOM 6562 O O . VAL B 1 83 ? 17.125 14.25 10.5 1 86.81 83 VAL B O 1
ATOM 6565 N N . ILE B 1 84 ? 15.391 15.398 11.445 1 90 84 ILE B N 1
ATOM 6566 C CA . ILE B 1 84 ? 16.281 16.078 12.391 1 90 84 ILE B CA 1
ATOM 6567 C C . ILE B 1 84 ? 16.344 15.281 13.688 1 90 84 ILE B C 1
ATOM 6569 O O . ILE B 1 84 ? 17.031 15.68 14.633 1 90 84 ILE B O 1
ATOM 6573 N N . GLY B 1 85 ? 15.648 14.148 13.695 1 84.88 85 GLY B N 1
ATOM 6574 C CA . GLY B 1 85 ? 15.734 13.25 14.836 1 84.88 85 GLY B CA 1
ATOM 6575 C C . GLY B 1 85 ? 14.961 13.742 16.047 1 84.88 85 GLY B C 1
ATOM 6576 O O . GLY B 1 85 ? 14.523 14.898 16.078 1 84.88 85 GLY B O 1
ATOM 6577 N N . SER B 1 86 ? 14.727 12.812 16.938 1 81.62 86 SER B N 1
ATOM 6578 C CA . SER B 1 86 ? 14.086 13.086 18.219 1 81.62 86 SER B CA 1
ATOM 6579 C C . SER B 1 86 ? 14.711 12.258 19.328 1 81.62 86 SER B C 1
ATOM 6581 O O . SER B 1 86 ? 15.25 11.18 19.078 1 81.62 86 SER B O 1
ATOM 6583 N N . ALA B 1 87 ? 15.023 12.891 20.484 1 71.69 87 ALA B N 1
ATOM 6584 C CA . ALA B 1 87 ? 15.594 12.148 21.609 1 71.69 87 ALA B CA 1
ATOM 6585 C C . ALA B 1 87 ? 14.93 12.547 22.922 1 71.69 87 ALA B C 1
ATOM 6587 O O . ALA B 1 87 ? 14.523 13.703 23.094 1 71.69 87 ALA B O 1
ATOM 6588 N N . ARG B 1 88 ? 14.836 11.562 23.766 1 66.12 88 ARG B N 1
ATOM 6589 C CA . ARG B 1 88 ? 14.43 11.859 25.125 1 66.12 88 ARG B CA 1
ATOM 6590 C C . ARG B 1 88 ? 15.594 12.43 25.938 1 66.12 88 ARG B C 1
ATOM 6592 O O . ARG B 1 88 ? 16.719 11.922 25.859 1 66.12 88 ARG B O 1
ATOM 6599 N N . CYS B 1 89 ? 15.281 13.609 26.438 1 79.5 89 CYS B N 1
ATOM 6600 C CA . CYS B 1 89 ? 16.391 14.289 27.094 1 79.5 89 CYS B CA 1
ATOM 6601 C C . CYS B 1 89 ? 16.125 14.477 28.578 1 79.5 89 CYS B C 1
ATOM 6603 O O . CYS B 1 89 ? 15.258 15.266 28.969 1 79.5 89 CYS B O 1
ATOM 6605 N N . LYS B 1 90 ? 16.891 13.789 29.406 1 81.75 90 LYS B N 1
ATOM 6606 C CA . LYS B 1 90 ? 16.781 13.945 30.859 1 81.75 90 LYS B CA 1
ATOM 6607 C C . LYS B 1 90 ? 17.5 15.211 31.328 1 81.75 90 LYS B C 1
ATOM 6609 O O . LYS B 1 90 ? 17.109 15.836 32.312 1 81.75 90 LYS B O 1
ATOM 6614 N N . ALA B 1 91 ? 18.422 15.609 30.656 1 85.62 91 ALA B N 1
ATOM 6615 C CA . ALA B 1 91 ? 19.219 16.781 31.016 1 85.62 91 ALA B CA 1
ATOM 6616 C C . ALA B 1 91 ? 18.375 18.047 31 1 85.62 91 ALA B C 1
ATOM 6618 O O . ALA B 1 91 ? 18.562 18.938 31.828 1 85.62 91 ALA B O 1
ATOM 6619 N N . PHE B 1 92 ? 17.516 18.141 30.141 1 91.12 92 PHE B N 1
ATOM 6620 C CA . PHE B 1 92 ? 16.703 19.344 29.984 1 91.12 92 PHE B CA 1
ATOM 6621 C C . PHE B 1 92 ? 15.727 19.484 31.141 1 91.12 92 PHE B C 1
ATOM 6623 O O . PHE B 1 92 ? 15.227 20.578 31.391 1 91.12 92 PHE B O 1
ATOM 6630 N N . GLN B 1 93 ? 15.5 18.422 31.797 1 88.62 93 GLN B N 1
ATOM 6631 C CA . GLN B 1 93 ? 14.594 18.484 32.938 1 88.62 93 GLN B CA 1
ATOM 6632 C C . GLN B 1 93 ? 15.266 19.156 34.125 1 88.62 93 GLN B C 1
ATOM 6634 O O . GLN B 1 93 ? 14.586 19.641 35.031 1 88.62 93 GLN B O 1
ATOM 6639 N N . THR B 1 94 ? 16.562 19.266 34.062 1 91.75 94 THR B N 1
ATOM 6640 C CA . THR B 1 94 ? 17.312 19.922 35.125 1 91.75 94 THR B CA 1
ATOM 6641 C C . THR B 1 94 ? 17.562 21.391 34.75 1 91.75 94 THR B C 1
ATOM 6643 O O . THR B 1 94 ? 17.625 21.75 33.594 1 91.75 94 THR B O 1
ATOM 6646 N N . ARG B 1 95 ? 17.75 22.203 35.781 1 93.12 95 ARG B N 1
ATOM 6647 C CA . ARG B 1 95 ? 17.984 23.625 35.562 1 93.12 95 ARG B CA 1
ATOM 6648 C C . ARG B 1 95 ? 19.312 23.859 34.844 1 93.12 95 ARG B C 1
ATOM 6650 O O . ARG B 1 95 ? 19.406 24.75 34 1 93.12 95 ARG B O 1
ATOM 6657 N N . GLU B 1 96 ? 20.266 23.016 35.219 1 92.75 96 GLU B N 1
ATOM 6658 C CA . GLU B 1 96 ? 21.562 23.141 34.562 1 92.75 96 GLU B CA 1
ATOM 6659 C C . GLU B 1 96 ? 21.453 22.891 33.062 1 92.75 96 GLU B C 1
ATOM 6661 O O . GLU B 1 96 ? 22.109 23.578 32.281 1 92.75 96 GLU B O 1
ATOM 6666 N N . GLY B 1 97 ? 20.688 21.938 32.719 1 94 97 GLY B N 1
ATOM 6667 C CA . GLY B 1 97 ? 20.469 21.672 31.328 1 94 97 GLY B CA 1
ATOM 6668 C C . GLY B 1 97 ? 19.781 22.812 30.594 1 94 97 GLY B C 1
ATOM 6669 O O . GLY B 1 97 ? 20.109 23.109 29.453 1 94 97 GLY B O 1
ATOM 6670 N N . ARG B 1 98 ? 18.875 23.469 31.266 1 95.62 98 ARG B N 1
ATOM 6671 C CA . ARG B 1 98 ? 18.141 24.562 30.656 1 95.62 98 ARG B CA 1
ATOM 6672 C C . ARG B 1 98 ? 19.016 25.812 30.531 1 95.62 98 ARG B C 1
ATOM 6674 O O . ARG B 1 98 ? 18.875 26.578 29.578 1 95.62 98 ARG B O 1
ATOM 6681 N N . ILE B 1 99 ? 19.953 25.938 31.469 1 95.75 99 ILE B N 1
ATOM 6682 C CA . ILE B 1 99 ? 20.906 27.031 31.375 1 95.75 99 ILE B CA 1
ATOM 6683 C C . ILE B 1 99 ? 21.797 26.844 30.141 1 95.75 99 ILE B C 1
ATOM 6685 O O . ILE B 1 99 ? 22.047 27.797 29.406 1 95.75 99 ILE B O 1
ATOM 6689 N N . ALA B 1 100 ? 22.188 25.609 30 1 95.38 100 ALA B N 1
ATOM 6690 C CA . ALA B 1 100 ? 23.016 25.297 28.828 1 95.38 100 ALA B CA 1
ATOM 6691 C C . ALA B 1 100 ? 22.25 25.531 27.531 1 95.38 100 ALA B C 1
ATOM 6693 O O . ALA B 1 100 ? 22.812 26.047 26.562 1 95.38 100 ALA B O 1
ATOM 6694 N N . ALA B 1 101 ? 21.094 25.125 27.469 1 96.25 101 ALA B N 1
ATOM 6695 C CA . ALA B 1 101 ? 20.25 25.328 26.281 1 96.25 101 ALA B CA 1
ATOM 6696 C C . ALA B 1 101 ? 20.078 26.812 26 1 96.25 101 ALA B C 1
ATOM 6698 O O . ALA B 1 101 ? 20.125 27.234 24.828 1 96.25 101 ALA B O 1
ATOM 6699 N N . ALA B 1 102 ? 19.828 27.641 27.031 1 95.94 102 ALA B N 1
ATOM 6700 C CA . ALA B 1 102 ? 19.641 29.078 26.875 1 95.94 102 ALA B CA 1
ATOM 6701 C C . ALA B 1 102 ? 20.906 29.734 26.344 1 95.94 102 ALA B C 1
ATOM 6703 O O . ALA B 1 102 ? 20.844 30.625 25.5 1 95.94 102 ALA B O 1
ATOM 6704 N N . PHE B 1 103 ? 22 29.266 26.844 1 95.75 103 PHE B N 1
ATOM 6705 C CA . PHE B 1 103 ? 23.281 29.781 26.375 1 95.75 103 PHE B CA 1
ATOM 6706 C C . PHE B 1 103 ? 23.469 29.547 24.891 1 95.75 103 PHE B C 1
ATOM 6708 O O . PHE B 1 103 ? 23.875 30.438 24.156 1 95.75 103 PHE B O 1
ATOM 6715 N N . ASN B 1 104 ? 23.172 28.344 24.422 1 95.5 104 ASN B N 1
ATOM 6716 C CA . ASN B 1 104 ? 23.344 27.969 23.016 1 95.5 104 ASN B CA 1
ATOM 6717 C C . ASN B 1 104 ? 22.406 28.766 22.125 1 95.5 104 ASN B C 1
ATOM 6719 O O . ASN B 1 104 ? 22.75 29.094 20.984 1 95.5 104 ASN B O 1
ATOM 6723 N N . LEU B 1 105 ? 21.219 29.047 22.578 1 95.56 105 LEU B N 1
ATOM 6724 C CA . LEU B 1 105 ? 20.266 29.812 21.797 1 95.56 105 LEU B CA 1
ATOM 6725 C C . LEU B 1 105 ? 20.688 31.281 21.688 1 95.56 105 LEU B C 1
ATOM 6727 O O . LEU B 1 105 ? 20.656 31.859 20.594 1 95.56 105 LEU B O 1
ATOM 6731 N N . VAL B 1 106 ? 21.109 31.844 22.797 1 93.88 106 VAL B N 1
ATOM 6732 C CA . VAL B 1 106 ? 21.5 33.25 22.828 1 93.88 106 VAL B CA 1
ATOM 6733 C C . VAL B 1 106 ? 22.75 33.438 21.969 1 93.88 106 VAL B C 1
ATOM 6735 O O . VAL B 1 106 ? 22.891 34.469 21.312 1 93.88 106 VAL B O 1
ATOM 6738 N N . LYS B 1 107 ? 23.578 32.438 22.016 1 92.62 107 LYS B N 1
ATOM 6739 C CA . LYS B 1 107 ? 24.812 32.5 21.234 1 92.62 107 LYS B CA 1
ATOM 6740 C C . LYS B 1 107 ? 24.516 32.625 19.734 1 92.62 107 LYS B C 1
ATOM 6742 O O . LYS B 1 107 ? 25.25 33.281 19 1 92.62 107 LYS B O 1
ATOM 6747 N N . LYS B 1 108 ? 23.453 32.062 19.312 1 93.56 108 LYS B N 1
ATOM 6748 C CA . LYS B 1 108 ? 23.078 32.062 17.906 1 93.56 108 LYS B CA 1
ATOM 6749 C C . LYS B 1 108 ? 22.016 33.125 17.625 1 93.56 108 LYS B C 1
ATOM 6751 O O . LYS B 1 108 ? 21.531 33.25 16.5 1 93.56 108 LYS B O 1
ATOM 6756 N N . GLY B 1 109 ? 21.625 33.812 18.688 1 91.94 109 GLY B N 1
ATOM 6757 C CA . GLY B 1 109 ? 20.656 34.875 18.562 1 91.94 109 GLY B CA 1
ATOM 6758 C C . GLY B 1 109 ? 19.25 34.406 18.344 1 91.94 109 GLY B C 1
ATOM 6759 O O . GLY B 1 109 ? 18.438 35.094 17.734 1 91.94 109 GLY B O 1
ATOM 6760 N N . ILE B 1 110 ? 18.953 33.25 18.766 1 94.69 110 ILE B N 1
ATOM 6761 C CA . ILE B 1 110 ? 17.641 32.656 18.562 1 94.69 110 ILE B CA 1
ATOM 6762 C C . ILE B 1 110 ? 16.703 33.062 19.703 1 94.69 110 ILE B C 1
ATOM 6764 O O . ILE B 1 110 ? 17 32.812 20.875 1 94.69 110 ILE B O 1
ATOM 6768 N N . THR B 1 111 ? 15.602 33.688 19.359 1 93 111 THR B N 1
ATOM 6769 C CA . THR B 1 111 ? 14.641 34.094 20.375 1 93 111 THR B CA 1
ATOM 6770 C C . THR B 1 111 ? 13.25 33.531 20.062 1 93 111 THR B C 1
ATOM 6772 O O . THR B 1 111 ? 12.281 33.844 20.766 1 93 111 THR B O 1
ATOM 6775 N N . ASN B 1 112 ? 13.117 32.844 18.953 1 94.94 112 ASN B N 1
ATOM 6776 C CA . ASN B 1 112 ? 11.867 32.188 18.547 1 94.94 112 ASN B CA 1
ATOM 6777 C C . ASN B 1 112 ? 12.031 30.688 18.391 1 94.94 112 ASN B C 1
ATOM 6779 O O . ASN B 1 112 ? 12.875 30.234 17.609 1 94.94 112 ASN B O 1
ATOM 6783 N N . LEU B 1 113 ? 11.219 30 19.172 1 95.81 113 LEU B N 1
ATOM 6784 C CA . LEU B 1 113 ? 11.359 28.547 19.172 1 95.81 113 LEU B CA 1
ATOM 6785 C C . LEU B 1 113 ? 10.055 27.875 18.797 1 95.81 113 LEU B C 1
ATOM 6787 O O . LEU B 1 113 ? 9.008 28.141 19.375 1 95.81 113 LEU B O 1
ATOM 6791 N N . CYS B 1 114 ? 10.109 27.062 17.734 1 96.94 114 CYS B N 1
ATOM 6792 C CA . CYS B 1 114 ? 8.992 26.203 17.344 1 96.94 114 CYS B CA 1
ATOM 6793 C C . CYS B 1 114 ? 9.234 24.766 17.766 1 96.94 114 CYS B C 1
ATOM 6795 O O . CYS B 1 114 ? 10.203 24.141 17.328 1 96.94 114 CYS B O 1
ATOM 6797 N N . VAL B 1 115 ? 8.383 24.266 18.625 1 95.81 115 VAL B N 1
ATOM 6798 C CA . VAL B 1 115 ? 8.562 22.922 19.156 1 95.81 115 VAL B CA 1
ATOM 6799 C C . VAL B 1 115 ? 7.457 22.016 18.625 1 95.81 115 VAL B C 1
ATOM 6801 O O . VAL B 1 115 ? 6.27 22.297 18.812 1 95.81 115 VAL B O 1
ATOM 6804 N N . CYS B 1 116 ? 7.816 20.969 17.891 1 94.62 116 CYS B N 1
ATOM 6805 C CA . CYS B 1 116 ? 6.879 19.953 17.422 1 94.62 116 CYS B CA 1
ATOM 6806 C C . CYS B 1 116 ? 6.988 18.672 18.25 1 94.62 116 CYS B C 1
ATOM 6808 O O . CYS B 1 116 ? 8.016 18 18.219 1 94.62 116 CYS B O 1
ATOM 6810 N N . GLY B 1 117 ? 6.02 18.359 19.031 1 90.88 117 GLY B N 1
ATOM 6811 C CA . GLY B 1 117 ? 6.062 17.188 19.891 1 90.88 117 GLY B CA 1
ATOM 6812 C C . GLY B 1 117 ? 4.766 16.953 20.641 1 90.88 117 GLY B C 1
ATOM 6813 O O . GLY B 1 117 ? 3.729 17.516 20.281 1 90.88 117 GLY B O 1
ATOM 6814 N N . GLY B 1 118 ? 4.844 16.078 21.594 1 86.25 118 GLY B N 1
ATOM 6815 C CA . GLY B 1 118 ? 3.672 15.727 22.391 1 86.25 118 GLY B CA 1
ATOM 6816 C C . GLY B 1 118 ? 3.486 16.625 23.594 1 86.25 118 GLY B C 1
ATOM 6817 O O . GLY B 1 118 ? 4.09 17.703 23.688 1 86.25 118 GLY B O 1
ATOM 6818 N N . ASP B 1 119 ? 2.727 16.172 24.562 1 82.75 119 ASP B N 1
ATOM 6819 C CA . ASP B 1 119 ? 2.408 16.938 25.766 1 82.75 119 ASP B CA 1
ATOM 6820 C C . ASP B 1 119 ? 3.658 17.172 26.609 1 82.75 119 ASP B C 1
ATOM 6822 O O . ASP B 1 119 ? 3.877 18.281 27.094 1 82.75 119 ASP B O 1
ATOM 6826 N N . GLY B 1 120 ? 4.422 16.219 26.688 1 82.44 120 GLY B N 1
ATOM 6827 C CA . GLY B 1 120 ? 5.641 16.359 27.469 1 82.44 120 GLY B CA 1
ATOM 6828 C C . GLY B 1 120 ? 6.605 17.375 26.891 1 82.44 120 GLY B C 1
ATOM 6829 O O . GLY B 1 120 ? 7.203 18.172 27.641 1 82.44 120 GLY B O 1
ATOM 6830 N N . SER B 1 121 ? 6.766 17.359 25.641 1 88.69 121 SER B N 1
ATOM 6831 C CA . SER B 1 121 ? 7.656 18.312 24.969 1 88.69 121 SER B CA 1
ATOM 6832 C C . SER B 1 121 ? 7.141 19.734 25.094 1 88.69 121 SER B C 1
ATOM 6834 O O . SER B 1 121 ? 7.922 20.672 25.312 1 88.69 121 SER B O 1
ATOM 6836 N N . LEU B 1 122 ? 5.879 19.906 25.031 1 88.38 122 LEU B N 1
ATOM 6837 C CA . LEU B 1 122 ? 5.293 21.25 25.078 1 88.38 122 LEU B CA 1
ATOM 6838 C C . LEU B 1 122 ? 5.289 21.797 26.5 1 88.38 122 LEU B C 1
ATOM 6840 O O . LEU B 1 122 ? 5.43 23 26.688 1 88.38 122 LEU B O 1
ATOM 6844 N N . THR B 1 123 ? 5.172 20.922 27.375 1 86.81 123 THR B N 1
ATOM 6845 C CA . THR B 1 123 ? 5.285 21.359 28.766 1 86.81 123 THR B CA 1
ATOM 6846 C C . THR B 1 123 ? 6.711 21.812 29.078 1 86.81 123 THR B C 1
ATOM 6848 O O . THR B 1 123 ? 6.91 22.797 29.781 1 86.81 123 THR B O 1
ATOM 6851 N N . GLY B 1 124 ? 7.594 21.062 28.578 1 88.06 124 GLY B N 1
ATOM 6852 C CA . GLY B 1 124 ? 8.984 21.453 28.734 1 88.06 124 GLY B CA 1
ATOM 6853 C C . GLY B 1 124 ? 9.289 22.812 28.109 1 88.06 124 GLY B C 1
ATOM 6854 O O . GLY B 1 124 ? 10.047 23.594 28.672 1 88.06 124 GLY B O 1
ATOM 6855 N N . ALA B 1 125 ? 8.727 23.078 27.016 1 90.38 125 ALA B N 1
ATOM 6856 C CA . ALA B 1 125 ? 8.922 24.344 26.328 1 90.38 125 ALA B CA 1
ATOM 6857 C C . ALA B 1 125 ? 8.336 25.5 27.141 1 90.38 125 ALA B C 1
ATOM 6859 O O . ALA B 1 125 ? 8.914 26.594 27.203 1 90.38 125 ALA B O 1
ATOM 6860 N N . ASN B 1 126 ? 7.25 25.266 27.75 1 88.94 126 ASN B N 1
ATOM 6861 C CA . ASN B 1 126 ? 6.621 26.297 28.578 1 88.94 126 ASN B CA 1
ATOM 6862 C C . ASN B 1 126 ? 7.453 26.625 29.812 1 88.94 126 ASN B C 1
ATOM 6864 O O . ASN B 1 126 ? 7.562 27.781 30.203 1 88.94 126 ASN B O 1
ATOM 6868 N N . ILE B 1 127 ? 7.996 25.609 30.375 1 90.19 127 ILE B N 1
ATOM 6869 C CA . ILE B 1 127 ? 8.867 25.812 31.531 1 90.19 127 ILE B CA 1
ATOM 6870 C C . ILE B 1 127 ? 10.086 26.641 31.125 1 90.19 127 ILE B C 1
ATOM 6872 O O . ILE B 1 127 ? 10.508 27.547 31.844 1 90.19 127 ILE B O 1
ATOM 6876 N N . PHE B 1 128 ? 10.578 26.328 30.062 1 93.19 128 PHE B N 1
ATOM 6877 C CA . PHE B 1 128 ? 11.742 27.016 29.531 1 93.19 128 PHE B CA 1
ATOM 6878 C C . PHE B 1 128 ? 11.453 28.5 29.312 1 93.19 128 PHE B C 1
ATOM 6880 O O . PHE B 1 128 ? 12.25 29.359 29.688 1 93.19 128 PHE B O 1
ATOM 6887 N N . ARG B 1 129 ? 10.312 28.766 28.766 1 92.25 129 ARG B N 1
ATOM 6888 C CA . ARG B 1 129 ? 9.914 30.141 28.5 1 92.25 129 ARG B CA 1
ATOM 6889 C C . ARG B 1 129 ? 9.688 30.906 29.812 1 92.25 129 ARG B C 1
ATOM 6891 O O . ARG B 1 129 ? 10.109 32.062 29.938 1 92.25 129 ARG B O 1
ATOM 6898 N N . SER B 1 130 ? 9.078 30.297 30.734 1 89.88 130 SER B N 1
ATOM 6899 C CA . SER B 1 130 ? 8.766 30.953 32 1 89.88 130 SER B CA 1
ATOM 6900 C C . SER B 1 130 ? 10.031 31.266 32.781 1 89.88 130 SER B C 1
ATOM 6902 O O . SER B 1 130 ? 10.094 32.281 33.5 1 89.88 130 SER B O 1
ATOM 6904 N N . GLU B 1 131 ? 10.992 30.406 32.594 1 93.69 131 GLU B N 1
ATOM 6905 C CA . GLU B 1 131 ? 12.234 30.578 33.312 1 93.69 131 GLU B CA 1
ATOM 6906 C C . GLU B 1 131 ? 13.273 31.344 32.5 1 93.69 131 GLU B C 1
ATOM 6908 O O . GLU B 1 131 ? 14.383 31.578 32.969 1 93.69 131 GLU B O 1
ATOM 6913 N N . TRP B 1 132 ? 12.961 31.812 31.438 1 94.38 132 TRP B N 1
ATOM 6914 C CA . TRP B 1 132 ? 13.906 32.344 30.469 1 94.38 132 TRP B CA 1
ATOM 6915 C C . TRP B 1 132 ? 14.664 33.531 31.047 1 94.38 132 TRP B C 1
ATOM 6917 O O . TRP B 1 132 ? 15.898 33.562 31.031 1 94.38 132 TRP B O 1
ATOM 6927 N N . SER B 1 133 ? 13.977 34.531 31.672 1 90.81 133 SER B N 1
ATOM 6928 C CA . SER B 1 133 ? 14.609 35.719 32.219 1 90.81 133 SER B CA 1
ATOM 6929 C C . SER B 1 133 ? 15.562 35.344 33.375 1 90.81 133 SER B C 1
ATOM 6931 O O . SER B 1 133 ? 16.656 35.906 33.469 1 90.81 133 SER B O 1
ATOM 6933 N N . GLY B 1 134 ? 15.094 34.406 34.156 1 93.12 134 GLY B N 1
ATOM 6934 C CA . GLY B 1 134 ? 15.938 33.938 35.25 1 93.12 134 GLY B CA 1
ATOM 6935 C C . GLY B 1 134 ? 17.188 33.188 34.75 1 93.12 134 GLY B C 1
ATOM 6936 O O . GLY B 1 134 ? 18.25 33.312 35.375 1 93.12 134 GLY B O 1
ATOM 6937 N N . LEU B 1 135 ? 17.031 32.5 33.719 1 95 135 LEU B N 1
ATOM 6938 C CA . LEU B 1 135 ? 18.156 31.766 33.156 1 95 135 LEU B CA 1
ATOM 6939 C C . LEU B 1 135 ? 19.203 32.719 32.594 1 95 135 LEU B C 1
ATOM 6941 O O . LEU B 1 135 ? 20.406 32.531 32.75 1 95 135 LEU B O 1
ATOM 6945 N N . LEU B 1 136 ? 18.766 33.781 31.938 1 94.56 136 LEU B N 1
ATOM 6946 C CA . LEU B 1 136 ? 19.672 34.781 31.375 1 94.56 136 LEU B CA 1
ATOM 6947 C C . LEU B 1 136 ? 20.422 35.531 32.469 1 94.56 136 LEU B C 1
ATOM 6949 O O . LEU B 1 136 ? 21.609 35.812 32.344 1 94.56 136 LEU B O 1
ATOM 6953 N N . ASP B 1 137 ? 19.703 35.812 33.562 1 94.56 137 ASP B N 1
ATOM 6954 C CA . ASP B 1 137 ? 20.344 36.469 34.719 1 94.56 137 ASP B CA 1
ATOM 6955 C C . ASP B 1 137 ? 21.484 35.625 35.281 1 94.56 137 ASP B C 1
ATOM 6957 O O . ASP B 1 137 ? 22.531 36.156 35.625 1 94.56 137 ASP B O 1
ATOM 6961 N N . GLU B 1 138 ? 21.172 34.438 35.344 1 95.12 138 GLU B N 1
ATOM 6962 C CA . GLU B 1 138 ? 22.188 33.531 35.844 1 95.12 138 GLU B CA 1
ATOM 6963 C C . GLU B 1 138 ? 23.375 33.438 34.906 1 95.12 138 GLU B C 1
ATOM 6965 O O . GLU B 1 138 ? 24.516 33.281 35.344 1 95.12 138 GLU B O 1
ATOM 6970 N N . LEU B 1 139 ? 23.156 33.469 33.688 1 95.38 139 LEU B N 1
ATOM 6971 C CA . LEU B 1 139 ? 24.219 33.406 32.688 1 95.38 139 LEU B CA 1
ATOM 6972 C C . LEU B 1 139 ? 25.078 34.656 32.75 1 95.38 139 LEU B C 1
ATOM 6974 O O . LEU B 1 139 ? 26.297 34.594 32.531 1 95.38 139 LEU B O 1
ATOM 6978 N N . VAL B 1 140 ? 24.469 35.75 33.031 1 94.62 140 VAL B N 1
ATOM 6979 C CA . VAL B 1 140 ? 25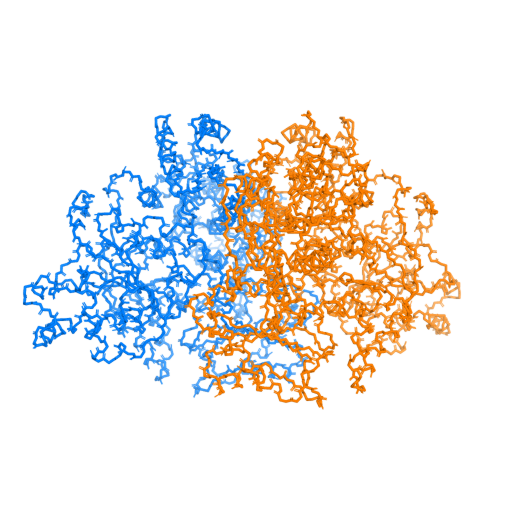.203 37 33.156 1 94.62 140 VAL B CA 1
ATOM 6980 C C . VAL B 1 140 ? 26.047 36.969 34.438 1 94.62 140 VAL B C 1
ATOM 6982 O O . VAL B 1 140 ? 27.203 37.375 34.438 1 94.62 140 VAL B O 1
ATOM 6985 N N . GLN B 1 141 ? 25.516 36.438 35.469 1 94.62 141 GLN B N 1
ATOM 6986 C CA . GLN B 1 141 ? 26.234 36.344 36.75 1 94.62 141 GLN B CA 1
ATOM 6987 C C . GLN B 1 141 ? 27.453 35.438 36.594 1 94.62 141 GLN B C 1
ATOM 6989 O O . GLN B 1 141 ? 28.484 35.688 37.219 1 94.62 141 GLN B O 1
ATOM 6994 N N . LYS B 1 142 ? 27.25 34.438 35.812 1 93.69 142 LYS B N 1
ATOM 6995 C CA . LYS B 1 142 ? 28.344 33.469 35.625 1 93.69 142 LYS B CA 1
ATOM 6996 C C . LYS B 1 142 ? 29.344 34 34.594 1 93.69 142 LYS B C 1
ATOM 6998 O O . LYS B 1 142 ? 30.375 33.344 34.375 1 93.69 142 LYS B O 1
ATOM 7003 N N . GLY B 1 143 ? 29.141 35.031 33.875 1 90.75 143 GLY B N 1
ATOM 7004 C CA . GLY B 1 143 ? 30.047 35.656 32.938 1 90.75 143 GLY B CA 1
ATOM 7005 C C . GLY B 1 143 ? 30.062 35 31.578 1 90.75 143 GLY B C 1
ATOM 7006 O O . GLY B 1 143 ? 31.016 35.156 30.812 1 90.75 143 GLY B O 1
ATOM 7007 N N . ARG B 1 144 ? 29.031 34.312 31.359 1 92.19 144 ARG B N 1
ATOM 7008 C CA . ARG B 1 144 ? 29.016 33.594 30.094 1 92.19 144 ARG B CA 1
ATOM 7009 C C . ARG B 1 144 ? 28.453 34.469 28.969 1 92.19 144 ARG B C 1
ATOM 7011 O O . ARG B 1 144 ? 28.734 34.25 27.797 1 92.19 144 ARG B O 1
ATOM 7018 N N . ILE B 1 145 ? 27.516 35.375 29.344 1 92.25 145 ILE B N 1
ATOM 7019 C CA . ILE B 1 145 ? 26.969 36.312 28.359 1 92.25 145 ILE B CA 1
ATOM 7020 C C . ILE B 1 145 ? 27.031 37.719 28.906 1 92.25 145 ILE B C 1
ATOM 7022 O O . ILE B 1 145 ? 27.156 37.938 30.125 1 92.25 145 ILE B O 1
ATOM 7026 N N . THR B 1 146 ? 27.016 38.688 28.078 1 92.62 146 THR B N 1
ATOM 7027 C CA . THR B 1 146 ? 27.062 40.094 28.484 1 92.62 146 THR B CA 1
ATOM 7028 C C . THR B 1 146 ? 25.672 40.594 28.828 1 92.62 146 THR B C 1
ATOM 7030 O O . THR B 1 146 ? 24.672 40 28.422 1 92.62 146 THR B O 1
ATOM 7033 N N . ASP B 1 147 ? 25.625 41.625 29.547 1 91.31 147 ASP B N 1
ATOM 7034 C CA . ASP B 1 147 ? 24.359 42.25 29.938 1 91.31 147 ASP B CA 1
ATOM 7035 C C . ASP B 1 147 ? 23.609 42.781 28.703 1 91.31 147 ASP B C 1
ATOM 7037 O O . ASP B 1 147 ? 22.375 42.688 28.641 1 91.31 147 ASP B O 1
ATOM 7041 N N . THR B 1 148 ? 24.344 43.156 27.797 1 90.56 148 THR B N 1
ATOM 7042 C CA . THR B 1 148 ? 23.734 43.719 26.578 1 90.56 148 THR B CA 1
ATOM 7043 C C . THR B 1 148 ? 23.062 42.594 25.781 1 90.56 148 THR B C 1
ATOM 7045 O O . THR B 1 148 ? 21.969 42.781 25.25 1 90.56 148 THR B O 1
ATOM 7048 N N . LEU B 1 149 ? 23.703 41.562 25.734 1 90.75 149 LEU B N 1
ATOM 7049 C CA . LEU B 1 149 ? 23.156 40.438 25 1 90.75 149 LEU B CA 1
ATOM 7050 C C . LEU B 1 149 ? 21.906 39.875 25.672 1 90.75 149 LEU B C 1
ATOM 7052 O O . LEU B 1 149 ? 20.953 39.469 25 1 90.75 149 LEU B O 1
ATOM 7056 N N . ALA B 1 150 ? 21.938 39.875 26.969 1 90.19 150 ALA B N 1
ATOM 7057 C CA . ALA B 1 150 ? 20.797 39.375 27.75 1 90.19 150 ALA B CA 1
ATOM 7058 C C . ALA B 1 150 ? 19.578 40.281 27.547 1 90.19 150 ALA B C 1
ATOM 7060 O O . ALA B 1 150 ? 18.453 39.812 27.469 1 90.19 150 ALA B O 1
ATOM 7061 N N . LYS B 1 151 ? 19.828 41.562 27.484 1 88.81 151 LYS B N 1
ATOM 7062 C CA . LYS B 1 151 ? 18.734 42.5 27.297 1 88.81 151 LYS B CA 1
ATOM 7063 C C . LYS B 1 151 ? 18.172 42.438 25.875 1 88.81 151 LYS B C 1
ATOM 7065 O O . LYS B 1 151 ? 16.969 42.625 25.672 1 88.81 151 LYS B O 1
ATOM 7070 N N . GLN B 1 152 ? 19.031 42.156 25 1 86.56 152 GLN B N 1
ATOM 7071 C CA . GLN B 1 152 ? 18.625 42.031 23.594 1 86.56 152 GLN B CA 1
ATOM 7072 C C . GLN B 1 152 ? 17.766 40.812 23.359 1 86.56 152 GLN B C 1
ATOM 7074 O O . GLN B 1 152 ? 16.906 40.812 22.484 1 86.56 152 GLN B O 1
ATOM 7079 N N . HIS B 1 153 ? 18.031 39.844 24.094 1 90.12 153 HIS B N 1
ATOM 7080 C CA . HIS B 1 153 ? 17.328 38.594 23.906 1 90.12 153 HIS B CA 1
ATOM 7081 C C . HIS B 1 153 ? 16.484 38.25 25.141 1 90.12 153 HIS B C 1
ATOM 7083 O O . HIS B 1 153 ? 16.406 37.062 25.516 1 90.12 153 HIS B O 1
ATOM 7089 N N . ASN B 1 154 ? 15.914 39.156 25.75 1 86.94 154 ASN B N 1
ATOM 7090 C CA . ASN B 1 154 ? 15.258 39 27.047 1 86.94 154 ASN B CA 1
ATOM 7091 C C . ASN B 1 154 ? 13.922 38.25 26.906 1 86.94 154 ASN B C 1
ATOM 7093 O O . ASN B 1 154 ? 13.383 37.75 27.875 1 86.94 154 ASN B O 1
ATOM 7097 N N . ASN B 1 155 ? 13.445 38.188 25.672 1 89 155 ASN B N 1
ATOM 7098 C CA . ASN B 1 155 ? 12.156 37.531 25.5 1 89 155 ASN B CA 1
ATOM 7099 C C . ASN B 1 155 ? 12.25 36.344 24.531 1 89 155 ASN B C 1
ATOM 7101 O O . ASN B 1 155 ? 12.828 36.469 23.453 1 89 155 ASN B O 1
ATOM 7105 N N . LEU B 1 156 ? 11.719 35.219 25.062 1 92.5 156 LEU B N 1
ATOM 7106 C CA . LEU B 1 156 ? 11.656 34 24.25 1 92.5 156 LEU B CA 1
ATOM 7107 C C . LEU B 1 156 ? 10.211 33.688 23.844 1 92.5 156 LEU B C 1
ATOM 7109 O O . LEU B 1 156 ? 9.336 33.594 24.703 1 92.5 156 LEU B O 1
ATOM 7113 N N . ASN B 1 157 ? 10 33.688 22.562 1 92.94 157 ASN B N 1
ATOM 7114 C CA . ASN B 1 157 ? 8.688 33.281 22.062 1 92.94 157 ASN B CA 1
ATOM 7115 C C . ASN B 1 157 ? 8.664 31.797 21.672 1 92.94 157 ASN B C 1
ATOM 7117 O O . ASN B 1 157 ? 9.625 31.281 21.094 1 92.94 157 ASN B O 1
ATOM 7121 N N . ILE B 1 158 ? 7.609 31.172 22.109 1 93.94 158 ILE B N 1
ATOM 7122 C CA . ILE B 1 158 ? 7.504 29.734 21.828 1 93.94 158 ILE B CA 1
ATOM 7123 C C . ILE B 1 158 ? 6.152 29.438 21.172 1 93.94 158 ILE B C 1
ATOM 7125 O O . ILE B 1 158 ? 5.125 29.969 21.594 1 93.94 158 ILE B O 1
ATOM 7129 N N . VAL B 1 159 ? 6.164 28.672 20.125 1 95.06 159 VAL B N 1
ATOM 7130 C CA . VAL B 1 159 ? 4.965 28.141 19.5 1 95.06 159 VAL B CA 1
ATOM 7131 C C . VAL B 1 159 ? 5.078 26.609 19.391 1 95.06 159 VAL B C 1
ATOM 7133 O O . VAL B 1 159 ? 6.152 26.094 19.094 1 95.06 159 VAL B O 1
ATOM 7136 N N . GLY B 1 160 ? 3.996 25.953 19.766 1 94.88 160 GLY B N 1
ATOM 7137 C CA . GLY B 1 160 ? 3.996 24.5 19.734 1 94.88 160 GLY B CA 1
ATOM 7138 C C . GLY B 1 160 ? 3.15 23.922 18.609 1 94.88 160 GLY B C 1
ATOM 7139 O O . GLY B 1 160 ? 2.104 24.484 18.266 1 94.88 160 GLY B O 1
ATOM 7140 N N . LEU B 1 161 ? 3.637 22.891 17.984 1 95.75 161 LEU B N 1
ATOM 7141 C CA . LEU B 1 161 ? 2.893 22.016 17.078 1 95.75 161 LEU B CA 1
ATOM 7142 C C . LEU B 1 161 ? 2.688 20.641 17.703 1 95.75 161 LEU B C 1
ATOM 7144 O O . LEU B 1 161 ? 3.631 20.047 18.234 1 95.75 161 LEU B O 1
ATOM 7148 N N . VAL B 1 162 ? 1.525 20.188 17.672 1 93.75 162 VAL B N 1
ATOM 7149 C CA . VAL B 1 162 ? 1.227 18.953 18.391 1 93.75 162 VAL B CA 1
ATOM 7150 C C . VAL B 1 162 ? 1.493 17.75 17.484 1 93.75 162 VAL B C 1
ATOM 7152 O O . VAL B 1 162 ? 0.704 17.453 16.578 1 93.75 162 VAL B O 1
ATOM 7155 N N . GLY B 1 163 ? 2.588 17.094 17.703 1 92.06 163 GLY B N 1
ATOM 7156 C CA . GLY B 1 163 ? 2.912 15.867 17 1 92.06 163 GLY B CA 1
ATOM 7157 C C . GLY B 1 163 ? 2.629 14.617 17.812 1 92.06 163 GLY B C 1
ATOM 7158 O O . GLY B 1 163 ? 3.51 14.125 18.516 1 92.06 163 GLY B O 1
ATOM 7159 N N . SER B 1 164 ? 1.479 14.102 17.719 1 90.88 164 SER B N 1
ATOM 7160 C CA . SER B 1 164 ? 1.047 12.898 18.422 1 90.88 164 SER B CA 1
ATOM 7161 C C . SER B 1 164 ? 0.097 12.062 17.562 1 90.88 164 SER B C 1
ATOM 7163 O O . SER B 1 164 ? -0.807 12.609 16.922 1 90.88 164 SER B O 1
ATOM 7165 N N . ILE B 1 165 ? 0.273 10.758 17.609 1 91.88 165 ILE B N 1
ATOM 7166 C CA . ILE B 1 165 ? -0.585 9.898 16.797 1 91.88 165 ILE B CA 1
ATOM 7167 C C . ILE B 1 165 ? -1.875 9.594 17.562 1 91.88 165 ILE B C 1
ATOM 7169 O O . ILE B 1 165 ? -2.867 9.164 16.969 1 91.88 165 ILE B O 1
ATOM 7173 N N . ASP B 1 166 ? -1.976 9.797 18.891 1 89.12 166 ASP B N 1
ATOM 7174 C CA . ASP B 1 166 ? -3.104 9.422 19.734 1 89.12 166 ASP B CA 1
ATOM 7175 C C . ASP B 1 166 ? -4.207 10.477 19.672 1 89.12 166 ASP B C 1
ATOM 7177 O O . ASP B 1 166 ? -5.32 10.242 20.156 1 89.12 166 ASP B O 1
ATOM 7181 N N . ASN B 1 167 ? -3.975 11.578 19.062 1 89.75 167 ASN B N 1
ATOM 7182 C CA . ASN B 1 167 ? -4.941 12.664 19.031 1 89.75 167 ASN B CA 1
ATOM 7183 C C . ASN B 1 167 ? -5.477 12.977 20.438 1 89.75 167 ASN B C 1
ATOM 7185 O O . ASN B 1 167 ? -6.688 13.07 20.641 1 89.75 167 ASN B O 1
ATOM 7189 N N . ASP B 1 168 ? -4.566 13.094 21.391 1 84.69 168 ASP B N 1
ATOM 7190 C CA . ASP B 1 168 ? -4.949 13.242 22.797 1 84.69 168 ASP B CA 1
ATOM 7191 C C . ASP B 1 168 ? -4.797 14.688 23.25 1 84.69 168 ASP B C 1
ATOM 7193 O O . ASP B 1 168 ? -4.902 14.984 24.453 1 84.69 168 ASP B O 1
ATOM 7197 N N . PHE B 1 169 ? -4.531 15.578 22.391 1 85.5 169 PHE B N 1
ATOM 7198 C CA . PHE B 1 169 ? -4.359 16.969 22.766 1 85.5 169 PHE B CA 1
ATOM 7199 C C . PHE B 1 169 ? -5.68 17.734 22.672 1 85.5 169 PHE B C 1
ATOM 7201 O O . PHE B 1 169 ? -6.273 17.797 21.594 1 85.5 169 PHE B O 1
ATOM 7208 N N . CYS B 1 170 ? -6.086 18.312 23.766 1 84.25 170 CYS B N 1
ATOM 7209 C CA . CYS B 1 170 ? -7.375 18.984 23.797 1 84.25 170 CYS B CA 1
ATOM 7210 C C . CYS B 1 170 ? -7.309 20.328 23.062 1 84.25 170 CYS B C 1
ATOM 7212 O O . CYS B 1 170 ? -6.316 21.047 23.172 1 84.25 170 CYS B O 1
ATOM 7214 N N . GLY B 1 171 ? -8.32 20.641 22.328 1 82.44 171 GLY B N 1
ATOM 7215 C CA . GLY B 1 171 ? -8.398 21.922 21.641 1 82.44 171 GLY B CA 1
ATOM 7216 C C . GLY B 1 171 ? -8.227 21.797 20.141 1 82.44 171 GLY B C 1
ATOM 7217 O O . GLY B 1 171 ? -8.617 22.703 19.391 1 82.44 171 GLY B O 1
ATOM 7218 N N . THR B 1 172 ? -7.578 20.75 19.734 1 88.06 172 THR B N 1
ATOM 7219 C CA . THR B 1 172 ? -7.395 20.562 18.297 1 88.06 172 THR B CA 1
ATOM 7220 C C . THR B 1 172 ? -8.203 19.359 17.797 1 88.06 172 THR B C 1
ATOM 7222 O O . THR B 1 172 ? -8.367 18.375 18.531 1 88.06 172 THR B O 1
ATOM 7225 N N . ASP B 1 173 ? -8.68 19.453 16.641 1 87.19 173 ASP B N 1
ATOM 7226 C CA . ASP B 1 173 ? -9.477 18.375 16.062 1 87.19 173 ASP B CA 1
ATOM 7227 C C . ASP B 1 173 ? -8.594 17.188 15.672 1 87.19 173 ASP B C 1
ATOM 7229 O O . ASP B 1 173 ? -9.047 16.047 15.703 1 87.19 173 ASP B O 1
ATOM 7233 N N . MET B 1 174 ? -7.445 17.531 15.258 1 91.31 174 MET B N 1
ATOM 7234 C CA . MET B 1 174 ? -6.527 16.5 14.789 1 91.31 174 MET B CA 1
ATOM 7235 C C . MET B 1 174 ? -5.078 16.891 15.07 1 91.31 174 MET B C 1
ATOM 7237 O O . MET B 1 174 ? -4.711 18.062 14.945 1 91.31 174 MET B O 1
ATOM 7241 N N . THR B 1 175 ? -4.348 15.906 15.438 1 93.44 175 THR B N 1
ATOM 7242 C CA . THR B 1 175 ? -2.924 16.125 15.664 1 93.44 175 THR B CA 1
ATOM 7243 C C . THR B 1 175 ? -2.096 15.578 14.508 1 93.44 175 THR B C 1
ATOM 7245 O O . THR B 1 175 ? -2.594 14.789 13.711 1 93.44 175 THR B O 1
ATOM 7248 N N . ILE B 1 176 ? -0.874 16 14.398 1 95 176 ILE B N 1
ATOM 7249 C CA . ILE B 1 176 ? 0.034 15.547 13.352 1 95 176 ILE B CA 1
ATOM 7250 C C . ILE B 1 176 ? 0.361 14.07 13.555 1 95 176 ILE B C 1
ATOM 7252 O O . ILE B 1 176 ? 0.843 13.68 14.617 1 95 176 ILE B O 1
ATOM 7256 N N . GLY B 1 177 ? 0.026 13.258 12.586 1 94.5 177 GLY B N 1
ATOM 7257 C CA . GLY B 1 177 ? 0.385 11.844 12.648 1 94.5 177 GLY B CA 1
ATOM 7258 C C . GLY B 1 177 ? -0.804 10.938 12.898 1 94.5 177 GLY B C 1
ATOM 7259 O O . GLY B 1 177 ? -0.755 9.742 12.594 1 94.5 177 GLY B O 1
ATOM 7260 N N . ALA B 1 178 ? -1.905 11.461 13.438 1 94.94 178 ALA B N 1
ATOM 7261 C CA . ALA B 1 178 ? -3.066 10.648 13.789 1 94.94 178 ALA B CA 1
ATOM 7262 C C . ALA B 1 178 ? -3.701 10.023 12.547 1 94.94 178 ALA B C 1
ATOM 7264 O O . ALA B 1 178 ? -4.008 8.828 12.539 1 94.94 178 ALA B O 1
ATOM 7265 N N . ASP B 1 179 ? -3.912 10.828 11.562 1 96.44 179 ASP B N 1
ATOM 7266 C CA . ASP B 1 179 ? -4.531 10.328 10.344 1 96.44 179 ASP B CA 1
ATOM 7267 C C . ASP B 1 179 ? -3.658 9.266 9.68 1 96.44 179 ASP B C 1
ATOM 7269 O O . ASP B 1 179 ? -4.168 8.273 9.156 1 96.44 179 ASP B O 1
ATOM 7273 N N . SER B 1 180 ? -2.365 9.492 9.617 1 96.06 180 SER B N 1
ATOM 7274 C CA . SER B 1 180 ? -1.441 8.523 9.039 1 96.06 180 SER B CA 1
ATOM 7275 C C . SER B 1 180 ? -1.464 7.203 9.805 1 96.06 180 SER B C 1
ATOM 7277 O O . SER B 1 180 ? -1.382 6.129 9.211 1 96.06 180 SER B O 1
ATOM 7279 N N . ALA B 1 181 ? -1.546 7.293 11.094 1 95.75 181 ALA B N 1
ATOM 7280 C CA . ALA B 1 181 ? -1.637 6.086 11.914 1 95.75 181 ALA B CA 1
ATOM 7281 C C . ALA B 1 181 ? -2.9 5.293 11.586 1 95.75 181 ALA B C 1
ATOM 7283 O O . ALA B 1 181 ? -2.875 4.062 11.547 1 95.75 181 ALA B O 1
ATOM 7284 N N . LEU B 1 182 ? -3.977 6 11.406 1 96.38 182 LEU B N 1
ATOM 7285 C CA . LEU B 1 182 ? -5.23 5.344 11.055 1 96.38 182 LEU B CA 1
ATOM 7286 C C . LEU B 1 182 ? -5.109 4.625 9.719 1 96.38 182 LEU B C 1
ATOM 7288 O O . LEU B 1 182 ? -5.664 3.537 9.539 1 96.38 182 LEU B O 1
ATOM 7292 N N . HIS B 1 183 ? -4.383 5.227 8.758 1 95.69 183 HIS B N 1
ATOM 7293 C CA . HIS B 1 183 ? -4.152 4.574 7.477 1 95.69 183 HIS B CA 1
ATOM 7294 C C . HIS B 1 183 ? -3.426 3.244 7.66 1 95.69 183 HIS B C 1
ATOM 7296 O O . HIS B 1 183 ? -3.775 2.248 7.023 1 95.69 183 HIS B O 1
ATOM 7302 N N . ARG B 1 184 ? -2.488 3.217 8.5 1 93.69 184 ARG B N 1
ATOM 7303 C CA . ARG B 1 184 ? -1.717 2.004 8.758 1 93.69 184 ARG B CA 1
ATOM 7304 C C . ARG B 1 184 ? -2.59 0.923 9.383 1 93.69 184 ARG B C 1
ATOM 7306 O O . ARG B 1 184 ? -2.52 -0.244 8.992 1 93.69 184 ARG B O 1
ATOM 7313 N N . ILE B 1 185 ? -3.357 1.315 10.328 1 94.19 185 ILE B N 1
ATOM 7314 C CA . ILE B 1 185 ? -4.23 0.365 11.008 1 94.19 185 ILE B CA 1
ATOM 7315 C C . ILE B 1 185 ? -5.223 -0.227 10.008 1 94.19 185 ILE B C 1
ATOM 7317 O O . ILE B 1 185 ? -5.434 -1.441 9.977 1 94.19 185 ILE B O 1
ATOM 7321 N N . MET B 1 186 ? -5.797 0.636 9.195 1 94.06 186 MET B N 1
ATOM 7322 C CA . MET B 1 186 ? -6.82 0.175 8.266 1 94.06 186 MET B CA 1
ATOM 7323 C C . MET B 1 186 ? -6.223 -0.753 7.211 1 94.06 186 MET B C 1
ATOM 7325 O O . MET B 1 186 ? -6.879 -1.689 6.754 1 94.06 186 MET B O 1
ATOM 7329 N N . GLU B 1 187 ? -5.023 -0.457 6.797 1 90.81 187 GLU B N 1
ATOM 7330 C CA . GLU B 1 187 ? -4.355 -1.35 5.852 1 90.81 187 GLU B CA 1
ATOM 7331 C C . GLU B 1 187 ? -4.234 -2.762 6.418 1 90.81 187 GLU B C 1
ATOM 7333 O O . GLU B 1 187 ? -4.434 -3.742 5.703 1 90.81 187 GLU B O 1
ATOM 7338 N N . ILE B 1 188 ? -3.947 -2.869 7.66 1 89.88 188 ILE B N 1
ATOM 7339 C CA . ILE B 1 188 ? -3.781 -4.16 8.32 1 89.88 188 ILE B CA 1
ATOM 7340 C C . ILE B 1 188 ? -5.141 -4.832 8.492 1 89.88 188 ILE B C 1
ATOM 7342 O O . ILE B 1 188 ? -5.281 -6.031 8.25 1 89.88 188 ILE B O 1
ATOM 7346 N N . VAL B 1 189 ? -6.09 -4.051 8.828 1 90.06 189 VAL B N 1
ATOM 7347 C CA . VAL B 1 189 ? -7.43 -4.594 9.016 1 90.06 189 VAL B CA 1
ATOM 7348 C C . VAL B 1 189 ? -7.965 -5.121 7.684 1 90.06 189 VAL B C 1
ATOM 7350 O O . VAL B 1 189 ? -8.578 -6.191 7.637 1 90.06 189 VAL B O 1
ATOM 7353 N N . ASP B 1 190 ? -7.715 -4.391 6.66 1 89.38 190 ASP B N 1
ATOM 7354 C CA . ASP B 1 190 ? -8.188 -4.82 5.348 1 89.38 190 ASP B CA 1
ATOM 7355 C C . ASP B 1 190 ? -7.512 -6.117 4.914 1 89.38 190 ASP B C 1
ATOM 7357 O O . ASP B 1 190 ? -8.125 -6.953 4.25 1 89.38 190 ASP B O 1
ATOM 7361 N N . ALA B 1 191 ? -6.277 -6.234 5.242 1 87.38 191 ALA B N 1
ATOM 7362 C CA . ALA B 1 191 ? -5.562 -7.465 4.918 1 87.38 191 ALA B CA 1
ATOM 7363 C C . ALA B 1 191 ? -6.145 -8.656 5.68 1 87.38 191 ALA B C 1
ATOM 7365 O O . ALA B 1 191 ? -6.328 -9.734 5.113 1 87.38 191 ALA B O 1
ATOM 7366 N N . ILE B 1 192 ? -6.469 -8.461 6.879 1 84.88 192 ILE B N 1
ATOM 7367 C CA . ILE B 1 192 ? -6.996 -9.531 7.723 1 84.88 192 ILE B CA 1
ATOM 7368 C C . ILE B 1 192 ? -8.391 -9.922 7.246 1 84.88 192 ILE B C 1
ATOM 7370 O O . ILE B 1 192 ? -8.766 -11.094 7.297 1 84.88 192 ILE B O 1
ATOM 7374 N N . MET B 1 193 ? -9.117 -8.953 6.715 1 83.12 193 MET B N 1
ATOM 7375 C CA . MET B 1 193 ? -10.484 -9.195 6.277 1 83.12 193 MET B CA 1
ATOM 7376 C C . MET B 1 193 ? -10.516 -10.133 5.07 1 83.12 193 MET B C 1
ATOM 7378 O O . MET B 1 193 ? -11.461 -10.898 4.895 1 83.12 193 MET B O 1
ATOM 7382 N N . THR B 1 194 ? -9.508 -10.102 4.316 1 80.38 194 THR B N 1
ATOM 7383 C CA . THR B 1 194 ? -9.477 -10.969 3.146 1 80.38 194 THR B CA 1
ATOM 7384 C C . THR B 1 194 ? -9.312 -12.43 3.559 1 80.38 194 THR B C 1
ATOM 7386 O O . THR B 1 194 ? -9.781 -13.336 2.859 1 80.38 194 THR B O 1
ATOM 7389 N N . THR B 1 195 ? -8.664 -12.719 4.641 1 74.56 195 THR B N 1
ATOM 7390 C CA . THR B 1 195 ? -8.477 -14.078 5.133 1 74.56 195 THR B CA 1
ATOM 7391 C C . THR B 1 195 ? -9.781 -14.625 5.723 1 74.56 195 THR B C 1
ATOM 7393 O O . THR B 1 195 ? -10.031 -15.828 5.676 1 74.56 195 THR B O 1
ATOM 7396 N N . ALA B 1 196 ? -10.523 -13.789 6.199 1 62.38 196 ALA B N 1
ATOM 7397 C CA . ALA B 1 196 ? -11.742 -14.188 6.895 1 62.38 196 ALA B CA 1
ATOM 7398 C C . ALA B 1 196 ? -12.789 -14.695 5.914 1 62.38 196 ALA B C 1
ATOM 7400 O O . ALA B 1 196 ? -13.648 -15.5 6.277 1 62.38 196 ALA B O 1
ATOM 7401 N N . ASN B 1 197 ? -12.633 -14.273 4.738 1 65.81 197 ASN B N 1
ATOM 7402 C CA . ASN B 1 197 ? -13.578 -14.75 3.734 1 65.81 197 ASN B CA 1
ATOM 7403 C C . ASN B 1 197 ? -13.367 -16.234 3.434 1 65.81 197 ASN B C 1
ATOM 7405 O O . ASN B 1 197 ? -14.297 -16.922 2.996 1 65.81 197 ASN B O 1
ATOM 7409 N N . SER B 1 198 ? -12.156 -16.594 3.818 1 67.88 198 SER B N 1
ATOM 7410 C CA . SER B 1 198 ? -11.82 -17.984 3.525 1 67.88 198 SER B CA 1
ATOM 7411 C C . SER B 1 198 ? -12.172 -18.906 4.695 1 67.88 198 SER B C 1
ATOM 7413 O O . SER B 1 198 ? -12.719 -19.984 4.5 1 67.88 198 SER B O 1
ATOM 7415 N N . HIS B 1 199 ? -11.773 -18.344 5.945 1 68.56 199 HIS B N 1
ATOM 7416 C CA . HIS B 1 199 ? -11.961 -19.125 7.168 1 68.56 199 HIS B CA 1
ATOM 7417 C C . HIS B 1 199 ? -12.797 -18.344 8.188 1 68.56 199 HIS B C 1
ATOM 7419 O O . HIS B 1 199 ? -12.719 -17.125 8.25 1 68.56 199 HIS B O 1
ATOM 7425 N N . GLN B 1 200 ? -13.664 -19.062 8.82 1 73.69 200 GLN B N 1
ATOM 7426 C CA . GLN B 1 200 ? -14.344 -18.438 9.945 1 73.69 200 GLN B CA 1
ATOM 7427 C C . GLN B 1 200 ? -13.383 -18.234 11.117 1 73.69 200 GLN B C 1
ATOM 7429 O O . GLN B 1 200 ? -12.977 -19.188 11.766 1 73.69 200 GLN B O 1
ATOM 7434 N N . ARG B 1 201 ? -12.945 -17.016 11.234 1 78.62 201 ARG B N 1
ATOM 7435 C CA . ARG B 1 201 ? -11.961 -16.719 12.266 1 78.62 201 ARG B CA 1
ATOM 7436 C C . ARG B 1 201 ? -12.336 -15.461 13.039 1 78.62 201 ARG B C 1
ATOM 7438 O O . ARG B 1 201 ? -13.156 -14.664 12.578 1 78.62 201 ARG B O 1
ATOM 7445 N N . THR B 1 202 ? -11.859 -15.422 14.242 1 88.69 202 THR B N 1
ATOM 7446 C CA . THR B 1 202 ? -11.945 -14.227 15.078 1 88.69 202 THR B CA 1
ATOM 7447 C C . THR B 1 202 ? -10.578 -13.586 15.25 1 88.69 202 THR B C 1
ATOM 7449 O O . THR B 1 202 ? -9.586 -14.289 15.469 1 88.69 202 THR B O 1
ATOM 7452 N N . PHE B 1 203 ? -10.586 -12.305 15.07 1 89.88 203 PHE B N 1
ATOM 7453 C CA . PHE B 1 203 ? -9.312 -11.602 15.18 1 89.88 203 PHE B CA 1
ATOM 7454 C C . PHE B 1 203 ? -9.352 -10.57 16.297 1 89.88 203 PHE B C 1
ATOM 7456 O O . PHE B 1 203 ? -10.305 -9.797 16.406 1 89.88 203 PHE B O 1
ATOM 7463 N N . VAL B 1 204 ? -8.32 -10.641 17.141 1 93.94 204 VAL B N 1
ATOM 7464 C CA . VAL B 1 204 ? -8.125 -9.641 18.188 1 93.94 204 VAL B CA 1
ATOM 7465 C C . VAL B 1 204 ? -6.973 -8.711 17.797 1 93.94 204 VAL B C 1
ATOM 7467 O O . VAL B 1 204 ? -5.82 -9.148 17.703 1 93.94 204 VAL B O 1
ATOM 7470 N N . LEU B 1 205 ? -7.285 -7.473 17.578 1 93.5 205 LEU B N 1
ATOM 7471 C CA . LEU B 1 205 ? -6.297 -6.492 17.141 1 93.5 205 LEU B CA 1
ATOM 7472 C C . LEU B 1 205 ? -5.977 -5.512 18.266 1 93.5 205 LEU B C 1
ATOM 7474 O O . LEU B 1 205 ? -6.867 -4.836 18.781 1 93.5 205 LEU B O 1
ATOM 7478 N N . GLU B 1 206 ? -4.719 -5.453 18.609 1 94.5 206 GLU B N 1
ATOM 7479 C CA . GLU B 1 206 ? -4.262 -4.48 19.594 1 94.5 206 GLU B CA 1
ATOM 7480 C C . GLU B 1 206 ? -3.703 -3.229 18.922 1 94.5 206 GLU B C 1
ATOM 7482 O O . GLU B 1 206 ? -2.799 -3.314 18.094 1 94.5 206 GLU B O 1
ATOM 7487 N N . VAL B 1 207 ? -4.277 -2.115 19.281 1 93.62 207 VAL B N 1
ATOM 7488 C CA . VAL B 1 207 ? -3.865 -0.844 18.688 1 93.62 207 VAL B CA 1
ATOM 7489 C C . VAL B 1 207 ? -3.301 0.067 19.781 1 93.62 207 VAL B C 1
ATOM 7491 O O . VAL B 1 207 ? -3.592 -0.117 20.969 1 93.62 207 VAL B O 1
ATOM 7494 N N . MET B 1 208 ? -2.49 1.016 19.359 1 90.69 208 MET B N 1
ATOM 7495 C CA . MET B 1 208 ? -1.883 1.95 20.312 1 90.69 208 MET B CA 1
ATOM 7496 C C . MET B 1 208 ? -2.936 2.871 20.922 1 90.69 208 MET B C 1
ATOM 7498 O O . MET B 1 208 ? -3.965 3.141 20.297 1 90.69 208 MET B O 1
ATOM 7502 N N . GLY B 1 209 ? -2.672 3.41 22.125 1 86.56 209 GLY B N 1
ATOM 7503 C CA . GLY B 1 209 ? -3.557 4.27 22.891 1 86.56 209 GLY B CA 1
ATOM 7504 C C . GLY B 1 209 ? -3.555 3.957 24.375 1 86.56 209 GLY B C 1
ATOM 7505 O O . GLY B 1 209 ? -4.5 3.355 24.891 1 86.56 209 GLY B O 1
ATOM 7506 N N . ARG B 1 210 ? -2.49 4.344 25 1 75.5 210 ARG B N 1
ATOM 7507 C CA . ARG B 1 210 ? -2.326 4.039 26.406 1 75.5 210 ARG B CA 1
ATOM 7508 C C . ARG B 1 210 ? -3.369 4.77 27.25 1 75.5 210 ARG B C 1
ATOM 7510 O O . ARG B 1 210 ? -4.07 4.152 28.047 1 75.5 210 ARG B O 1
ATOM 7517 N N . HIS B 1 211 ? -3.482 6.016 26.875 1 81.06 211 HIS B N 1
ATOM 7518 C CA . HIS B 1 211 ? -4.398 6.82 27.688 1 81.06 211 HIS B CA 1
ATOM 7519 C C . HIS B 1 211 ? -5.562 7.332 26.844 1 81.06 211 HIS B C 1
ATOM 7521 O O . HIS B 1 211 ? -6.5 7.934 27.375 1 81.06 211 HIS B O 1
ATOM 7527 N N . CYS B 1 212 ? -5.418 7.176 25.609 1 89.31 212 CYS B N 1
ATOM 7528 C CA . CYS B 1 212 ? -6.445 7.672 24.703 1 89.31 212 CYS B CA 1
ATOM 7529 C C . CYS B 1 212 ? -6.871 6.586 23.719 1 89.31 212 CYS B C 1
ATOM 7531 O O . CYS B 1 212 ? -6.031 6 23.031 1 89.31 212 CYS B O 1
ATOM 7533 N N . GLY B 1 213 ? -8.18 6.359 23.672 1 93.38 213 GLY B N 1
ATOM 7534 C CA . GLY B 1 213 ? -8.703 5.301 22.812 1 93.38 213 GLY B CA 1
ATOM 7535 C C . GLY B 1 213 ? -9.18 5.801 21.469 1 93.38 213 GLY B C 1
ATOM 7536 O O . GLY B 1 213 ? -9.984 5.145 20.797 1 93.38 213 GLY B O 1
ATOM 7537 N N . TYR B 1 214 ? -8.664 6.941 21.031 1 93.75 214 TYR B N 1
ATOM 7538 C CA . TYR B 1 214 ? -9.125 7.551 19.781 1 93.75 214 TYR B CA 1
ATOM 7539 C C . TYR B 1 214 ? -8.852 6.641 18.594 1 93.75 214 TYR B C 1
ATOM 7541 O O . TYR B 1 214 ? -9.742 6.402 17.781 1 93.75 214 TYR B O 1
ATOM 7549 N N . LEU B 1 215 ? -7.648 6.09 18.453 1 95.19 215 LEU B N 1
ATOM 7550 C CA . LEU B 1 215 ? -7.277 5.238 17.328 1 95.19 215 LEU B CA 1
ATOM 7551 C C . LEU B 1 215 ? -8.133 3.977 17.297 1 95.19 215 LEU B C 1
ATOM 7553 O O . LEU B 1 215 ? -8.594 3.559 16.219 1 95.19 215 LEU B O 1
ATOM 7557 N N . ALA B 1 216 ? -8.328 3.422 18.453 1 96.38 216 ALA B N 1
ATOM 7558 C CA . ALA B 1 216 ? -9.141 2.211 18.531 1 96.38 216 ALA B CA 1
ATOM 7559 C C . ALA B 1 216 ? -10.586 2.492 18.141 1 96.38 216 ALA B C 1
ATOM 7561 O O . ALA B 1 216 ? -11.188 1.726 17.391 1 96.38 216 ALA B O 1
ATOM 7562 N N . LEU B 1 217 ? -11.109 3.584 18.641 1 95.81 217 LEU B N 1
ATOM 7563 C CA . LEU B 1 217 ? -12.5 3.947 18.391 1 95.81 217 LEU B CA 1
ATOM 7564 C C . LEU B 1 217 ? -12.734 4.211 16.906 1 95.81 217 LEU B C 1
ATOM 7566 O O . LEU B 1 217 ? -13.656 3.646 16.312 1 95.81 217 LEU B O 1
ATOM 7570 N N . VAL B 1 218 ? -11.938 5.055 16.328 1 94.94 218 VAL B N 1
ATOM 7571 C CA . VAL B 1 218 ? -12.109 5.441 14.93 1 94.94 218 VAL B CA 1
ATOM 7572 C C . VAL B 1 218 ? -11.859 4.238 14.023 1 94.94 218 VAL B C 1
ATOM 7574 O O . VAL B 1 218 ? -12.531 4.07 13.008 1 94.94 218 VAL B O 1
ATOM 7577 N N . SER B 1 219 ? -10.922 3.383 14.375 1 95.19 219 SER B N 1
ATOM 7578 C CA . SER B 1 219 ? -10.664 2.178 13.594 1 95.19 219 SER B CA 1
ATOM 7579 C C . SER B 1 219 ? -11.828 1.202 13.68 1 95.19 219 SER B C 1
ATOM 7581 O O . SER B 1 219 ? -12.148 0.525 12.695 1 95.19 219 SER B O 1
ATOM 7583 N N . ALA B 1 220 ? -12.375 1.11 14.844 1 95.06 220 ALA B N 1
ATOM 7584 C CA . ALA B 1 220 ? -13.523 0.228 15.016 1 95.06 220 ALA B CA 1
ATOM 7585 C C . ALA B 1 220 ? -14.695 0.677 14.141 1 95.06 220 ALA B C 1
ATOM 7587 O O . ALA B 1 220 ? -15.383 -0.151 13.539 1 95.06 220 ALA B O 1
ATOM 7588 N N . LEU B 1 221 ? -14.883 1.955 14.078 1 93.12 221 LEU B N 1
ATOM 7589 C CA . LEU B 1 221 ? -15.945 2.512 13.25 1 93.12 221 LEU B CA 1
ATOM 7590 C C . LEU B 1 221 ? -15.656 2.281 11.773 1 93.12 221 LEU B C 1
ATOM 7592 O O . LEU B 1 221 ? -16.547 1.905 11.008 1 93.12 221 LEU B O 1
ATOM 7596 N N . ALA B 1 222 ? -14.453 2.51 11.414 1 93.06 222 ALA B N 1
ATOM 7597 C CA . ALA B 1 222 ? -14.062 2.428 10.016 1 93.06 222 ALA B CA 1
ATOM 7598 C C . ALA B 1 222 ? -14.047 0.98 9.531 1 93.06 222 ALA B C 1
ATOM 7600 O O . ALA B 1 222 ? -14.188 0.717 8.336 1 93.06 222 ALA B O 1
ATOM 7601 N N . SER B 1 223 ? -13.891 0.02 10.398 1 90.81 223 SER B N 1
ATOM 7602 C CA . SER B 1 223 ? -13.805 -1.385 10.016 1 90.81 223 SER B CA 1
ATOM 7603 C C . SER B 1 223 ? -15.109 -2.117 10.32 1 90.81 223 SER B C 1
ATOM 7605 O O . SER B 1 223 ? -15.336 -3.219 9.812 1 90.81 223 SER B O 1
ATOM 7607 N N . GLY B 1 224 ? -15.984 -1.521 11.062 1 88.56 224 GLY B N 1
ATOM 7608 C CA . GLY B 1 224 ? -17.172 -2.232 11.516 1 88.56 224 GLY B CA 1
ATOM 7609 C C . GLY B 1 224 ? -16.859 -3.363 12.477 1 88.56 224 GLY B C 1
ATOM 7610 O O . GLY B 1 224 ? -17.328 -4.488 12.297 1 88.56 224 GLY B O 1
ATOM 7611 N N . ALA B 1 225 ? -16.031 -3.107 13.492 1 91.38 225 ALA B N 1
ATOM 7612 C CA . ALA B 1 225 ? -15.609 -4.102 14.477 1 91.38 225 ALA B CA 1
ATOM 7613 C C . ALA B 1 225 ? -16.781 -4.566 15.328 1 91.38 225 ALA B C 1
ATOM 7615 O O . ALA B 1 225 ? -17.703 -3.793 15.594 1 91.38 225 ALA B O 1
ATOM 7616 N N . ASP B 1 226 ? -16.75 -5.785 15.789 1 90.81 226 ASP B N 1
ATOM 7617 C CA . ASP B 1 226 ? -17.812 -6.375 16.594 1 90.81 226 ASP B CA 1
ATOM 7618 C C . ASP B 1 226 ? -17.734 -5.918 18.047 1 90.81 226 ASP B C 1
ATOM 7620 O O . ASP B 1 226 ? -18.734 -5.844 18.734 1 90.81 226 ASP B O 1
ATOM 7624 N N . TRP B 1 227 ? -16.531 -5.734 18.469 1 93.94 227 TRP B N 1
ATOM 7625 C CA . TRP B 1 227 ? -16.328 -5.285 19.844 1 93.94 227 TRP B CA 1
ATOM 7626 C C . TRP B 1 227 ? -15.133 -4.348 19.953 1 93.94 227 TRP B C 1
ATOM 7628 O O . TRP B 1 227 ? -14.211 -4.422 19.141 1 93.94 227 TRP B O 1
ATOM 7638 N N . LEU B 1 228 ? -15.258 -3.432 20.969 1 95.5 228 LEU B N 1
ATOM 7639 C CA . LEU B 1 228 ? -14.25 -2.395 21.125 1 95.5 228 LEU B CA 1
ATOM 7640 C C . LEU B 1 228 ? -13.922 -2.189 22.609 1 95.5 228 LEU B C 1
ATOM 7642 O O . LEU B 1 228 ? -14.828 -2.102 23.438 1 95.5 228 LEU B O 1
ATOM 7646 N N . PHE B 1 229 ? -12.617 -2.24 22.938 1 96.25 229 PHE B N 1
ATOM 7647 C CA . PHE B 1 229 ? -12.141 -1.921 24.281 1 96.25 229 PHE B CA 1
ATOM 7648 C C . PHE B 1 229 ? -11.336 -0.628 24.281 1 96.25 229 PHE B C 1
ATOM 7650 O O . PHE B 1 229 ? -10.289 -0.546 23.641 1 96.25 229 PHE B O 1
ATOM 7657 N N . ILE B 1 230 ? -11.789 0.399 24.906 1 95.31 230 ILE B N 1
ATOM 7658 C CA . ILE B 1 230 ? -11.062 1.655 25.047 1 95.31 230 ILE B CA 1
ATOM 7659 C C . ILE B 1 230 ? -11.008 2.074 26.5 1 95.31 230 ILE B C 1
ATOM 7661 O O . ILE B 1 230 ? -11.859 1.685 27.297 1 95.31 230 ILE B O 1
ATOM 7665 N N . PRO B 1 231 ? -10.031 2.842 26.891 1 93.44 231 PRO B N 1
ATOM 7666 C CA . PRO B 1 231 ? -9.891 3.25 28.297 1 93.44 231 PRO B CA 1
ATOM 7667 C C . PRO B 1 231 ? -11.031 4.152 28.766 1 93.44 231 PRO B C 1
ATOM 7669 O O . PRO B 1 231 ? -11.43 4.094 29.922 1 93.44 231 PRO B O 1
ATOM 7672 N N . GLU B 1 232 ? -11.555 4.969 27.875 1 92.62 232 GLU B N 1
ATOM 7673 C CA . GLU B 1 232 ? -12.555 5.973 28.234 1 92.62 232 GLU B CA 1
ATOM 7674 C C . GLU B 1 232 ? -13.914 5.332 28.484 1 92.62 232 GLU B C 1
ATOM 7676 O O . GLU B 1 232 ? -14.797 5.938 29.109 1 92.62 232 GLU B O 1
ATOM 7681 N N . ALA B 1 233 ? -14.109 4.168 27.922 1 91.88 233 ALA B N 1
ATOM 7682 C CA . ALA B 1 233 ? -15.375 3.451 28.078 1 91.88 233 ALA B CA 1
ATOM 7683 C C . ALA B 1 233 ? -15.133 1.993 28.469 1 91.88 233 ALA B C 1
ATOM 7685 O O . ALA B 1 233 ? -15.359 1.089 27.656 1 91.88 233 ALA B O 1
ATOM 7686 N N . PRO B 1 234 ? -14.766 1.779 29.703 1 93.25 234 PRO B N 1
ATOM 7687 C CA . PRO B 1 234 ? -14.508 0.407 30.156 1 93.25 234 PRO B CA 1
ATOM 7688 C C . PRO B 1 234 ? -15.766 -0.455 30.156 1 93.25 234 PRO B C 1
ATOM 7690 O O . PRO B 1 234 ? -16.859 0.038 30.469 1 93.25 234 PRO B O 1
ATOM 7693 N N . PRO B 1 235 ? -15.602 -1.662 29.797 1 92.62 235 PRO B N 1
ATOM 7694 C CA . PRO B 1 235 ? -16.766 -2.551 29.812 1 92.62 235 PRO B CA 1
ATOM 7695 C C . PRO B 1 235 ? -17.297 -2.789 31.234 1 92.62 235 PRO B C 1
ATOM 7697 O O . PRO B 1 235 ? -16.516 -2.84 32.188 1 92.62 235 PRO B O 1
ATOM 7700 N N . LEU B 1 236 ? -18.562 -2.947 31.328 1 89.38 236 LEU B N 1
ATOM 7701 C CA . LEU B 1 236 ? -19.219 -3.182 32.594 1 89.38 236 LEU B CA 1
ATOM 7702 C C . LEU B 1 236 ? -19.047 -4.633 33.031 1 89.38 236 LEU B C 1
ATOM 7704 O O . LEU B 1 236 ? -18.672 -5.488 32.25 1 89.38 236 LEU B O 1
ATOM 7708 N N . GLU B 1 237 ? -19.344 -4.816 34.25 1 90.5 237 GLU B N 1
ATOM 7709 C CA . GLU B 1 237 ? -19.234 -6.176 34.781 1 90.5 237 GLU B CA 1
ATOM 7710 C C . GLU B 1 237 ? -20.078 -7.148 33.969 1 90.5 237 GLU B C 1
ATOM 7712 O O . GLU B 1 237 ? -21.188 -6.824 33.562 1 90.5 237 GLU B O 1
ATOM 7717 N N . GLY B 1 238 ? -19.516 -8.336 33.75 1 91.69 238 GLY B N 1
ATOM 7718 C CA . GLY B 1 238 ? -20.203 -9.328 32.938 1 91.69 238 GLY B CA 1
ATOM 7719 C C . GLY B 1 238 ? -19.953 -9.133 31.438 1 91.69 238 GLY B C 1
ATOM 7720 O O . GLY B 1 238 ? -20.656 -9.727 30.609 1 91.69 238 GLY B O 1
ATOM 7721 N N . TRP B 1 239 ? -19.016 -8.328 31.125 1 92.81 239 TRP B N 1
ATOM 7722 C CA . TRP B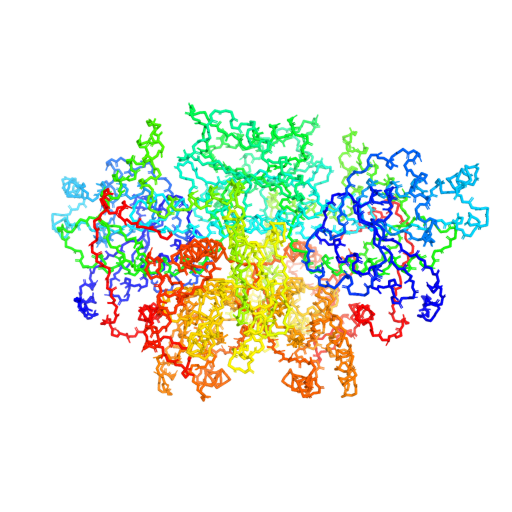 1 239 ? -18.766 -8.008 29.734 1 92.81 239 TRP B CA 1
ATOM 7723 C C . TRP B 1 239 ? -18.281 -9.242 28.969 1 92.81 239 TRP B C 1
ATOM 7725 O O . TRP B 1 239 ? -18.516 -9.359 27.766 1 92.81 239 TRP B O 1
ATOM 7735 N N . GLU B 1 240 ? -17.641 -10.172 29.656 1 94.31 240 GLU B N 1
ATOM 7736 C CA . GLU B 1 240 ? -17.156 -11.391 29.016 1 94.31 240 GLU B CA 1
ATOM 7737 C C . GLU B 1 240 ? -18.312 -12.188 28.406 1 94.31 240 GLU B C 1
ATOM 7739 O O . GLU B 1 240 ? -18.234 -12.641 27.266 1 94.31 240 GLU B O 1
ATOM 7744 N N . ASP B 1 241 ? -19.375 -12.258 29.141 1 94.12 241 ASP B N 1
ATOM 7745 C CA . ASP B 1 241 ? -20.547 -12.984 28.656 1 94.12 241 ASP B CA 1
ATOM 7746 C C . ASP B 1 241 ? -21.25 -12.219 27.531 1 94.12 241 ASP B C 1
ATOM 7748 O O . ASP B 1 241 ? -21.703 -12.82 26.562 1 94.12 241 ASP B O 1
ATOM 7752 N N . ARG B 1 242 ? -21.312 -11.023 27.734 1 91.5 242 ARG B N 1
ATOM 7753 C CA . ARG B 1 242 ? -21.984 -10.195 26.734 1 91.5 242 ARG B CA 1
ATOM 7754 C C . ARG B 1 242 ? -21.219 -10.211 25.422 1 91.5 242 ARG B C 1
ATOM 7756 O O . ARG B 1 242 ? -21.828 -10.297 24.344 1 91.5 242 ARG B O 1
ATOM 7763 N N . MET B 1 243 ? -19.922 -10.102 25.5 1 93.12 243 MET B N 1
ATOM 7764 C CA . MET B 1 243 ? -19.109 -10.117 24.297 1 93.12 243 MET B CA 1
ATOM 7765 C C . MET B 1 243 ? -19.234 -11.453 23.578 1 93.12 243 MET B C 1
ATOM 7767 O O . MET B 1 243 ? -19.422 -11.492 22.359 1 93.12 243 MET B O 1
ATOM 7771 N N . CYS B 1 244 ? -19.141 -12.531 24.312 1 94 244 CYS B N 1
ATOM 7772 C CA . CYS B 1 244 ? -19.234 -13.859 23.703 1 94 244 CYS B CA 1
ATOM 7773 C C . CYS B 1 244 ? -20.609 -14.078 23.094 1 94 244 CYS B C 1
ATOM 7775 O O . CYS B 1 244 ? -20.719 -14.68 22.016 1 94 244 CYS B O 1
ATOM 7777 N N . ALA B 1 245 ? -21.578 -13.609 23.781 1 90.94 245 ALA B N 1
ATOM 7778 C CA . ALA B 1 245 ? -22.922 -13.742 23.25 1 90.94 245 ALA B CA 1
ATOM 7779 C C . ALA B 1 245 ? -23.078 -12.977 21.938 1 90.94 245 ALA B C 1
ATOM 7781 O O . ALA B 1 245 ? -23.734 -13.445 21 1 90.94 245 ALA B O 1
ATOM 7782 N N . ARG B 1 246 ? -22.5 -11.922 21.891 1 88.88 246 ARG B N 1
ATOM 7783 C CA . ARG B 1 246 ? -22.578 -11.094 20.688 1 88.88 246 ARG B CA 1
ATOM 7784 C C . ARG B 1 246 ? -21.797 -11.727 19.547 1 88.88 246 ARG B C 1
ATOM 7786 O O . ARG B 1 246 ? -22.25 -11.688 18.391 1 88.88 246 ARG B O 1
ATOM 7793 N N . LEU B 1 247 ? -20.672 -12.18 19.859 1 90 247 LEU B N 1
ATOM 7794 C CA . LEU B 1 247 ? -19.859 -12.836 18.828 1 90 247 LEU B CA 1
ATOM 7795 C C . LEU B 1 247 ? -20.578 -14.055 18.266 1 90 247 LEU B C 1
ATOM 7797 O O . LEU B 1 247 ? -20.547 -14.297 17.047 1 90 247 LEU B O 1
ATOM 7801 N N . GLU B 1 248 ? -21.219 -14.711 19.094 1 88.62 248 GLU B N 1
ATOM 7802 C CA . GLU B 1 248 ? -21.969 -15.898 18.672 1 88.62 248 GLU B CA 1
ATOM 7803 C C . GLU B 1 248 ? -23.156 -15.516 17.781 1 88.62 248 GLU B C 1
ATOM 7805 O O . GLU B 1 248 ? -23.438 -16.188 16.781 1 88.62 248 GLU B O 1
ATOM 7810 N N . LYS B 1 249 ? -23.844 -14.516 18.188 1 83.31 249 LYS B N 1
ATOM 7811 C CA . LYS B 1 249 ? -24.984 -14.047 17.406 1 83.31 249 LYS B CA 1
ATOM 7812 C C . LYS B 1 249 ? -24.562 -13.602 16.016 1 83.31 249 LYS B C 1
ATOM 7814 O O . LYS B 1 249 ? -25.266 -13.859 15.039 1 83.31 249 LYS B O 1
ATOM 7819 N N . SER B 1 250 ? -23.484 -12.914 16.016 1 80.81 250 SER B N 1
ATOM 7820 C CA . SER B 1 250 ? -22.969 -12.445 14.734 1 80.81 250 SER B CA 1
ATOM 7821 C C . SER B 1 250 ? -22.594 -13.609 13.828 1 80.81 250 SER B C 1
ATOM 7823 O O . SER B 1 250 ? -22.812 -13.555 12.617 1 80.81 250 SER B O 1
ATOM 7825 N N . ARG B 1 251 ? -22.062 -14.578 14.367 1 78.31 251 ARG B N 1
ATOM 7826 C CA . ARG B 1 251 ? -21.672 -15.758 13.602 1 78.31 251 ARG B CA 1
ATOM 7827 C C . ARG B 1 251 ? -22.906 -16.516 13.102 1 78.31 251 ARG B C 1
ATOM 7829 O O . ARG B 1 251 ? -22.906 -17.016 11.984 1 78.31 251 ARG B O 1
ATOM 7836 N N . ASN B 1 252 ? -23.844 -16.562 13.898 1 75.81 252 ASN B N 1
ATOM 7837 C CA . ASN B 1 252 ? -25.062 -17.266 13.539 1 75.81 252 ASN B CA 1
ATOM 7838 C C . ASN B 1 252 ? -25.812 -16.547 12.422 1 75.81 252 ASN B C 1
ATOM 7840 O O . ASN B 1 252 ? -26.562 -17.188 11.664 1 75.81 252 ASN B O 1
ATOM 7844 N N . LYS B 1 253 ? -25.609 -15.289 12.391 1 70.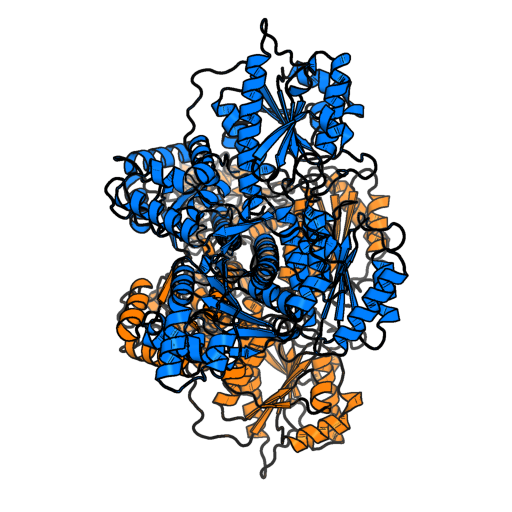12 253 LYS B N 1
ATOM 7845 C CA . LYS B 1 253 ? -26.266 -14.508 11.352 1 70.12 253 LYS B CA 1
ATOM 7846 C C . LYS B 1 253 ? -25.484 -14.547 10.039 1 70.12 253 LYS B C 1
ATOM 7848 O O . LYS B 1 253 ? -25.891 -13.922 9.055 1 70.12 253 LYS B O 1
ATOM 7853 N N . GLY B 1 254 ? -24.406 -15.305 10.109 1 65.88 254 GLY B N 1
ATOM 7854 C CA . GLY B 1 254 ? -23.719 -15.555 8.844 1 65.88 254 GLY B CA 1
ATOM 7855 C C . GLY B 1 254 ? -22.438 -14.773 8.703 1 65.88 254 GLY B C 1
ATOM 7856 O O . GLY B 1 254 ? -21.812 -14.797 7.641 1 65.88 254 GLY B O 1
ATOM 7857 N N . SER B 1 255 ? -22.109 -14.086 9.75 1 72.44 255 SER B N 1
ATOM 7858 C CA . SER B 1 255 ? -20.844 -13.367 9.656 1 72.44 255 SER B CA 1
ATOM 7859 C C . SER B 1 255 ? -19.656 -14.312 9.773 1 72.44 255 SER B C 1
ATOM 7861 O O . SER B 1 255 ? -19.625 -15.172 10.656 1 72.44 255 SER B O 1
ATOM 7863 N N . ARG B 1 256 ? -18.812 -14.258 8.812 1 71 256 ARG B N 1
ATOM 7864 C CA . ARG B 1 256 ? -17.672 -15.156 8.82 1 71 256 ARG B CA 1
ATOM 7865 C C . ARG B 1 256 ? -16.5 -14.555 9.586 1 71 256 ARG B C 1
ATOM 7867 O O . ARG B 1 256 ? -15.547 -15.258 9.93 1 71 256 ARG B O 1
ATOM 7874 N N . LEU B 1 257 ? -16.641 -13.297 9.859 1 78.19 257 LEU B N 1
ATOM 7875 C CA . LEU B 1 257 ? -15.492 -12.625 10.461 1 78.19 257 LEU B CA 1
ATOM 7876 C C . LEU B 1 257 ? -15.914 -11.812 11.68 1 78.19 257 LEU B C 1
ATOM 7878 O O . LEU B 1 257 ? -16.922 -11.102 11.641 1 78.19 257 LEU B O 1
ATOM 7882 N N . ASN B 1 258 ? -15.203 -12.094 12.773 1 88.25 258 ASN B N 1
ATOM 7883 C CA . ASN B 1 258 ? -15.336 -11.25 13.961 1 88.25 258 ASN B CA 1
ATOM 7884 C C . ASN B 1 258 ? -14.047 -10.484 14.258 1 88.25 258 ASN B C 1
ATOM 7886 O O . ASN B 1 258 ? -12.961 -11.055 14.203 1 88.25 258 ASN B O 1
ATOM 7890 N N . ILE B 1 259 ? -14.195 -9.242 14.461 1 89.88 259 ILE B N 1
ATOM 7891 C CA . ILE B 1 259 ? -13.039 -8.398 14.758 1 89.88 259 ILE B CA 1
ATOM 7892 C C . ILE B 1 259 ? -13.227 -7.734 16.125 1 89.88 259 ILE B C 1
ATOM 7894 O O . ILE B 1 259 ? -14.258 -7.109 16.375 1 89.88 259 ILE B O 1
ATOM 7898 N N . ILE B 1 260 ? -12.281 -7.914 16.984 1 95 260 ILE B N 1
ATOM 7899 C CA . ILE B 1 260 ? -12.234 -7.254 18.281 1 95 260 ILE B CA 1
ATOM 7900 C C . ILE B 1 260 ? -11.031 -6.312 18.344 1 95 260 ILE B C 1
ATOM 7902 O O . ILE B 1 260 ? -9.898 -6.73 18.094 1 95 260 ILE B O 1
ATOM 7906 N N . ILE B 1 261 ? -11.266 -5.074 18.594 1 95.88 261 ILE B N 1
ATOM 7907 C CA . ILE B 1 261 ? -10.18 -4.102 18.688 1 95.88 261 ILE B CA 1
ATOM 7908 C C . ILE B 1 261 ? -9.945 -3.725 20.141 1 95.88 261 ILE B C 1
ATOM 7910 O O . ILE B 1 261 ? -10.891 -3.375 20.859 1 95.88 261 ILE B O 1
ATOM 7914 N N . VAL B 1 262 ? -8.711 -3.818 20.562 1 96.5 262 VAL B N 1
ATOM 7915 C CA . VAL B 1 262 ? -8.336 -3.527 21.953 1 96.5 262 VAL B CA 1
ATOM 7916 C C . VAL B 1 262 ? -7.266 -2.443 21.984 1 96.5 262 VAL B C 1
ATOM 7918 O O . VAL B 1 262 ? -6.199 -2.598 21.375 1 96.5 262 VAL B O 1
ATOM 7921 N N . ALA B 1 263 ? -7.605 -1.361 22.641 1 95.5 263 ALA B N 1
ATOM 7922 C CA . ALA B 1 263 ? -6.57 -0.352 22.859 1 95.5 263 ALA B CA 1
ATOM 7923 C C . ALA B 1 263 ? -5.539 -0.828 23.875 1 95.5 263 ALA B C 1
ATOM 7925 O O . ALA B 1 263 ? -5.883 -1.533 24.828 1 95.5 263 ALA B O 1
ATOM 7926 N N . GLU B 1 264 ? -4.32 -0.503 23.766 1 89.62 264 GLU B N 1
ATOM 7927 C CA . GLU B 1 264 ? -3.242 -0.892 24.672 1 89.62 264 GLU B CA 1
ATOM 7928 C C . GLU B 1 264 ? -3.568 -0.515 26.109 1 89.62 264 GLU B C 1
ATOM 7930 O O . GLU B 1 264 ? -3.205 -1.233 27.047 1 89.62 264 GLU B O 1
ATOM 7935 N N . GLY B 1 265 ? -4.32 0.589 26.297 1 90.06 265 GLY B N 1
ATOM 7936 C CA . GLY B 1 265 ? -4.645 1.052 27.625 1 90.06 265 GLY B CA 1
ATOM 7937 C C . GLY B 1 265 ? -6.035 0.641 28.078 1 90.06 265 GLY B C 1
ATOM 7938 O O . GLY B 1 265 ? -6.578 1.207 29.031 1 90.06 265 GLY B O 1
ATOM 7939 N N . ALA B 1 266 ? -6.574 -0.364 27.484 1 93.44 266 ALA B N 1
ATOM 7940 C CA . ALA B 1 266 ? -7.93 -0.797 27.828 1 93.44 266 ALA B CA 1
ATOM 7941 C C . ALA B 1 266 ? -7.98 -1.356 29.234 1 93.44 266 ALA B C 1
ATOM 7943 O O . ALA B 1 266 ? -7.102 -2.119 29.656 1 93.44 266 ALA B O 1
ATOM 7944 N N . ILE B 1 267 ? -8.945 -0.921 30 1 92.06 267 ILE B N 1
ATOM 7945 C CA . ILE B 1 267 ? -9.133 -1.349 31.391 1 92.06 267 ILE B CA 1
ATOM 7946 C C . ILE B 1 267 ? -10.594 -1.738 31.609 1 92.06 267 ILE B C 1
ATOM 7948 O O . ILE B 1 267 ? -11.469 -1.391 30.812 1 92.06 267 ILE B O 1
ATOM 7952 N N . ASP B 1 268 ? -10.789 -2.502 32.531 1 91.06 268 ASP B N 1
ATOM 7953 C CA . ASP B 1 268 ? -12.164 -2.826 32.906 1 91.06 268 ASP B CA 1
ATOM 7954 C C . ASP B 1 268 ? -12.719 -1.802 33.906 1 91.06 268 ASP B C 1
ATOM 7956 O O . ASP B 1 268 ? -12.039 -0.822 34.219 1 91.06 268 ASP B O 1
ATOM 7960 N N . SER B 1 269 ? -13.984 -1.977 34.344 1 89.19 269 SER B N 1
ATOM 7961 C CA . SER B 1 269 ? -14.656 -1.031 35.25 1 89.19 269 SER B CA 1
ATOM 7962 C C . SER B 1 269 ? -13.945 -0.925 36.594 1 89.19 269 SER B C 1
ATOM 7964 O O . SER B 1 269 ? -14.047 0.093 37.281 1 89.19 269 SER B O 1
ATOM 7966 N N . ASN B 1 270 ? -13.117 -1.938 36.875 1 88.25 270 ASN B N 1
ATOM 7967 C CA . ASN B 1 270 ? -12.398 -1.949 38.156 1 88.25 270 ASN B CA 1
ATOM 7968 C C . ASN B 1 270 ? -10.961 -1.481 38 1 88.25 270 ASN B C 1
ATOM 7970 O O . ASN B 1 270 ? -10.188 -1.479 38.969 1 88.25 270 ASN B O 1
ATOM 7974 N N . GLY B 1 271 ? -10.57 -1.089 36.844 1 87.31 271 GLY B N 1
ATOM 7975 C CA . GLY B 1 271 ? -9.242 -0.555 36.625 1 87.31 271 GLY B CA 1
ATOM 7976 C C . GLY B 1 271 ? -8.227 -1.622 36.25 1 87.31 271 GLY B C 1
ATOM 7977 O O . GLY B 1 271 ? -7.035 -1.336 36.125 1 87.31 271 GLY B O 1
ATOM 7978 N N . LYS B 1 272 ? -8.688 -2.82 36.094 1 91.12 272 LYS B N 1
ATOM 7979 C CA . LYS B 1 272 ? -7.785 -3.895 35.688 1 91.12 272 LYS B CA 1
ATOM 7980 C C . LYS B 1 272 ? -7.523 -3.865 34.188 1 91.12 272 LYS B C 1
ATOM 7982 O O . LYS B 1 272 ? -8.461 -3.779 33.406 1 91.12 272 LYS B O 1
ATOM 7987 N N . PRO B 1 273 ? -6.25 -3.939 33.844 1 92.88 273 PRO B N 1
ATOM 7988 C CA . PRO B 1 273 ? -5.938 -3.914 32.406 1 92.88 273 PRO B CA 1
ATOM 7989 C C . PRO B 1 273 ? -6.484 -5.129 31.672 1 92.88 273 PRO B C 1
ATOM 7991 O O . PRO B 1 273 ? -6.473 -6.242 32.219 1 92.88 273 PRO B O 1
ATOM 7994 N N . ILE B 1 274 ? -7.016 -4.961 30.484 1 93.56 274 ILE B N 1
ATOM 7995 C CA . ILE B 1 274 ? -7.504 -6.008 29.609 1 93.56 274 ILE B CA 1
ATOM 7996 C C . ILE B 1 274 ? -6.477 -6.273 28.5 1 93.56 274 ILE B C 1
ATOM 7998 O O . ILE B 1 274 ? -6.258 -5.426 27.641 1 93.56 274 ILE B O 1
ATOM 8002 N N . SER B 1 275 ? -5.883 -7.379 28.594 1 91.25 275 SER B N 1
ATOM 8003 C CA . SER B 1 275 ? -4.867 -7.719 27.609 1 91.25 275 SER B CA 1
ATOM 8004 C C . SER B 1 275 ? -5.48 -8.438 26.406 1 91.25 275 SER B C 1
ATOM 8006 O O . SER B 1 275 ? -6.512 -9.102 26.531 1 91.25 275 SER B O 1
ATOM 8008 N N . SER B 1 276 ? -4.828 -8.25 25.234 1 91.06 276 SER B N 1
ATOM 8009 C CA . SER B 1 276 ? -5.285 -8.914 24.016 1 91.06 276 SER B CA 1
ATOM 8010 C C . SER B 1 276 ? -5.195 -10.43 24.156 1 91.06 276 SER B C 1
ATOM 8012 O O . SER B 1 276 ? -6.039 -11.156 23.625 1 91.06 276 SER B O 1
ATOM 8014 N N . THR B 1 277 ? -4.219 -10.898 24.844 1 88.44 277 THR B N 1
ATOM 8015 C CA . THR B 1 277 ? -4.055 -12.336 25.047 1 88.44 277 THR B CA 1
ATOM 8016 C C . THR B 1 277 ? -5.191 -12.891 25.906 1 88.44 277 THR B C 1
ATOM 8018 O O . THR B 1 277 ? -5.66 -14.008 25.672 1 88.44 277 THR B O 1
ATOM 8021 N N . TYR B 1 278 ? -5.555 -12.109 26.906 1 93.06 278 TYR B N 1
ATOM 8022 C CA . TYR B 1 278 ? -6.676 -12.523 27.75 1 93.06 278 TYR B CA 1
ATOM 8023 C C . TYR B 1 278 ? -7.953 -12.656 26.922 1 93.06 278 TYR B C 1
ATOM 8025 O O . TYR B 1 278 ? -8.703 -13.617 27.078 1 93.06 278 TYR B O 1
ATOM 8033 N N . VAL B 1 279 ? -8.219 -11.695 26.094 1 94.44 279 VAL B N 1
ATOM 8034 C CA . VAL B 1 279 ? -9.414 -11.703 25.25 1 94.44 279 VAL B CA 1
ATOM 8035 C C . VAL B 1 279 ? -9.391 -12.914 24.312 1 94.44 279 VAL B C 1
ATOM 8037 O O . VAL B 1 279 ? -10.406 -13.578 24.125 1 94.44 279 VAL B O 1
ATOM 8040 N N . LYS B 1 280 ? -8.25 -13.148 23.75 1 93.06 280 LYS B N 1
ATOM 8041 C CA . LYS B 1 280 ? -8.102 -14.305 22.875 1 93.06 280 LYS B CA 1
ATOM 8042 C C . LYS B 1 280 ? -8.438 -15.602 23.609 1 93.06 280 LYS B C 1
ATOM 8044 O O . LYS B 1 280 ? -9.211 -16.422 23.109 1 93.06 280 LYS B O 1
ATOM 8049 N N . ASP B 1 281 ? -7.859 -15.781 24.75 1 93.75 281 ASP B N 1
ATOM 8050 C CA . ASP B 1 281 ? -8.062 -17 25.531 1 93.75 281 ASP B CA 1
ATOM 8051 C C . ASP B 1 281 ? -9.531 -17.156 25.922 1 93.75 281 ASP B C 1
ATOM 8053 O O . ASP B 1 281 ? -10.055 -18.281 25.953 1 93.75 281 ASP B O 1
ATOM 8057 N N . LEU B 1 282 ? -10.062 -16.062 26.234 1 93.94 282 LEU B N 1
ATOM 8058 C CA . LEU B 1 282 ? -11.469 -16.062 26.625 1 93.94 282 LEU B CA 1
ATOM 8059 C C . LEU B 1 282 ? -12.344 -16.562 25.469 1 93.94 282 LEU B C 1
ATOM 8061 O O . LEU B 1 282 ? -13.219 -17.406 25.672 1 93.94 282 LEU B O 1
ATOM 8065 N N . VAL B 1 283 ? -12.141 -16.094 24.312 1 93.38 283 VAL B N 1
ATOM 8066 C CA . VAL B 1 283 ? -12.945 -16.453 23.141 1 93.38 283 VAL B CA 1
ATOM 8067 C C . VAL B 1 283 ? -12.695 -17.906 22.766 1 93.38 283 VAL B C 1
ATOM 8069 O O . VAL B 1 283 ? -13.625 -18.641 22.406 1 93.38 283 VAL B O 1
ATOM 8072 N N . VAL B 1 284 ? -11.445 -18.344 22.906 1 92.38 284 VAL B N 1
ATOM 8073 C CA . VAL B 1 284 ? -11.094 -19.719 22.562 1 92.38 284 VAL B CA 1
ATOM 8074 C C . VAL B 1 284 ? -11.734 -20.672 23.562 1 92.38 284 VAL B C 1
ATOM 8076 O O . VAL B 1 284 ? -12.305 -21.703 23.172 1 92.38 284 VAL B O 1
ATOM 8079 N N . LYS B 1 285 ? -11.695 -20.375 24.766 1 93.38 285 LYS B N 1
ATOM 8080 C CA . LYS B 1 285 ? -12.18 -21.25 25.812 1 93.38 285 LYS B CA 1
ATOM 8081 C C . LYS B 1 285 ? -13.703 -21.297 25.844 1 93.38 285 LYS B C 1
ATOM 8083 O O . LYS B 1 285 ? -14.305 -22.375 25.984 1 93.38 285 LYS B O 1
ATOM 8088 N N . ARG B 1 286 ? -14.281 -20.219 25.672 1 93.06 286 ARG B N 1
ATOM 8089 C CA . ARG B 1 286 ? -15.727 -20.141 25.844 1 93.06 286 ARG B CA 1
ATOM 8090 C C . ARG B 1 286 ? -16.453 -20.5 24.547 1 93.06 286 ARG B C 1
ATOM 8092 O O . ARG B 1 286 ? -17.531 -21.094 24.578 1 93.06 286 ARG B O 1
ATOM 8099 N N . LEU B 1 287 ? -16.016 -20.047 23.422 1 91.25 287 LEU B N 1
ATOM 8100 C CA . LEU B 1 287 ? -16.734 -20.219 22.172 1 91.25 287 LEU B CA 1
ATOM 8101 C C . LEU B 1 287 ? -16.078 -21.266 21.297 1 91.25 287 LEU B C 1
ATOM 8103 O O . LEU B 1 287 ? -16.703 -21.797 20.359 1 91.25 287 LEU B O 1
ATOM 8107 N N . GLY B 1 288 ? -14.789 -21.547 21.531 1 86.19 288 GLY B N 1
ATOM 8108 C CA . GLY B 1 288 ? -14.07 -22.531 20.719 1 86.19 288 GLY B CA 1
ATOM 8109 C C . GLY B 1 288 ? -13.695 -22 19.344 1 86.19 288 GLY B C 1
ATOM 8110 O O . GLY B 1 288 ? -13.5 -22.781 18.406 1 86.19 288 GLY B O 1
ATOM 8111 N N . TYR B 1 289 ? -13.727 -20.719 19.141 1 85.38 289 TYR B N 1
ATOM 8112 C CA . TYR B 1 289 ? -13.391 -20.109 17.859 1 85.38 289 TYR B CA 1
ATOM 8113 C C . TYR B 1 289 ? -11.883 -20.078 17.656 1 85.38 289 TYR B C 1
ATOM 8115 O O . TYR B 1 289 ? -11.117 -19.953 18.625 1 85.38 289 TYR B O 1
ATOM 8123 N N . ASP B 1 290 ? -11.477 -20.297 16.391 1 83.56 290 ASP B N 1
ATOM 8124 C CA . ASP B 1 290 ? -10.086 -20.031 16.047 1 83.56 290 ASP B CA 1
ATOM 8125 C C . ASP B 1 290 ? -9.773 -18.547 16.125 1 83.56 290 ASP B C 1
ATOM 8127 O O . ASP B 1 290 ? -10.234 -17.766 15.281 1 83.56 290 ASP B O 1
ATOM 8131 N N . THR B 1 291 ? -9.055 -18.188 17.188 1 88.19 291 THR B N 1
ATOM 8132 C CA . THR B 1 291 ? -8.805 -16.781 17.453 1 88.19 291 THR B CA 1
ATOM 8133 C C . THR B 1 291 ? -7.32 -16.469 17.344 1 88.19 291 THR B C 1
ATOM 8135 O O . THR B 1 291 ? -6.48 -17.234 17.828 1 88.19 291 THR B O 1
ATOM 8138 N N . ARG B 1 292 ? -7.102 -15.43 16.656 1 85.94 292 ARG B N 1
ATOM 8139 C CA . ARG B 1 292 ? -5.719 -15 16.484 1 85.94 292 ARG B CA 1
ATOM 8140 C C . ARG B 1 292 ? -5.523 -13.57 16.969 1 85.94 292 ARG B C 1
ATOM 8142 O O . ARG B 1 292 ? -6.426 -12.742 16.859 1 85.94 292 ARG B O 1
ATOM 8149 N N . VAL B 1 293 ? -4.238 -13.336 17.484 1 88.94 293 VAL B N 1
ATOM 8150 C CA . VAL B 1 293 ? -3.926 -12.016 18.016 1 88.94 293 VAL B CA 1
ATOM 8151 C C . VAL B 1 293 ? -2.91 -11.32 17.109 1 88.94 293 VAL B C 1
ATOM 8153 O O . VAL B 1 293 ? -1.967 -11.945 16.625 1 88.94 293 VAL B O 1
ATOM 8156 N N . THR B 1 294 ? -3.18 -10.062 16.766 1 88.19 294 THR B N 1
ATOM 8157 C CA . THR B 1 294 ? -2.246 -9.188 16.062 1 88.19 294 THR B CA 1
ATOM 8158 C C . THR B 1 294 ? -1.906 -7.965 16.906 1 88.19 294 THR B C 1
ATOM 8160 O O . THR B 1 294 ? -2.801 -7.238 17.344 1 88.19 294 THR B O 1
ATOM 8163 N N . VAL B 1 295 ? -0.654 -7.824 17.156 1 89.38 295 VAL B N 1
ATOM 8164 C CA . VAL B 1 295 ? -0.173 -6.652 17.875 1 89.38 295 VAL B CA 1
ATOM 8165 C C . VAL B 1 295 ? 0.586 -5.73 16.922 1 89.38 295 VAL B C 1
ATOM 8167 O O . VAL B 1 295 ? 1.671 -6.078 16.453 1 89.38 295 VAL B O 1
ATOM 8170 N N . LEU B 1 296 ? 0.142 -4.551 16.688 1 87.38 296 LEU B N 1
ATOM 8171 C CA . LEU B 1 296 ? 0.716 -3.654 15.695 1 87.38 296 LEU B CA 1
ATOM 8172 C C . LEU B 1 296 ? 1.897 -2.883 16.266 1 87.38 296 LEU B C 1
ATOM 8174 O O . LEU B 1 296 ? 2.857 -2.582 15.555 1 87.38 296 LEU B O 1
ATOM 8178 N N . GLY B 1 297 ? 1.861 -2.557 17.516 1 83.19 297 GLY B N 1
ATOM 8179 C CA . GLY B 1 297 ? 2.957 -1.82 18.125 1 83.19 297 GLY B CA 1
ATOM 8180 C C . GLY B 1 297 ? 3.301 -0.54 17.391 1 83.19 297 GLY B C 1
ATOM 8181 O O . GLY B 1 297 ? 2.418 0.267 17.094 1 83.19 297 GLY B O 1
ATOM 8182 N N . HIS B 1 298 ? 4.582 -0.333 16.969 1 81.56 298 HIS B N 1
ATOM 8183 C CA . HIS B 1 298 ? 5.059 0.937 16.438 1 81.56 298 HIS B CA 1
ATOM 8184 C C . HIS B 1 298 ? 4.902 0.986 14.914 1 81.56 298 HIS B C 1
ATOM 8186 O O . HIS B 1 298 ? 5.242 1.99 14.289 1 81.56 298 HIS B O 1
ATOM 8192 N N . VAL B 1 299 ? 4.336 -0.09 14.422 1 85.75 299 VAL B N 1
ATOM 8193 C CA . VAL B 1 299 ? 4.016 -0.051 13 1 85.75 299 VAL B CA 1
ATOM 8194 C C . VAL B 1 299 ? 3.088 1.128 12.711 1 85.75 299 VAL B C 1
ATOM 8196 O O . VAL B 1 299 ? 3.148 1.721 11.625 1 85.75 299 VAL B O 1
ATOM 8199 N N . GLN B 1 300 ? 2.346 1.47 13.648 1 90.31 300 GLN B N 1
ATOM 8200 C CA . GLN B 1 300 ? 1.346 2.521 13.5 1 90.31 300 GLN B CA 1
ATOM 8201 C C . GLN B 1 300 ? 2.004 3.895 13.383 1 90.31 300 GLN B C 1
ATOM 8203 O O . GLN B 1 300 ? 1.414 4.824 12.828 1 90.31 300 GLN B O 1
ATOM 8208 N N . ARG B 1 301 ? 3.213 4.051 13.844 1 85.25 301 ARG B N 1
ATOM 8209 C CA . ARG B 1 301 ? 3.918 5.328 13.828 1 85.25 301 ARG B CA 1
ATOM 8210 C C . ARG B 1 301 ? 4.746 5.477 12.555 1 85.25 301 ARG B C 1
ATOM 8212 O O . ARG B 1 301 ? 5.238 6.566 12.25 1 85.25 301 ARG B O 1
ATOM 8219 N N . GLY B 1 302 ? 4.812 4.441 11.906 1 84.81 302 GLY B N 1
ATOM 8220 C CA . GLY B 1 302 ? 5.73 4.457 10.781 1 84.81 302 GLY B CA 1
ATOM 8221 C C . GLY B 1 302 ? 5.027 4.531 9.438 1 84.81 302 GLY B C 1
ATOM 8222 O O . GLY B 1 302 ? 3.799 4.504 9.375 1 84.81 302 GLY B O 1
ATOM 8223 N N . GLY B 1 303 ? 5.922 4.82 8.422 1 86.69 303 GLY B N 1
ATOM 8224 C CA . GLY B 1 303 ? 5.414 4.844 7.059 1 86.69 303 GLY B CA 1
ATOM 8225 C C . GLY B 1 303 ? 5.324 6.246 6.48 1 86.69 303 GLY B C 1
ATOM 8226 O O . GLY B 1 303 ? 5.746 7.215 7.117 1 86.69 303 GLY B O 1
ATOM 8227 N N . THR B 1 304 ? 4.77 6.281 5.32 1 90.62 304 THR B N 1
ATOM 8228 C CA . THR B 1 304 ? 4.605 7.555 4.629 1 90.62 304 THR B CA 1
ATOM 8229 C C . THR B 1 304 ? 3.387 8.305 5.164 1 90.62 304 THR B C 1
ATOM 8231 O O . THR B 1 304 ? 2.348 7.699 5.434 1 90.62 304 THR B O 1
ATOM 8234 N N . PRO B 1 305 ? 3.588 9.555 5.418 1 95.69 305 PRO B N 1
ATOM 8235 C CA . PRO B 1 305 ? 2.439 10.328 5.902 1 95.69 305 PRO B CA 1
ATOM 8236 C C . PRO B 1 305 ? 1.32 10.43 4.867 1 95.69 305 PRO B C 1
ATOM 8238 O O . PRO B 1 305 ? 1.589 10.484 3.666 1 95.69 305 PRO B O 1
ATOM 8241 N N . SER B 1 306 ? 0.12 10.469 5.324 1 96.69 306 SER B N 1
ATOM 8242 C CA . SER B 1 306 ? -1.05 10.633 4.465 1 96.69 306 SER B CA 1
ATOM 8243 C C . SER B 1 306 ? -1.12 12.047 3.896 1 96.69 306 SER B C 1
ATOM 8245 O O . SER B 1 306 ? -0.387 12.938 4.336 1 96.69 306 SER B O 1
ATOM 8247 N N . ALA B 1 307 ? -2.008 12.266 2.869 1 97.12 307 ALA B N 1
ATOM 8248 C CA . ALA B 1 307 ? -2.188 13.578 2.258 1 97.12 307 ALA B CA 1
ATOM 8249 C C . ALA B 1 307 ? -2.717 14.586 3.271 1 97.12 307 ALA B C 1
ATOM 8251 O O . ALA B 1 307 ? -2.258 15.727 3.318 1 97.12 307 ALA B O 1
ATOM 8252 N N . PHE B 1 308 ? -3.627 14.141 4.082 1 96.38 308 PHE B N 1
ATOM 8253 C CA . PHE B 1 308 ? -4.191 15.016 5.102 1 96.38 308 PHE B CA 1
ATOM 8254 C C . PHE B 1 308 ? -3.117 15.477 6.078 1 96.38 308 PHE B C 1
ATOM 8256 O O . PHE B 1 308 ? -3.031 16.656 6.402 1 96.38 308 PHE B O 1
ATOM 8263 N N . ASP B 1 309 ? -2.32 14.555 6.492 1 96.12 309 ASP B N 1
ATOM 8264 C CA . ASP B 1 309 ? -1.284 14.875 7.473 1 96.12 309 ASP B CA 1
ATOM 8265 C C . ASP B 1 309 ? -0.246 15.828 6.883 1 96.12 309 ASP B C 1
ATOM 8267 O O . ASP B 1 309 ? 0.28 16.688 7.586 1 96.12 309 ASP B O 1
ATOM 8271 N N . ARG B 1 310 ? 0.106 15.656 5.68 1 96.94 310 ARG B N 1
ATOM 8272 C CA . ARG B 1 310 ? 1.058 16.547 5.023 1 96.94 310 ARG B CA 1
ATOM 8273 C C . ARG B 1 310 ? 0.489 17.953 4.902 1 96.94 310 ARG B C 1
ATOM 8275 O O . ARG B 1 310 ? 1.19 18.938 5.156 1 96.94 310 ARG B O 1
ATOM 8282 N N . ILE B 1 311 ? -0.786 18.047 4.523 1 96.44 311 ILE B N 1
ATOM 8283 C CA . ILE B 1 311 ? -1.441 19.344 4.367 1 96.44 311 ILE B CA 1
ATOM 8284 C C . ILE B 1 311 ? -1.604 20 5.73 1 96.44 311 ILE B C 1
ATOM 8286 O O . ILE B 1 311 ? -1.347 21.203 5.879 1 96.44 311 ILE B O 1
ATOM 8290 N N . LEU B 1 312 ? -2.059 19.188 6.68 1 95.94 312 LEU B N 1
ATOM 8291 C CA . LEU B 1 312 ? -2.236 19.703 8.031 1 95.94 312 LEU B CA 1
ATOM 8292 C C . LEU B 1 312 ? -0.925 20.266 8.578 1 95.94 312 LEU B C 1
ATOM 8294 O O . LEU B 1 312 ? -0.883 21.391 9.078 1 95.94 312 LEU B O 1
ATOM 8298 N N . SER B 1 313 ? 0.151 19.469 8.477 1 96.25 313 SER B N 1
ATOM 8299 C CA . SER B 1 313 ? 1.457 19.875 8.992 1 96.25 313 SER B CA 1
ATOM 8300 C C . SER B 1 313 ? 1.957 21.141 8.297 1 96.25 313 SER B C 1
ATOM 8302 O O . SER B 1 313 ? 2.564 22 8.938 1 96.25 313 SER B O 1
ATOM 8304 N N . THR B 1 314 ? 1.705 21.219 7.047 1 95.75 314 THR B N 1
ATOM 8305 C CA . THR B 1 314 ? 2.121 22.391 6.281 1 95.75 314 THR B CA 1
ATOM 8306 C C . THR B 1 314 ? 1.35 23.625 6.727 1 95.75 314 THR B C 1
ATOM 8308 O O . THR B 1 314 ? 1.94 24.688 6.938 1 95.75 314 THR B O 1
ATOM 8311 N N . LYS B 1 315 ? 0.046 23.484 6.898 1 94.38 315 LYS B N 1
ATOM 8312 C CA . LYS B 1 315 ? -0.796 24.594 7.352 1 94.38 315 LYS B CA 1
ATOM 8313 C C . LYS B 1 315 ? -0.38 25.078 8.742 1 94.38 315 LYS B C 1
ATOM 8315 O O . LYS B 1 315 ? -0.259 26.281 8.977 1 94.38 315 LYS B O 1
ATOM 8320 N N . LEU B 1 316 ? -0.168 24.141 9.594 1 96 316 LEU B N 1
ATOM 8321 C CA . LEU B 1 316 ? 0.2 24.484 10.961 1 96 316 LEU B CA 1
ATOM 8322 C C . LEU B 1 316 ? 1.594 25.094 11.016 1 96 316 LEU B C 1
ATOM 8324 O O . LEU B 1 316 ? 1.841 26.016 11.805 1 96 316 LEU B O 1
ATOM 8328 N N . GLY B 1 317 ? 2.484 24.562 10.219 1 95.81 317 GLY B N 1
ATOM 8329 C CA . GLY B 1 317 ? 3.832 25.109 10.172 1 95.81 317 GLY B CA 1
ATOM 8330 C C . GLY B 1 317 ? 3.881 26.547 9.703 1 95.81 317 GLY B C 1
ATOM 8331 O O . GLY B 1 317 ? 4.602 27.375 10.273 1 95.81 317 GLY B O 1
ATOM 8332 N N . VAL B 1 318 ? 3.135 26.844 8.703 1 93.88 318 VAL B N 1
ATOM 8333 C CA . VAL B 1 318 ? 3.082 28.203 8.18 1 93.88 318 VAL B CA 1
ATOM 8334 C C . VAL B 1 318 ? 2.504 29.141 9.242 1 93.88 318 VAL B C 1
ATOM 8336 O O . VAL B 1 318 ? 3.047 30.219 9.484 1 93.88 318 VAL B O 1
ATOM 8339 N N . GLU B 1 319 ? 1.457 28.672 9.867 1 93.69 319 GLU B N 1
ATOM 8340 C CA . GLU B 1 319 ? 0.826 29.484 10.906 1 93.69 319 GLU B CA 1
ATOM 8341 C C . GLU B 1 319 ? 1.754 29.672 12.102 1 93.69 319 GLU B C 1
ATOM 8343 O O . GLU B 1 319 ? 1.724 30.703 12.766 1 93.69 319 GLU B O 1
ATOM 8348 N N . ALA B 1 320 ? 2.523 28.703 12.367 1 95.5 320 ALA B N 1
ATOM 8349 C CA . ALA B 1 320 ? 3.461 28.781 13.484 1 95.5 320 ALA B CA 1
ATOM 8350 C C . ALA B 1 320 ? 4.461 29.906 13.273 1 95.5 320 ALA B C 1
ATOM 8352 O O . ALA B 1 320 ? 4.766 30.656 14.211 1 95.5 320 ALA B O 1
ATOM 8353 N N . VAL B 1 321 ? 4.969 30.078 12.117 1 94.25 321 VAL B N 1
ATOM 8354 C CA . VAL B 1 321 ? 5.938 31.125 11.812 1 94.25 321 VAL B CA 1
ATOM 8355 C C . VAL B 1 321 ? 5.266 32.5 11.914 1 94.25 321 VAL B C 1
ATOM 8357 O O . VAL B 1 321 ? 5.844 33.438 12.469 1 94.25 321 VAL B O 1
ATOM 8360 N N . ILE B 1 322 ? 4.078 32.562 11.422 1 90.69 322 ILE B N 1
ATOM 8361 C CA . ILE B 1 322 ? 3.346 33.812 11.5 1 90.69 322 ILE B CA 1
ATOM 8362 C C . ILE B 1 322 ? 3.111 34.188 12.961 1 90.69 322 ILE B C 1
ATOM 8364 O O . ILE B 1 322 ? 3.295 35.344 13.352 1 90.69 322 ILE B O 1
ATOM 8368 N N . ALA B 1 323 ? 2.783 33.219 13.695 1 91.88 323 ALA B N 1
ATOM 8369 C CA . ALA B 1 323 ? 2.537 33.438 15.117 1 91.88 323 ALA B CA 1
ATOM 8370 C C . ALA B 1 323 ? 3.811 33.906 15.828 1 91.88 323 ALA B C 1
ATOM 8372 O O . ALA B 1 323 ? 3.766 34.75 16.719 1 91.88 323 ALA B O 1
ATOM 8373 N N . LEU B 1 324 ? 4.906 33.344 15.508 1 92.31 324 LEU B N 1
ATOM 8374 C CA . LEU B 1 324 ? 6.18 33.688 16.125 1 92.31 324 LEU B CA 1
ATOM 8375 C C . LEU B 1 324 ? 6.602 35.125 15.766 1 92.31 324 LEU B C 1
ATOM 8377 O O . LEU B 1 324 ? 7.113 35.844 16.609 1 92.31 324 LEU B O 1
ATOM 8381 N N . ILE B 1 325 ? 6.406 35.5 14.57 1 88.25 325 ILE B N 1
ATOM 8382 C CA . ILE B 1 325 ? 6.836 36.812 14.086 1 88.25 325 ILE B CA 1
ATOM 8383 C C . ILE B 1 325 ? 5.93 37.875 14.656 1 88.25 325 ILE B C 1
ATOM 8385 O O . ILE B 1 325 ? 6.387 39 14.969 1 88.25 325 ILE B O 1
ATOM 8389 N N . GLU B 1 326 ? 4.68 37.5 14.852 1 86.5 326 GLU B N 1
ATOM 8390 C CA . GLU B 1 326 ? 3.725 38.469 15.383 1 86.5 326 GLU B CA 1
ATOM 8391 C C . GLU B 1 326 ? 3.773 38.5 16.906 1 86.5 326 GLU B C 1
ATOM 8393 O O . GLU B 1 326 ? 3.217 39.406 17.531 1 86.5 326 GLU B O 1
ATOM 8398 N N . ALA B 1 327 ? 4.438 37.594 17.453 1 86.62 327 ALA B N 1
ATOM 8399 C CA . ALA B 1 327 ? 4.438 37.469 18.906 1 86.62 327 ALA B CA 1
ATOM 8400 C C . ALA B 1 327 ? 5.121 38.656 19.562 1 86.62 327 ALA B C 1
ATOM 8402 O O . ALA B 1 327 ? 6.125 39.156 19.062 1 86.62 327 ALA B O 1
ATOM 8403 N N . SER B 1 328 ? 4.449 39.219 20.578 1 82.75 328 SER B N 1
ATOM 8404 C CA . SER B 1 328 ? 5.012 40.25 21.453 1 82.75 328 SER B CA 1
ATOM 8405 C C . SER B 1 328 ? 5.434 39.656 22.797 1 82.75 328 SER B C 1
ATOM 8407 O O . SER B 1 328 ? 5.066 38.531 23.125 1 82.75 328 SER B O 1
ATOM 8409 N N . PRO B 1 329 ? 6.281 40.344 23.5 1 80.75 329 PRO B N 1
ATOM 8410 C CA . PRO B 1 329 ? 6.719 39.812 24.797 1 80.75 329 PRO B CA 1
ATOM 8411 C C . PRO B 1 329 ? 5.547 39.5 25.719 1 80.75 329 PRO B C 1
ATOM 8413 O O . PRO B 1 329 ? 5.688 38.656 26.625 1 80.75 329 PRO B O 1
ATOM 8416 N N . ASN B 1 330 ? 4.406 40.031 25.453 1 81.94 330 ASN B N 1
ATOM 8417 C CA . ASN B 1 330 ? 3.24 39.781 26.312 1 81.94 330 ASN B CA 1
ATOM 8418 C C . ASN B 1 330 ? 2.367 38.656 25.766 1 81.94 330 ASN B C 1
ATOM 8420 O O . ASN B 1 330 ? 1.406 38.25 26.406 1 81.94 330 ASN B O 1
ATOM 8424 N N . THR B 1 331 ? 2.686 38.156 24.594 1 84.19 331 THR B N 1
ATOM 8425 C CA . THR B 1 331 ? 1.911 37.062 24 1 84.19 331 THR B CA 1
ATOM 8426 C C . THR B 1 331 ? 2.27 35.719 24.641 1 84.19 331 THR B C 1
ATOM 8428 O O . THR B 1 331 ? 3.441 35.344 24.688 1 84.19 331 THR B O 1
ATOM 8431 N N . PRO B 1 332 ? 1.268 35.094 25.219 1 85.56 332 PRO B N 1
ATOM 8432 C CA . PRO B 1 332 ? 1.562 33.812 25.812 1 85.56 332 PRO B CA 1
ATOM 8433 C C . PRO B 1 332 ? 1.986 32.75 24.781 1 85.56 332 PRO B C 1
ATOM 8435 O O . PRO B 1 332 ? 1.694 32.906 23.594 1 85.56 332 PRO B O 1
ATOM 8438 N N . ALA B 1 333 ? 2.678 31.797 25.344 1 89.12 333 ALA B N 1
ATOM 8439 C CA . ALA B 1 333 ? 3.023 30.672 24.469 1 89.12 333 ALA B CA 1
ATOM 8440 C C . ALA B 1 333 ? 1.769 30.016 23.922 1 89.12 333 ALA B C 1
ATOM 8442 O O . ALA B 1 333 ? 0.763 29.875 24.609 1 89.12 333 ALA B O 1
ATOM 8443 N N . CYS B 1 334 ? 1.813 29.75 22.641 1 91.38 334 CYS B N 1
ATOM 8444 C CA . CYS B 1 334 ? 0.6 29.203 22.047 1 91.38 334 CYS B CA 1
ATOM 8445 C C . CYS B 1 334 ? 0.903 27.938 21.25 1 91.38 334 CYS B C 1
ATOM 8447 O O . CYS B 1 334 ? 2.064 27.641 20.969 1 91.38 334 CYS B O 1
ATOM 8449 N N . VAL B 1 335 ? -0.136 27.172 21.062 1 93.31 335 VAL B N 1
ATOM 8450 C CA . VAL B 1 335 ? -0.119 25.984 20.219 1 93.31 335 VAL B CA 1
ATOM 8451 C C . VAL B 1 335 ? -1.054 26.188 19.016 1 93.31 335 VAL B C 1
ATOM 8453 O O . VAL B 1 335 ? -2.131 26.766 19.156 1 93.31 335 VAL B O 1
ATOM 8456 N N . ILE B 1 336 ? -0.507 25.781 17.891 1 94.38 336 ILE B N 1
ATOM 8457 C CA . ILE B 1 336 ? -1.343 25.891 16.703 1 94.38 336 ILE B CA 1
ATOM 8458 C C . ILE B 1 336 ? -2.178 24.625 16.531 1 94.38 336 ILE B C 1
ATOM 8460 O O . ILE B 1 336 ? -1.635 23.516 16.469 1 94.38 336 ILE B O 1
ATOM 8464 N N . GLY B 1 337 ? -3.4 24.75 16.594 1 90.69 337 GLY B N 1
ATOM 8465 C CA . GLY B 1 337 ? -4.309 23.625 16.406 1 90.69 337 GLY B CA 1
ATOM 8466 C C . GLY B 1 337 ? -5.199 23.766 15.188 1 90.69 337 GLY B C 1
ATOM 8467 O O . GLY B 1 337 ? -5.074 24.734 14.43 1 90.69 337 GLY B O 1
ATOM 8468 N N . LEU B 1 338 ? -5.953 22.703 14.93 1 88.62 338 LEU B N 1
ATOM 8469 C CA . LEU B 1 338 ? -6.91 22.688 13.836 1 88.62 338 LEU B CA 1
ATOM 8470 C C . LEU B 1 338 ? -8.344 22.766 14.359 1 88.62 338 LEU B C 1
ATOM 8472 O O . LEU B 1 338 ? -8.711 22.031 15.281 1 88.62 338 LEU B O 1
ATOM 8476 N N . CYS B 1 339 ? -9.062 23.656 13.867 1 85.06 339 CYS B N 1
ATOM 8477 C CA . CYS B 1 339 ? -10.5 23.766 14.109 1 85.06 339 CYS B CA 1
ATOM 8478 C C . CYS B 1 339 ? -11.273 23.797 12.797 1 85.06 339 CYS B C 1
ATOM 8480 O O . CYS B 1 339 ? -11.258 24.797 12.086 1 85.06 339 CYS B O 1
ATOM 8482 N N . GLY B 1 340 ? -11.906 22.672 12.555 1 79.06 340 GLY B N 1
ATOM 8483 C CA . GLY B 1 340 ? -12.5 22.547 11.234 1 79.06 340 GLY B CA 1
ATOM 8484 C C . GLY B 1 340 ? -11.469 22.469 10.125 1 79.06 340 GLY B C 1
ATOM 8485 O O . GLY B 1 340 ? -10.672 21.531 10.078 1 79.06 340 GLY B O 1
ATOM 8486 N N . ASN B 1 341 ? -11.461 23.453 9.297 1 79.25 341 ASN B N 1
ATOM 8487 C CA . ASN B 1 341 ? -10.492 23.469 8.211 1 79.25 341 ASN B CA 1
ATOM 8488 C C . ASN B 1 341 ? -9.523 24.656 8.336 1 79.25 341 ASN B C 1
ATOM 8490 O O . ASN B 1 341 ? -8.781 24.953 7.406 1 79.25 341 ASN B O 1
ATOM 8494 N N . HIS B 1 342 ? -9.5 25.219 9.602 1 83.25 342 HIS B N 1
ATOM 8495 C CA . HIS B 1 342 ? -8.656 26.391 9.797 1 83.25 342 HIS B CA 1
ATOM 8496 C C . HIS B 1 342 ? -7.691 26.188 10.969 1 83.25 342 HIS B C 1
ATOM 8498 O O . HIS B 1 342 ? -8.023 25.5 11.93 1 83.25 342 HIS B O 1
ATOM 8504 N N . ALA B 1 343 ? -6.605 26.828 10.766 1 88.5 343 ALA B N 1
ATOM 8505 C CA . ALA B 1 343 ? -5.633 26.812 11.859 1 88.5 343 ALA B CA 1
ATOM 8506 C C . ALA B 1 343 ? -6 27.828 12.938 1 88.5 343 ALA B C 1
ATOM 8508 O O . ALA B 1 343 ? -6.465 28.922 12.633 1 88.5 343 ALA B O 1
ATOM 8509 N N . VAL B 1 344 ? -5.891 27.453 14.172 1 89.38 344 VAL B N 1
ATOM 8510 C CA . VAL B 1 344 ? -6.191 28.344 15.289 1 89.38 344 VAL B CA 1
ATOM 8511 C C . VAL B 1 344 ? -5.016 28.359 16.266 1 89.38 344 VAL B C 1
ATOM 8513 O O . VAL B 1 344 ? -4.23 27.406 16.328 1 89.38 344 VAL B O 1
ATOM 8516 N N . ARG B 1 345 ? -4.883 29.5 16.953 1 91.81 345 ARG B N 1
ATOM 8517 C CA . ARG B 1 345 ? -3.879 29.641 18 1 91.81 345 ARG B CA 1
ATOM 8518 C C . ARG B 1 345 ? -4.492 29.422 19.375 1 91.81 345 ARG B C 1
ATOM 8520 O O . ARG B 1 345 ? -5.504 30.031 19.719 1 91.81 345 ARG B O 1
ATOM 8527 N N . LEU B 1 346 ? -3.953 28.484 20.062 1 91.75 346 LEU B N 1
ATOM 8528 C CA . LEU B 1 346 ? -4.445 28.172 21.391 1 91.75 346 LEU B CA 1
ATOM 8529 C C . LEU B 1 346 ? -3.365 28.391 22.438 1 91.75 346 LEU B C 1
ATOM 8531 O O . LEU B 1 346 ? -2.201 28.047 22.219 1 91.75 346 LEU B O 1
ATOM 8535 N N . PRO B 1 347 ? -3.846 29 23.547 1 90.19 347 PRO B N 1
ATOM 8536 C CA . PRO B 1 347 ? -2.855 29.125 24.609 1 90.19 347 PRO B CA 1
ATOM 8537 C C . PRO B 1 347 ? -2.375 27.766 25.125 1 90.19 347 PRO B C 1
ATOM 8539 O O . PRO B 1 347 ? -3.191 26.906 25.469 1 90.19 347 PRO B O 1
ATOM 8542 N N . LEU B 1 348 ? -1.199 27.594 25.219 1 88.25 348 LEU B N 1
ATOM 8543 C CA . LEU B 1 348 ? -0.565 26.312 25.516 1 88.25 348 LEU B CA 1
ATOM 8544 C C . LEU B 1 348 ? -1.015 25.781 26.875 1 88.25 348 LEU B C 1
ATOM 8546 O O . LEU B 1 348 ? -1.396 24.625 27 1 88.25 348 LEU B O 1
ATOM 8550 N N . MET B 1 349 ? -1.044 26.625 27.906 1 85.5 349 MET B N 1
ATOM 8551 C CA . MET B 1 349 ? -1.309 26.172 29.266 1 85.5 349 MET B CA 1
ATOM 8552 C C . MET B 1 349 ? -2.766 25.75 29.438 1 85.5 349 MET B C 1
ATOM 8554 O O . MET B 1 349 ? -3.062 24.781 30.141 1 85.5 349 MET B O 1
ATOM 8558 N N . GLU B 1 350 ? -3.574 26.422 28.719 1 87.12 350 GLU B N 1
ATOM 8559 C CA . GLU B 1 350 ? -4.977 26.031 28.781 1 87.12 350 GLU B CA 1
ATOM 8560 C C . GLU B 1 350 ? -5.184 24.625 28.203 1 87.12 350 GLU B C 1
ATOM 8562 O O . GLU B 1 350 ? -5.934 23.828 28.75 1 87.12 350 GLU B O 1
ATOM 8567 N N . CYS B 1 351 ? -4.539 24.359 27.156 1 86.88 351 CYS B N 1
ATOM 8568 C CA . CYS B 1 351 ? -4.672 23.062 26.5 1 86.88 351 CYS B CA 1
ATOM 8569 C C . CYS B 1 351 ? -4.055 21.953 27.344 1 86.88 351 CYS B C 1
ATOM 8571 O O . CYS B 1 351 ? -4.613 20.859 27.453 1 86.88 351 CYS B O 1
ATOM 8573 N N . VAL B 1 352 ? -2.973 22.234 27.953 1 84.19 352 VAL B N 1
ATOM 8574 C CA . VAL B 1 352 ? -2.283 21.25 28.781 1 84.19 352 VAL B CA 1
ATOM 8575 C C . VAL B 1 352 ? -3.117 20.953 30.031 1 84.19 352 VAL B C 1
ATOM 8577 O O . VAL B 1 352 ? -3.232 19.781 30.438 1 84.19 352 VAL B O 1
ATOM 8580 N N . ASP B 1 353 ? -3.68 21.969 30.578 1 85.5 353 ASP B N 1
ATOM 8581 C CA . ASP B 1 353 ? -4.504 21.797 31.781 1 85.5 353 ASP B CA 1
ATOM 8582 C C . ASP B 1 353 ? -5.738 20.953 31.469 1 85.5 353 ASP B C 1
ATOM 8584 O O . ASP B 1 353 ? -6.133 20.094 32.281 1 85.5 353 ASP B O 1
ATOM 8588 N N . MET B 1 354 ? -6.262 21.234 30.375 1 86.12 354 MET B N 1
ATOM 8589 C CA . MET B 1 354 ? -7.434 20.469 29.969 1 86.12 354 MET B CA 1
ATOM 8590 C C . MET B 1 354 ? -7.059 19 29.734 1 86.12 354 MET B C 1
ATOM 8592 O O . MET B 1 354 ? -7.836 18.094 30.047 1 86.12 354 MET B O 1
ATOM 8596 N N . THR B 1 355 ? -5.957 18.781 29.156 1 84.31 355 THR B N 1
ATOM 8597 C CA . THR B 1 355 ? -5.488 17.422 28.906 1 84.31 355 THR B CA 1
ATOM 8598 C C . THR B 1 355 ? -5.227 16.688 30.219 1 84.31 355 THR B C 1
ATOM 8600 O O . THR B 1 355 ? -5.527 15.5 30.344 1 84.31 355 THR B O 1
ATOM 8603 N N . LYS B 1 356 ? -4.719 17.375 31.141 1 83.75 356 LYS B N 1
ATOM 8604 C CA . LYS B 1 356 ? -4.477 16.781 32.469 1 83.75 356 LYS B CA 1
ATOM 8605 C C . LYS B 1 356 ? -5.789 16.469 33.188 1 83.75 356 LYS B C 1
ATOM 8607 O O . LYS B 1 356 ? -5.875 15.508 33.938 1 83.75 356 LYS B O 1
ATOM 8612 N N . LEU B 1 357 ? -6.746 17.297 32.906 1 87.75 357 LEU B N 1
ATOM 8613 C CA . LEU B 1 357 ? -8.062 17.062 33.469 1 87.75 357 LEU B CA 1
ATOM 8614 C C . LEU B 1 357 ? -8.648 15.75 32.969 1 87.75 357 LEU B C 1
ATOM 8616 O O . LEU B 1 357 ? -9.359 15.062 33.719 1 87.75 357 LEU B O 1
ATOM 8620 N N . VAL B 1 358 ? -8.445 15.438 31.781 1 88.38 358 VAL B N 1
ATOM 8621 C CA . VAL B 1 358 ? -8.914 14.164 31.234 1 88.38 358 VAL B CA 1
ATOM 8622 C C . VAL B 1 358 ? -8.258 13.008 32 1 88.38 358 VAL B C 1
ATOM 8624 O O . VAL B 1 358 ? -8.93 12.039 32.375 1 88.38 358 VAL B O 1
ATOM 8627 N N . GLN B 1 359 ? -6.973 13.117 32.219 1 87 359 GLN B N 1
ATOM 8628 C CA . GLN B 1 359 ? -6.246 12.078 32.938 1 87 359 GLN B CA 1
ATOM 8629 C C . GLN B 1 359 ? -6.742 11.945 34.375 1 87 359 GLN B C 1
ATOM 8631 O O . GLN B 1 359 ? -6.848 10.828 34.906 1 87 359 GLN B O 1
ATOM 8636 N N . LYS B 1 360 ? -7 13.047 34.938 1 91.06 360 LYS B N 1
ATOM 8637 C CA . LYS B 1 360 ? -7.535 13.039 36.312 1 91.06 360 LYS B CA 1
ATOM 8638 C C . LYS B 1 360 ? -8.898 12.359 36.344 1 91.06 360 LYS B C 1
ATOM 8640 O O . LYS B 1 360 ? -9.172 11.57 37.25 1 91.06 360 LYS B O 1
ATOM 8645 N N . ALA B 1 361 ? -9.711 12.703 35.406 1 92 361 ALA B N 1
ATOM 8646 C CA . ALA B 1 361 ? -11.031 12.07 35.312 1 92 361 ALA B CA 1
ATOM 8647 C C . ALA B 1 361 ? -10.906 10.562 35.125 1 92 361 ALA B C 1
ATOM 8649 O O . ALA B 1 361 ? -11.672 9.797 35.719 1 92 361 ALA B O 1
ATOM 8650 N N . MET B 1 362 ? -10.023 10.141 34.438 1 90.19 362 MET B N 1
ATOM 8651 C CA . MET B 1 362 ? -9.789 8.727 34.188 1 90.19 362 MET B CA 1
ATOM 8652 C C . MET B 1 362 ? -9.305 8.023 35.438 1 90.19 362 MET B C 1
ATOM 8654 O O . MET B 1 362 ? -9.758 6.918 35.75 1 90.19 362 MET B O 1
ATOM 8658 N N . ASN B 1 363 ? -8.398 8.664 36.125 1 89.12 363 ASN B N 1
ATOM 8659 C CA . ASN B 1 363 ? -7.855 8.094 37.344 1 89.12 363 ASN B CA 1
ATOM 8660 C C . ASN B 1 363 ? -8.922 7.957 38.438 1 89.12 363 ASN B C 1
ATOM 8662 O O . ASN B 1 363 ? -8.891 7.02 39.25 1 89.12 363 ASN B O 1
ATOM 8666 N N . GLU B 1 364 ? -9.828 8.891 38.375 1 92.25 364 GLU B N 1
ATOM 8667 C CA . GLU B 1 364 ? -10.906 8.883 39.344 1 92.25 364 GLU B CA 1
ATOM 8668 C C . GLU B 1 364 ? -12.094 8.062 38.875 1 92.25 364 GLU B C 1
ATOM 8670 O O . GLU B 1 364 ? -13.141 8.031 39.531 1 92.25 364 GLU B O 1
ATOM 8675 N N . ARG B 1 365 ? -12.047 7.426 37.844 1 89.38 365 ARG B N 1
ATOM 8676 C CA . ARG B 1 365 ? -13.023 6.516 37.25 1 89.38 365 ARG B CA 1
ATOM 8677 C C . ARG B 1 365 ? -14.305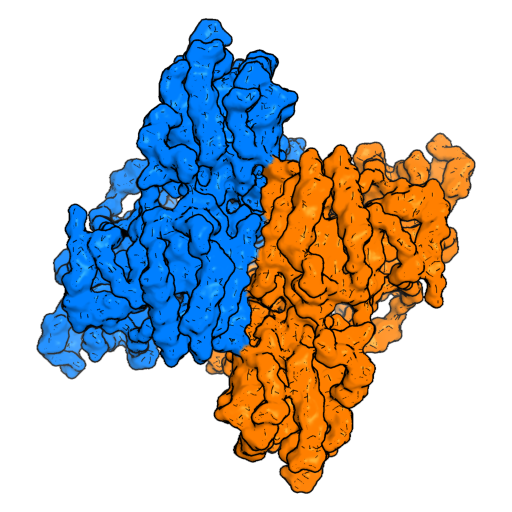 7.258 36.875 1 89.38 365 ARG B C 1
ATOM 8679 O O . ARG B 1 365 ? -15.406 6.727 37.031 1 89.38 365 ARG B O 1
ATOM 8686 N N . ARG B 1 366 ? -14.18 8.484 36.594 1 93.06 366 ARG B N 1
ATOM 8687 C CA . ARG B 1 366 ? -15.273 9.266 36.031 1 93.06 366 ARG B CA 1
ATOM 8688 C C . ARG B 1 366 ? -15.242 9.227 34.5 1 93.06 366 ARG B C 1
ATOM 8690 O O . ARG B 1 366 ? -14.953 10.234 33.875 1 93.06 366 ARG B O 1
ATOM 8697 N N . PHE B 1 367 ? -15.633 8.219 33.938 1 92.75 367 PHE B N 1
ATOM 8698 C CA . PHE B 1 367 ? -15.445 7.902 32.531 1 92.75 367 PHE B CA 1
ATOM 8699 C C . PHE B 1 367 ? -16.359 8.75 31.656 1 92.75 367 PHE B C 1
ATOM 8701 O O . PHE B 1 367 ? -15.953 9.195 30.578 1 92.75 367 PHE B O 1
ATOM 8708 N N . GLU B 1 368 ? -17.531 9.039 32.094 1 91 368 GLU B N 1
ATOM 8709 C CA . GLU B 1 368 ? -18.453 9.867 31.312 1 91 368 GLU B CA 1
ATOM 8710 C C . GLU B 1 368 ? -17.891 11.273 31.109 1 91 368 GLU B C 1
ATOM 8712 O O . GLU B 1 368 ? -18 11.844 30.031 1 91 368 GLU B O 1
ATOM 8717 N N . GLU B 1 369 ? -17.359 11.734 32.156 1 91 369 GLU B N 1
ATOM 8718 C CA . GLU B 1 369 ? -16.75 13.055 32.062 1 91 369 GLU B CA 1
ATOM 8719 C C . GLU B 1 369 ? -15.508 13.039 31.172 1 91 369 GLU B C 1
ATOM 8721 O O . GLU B 1 369 ? -15.242 14.008 30.453 1 91 369 GLU B O 1
ATOM 8726 N N . ALA B 1 370 ? -14.727 11.961 31.281 1 90.88 370 ALA B N 1
ATOM 8727 C CA . ALA B 1 370 ? -13.539 11.828 30.438 1 90.88 370 ALA B CA 1
ATOM 8728 C C . ALA B 1 370 ? -13.906 11.867 28.953 1 90.88 370 ALA B C 1
ATOM 8730 O O . ALA B 1 370 ? -13.211 12.492 28.156 1 90.88 370 ALA B O 1
ATOM 8731 N N . VAL B 1 371 ? -14.992 11.219 28.578 1 91.31 371 VAL B N 1
ATOM 8732 C CA . VAL B 1 371 ? -15.461 11.188 27.188 1 91.31 371 VAL B CA 1
ATOM 8733 C C . VAL B 1 371 ? -15.867 12.594 26.75 1 91.31 371 VAL B C 1
ATOM 8735 O O . VAL B 1 371 ? -15.562 13.008 25.625 1 91.31 371 VAL B O 1
ATOM 8738 N N . LYS B 1 372 ? -16.453 13.312 27.594 1 88.06 372 LYS B N 1
ATOM 8739 C CA . LYS B 1 372 ? -16.891 14.672 27.281 1 88.06 372 LYS B CA 1
ATOM 8740 C C . LYS B 1 372 ? -15.695 15.609 27.141 1 88.06 372 LYS B C 1
ATOM 8742 O O . LYS B 1 372 ? -15.711 16.516 26.297 1 88.06 372 LYS B O 1
ATOM 8747 N N . LEU B 1 373 ? -14.734 15.352 27.953 1 87.06 373 LEU B N 1
ATOM 8748 C CA . LEU B 1 373 ? -13.555 16.203 27.938 1 87.06 373 LEU B CA 1
ATOM 8749 C C . LEU B 1 373 ? -12.727 15.961 26.672 1 87.06 373 LEU B C 1
ATOM 8751 O O . LEU B 1 373 ? -11.961 16.828 26.25 1 87.06 373 LEU B O 1
ATOM 8755 N N . ARG B 1 374 ? -12.797 14.781 26.094 1 87.62 374 ARG B N 1
ATOM 8756 C CA . ARG B 1 374 ? -12.078 14.469 24.859 1 87.62 374 ARG B CA 1
ATOM 8757 C C . ARG B 1 374 ? -12.648 15.242 23.688 1 87.62 374 ARG B C 1
ATOM 8759 O O . ARG B 1 374 ? -11.969 15.43 22.672 1 87.62 374 ARG B O 1
ATOM 8766 N N . GLY B 1 375 ? -13.914 15.75 23.844 1 82.44 375 GLY B N 1
ATOM 8767 C CA . GLY B 1 375 ? -14.508 16.547 22.781 1 82.44 375 GLY B CA 1
ATOM 8768 C C . GLY B 1 375 ? -15.797 15.977 22.234 1 82.44 375 GLY B C 1
ATOM 8769 O O . GLY B 1 375 ? -16.078 14.789 22.406 1 82.44 375 GLY B O 1
ATOM 8770 N N . GLY B 1 376 ? -16.469 16.781 21.516 1 80.44 376 GLY B N 1
ATOM 8771 C CA . GLY B 1 376 ? -17.75 16.391 20.938 1 80.44 376 GLY B CA 1
ATOM 8772 C C . GLY B 1 376 ? -17.609 15.359 19.828 1 80.44 376 GLY B C 1
ATOM 8773 O O . GLY B 1 376 ? -18.453 14.469 19.688 1 80.44 376 GLY B O 1
ATOM 8774 N N . SER B 1 377 ? -16.578 15.469 19.109 1 84.88 377 SER B N 1
ATOM 8775 C CA . SER B 1 377 ? -16.359 14.523 18.016 1 84.88 377 SER B CA 1
ATOM 8776 C C . SER B 1 377 ? -16.109 13.117 18.547 1 84.88 377 SER B C 1
ATOM 8778 O O . SER B 1 377 ? -16.594 12.141 17.984 1 84.88 377 SER B O 1
ATOM 8780 N N . PHE B 1 378 ? -15.352 13.008 19.641 1 89.5 378 PHE B N 1
ATOM 8781 C CA . PHE B 1 378 ? -15.07 11.719 20.266 1 89.5 378 PHE B CA 1
ATOM 8782 C C . PHE B 1 378 ? -16.344 11.086 20.797 1 89.5 378 PHE B C 1
ATOM 8784 O O . PHE B 1 378 ? -16.609 9.898 20.562 1 89.5 378 PHE B O 1
ATOM 8791 N N . GLU B 1 379 ? -17.078 11.875 21.453 1 90.44 379 GLU B N 1
ATOM 8792 C CA . GLU B 1 379 ? -18.344 11.406 22.016 1 90.44 379 GLU B CA 1
ATOM 8793 C C . GLU B 1 379 ? -19.297 10.945 20.906 1 90.44 379 GLU B C 1
ATOM 8795 O O . GLU B 1 379 ? -19.938 9.914 21.047 1 90.44 379 GLU B O 1
ATOM 8800 N N . ASN B 1 380 ? -19.344 11.719 19.875 1 88.88 380 ASN B N 1
ATOM 8801 C CA . ASN B 1 380 ? -20.219 11.359 18.75 1 88.88 380 ASN B CA 1
ATOM 8802 C C . ASN B 1 380 ? -19.781 10.055 18.094 1 88.88 380 ASN B C 1
ATOM 8804 O O . ASN B 1 380 ? -20.625 9.234 17.734 1 88.88 380 ASN B O 1
ATOM 8808 N N . ASN B 1 381 ? -18.531 9.891 17.922 1 92.06 381 ASN B N 1
ATOM 8809 C CA . ASN B 1 381 ? -18.016 8.648 17.359 1 92.06 381 ASN B CA 1
ATOM 8810 C C . ASN B 1 381 ? -18.359 7.445 18.234 1 92.06 381 ASN B C 1
ATOM 8812 O O . ASN B 1 381 ? -18.719 6.387 17.719 1 92.06 381 ASN B O 1
ATOM 8816 N N . LEU B 1 382 ? -18.219 7.637 19.484 1 93.06 382 LEU B N 1
ATOM 8817 C CA . LEU B 1 382 ? -18.516 6.555 20.422 1 93.06 382 LEU B CA 1
ATOM 8818 C C . LEU B 1 382 ? -20 6.188 20.359 1 93.06 382 LEU B C 1
ATOM 8820 O O . LEU B 1 382 ? -20.344 5.004 20.359 1 93.06 382 LEU B O 1
ATOM 8824 N N . ASN B 1 383 ? -20.844 7.184 20.281 1 91.81 383 ASN B N 1
ATOM 8825 C CA . ASN B 1 383 ? -22.281 6.957 20.219 1 91.81 383 ASN B CA 1
ATOM 8826 C C . ASN B 1 383 ? -22.688 6.246 18.922 1 91.81 383 ASN B C 1
ATOM 8828 O O . ASN B 1 383 ? -23.531 5.355 18.953 1 91.81 383 ASN B O 1
ATOM 8832 N N . ILE B 1 384 ? -22.125 6.664 17.891 1 91.31 384 ILE B N 1
ATOM 8833 C CA . ILE B 1 384 ? -22.438 6.051 16.594 1 91.31 384 ILE B CA 1
ATOM 8834 C C . ILE B 1 384 ? -21.984 4.59 16.609 1 91.31 384 ILE B C 1
ATOM 8836 O O . ILE B 1 384 ? -22.688 3.715 16.094 1 91.31 384 ILE B O 1
ATOM 8840 N N . TYR B 1 385 ? -20.844 4.332 17.234 1 92.69 385 TYR B N 1
ATOM 8841 C CA . TYR B 1 385 ? -20.359 2.959 17.328 1 92.69 385 TYR B CA 1
ATOM 8842 C C . TYR B 1 385 ? -21.328 2.094 18.125 1 92.69 385 TYR B C 1
ATOM 8844 O O . TYR B 1 385 ? -21.656 0.979 17.719 1 92.69 385 TYR B O 1
ATOM 8852 N N . LYS B 1 386 ? -21.75 2.621 19.188 1 89.88 386 LYS B N 1
ATOM 8853 C CA . LYS B 1 386 ? -22.672 1.873 20.031 1 89.88 386 LYS B CA 1
ATOM 8854 C C . LYS B 1 386 ? -24 1.605 19.312 1 89.88 386 LYS B C 1
ATOM 8856 O O . LYS B 1 386 ? -24.578 0.526 19.453 1 89.88 386 LYS B O 1
ATOM 8861 N N . LEU B 1 387 ? -24.359 2.57 18.531 1 87.88 387 LEU B N 1
ATOM 8862 C CA . LEU B 1 387 ? -25.609 2.449 17.797 1 87.88 387 LEU B CA 1
ATOM 8863 C C . LEU B 1 387 ? -25.516 1.344 16.75 1 87.88 387 LEU B C 1
ATOM 8865 O O . LEU B 1 387 ? -26.453 0.566 16.578 1 87.88 387 LEU B O 1
ATOM 8869 N N . LEU B 1 388 ? -24.453 1.226 16.109 1 86.5 388 LEU B N 1
ATOM 8870 C CA . LEU B 1 388 ? -24.297 0.281 15.008 1 86.5 388 LEU B CA 1
ATOM 8871 C C . LEU B 1 388 ? -23.906 -1.097 15.523 1 86.5 388 LEU B C 1
ATOM 8873 O O . LEU B 1 388 ? -24.25 -2.115 14.922 1 86.5 388 LEU B O 1
ATOM 8877 N N . ALA B 1 389 ? -23.188 -1.148 16.594 1 79.94 389 ALA B N 1
ATOM 8878 C CA . ALA B 1 389 ? -22.672 -2.412 17.109 1 79.94 389 ALA B CA 1
ATOM 8879 C C . ALA B 1 389 ? -23.75 -3.15 17.906 1 79.94 389 ALA B C 1
ATOM 8881 O O . ALA B 1 389 ? -23.797 -4.383 17.906 1 79.94 389 ALA B O 1
ATOM 8882 N N . PHE B 1 390 ? -24.547 -2.373 18.578 1 71.25 390 PHE B N 1
ATOM 8883 C CA . PHE B 1 390 ? -25.547 -2.982 19.453 1 71.25 390 PHE B CA 1
ATOM 8884 C C . PHE B 1 390 ? -26.953 -2.648 18.969 1 71.25 390 PHE B C 1
ATOM 8886 O O . PHE B 1 390 ? -27.688 -1.916 19.625 1 71.25 390 PHE B O 1
ATOM 8893 N N . PRO B 1 391 ? -27.266 -3.404 17.859 1 68.31 391 PRO B N 1
ATOM 8894 C CA . PRO B 1 391 ? -28.594 -3.049 17.328 1 68.31 391 PRO B CA 1
ATOM 8895 C C . PRO B 1 391 ? -29.734 -3.516 18.219 1 68.31 391 PRO B C 1
ATOM 8897 O O . PRO B 1 391 ? -29.719 -4.648 18.703 1 68.31 391 PRO B O 1
ATOM 8900 N N . LYS B 1 392 ? -30.594 -2.607 18.562 1 65.62 392 LYS B N 1
ATOM 8901 C CA . LYS B 1 392 ? -31.844 -2.957 19.234 1 65.62 392 LYS B CA 1
ATOM 8902 C C . LYS B 1 392 ? -32.969 -3.154 18.234 1 65.62 392 LYS B C 1
ATOM 8904 O O . LYS B 1 392 ? -33.344 -2.219 17.531 1 65.62 392 LYS B O 1
ATOM 8909 N N . PRO B 1 393 ? -33.188 -4.434 18.031 1 64.38 393 PRO B N 1
ATOM 8910 C CA . PRO B 1 393 ? -34.25 -4.602 17.047 1 64.38 393 PRO B CA 1
ATOM 8911 C C . PRO B 1 393 ? -35.5 -3.74 17.344 1 64.38 393 PRO B C 1
ATOM 8913 O O . PRO B 1 393 ? -35.844 -3.564 18.5 1 64.38 393 PRO B O 1
ATOM 8916 N N . ALA B 1 394 ? -35.938 -3.035 16.328 1 66.19 394 ALA B N 1
ATOM 8917 C CA . ALA B 1 394 ? -37.156 -2.244 16.5 1 66.19 394 ALA B CA 1
ATOM 8918 C C . ALA B 1 394 ? -38.312 -3.123 16.938 1 66.19 394 ALA B C 1
ATOM 8920 O O . ALA B 1 394 ? -38.562 -4.191 16.359 1 66.19 394 ALA B O 1
ATOM 8921 N N . LEU B 1 395 ? -38.812 -2.785 18.047 1 60.91 395 LEU B N 1
ATOM 8922 C CA . LEU B 1 395 ? -39.969 -3.502 18.594 1 60.91 395 LEU B CA 1
ATOM 8923 C C . LEU B 1 395 ? -41.125 -3.467 17.641 1 60.91 395 LEU B C 1
ATOM 8925 O O . LEU B 1 395 ? -41.938 -4.414 17.578 1 60.91 395 LEU B O 1
ATOM 8929 N N . THR B 1 396 ? -41.188 -2.33 16.828 1 71.75 396 THR B N 1
ATOM 8930 C CA . THR B 1 396 ? -42.344 -2.178 15.953 1 71.75 396 THR B CA 1
ATOM 8931 C C . THR B 1 396 ? -41.906 -1.778 14.547 1 71.75 396 THR B C 1
ATOM 8933 O O . THR B 1 396 ? -41.031 -0.922 14.383 1 71.75 396 THR B O 1
ATOM 8936 N N . GLU B 1 397 ? -42.375 -2.582 13.578 1 80.62 397 GLU B N 1
ATOM 8937 C CA . GLU B 1 397 ? -42.156 -2.252 12.164 1 80.62 397 GLU B CA 1
ATOM 8938 C C . GLU B 1 397 ? -42.906 -0.965 11.797 1 80.62 397 GLU B C 1
ATOM 8940 O O . GLU B 1 397 ? -44.031 -0.726 12.258 1 80.62 397 GLU B O 1
ATOM 8945 N N . SER B 1 398 ? -42.125 -0.111 11.203 1 81.44 398 SER B N 1
ATOM 8946 C CA . SER B 1 398 ? -42.781 1.103 10.719 1 81.44 398 SER B CA 1
ATOM 8947 C C . SER B 1 398 ? -43.406 0.883 9.344 1 81.44 398 SER B C 1
ATOM 8949 O O . SER B 1 398 ? -43.188 -0.14 8.703 1 81.44 398 SER B O 1
ATOM 8951 N N . ASN B 1 399 ? -44.344 1.616 8.93 1 83.06 399 ASN B N 1
ATOM 8952 C CA . ASN B 1 399 ? -44.969 1.543 7.617 1 83.06 399 ASN B CA 1
ATOM 8953 C C . ASN B 1 399 ? -44.25 2.406 6.594 1 83.06 399 ASN B C 1
ATOM 8955 O O . ASN B 1 399 ? -44.781 2.713 5.531 1 83.06 399 ASN B O 1
ATOM 8959 N N . HIS B 1 400 ? -42.969 2.686 6.965 1 93.19 400 HIS B N 1
ATOM 8960 C CA . HIS B 1 400 ? -42.219 3.553 6.055 1 93.19 400 HIS B CA 1
ATOM 8961 C C . HIS B 1 400 ? -41.156 2.775 5.309 1 93.19 400 HIS B C 1
ATOM 8963 O O . HIS B 1 400 ? -40.656 1.771 5.812 1 93.19 400 HIS B O 1
ATOM 8969 N N . SER B 1 401 ? -40.906 3.166 4.055 1 95.94 401 SER B N 1
ATOM 8970 C CA . SER B 1 401 ? -39.875 2.555 3.207 1 95.94 401 SER B CA 1
ATOM 8971 C C . SER B 1 401 ? -38.906 3.604 2.662 1 95.94 401 SER B C 1
ATOM 8973 O O . SER B 1 401 ? -39.344 4.637 2.146 1 95.94 401 SER B O 1
ATOM 8975 N N . VAL B 1 402 ? -37.688 3.348 2.869 1 97.5 402 VAL B N 1
ATOM 8976 C CA . VAL B 1 402 ? -36.656 4.258 2.4 1 97.5 402 VAL B CA 1
ATOM 8977 C C . VAL B 1 402 ? -35.875 3.621 1.238 1 97.5 402 VAL B C 1
ATOM 8979 O O . VAL B 1 402 ? -35.469 2.461 1.32 1 97.5 402 VAL B O 1
ATOM 8982 N N . ALA B 1 403 ? -35.75 4.328 0.129 1 98.5 403 ALA B N 1
ATOM 8983 C CA . ALA B 1 403 ? -34.938 3.873 -1 1 98.5 403 ALA B CA 1
ATOM 8984 C C . ALA B 1 403 ? -33.562 4.582 -1.028 1 98.5 403 ALA B C 1
ATOM 8986 O O . ALA B 1 403 ? -33.5 5.797 -0.84 1 98.5 403 ALA B O 1
ATOM 8987 N N . ILE B 1 404 ? -32.531 3.828 -1.171 1 98.5 404 ILE B N 1
ATOM 8988 C CA . ILE B 1 404 ? -31.172 4.348 -1.219 1 98.5 404 ILE B CA 1
ATOM 8989 C C . ILE B 1 404 ? -30.594 4.148 -2.615 1 98.5 404 ILE B C 1
ATOM 8991 O O . ILE B 1 404 ? -30.609 3.035 -3.148 1 98.5 404 ILE B O 1
ATOM 8995 N N . LEU B 1 405 ? -30.125 5.176 -3.24 1 97.38 405 LEU B N 1
ATOM 8996 C CA . LEU B 1 405 ? -29.531 5.055 -4.566 1 97.38 405 LEU B CA 1
ATOM 8997 C C . LEU B 1 405 ? -28.219 5.82 -4.641 1 97.38 405 LEU B C 1
ATOM 8999 O O . LEU B 1 405 ? -28.031 6.82 -3.943 1 97.38 405 LEU B O 1
ATOM 9003 N N . ASN B 1 406 ? -27.25 5.316 -5.359 1 96.31 406 ASN B N 1
ATOM 9004 C CA . ASN B 1 406 ? -25.984 5.965 -5.668 1 96.31 406 ASN B CA 1
ATOM 9005 C C . ASN B 1 406 ? -26.016 6.625 -7.047 1 96.31 406 ASN B C 1
ATOM 9007 O O . ASN B 1 406 ? -26.5 6.031 -8.016 1 96.31 406 ASN B O 1
ATOM 9011 N N . VAL B 1 407 ? -25.531 7.875 -7.078 1 95.94 407 VAL B N 1
ATOM 9012 C CA . VAL B 1 407 ? -25.609 8.617 -8.336 1 95.94 407 VAL B CA 1
ATOM 9013 C C . VAL B 1 407 ? -24.266 9.273 -8.633 1 95.94 407 VAL B C 1
ATOM 9015 O O . VAL B 1 407 ? -23.578 9.75 -7.719 1 95.94 407 VAL B O 1
ATOM 9018 N N . GLY B 1 408 ? -23.906 9.273 -9.914 1 91.88 408 GLY B N 1
ATOM 9019 C CA . GLY B 1 408 ? -22.656 9.898 -10.336 1 91.88 408 GLY B CA 1
ATOM 9020 C C . GLY B 1 408 ? -21.516 8.914 -10.523 1 91.88 408 GLY B C 1
ATOM 9021 O O . GLY B 1 408 ? -21.734 7.797 -11 1 91.88 408 GLY B O 1
ATOM 9022 N N . ALA B 1 409 ? -20.312 9.352 -10.32 1 89.38 409 ALA B N 1
ATOM 9023 C CA . ALA B 1 409 ? -19.141 8.492 -10.383 1 89.38 409 ALA B CA 1
ATOM 9024 C C . ALA B 1 409 ? -18.859 7.844 -9.031 1 89.38 409 ALA B C 1
ATOM 9026 O O . ALA B 1 409 ? -19.156 8.422 -7.984 1 89.38 409 ALA B O 1
ATOM 9027 N N . PRO B 1 410 ? -18.328 6.637 -9.117 1 90.69 410 PRO B N 1
ATOM 9028 C CA . PRO B 1 410 ? -18.016 5.984 -7.84 1 90.69 410 PRO B CA 1
ATOM 9029 C C . PRO B 1 410 ? -16.984 6.766 -7.016 1 90.69 410 PRO B C 1
ATOM 9031 O O . PRO B 1 410 ? -16.062 7.355 -7.574 1 90.69 410 PRO B O 1
ATOM 9034 N N . ALA B 1 411 ? -17.188 6.816 -5.746 1 92.62 411 ALA B N 1
ATOM 9035 C CA . ALA B 1 411 ? -16.312 7.496 -4.793 1 92.62 411 ALA B CA 1
ATOM 9036 C C . ALA B 1 411 ? -16.109 6.656 -3.537 1 92.62 411 ALA B C 1
ATOM 9038 O O . ALA B 1 411 ? -17.047 6 -3.064 1 92.62 411 ALA B O 1
ATOM 9039 N N . GLY B 1 412 ? -14.93 6.695 -3.043 1 91.94 412 GLY B N 1
ATOM 9040 C CA . GLY B 1 412 ? -14.641 5.957 -1.824 1 91.94 412 GLY B CA 1
ATOM 9041 C C . GLY B 1 412 ? -15.477 6.41 -0.641 1 91.94 412 GLY B C 1
ATOM 9042 O O . GLY B 1 412 ? -15.57 7.605 -0.359 1 91.94 412 GLY B O 1
ATOM 9043 N N . GLY B 1 413 ? -16.141 5.484 0.048 1 94.19 413 GLY B N 1
ATOM 9044 C CA . GLY B 1 413 ? -16.969 5.781 1.205 1 94.19 413 GLY B CA 1
ATOM 9045 C C . GLY B 1 413 ? -18.453 5.648 0.928 1 94.19 413 GLY B C 1
ATOM 9046 O O . GLY B 1 413 ? -19.266 5.625 1.856 1 94.19 413 GLY B O 1
ATOM 9047 N N . MET B 1 414 ? -18.828 5.508 -0.38 1 95.62 414 MET B N 1
ATOM 9048 C CA . MET B 1 414 ? -20.234 5.328 -0.741 1 95.62 414 MET B CA 1
ATOM 9049 C C . MET B 1 414 ? -20.812 4.074 -0.095 1 95.62 414 MET B C 1
ATOM 9051 O O . MET B 1 414 ? -21.922 4.098 0.444 1 95.62 414 MET B O 1
ATOM 9055 N N . ASN B 1 415 ? -20.016 3.014 -0.152 1 95 415 ASN B N 1
ATOM 9056 C CA . ASN B 1 415 ? -20.469 1.743 0.403 1 95 415 ASN B CA 1
ATOM 9057 C C . ASN B 1 415 ? -20.625 1.818 1.919 1 95 415 ASN B C 1
ATOM 9059 O O . ASN B 1 415 ? -21.531 1.197 2.484 1 95 415 ASN B O 1
ATOM 9063 N N . ALA B 1 416 ? -19.734 2.551 2.547 1 95.75 416 ALA B N 1
ATOM 9064 C CA . ALA B 1 416 ? -19.844 2.734 3.992 1 95.75 416 ALA B CA 1
ATOM 9065 C C . ALA B 1 416 ? -21.109 3.512 4.355 1 95.75 416 ALA B C 1
ATOM 9067 O O . ALA B 1 416 ? -21.766 3.197 5.344 1 95.75 416 ALA B O 1
ATOM 9068 N N . ALA B 1 417 ? -21.406 4.539 3.588 1 97.62 417 ALA B N 1
ATOM 9069 C CA . ALA B 1 417 ? -22.609 5.336 3.822 1 97.62 417 ALA B CA 1
ATOM 9070 C C . ALA B 1 417 ? -23.859 4.488 3.645 1 97.62 417 ALA B C 1
ATOM 9072 O O . ALA B 1 417 ? -24.797 4.574 4.449 1 97.62 417 ALA B O 1
ATOM 9073 N N . VAL B 1 418 ? -23.891 3.67 2.607 1 97.62 418 VAL B N 1
ATOM 9074 C CA . VAL B 1 418 ? -25.047 2.809 2.35 1 97.62 418 VAL B CA 1
ATOM 9075 C C . VAL B 1 418 ? -25.219 1.813 3.494 1 97.62 418 VAL B C 1
ATOM 9077 O O . VAL B 1 418 ? -26.328 1.593 3.977 1 97.62 418 VAL B O 1
ATOM 9080 N N . ARG B 1 419 ? -24.125 1.242 3.918 1 95.38 419 ARG B N 1
ATOM 9081 C CA . ARG B 1 419 ? -24.172 0.237 4.977 1 95.38 419 ARG B CA 1
ATOM 9082 C C . ARG B 1 419 ? -24.766 0.815 6.258 1 95.38 419 ARG B C 1
ATOM 9084 O O . ARG B 1 419 ? -25.672 0.225 6.852 1 95.38 419 ARG B O 1
ATOM 9091 N N . SER B 1 420 ? -24.25 1.95 6.668 1 95.56 420 SER B N 1
ATOM 9092 C CA . SER B 1 420 ? -24.734 2.547 7.91 1 95.56 420 SER B CA 1
ATOM 9093 C C . SER B 1 420 ? -26.188 3.012 7.773 1 95.56 420 SER B C 1
ATOM 9095 O O . SER B 1 420 ? -26.969 2.889 8.711 1 95.56 420 SER B O 1
ATOM 9097 N N . ALA B 1 421 ? -26.516 3.521 6.613 1 97.56 421 ALA B N 1
ATOM 9098 C CA . ALA B 1 421 ? -27.891 3.957 6.375 1 97.56 421 ALA B CA 1
ATOM 9099 C C . ALA B 1 421 ? -28.859 2.781 6.465 1 97.56 421 ALA B C 1
ATOM 9101 O O . ALA B 1 421 ? -29.906 2.881 7.109 1 97.56 421 ALA B O 1
ATOM 9102 N N . VAL B 1 422 ? -28.516 1.674 5.844 1 96.44 422 VAL B N 1
ATOM 9103 C CA . VAL B 1 422 ? -29.375 0.492 5.82 1 96.44 422 VAL B CA 1
ATOM 9104 C C . VAL B 1 422 ? -29.547 -0.049 7.238 1 96.44 422 VAL B C 1
ATOM 9106 O O . VAL B 1 422 ? -30.672 -0.327 7.672 1 96.44 422 VAL B O 1
ATOM 9109 N N . ARG B 1 423 ? -28.531 -0.147 7.945 1 92.19 423 ARG B N 1
ATOM 9110 C CA . ARG B 1 423 ? -28.562 -0.748 9.273 1 92.19 423 ARG B CA 1
ATOM 9111 C C . ARG B 1 423 ? -29.359 0.118 10.25 1 92.19 423 ARG B C 1
ATOM 9113 O O . ARG B 1 423 ? -30.141 -0.396 11.047 1 92.19 423 ARG B O 1
ATOM 9120 N N . VAL B 1 424 ? -29.156 1.409 10.164 1 93.56 424 VAL B N 1
ATOM 9121 C CA . VAL B 1 424 ? -29.891 2.311 11.047 1 93.56 424 VAL B CA 1
ATOM 9122 C C . VAL B 1 424 ? -31.359 2.328 10.664 1 93.56 424 VAL B C 1
ATOM 9124 O O . VAL B 1 424 ? -32.25 2.342 11.539 1 93.56 424 VAL B O 1
ATOM 9127 N N . ALA B 1 425 ? -31.656 2.359 9.383 1 95.44 425 ALA B N 1
ATOM 9128 C CA . ALA B 1 425 ? -33.031 2.354 8.93 1 95.44 425 ALA B CA 1
ATOM 9129 C C . ALA B 1 425 ? -33.781 1.092 9.391 1 95.44 425 ALA B C 1
ATOM 9131 O O . ALA B 1 425 ? -34.906 1.154 9.844 1 95.44 425 ALA B O 1
ATOM 9132 N N . LEU B 1 426 ? -33.125 -0.017 9.258 1 92.31 426 LEU B N 1
ATOM 9133 C CA . LEU B 1 426 ? -33.719 -1.28 9.703 1 92.31 426 LEU B CA 1
ATOM 9134 C C . LEU B 1 426 ? -33.906 -1.289 11.219 1 92.31 426 LEU B C 1
ATOM 9136 O O . LEU B 1 426 ? -34.875 -1.811 11.719 1 92.31 426 LEU B O 1
ATOM 9140 N N . ALA B 1 427 ? -32.969 -0.746 11.883 1 89.44 427 ALA B N 1
ATOM 9141 C CA . ALA B 1 427 ? -33.031 -0.677 13.336 1 89.44 427 ALA B CA 1
ATOM 9142 C C . ALA B 1 427 ? -34.219 0.192 13.789 1 89.44 427 ALA B C 1
ATOM 9144 O O . ALA B 1 427 ? -34.812 -0.041 14.844 1 89.44 427 ALA B O 1
ATOM 9145 N N . LEU B 1 428 ? -34.531 1.189 12.977 1 91.44 428 LEU B N 1
ATOM 9146 C CA . LEU B 1 428 ? -35.656 2.082 13.305 1 91.44 428 LEU B CA 1
ATOM 9147 C C . LEU B 1 428 ? -36.969 1.487 12.844 1 91.44 428 LEU B C 1
ATOM 9149 O O . LEU B 1 428 ? -38.031 2.088 13.047 1 91.44 428 LEU B O 1
ATOM 9153 N N . GLY B 1 429 ? -36.938 0.325 12.156 1 91.69 429 GLY B N 1
ATOM 9154 C CA . GLY B 1 429 ? -38.156 -0.402 11.773 1 91.69 429 GLY B CA 1
ATOM 9155 C C . GLY B 1 429 ? -38.594 -0.099 10.359 1 91.69 429 GLY B C 1
ATOM 9156 O O . GLY B 1 429 ? -39.656 -0.54 9.938 1 91.69 429 GLY B O 1
ATOM 9157 N N . HIS B 1 430 ? -37.812 0.642 9.656 1 94.56 430 HIS B N 1
ATOM 9158 C CA . HIS B 1 430 ? -38.188 0.981 8.289 1 94.56 430 HIS B CA 1
ATOM 9159 C C . HIS B 1 430 ? -37.844 -0.148 7.324 1 94.56 430 HIS B C 1
ATOM 9161 O O . HIS B 1 430 ? -36.938 -0.952 7.605 1 94.56 430 HIS B O 1
ATOM 9167 N N . LYS B 1 431 ? -38.562 -0.245 6.262 1 95.38 431 LYS B N 1
ATOM 9168 C CA . LYS B 1 431 ? -38.156 -1.076 5.133 1 95.38 431 LYS B CA 1
ATOM 9169 C C . LYS B 1 431 ? -37.156 -0.344 4.246 1 95.38 431 LYS B C 1
ATOM 9171 O O . LYS B 1 431 ? -37.312 0.858 4.008 1 95.38 431 LYS B O 1
ATOM 9176 N N . VAL B 1 432 ? -36.188 -1.044 3.84 1 97.38 432 VAL B N 1
ATOM 9177 C CA . VAL B 1 432 ? -35.125 -0.383 3.066 1 97.38 432 VAL B CA 1
ATOM 9178 C C . VAL B 1 432 ? -35.031 -1.031 1.689 1 97.38 432 VAL B C 1
ATOM 9180 O O . VAL B 1 432 ? -34.969 -2.258 1.575 1 97.38 432 VAL B O 1
ATOM 9183 N N . TYR B 1 433 ? -35 -0.2 0.634 1 98.06 433 TYR B N 1
ATOM 9184 C CA . TYR B 1 433 ? -34.781 -0.643 -0.74 1 98.06 433 TYR B CA 1
ATOM 9185 C C . TYR B 1 433 ? -33.469 -0.117 -1.29 1 98.06 433 TYR B C 1
ATOM 9187 O O . TYR B 1 433 ? -33.125 1.05 -1.089 1 98.06 433 TYR B O 1
ATOM 9195 N N . GLY B 1 434 ? -32.719 -1.009 -1.834 1 97.5 434 GLY B N 1
ATOM 9196 C CA . GLY B 1 434 ? -31.562 -0.604 -2.637 1 97.5 434 GLY B CA 1
ATOM 9197 C C . GLY B 1 434 ? -31.891 -0.473 -4.113 1 97.5 434 GLY B C 1
ATOM 9198 O O . GLY B 1 434 ? -32.656 -1.273 -4.66 1 97.5 434 GLY B O 1
ATOM 9199 N N . VAL B 1 435 ? -31.438 0.604 -4.719 1 97.19 435 VAL B N 1
ATOM 9200 C CA . VAL B 1 435 ? -31.688 0.842 -6.137 1 97.19 435 VAL B CA 1
ATOM 9201 C C . VAL B 1 435 ? -30.375 0.719 -6.918 1 97.19 435 VAL B C 1
ATOM 9203 O O . VAL B 1 435 ? -29.406 1.411 -6.617 1 97.19 435 VAL B O 1
ATOM 9206 N N . HIS B 1 436 ? -30.422 -0.117 -7.898 1 93.25 436 HIS B N 1
ATOM 9207 C CA . HIS B 1 436 ? -29.234 -0.261 -8.734 1 93.25 436 HIS B CA 1
ATOM 9208 C C . HIS B 1 436 ? -29.156 0.85 -9.781 1 93.25 436 HIS B C 1
ATOM 9210 O O . HIS B 1 436 ? -30.172 1.271 -10.32 1 93.25 436 HIS B O 1
ATOM 9216 N N . ASP B 1 437 ? -28.031 1.412 -10.016 1 90.88 437 ASP B N 1
ATOM 9217 C CA . ASP B 1 437 ? -27.672 2.248 -11.156 1 90.88 437 ASP B CA 1
ATOM 9218 C C . ASP B 1 437 ? -28.391 3.592 -11.102 1 90.88 437 ASP B C 1
ATOM 9220 O O . ASP B 1 437 ? -28.844 4.098 -12.133 1 90.88 437 ASP B O 1
ATOM 9224 N N . GLY B 1 438 ? -28.641 4.133 -9.969 1 93.88 438 GLY B N 1
ATOM 9225 C CA . GLY B 1 438 ? -29.078 5.512 -9.781 1 93.88 438 GLY B CA 1
ATOM 9226 C C . GLY B 1 438 ? -30.516 5.75 -10.195 1 93.88 438 GLY B C 1
ATOM 9227 O O . GLY B 1 438 ? -31.391 4.914 -9.938 1 93.88 438 GLY B O 1
ATOM 9228 N N . PHE B 1 439 ? -30.766 6.895 -10.82 1 96.69 439 PHE B N 1
ATOM 9229 C CA . PHE B 1 439 ? -32.125 7.285 -11.195 1 96.69 439 PHE B CA 1
ATOM 9230 C C . PHE B 1 439 ? -32.656 6.43 -12.344 1 96.69 439 PHE B C 1
ATOM 9232 O O . PHE B 1 439 ? -33.844 6.137 -12.422 1 96.69 439 PHE B O 1
ATOM 9239 N N . GLU B 1 440 ? -31.75 6.043 -13.156 1 93.81 440 GLU B N 1
ATOM 9240 C CA . GLU B 1 440 ? -32.125 5.172 -14.258 1 93.81 440 GLU B CA 1
ATOM 9241 C C . GLU B 1 440 ? -32.625 3.82 -13.75 1 93.81 440 GLU B C 1
ATOM 9243 O O . GLU B 1 440 ? -33.594 3.271 -14.266 1 93.81 440 GLU B O 1
ATOM 9248 N N . GLY B 1 441 ? -31.953 3.314 -12.75 1 94.19 441 GLY B N 1
ATOM 9249 C CA . GLY B 1 441 ? -32.406 2.08 -12.133 1 94.19 441 GLY B CA 1
ATOM 9250 C C . GLY B 1 441 ? -33.75 2.219 -11.43 1 94.19 441 GLY B C 1
ATOM 9251 O O . GLY B 1 441 ? -34.562 1.303 -11.461 1 94.19 441 GLY B O 1
ATOM 9252 N N . LEU B 1 442 ? -33.906 3.346 -10.797 1 96.5 442 LEU B N 1
ATOM 9253 C CA . LEU B 1 442 ? -35.156 3.629 -10.148 1 96.5 442 LEU B CA 1
ATOM 9254 C C . LEU B 1 442 ? -36.281 3.691 -11.172 1 96.5 442 LEU B C 1
ATOM 9256 O O . LEU B 1 442 ? -37.406 3.205 -10.922 1 96.5 442 LEU B O 1
ATOM 9260 N N . ALA B 1 443 ? -36 4.234 -12.305 1 97 443 ALA B N 1
ATOM 9261 C CA . ALA B 1 443 ? -36.969 4.344 -13.375 1 97 443 ALA B CA 1
ATOM 9262 C C . ALA B 1 443 ? -37.281 2.975 -13.977 1 97 443 ALA B C 1
ATOM 9264 O O . ALA B 1 443 ? -38.438 2.695 -14.336 1 97 443 ALA B O 1
ATOM 9265 N N . ASN B 1 444 ? -36.312 2.104 -14.047 1 95.44 444 ASN B N 1
ATOM 9266 C CA . ASN B 1 444 ? -36.469 0.801 -14.688 1 95.44 444 ASN B CA 1
ATOM 9267 C C . ASN B 1 444 ? -36.906 -0.264 -13.695 1 95.44 444 ASN B C 1
ATOM 9269 O O . ASN B 1 444 ? -37.062 -1.428 -14.055 1 95.44 444 ASN B O 1
ATOM 9273 N N . GLY B 1 445 ? -37 0.071 -12.438 1 95.69 445 GLY B N 1
ATOM 9274 C CA . GLY B 1 445 ? -37.5 -0.844 -11.43 1 95.69 445 GLY B CA 1
ATOM 9275 C C . GLY B 1 445 ? -36.438 -1.792 -10.898 1 95.69 445 GLY B C 1
ATOM 9276 O O . GLY B 1 445 ? -36.781 -2.895 -10.445 1 95.69 445 GLY B O 1
ATOM 9277 N N . LEU B 1 446 ? -35.219 -1.435 -11.062 1 95.06 446 LEU B N 1
ATOM 9278 C CA . LEU B 1 446 ? -34.156 -2.248 -10.516 1 95.06 446 LEU B CA 1
ATOM 9279 C C . LEU B 1 446 ? -34.031 -2.027 -9.008 1 95.06 446 LEU B C 1
ATOM 9281 O O . LEU B 1 446 ? -33 -1.564 -8.531 1 95.06 446 LEU B O 1
ATOM 9285 N N . ILE B 1 447 ? -35.062 -2.385 -8.297 1 96.94 447 ILE B N 1
ATOM 9286 C CA . ILE B 1 447 ? -35.219 -2.16 -6.859 1 96.94 447 ILE B CA 1
ATOM 9287 C C . ILE B 1 447 ? -35.281 -3.5 -6.133 1 96.94 447 ILE B C 1
ATOM 9289 O O . ILE B 1 447 ? -35.938 -4.43 -6.586 1 96.94 447 ILE B O 1
ATOM 9293 N N . PHE B 1 448 ? -34.469 -3.58 -5.074 1 96 448 PHE B N 1
ATOM 9294 C CA . PHE B 1 448 ? -34.5 -4.809 -4.289 1 96 448 PHE B CA 1
ATOM 9295 C C . PHE B 1 448 ? -34.5 -4.496 -2.797 1 96 448 PHE B C 1
ATOM 9297 O O . PHE B 1 448 ? -33.969 -3.461 -2.379 1 96 448 PHE B O 1
ATOM 9304 N N . GLU B 1 449 ? -35.062 -5.332 -2.043 1 96.06 449 GLU B N 1
ATOM 9305 C CA . GLU B 1 449 ? -35.125 -5.148 -0.597 1 96.06 449 GLU B CA 1
ATOM 9306 C C . GLU B 1 449 ? -33.812 -5.523 0.07 1 96.06 449 GLU B C 1
ATOM 9308 O O . GLU B 1 449 ? -33.188 -6.527 -0.284 1 96.06 449 GLU B O 1
ATOM 9313 N N . MET B 1 450 ? -33.344 -4.656 0.944 1 95 450 MET B N 1
ATOM 9314 C CA . MET B 1 450 ? -32.062 -4.867 1.612 1 95 450 MET B CA 1
ATOM 9315 C C . MET B 1 450 ? -32.281 -5.324 3.053 1 95 450 MET B C 1
ATOM 9317 O O . MET B 1 450 ? -33.094 -4.77 3.77 1 95 450 MET B O 1
ATOM 9321 N N . ASP B 1 451 ? -31.531 -6.316 3.404 1 89.94 451 ASP B N 1
ATOM 9322 C CA . ASP B 1 451 ? -31.516 -6.812 4.777 1 89.94 451 ASP B CA 1
ATOM 9323 C C . ASP B 1 451 ? -30.188 -6.496 5.469 1 89.94 451 ASP B C 1
ATOM 9325 O O . ASP B 1 451 ? -29.266 -5.977 4.84 1 89.94 451 ASP B O 1
ATOM 9329 N N . TRP B 1 452 ? -30.172 -6.824 6.688 1 85.06 452 TRP B N 1
ATOM 9330 C CA . TRP B 1 452 ? -29.016 -6.516 7.523 1 85.06 452 TRP B CA 1
ATOM 9331 C C . TRP B 1 452 ? -27.75 -7.168 6.973 1 85.06 452 TRP B C 1
ATOM 9333 O O . TRP B 1 452 ? -26.688 -6.566 6.996 1 85.06 452 TRP B O 1
ATOM 9343 N N . HIS B 1 453 ? -27.891 -8.344 6.383 1 81.62 453 HIS B N 1
ATOM 9344 C CA . HIS B 1 453 ? -26.75 -9.141 5.965 1 81.62 453 HIS B CA 1
ATOM 9345 C C . HIS B 1 453 ? -26.281 -8.742 4.57 1 81.62 453 HIS B C 1
ATOM 9347 O O . HIS B 1 453 ? -25.141 -9.031 4.184 1 81.62 453 HIS B O 1
ATOM 9353 N N . ASN B 1 454 ? -27.094 -8.031 3.863 1 84.56 454 ASN B N 1
ATOM 9354 C CA . ASN B 1 454 ? -26.766 -7.648 2.494 1 84.56 454 ASN B CA 1
ATOM 9355 C C . ASN B 1 454 ? -25.578 -6.684 2.455 1 84.56 454 ASN B C 1
ATOM 9357 O O . ASN B 1 454 ? -24.859 -6.625 1.46 1 84.56 454 ASN B O 1
ATOM 9361 N N . VAL B 1 455 ? -25.422 -5.977 3.576 1 88 455 VAL B N 1
ATOM 9362 C CA . VAL B 1 455 ? -24.422 -4.91 3.516 1 88 455 VAL B CA 1
ATOM 9363 C C . VAL B 1 455 ? -23.219 -5.273 4.379 1 88 455 VAL B C 1
ATOM 9365 O O . VAL B 1 455 ? -22.359 -4.43 4.637 1 88 455 VAL B O 1
ATOM 9368 N N . ALA B 1 456 ? -23.172 -6.539 4.719 1 80.62 456 ALA B N 1
ATOM 9369 C CA . ALA B 1 456 ? -22.031 -6.988 5.512 1 80.62 456 ALA B CA 1
ATOM 9370 C C . ALA B 1 456 ? -20.734 -6.875 4.715 1 80.62 456 ALA B C 1
ATOM 9372 O O . ALA B 1 456 ? -20.672 -7.285 3.553 1 80.62 456 ALA B O 1
ATOM 9373 N N . GLY B 1 457 ? -19.75 -6.203 5.25 1 79 457 GLY B N 1
ATOM 9374 C CA . GLY B 1 457 ? -18.438 -6.117 4.629 1 79 457 GLY B CA 1
ATOM 9375 C C . GLY B 1 457 ? -18.312 -4.961 3.656 1 79 457 GLY B C 1
ATOM 9376 O O . GLY B 1 457 ? -17.297 -4.828 2.971 1 79 457 GLY B O 1
ATOM 9377 N N . TRP B 1 458 ? -19.234 -4.117 3.543 1 86.94 458 TRP B N 1
ATOM 9378 C CA . TRP B 1 458 ? -19.25 -3.047 2.551 1 86.94 458 TRP B CA 1
ATOM 9379 C C . TRP B 1 458 ? -18.297 -1.923 2.951 1 86.94 458 TRP B C 1
ATOM 9381 O O . TRP B 1 458 ? -17.812 -1.174 2.098 1 86.94 458 TRP B O 1
ATOM 9391 N N . THR B 1 459 ? -17.984 -1.778 4.18 1 84.81 459 THR B N 1
ATOM 9392 C CA . THR B 1 459 ? -17.281 -0.611 4.695 1 84.81 459 THR B CA 1
ATOM 9393 C C . THR B 1 459 ? -15.898 -0.502 4.07 1 84.81 459 THR B C 1
ATOM 9395 O O . THR B 1 459 ? -15.43 0.599 3.764 1 84.81 459 THR B O 1
ATOM 9398 N N . GLY B 1 460 ? -15.289 -1.571 3.838 1 84.19 460 GLY B N 1
ATOM 9399 C CA . GLY B 1 460 ? -13.922 -1.55 3.35 1 84.19 460 GLY B CA 1
ATOM 9400 C C . GLY B 1 460 ? -13.828 -1.658 1.84 1 84.19 460 GLY B C 1
ATOM 9401 O O . GLY B 1 460 ? -12.734 -1.566 1.274 1 84.19 460 GLY B O 1
ATOM 9402 N N . GLN B 1 461 ? -14.891 -1.71 1.152 1 86.38 461 GLN B N 1
ATOM 9403 C CA . GLN B 1 461 ? -14.867 -1.884 -0.296 1 86.38 461 GLN B CA 1
ATOM 9404 C C . GLN B 1 461 ? -14.945 -0.538 -1.013 1 86.38 461 GLN B C 1
ATOM 9406 O O . GLN B 1 461 ? -15.688 0.352 -0.594 1 86.38 461 GLN B O 1
ATOM 9411 N N . GLY B 1 462 ? -14.195 -0.395 -1.987 1 86 462 GLY B N 1
ATOM 9412 C CA . GLY B 1 462 ? -14.211 0.814 -2.793 1 86 462 GLY B CA 1
ATOM 9413 C C . GLY B 1 462 ? -15.242 0.774 -3.908 1 86 462 GLY B C 1
ATOM 9414 O O . GLY B 1 462 ? -15.891 -0.252 -4.125 1 86 462 GLY B O 1
ATOM 9415 N N . GLY B 1 463 ? -15.484 1.934 -4.504 1 86.75 463 GLY B N 1
ATOM 9416 C CA . GLY B 1 463 ? -16.469 2.029 -5.574 1 86.75 463 GLY B CA 1
ATOM 9417 C C . GLY B 1 463 ? -17.891 2.072 -5.07 1 86.75 463 GLY B C 1
ATOM 9418 O O . GLY B 1 463 ? -18.172 2.66 -4.023 1 86.75 463 GLY B O 1
ATOM 9419 N N . SER B 1 464 ? -18.766 1.615 -5.895 1 90.25 464 SER B N 1
ATOM 9420 C CA . SER B 1 464 ? -20.188 1.549 -5.559 1 90.25 464 SER B CA 1
ATOM 9421 C C . SER B 1 464 ? -20.766 0.172 -5.871 1 90.25 464 SER B C 1
ATOM 9423 O O . SER B 1 464 ? -20.859 -0.221 -7.035 1 90.25 464 SER B O 1
ATOM 9425 N N . LEU B 1 465 ? -21.172 -0.529 -4.855 1 88.94 465 LEU B N 1
ATOM 9426 C CA . LEU B 1 465 ? -21.688 -1.886 -5.02 1 88.94 465 LEU B CA 1
ATOM 9427 C C . LEU B 1 465 ? -23.109 -1.866 -5.566 1 88.94 465 LEU B C 1
ATOM 9429 O O . LEU B 1 465 ? -23.578 -2.859 -6.129 1 88.94 465 LEU B O 1
ATOM 9433 N N . LEU B 1 466 ? -23.812 -0.678 -5.426 1 92.06 466 LEU B N 1
ATOM 9434 C CA . LEU B 1 466 ? -25.156 -0.518 -6 1 92.06 466 LEU B CA 1
ATOM 9435 C C . LEU B 1 466 ? -25.062 -0.072 -7.457 1 92.06 466 LEU B C 1
ATOM 9437 O O . LEU B 1 466 ? -26.078 -0.013 -8.156 1 92.06 466 LEU B O 1
ATOM 9441 N N . GLY B 1 467 ? -23.844 0.137 -7.863 1 88.5 467 GLY B N 1
ATOM 9442 C CA . GLY B 1 467 ? -23.719 0.731 -9.188 1 88.5 467 GLY B CA 1
ATOM 9443 C C . GLY B 1 467 ? -24.094 2.201 -9.219 1 88.5 467 GLY B C 1
ATOM 9444 O O . GLY B 1 467 ? -24.859 2.672 -8.367 1 88.5 467 GLY B O 1
ATOM 9445 N N . THR B 1 468 ? -23.562 2.91 -10.07 1 89.69 468 THR B N 1
ATOM 9446 C CA . THR B 1 468 ? -23.859 4.332 -10.188 1 89.69 468 THR B CA 1
ATOM 9447 C C . THR B 1 468 ? -23.844 4.773 -11.648 1 89.69 468 THR B C 1
ATOM 9449 O O . THR B 1 468 ? -23.156 4.176 -12.477 1 89.69 468 THR B O 1
ATOM 9452 N N . LYS B 1 469 ? -24.719 5.688 -11.969 1 88.62 469 LYS B N 1
ATOM 9453 C CA . LYS B 1 469 ? -24.781 6.32 -13.281 1 88.62 469 LYS B CA 1
ATOM 9454 C C . LYS B 1 469 ? -24.938 7.836 -13.156 1 88.62 469 LYS B C 1
ATOM 9456 O O . LYS B 1 469 ? -25.375 8.336 -12.117 1 88.62 469 LYS B O 1
ATOM 9461 N N . ARG B 1 470 ? -24.641 8.555 -14.227 1 88.88 470 ARG B N 1
ATOM 9462 C CA . ARG B 1 470 ? -24.672 10.008 -14.195 1 88.88 470 ARG B CA 1
ATOM 9463 C C . ARG B 1 470 ? -25.984 10.539 -14.758 1 88.88 470 ARG B C 1
ATOM 9465 O O . ARG B 1 470 ? -26.203 11.75 -14.789 1 88.88 470 ARG B O 1
ATOM 9472 N N . THR B 1 471 ? -26.922 9.711 -14.938 1 91.75 471 THR B N 1
ATOM 9473 C CA . THR B 1 471 ? -28.172 10.109 -15.578 1 91.75 471 THR B CA 1
ATOM 9474 C C . THR B 1 471 ? -29.047 10.906 -14.609 1 91.75 471 THR B C 1
ATOM 9476 O O . THR B 1 471 ? -29.109 10.602 -13.414 1 91.75 471 THR B O 1
ATOM 9479 N N . LEU B 1 472 ? -29.75 11.922 -15.133 1 95.75 472 LEU B N 1
ATOM 9480 C CA . LEU B 1 472 ? -30.625 12.773 -14.344 1 95.75 472 LEU B CA 1
ATOM 9481 C C . LEU B 1 472 ? -32.094 12.305 -14.461 1 95.75 472 LEU B C 1
ATOM 9483 O O . LEU B 1 472 ? -32.438 11.672 -15.461 1 95.75 472 LEU B O 1
ATOM 9487 N N . PRO B 1 473 ? -32.875 12.586 -13.492 1 96.38 473 PRO B N 1
ATOM 9488 C CA . PRO B 1 473 ? -34.25 12.062 -13.469 1 96.38 473 PRO B CA 1
ATOM 9489 C C . PRO B 1 473 ? -35.156 12.766 -14.477 1 96.38 473 PRO B C 1
ATOM 9491 O O . PRO B 1 473 ? -36.188 12.219 -14.852 1 96.38 473 PRO B O 1
ATOM 9494 N N . ALA B 1 474 ? -34.812 13.891 -14.969 1 93.25 474 ALA B N 1
ATOM 9495 C CA . ALA B 1 474 ? -35.719 14.688 -15.82 1 93.25 474 ALA B CA 1
ATOM 9496 C C . ALA B 1 474 ? -36.156 13.875 -17.031 1 93.25 474 ALA B C 1
ATOM 9498 O O . ALA B 1 474 ? -37.312 14.016 -17.484 1 93.25 474 ALA B O 1
ATOM 9499 N N . LYS B 1 475 ? -35.375 13 -17.516 1 90.31 475 LYS B N 1
ATOM 9500 C CA . LYS B 1 475 ? -35.688 12.234 -18.719 1 90.31 475 LYS B CA 1
ATOM 9501 C C . LYS B 1 475 ? -36.594 11.047 -18.391 1 90.31 475 LYS B C 1
ATOM 9503 O O . LYS B 1 475 ? -37.25 10.5 -19.281 1 90.31 475 LYS B O 1
ATOM 9508 N N . PHE B 1 476 ? -36.719 10.68 -17.156 1 94 476 PHE B N 1
ATOM 9509 C CA . PHE B 1 476 ? -37.438 9.484 -16.766 1 94 476 PHE B CA 1
ATOM 9510 C C . PHE B 1 476 ? -38.375 9.781 -15.602 1 94 476 PHE B C 1
ATOM 9512 O O . PHE B 1 476 ? -38.625 8.922 -14.758 1 94 476 PHE B O 1
ATOM 9519 N N . MET B 1 477 ? -38.969 10.891 -15.508 1 96.69 477 MET B N 1
ATOM 9520 C CA . MET B 1 477 ? -39.719 11.344 -14.328 1 96.69 477 MET B CA 1
ATOM 9521 C C . MET B 1 477 ? -40.969 10.5 -14.117 1 96.69 477 MET B C 1
ATOM 9523 O O . MET B 1 477 ? -41.25 10.062 -13 1 96.69 477 MET B O 1
ATOM 9527 N N . GLU B 1 478 ? -41.688 10.203 -15.195 1 96.38 478 GLU B N 1
ATOM 9528 C CA . GLU B 1 478 ? -42.938 9.445 -15.086 1 96.38 478 GLU B CA 1
ATOM 9529 C C . GLU B 1 478 ? -42.688 8.023 -14.594 1 96.38 478 GLU B C 1
ATOM 9531 O O . GLU B 1 478 ? -43.406 7.52 -13.742 1 96.38 478 GLU B O 1
ATOM 9536 N N . LYS B 1 479 ? -41.656 7.484 -15.125 1 97.5 479 LYS B N 1
ATOM 9537 C CA . LYS B 1 479 ? -41.312 6.121 -14.719 1 97.5 479 LYS B CA 1
ATOM 9538 C C . LYS B 1 479 ? -40.844 6.074 -13.258 1 97.5 479 LYS B C 1
ATOM 9540 O O . LYS B 1 479 ? -41.156 5.109 -12.547 1 97.5 479 LYS B O 1
ATOM 9545 N N . ILE B 1 480 ? -40.125 7.066 -12.852 1 98 480 ILE B N 1
ATOM 9546 C CA . ILE B 1 480 ? -39.656 7.152 -11.469 1 98 480 ILE B CA 1
ATOM 9547 C C . ILE B 1 480 ? -40.875 7.246 -10.523 1 98 480 ILE B C 1
ATOM 9549 O O . ILE B 1 480 ? -40.938 6.531 -9.516 1 98 480 ILE B O 1
ATOM 9553 N N . VAL B 1 481 ? -41.844 8.086 -10.875 1 97.44 481 VAL B N 1
ATOM 9554 C CA . VAL B 1 481 ? -43.031 8.305 -10.055 1 97.44 481 VAL B CA 1
ATOM 9555 C C . VAL B 1 481 ? -43.844 7.016 -9.977 1 97.44 481 VAL B C 1
ATOM 9557 O O . VAL B 1 481 ? -44.375 6.676 -8.922 1 97.44 481 VAL B O 1
ATOM 9560 N N . GLU B 1 482 ? -43.875 6.316 -11.047 1 97.25 482 GLU B N 1
ATOM 9561 C CA . GLU B 1 482 ? -44.594 5.047 -11.094 1 97.25 482 GLU B CA 1
ATOM 9562 C C . GLU B 1 482 ? -44 4.035 -10.125 1 97.25 482 GLU B C 1
ATOM 9564 O O . GLU B 1 482 ? -44.719 3.357 -9.391 1 97.25 482 GLU B O 1
ATOM 9569 N N . ASN B 1 483 ? -42.688 3.979 -10.102 1 97.62 483 ASN B N 1
ATOM 9570 C CA . ASN B 1 483 ? -42.031 3.002 -9.258 1 97.62 483 ASN B CA 1
ATOM 9571 C C . ASN B 1 483 ? -42.062 3.414 -7.785 1 97.62 483 ASN B C 1
ATOM 9573 O O . ASN B 1 483 ? -42.094 2.561 -6.898 1 97.62 483 ASN B O 1
ATOM 9577 N N . ILE B 1 484 ? -42.031 4.707 -7.523 1 97 484 ILE B N 1
ATOM 9578 C CA . ILE B 1 484 ? -42.188 5.191 -6.152 1 97 484 ILE B CA 1
ATOM 9579 C C . ILE B 1 484 ? -43.531 4.773 -5.602 1 97 484 ILE B C 1
ATOM 9581 O O . ILE B 1 484 ? -43.656 4.363 -4.445 1 97 484 ILE B O 1
ATOM 9585 N N . GLY B 1 485 ? -44.531 4.848 -6.449 1 95.31 485 GLY B N 1
ATOM 9586 C CA . GLY B 1 485 ? -45.875 4.414 -6.066 1 95.31 485 GLY B CA 1
ATOM 9587 C C . GLY B 1 485 ? -46 2.908 -5.922 1 95.31 485 GLY B C 1
ATOM 9588 O O . GLY B 1 485 ? -46.594 2.416 -4.957 1 95.31 485 GLY B O 1
ATOM 9589 N N . LYS B 1 486 ? -45.406 2.25 -6.82 1 96.12 486 LYS B N 1
ATOM 9590 C CA . LYS B 1 486 ? -45.5 0.792 -6.855 1 96.12 486 LYS B CA 1
ATOM 9591 C C . LYS B 1 486 ? -44.875 0.175 -5.613 1 96.12 486 LYS B C 1
ATOM 9593 O O . LYS B 1 486 ? -45.406 -0.764 -5.031 1 96.12 486 LYS B O 1
ATOM 9598 N N . PHE B 1 487 ? -43.719 0.718 -5.207 1 96 487 PHE B N 1
ATOM 9599 C CA . PHE B 1 487 ? -42.969 0.151 -4.082 1 96 487 PHE B CA 1
ATOM 9600 C C . PHE B 1 487 ? -43.312 0.893 -2.793 1 96 487 PHE B C 1
ATOM 9602 O O . PHE B 1 487 ? -42.719 0.602 -1.74 1 96 487 PHE B O 1
ATOM 9609 N N . ARG B 1 488 ? -44.281 1.878 -2.857 1 93.94 488 ARG B N 1
ATOM 9610 C CA . ARG B 1 488 ? -44.719 2.676 -1.716 1 93.94 488 ARG B CA 1
ATOM 9611 C C . ARG B 1 488 ? -43.531 3.293 -0.993 1 93.94 488 ARG B C 1
ATOM 9613 O O . ARG B 1 488 ? -43.375 3.141 0.222 1 93.94 488 ARG B O 1
ATOM 9620 N N . ILE B 1 489 ? -42.562 3.867 -1.786 1 97.06 489 ILE B N 1
ATOM 9621 C CA . ILE B 1 489 ? -41.406 4.531 -1.233 1 97.06 489 ILE B CA 1
ATOM 9622 C C . ILE B 1 489 ? -41.812 5.852 -0.582 1 97.06 489 ILE B C 1
ATOM 9624 O O . ILE B 1 489 ? -42.469 6.684 -1.214 1 97.06 489 ILE B O 1
ATOM 9628 N N . THR B 1 490 ? -41.406 6.043 0.639 1 96.62 490 THR B N 1
ATOM 9629 C CA . THR B 1 490 ? -41.844 7.215 1.378 1 96.62 490 THR B CA 1
ATOM 9630 C C . THR B 1 490 ? -40.688 8.18 1.623 1 96.62 490 THR B C 1
ATOM 9632 O O . THR B 1 490 ? -40.906 9.289 2.113 1 96.62 490 THR B O 1
ATOM 9635 N N . ALA B 1 491 ? -39.469 7.785 1.398 1 97.81 491 ALA B N 1
ATOM 9636 C CA . ALA B 1 491 ? -38.312 8.648 1.519 1 97.81 491 ALA B CA 1
ATOM 9637 C C . ALA B 1 491 ? -37.188 8.203 0.566 1 97.81 491 ALA B C 1
ATOM 9639 O O . ALA B 1 491 ? -37.094 7.027 0.212 1 97.81 491 ALA B O 1
ATOM 9640 N N . LEU B 1 492 ? -36.375 9.164 0.148 1 98.25 492 LEU B N 1
ATOM 9641 C CA . LEU B 1 492 ? -35.281 8.883 -0.773 1 98.25 492 LEU B CA 1
ATOM 9642 C C . LEU B 1 492 ? -33.938 9.367 -0.201 1 98.25 492 LEU B C 1
ATOM 9644 O O . LEU B 1 492 ? -33.844 10.516 0.238 1 98.25 492 LEU B O 1
ATOM 9648 N N . LEU B 1 493 ? -32.969 8.5 -0.116 1 98.75 493 LEU B N 1
ATOM 9649 C CA . LEU B 1 493 ? -31.578 8.859 0.198 1 98.75 493 LEU B CA 1
ATOM 9650 C C . LEU B 1 493 ? -30.688 8.719 -1.03 1 98.75 493 LEU B C 1
ATOM 9652 O O . LEU B 1 493 ? -30.547 7.617 -1.568 1 98.75 493 LEU B O 1
ATOM 9656 N N . VAL B 1 494 ? -30.188 9.805 -1.466 1 98.62 494 VAL B N 1
ATOM 9657 C CA . VAL B 1 494 ? -29.344 9.82 -2.652 1 98.62 494 VAL B CA 1
ATOM 9658 C C . VAL B 1 494 ? -27.891 10.086 -2.246 1 98.62 494 VAL B C 1
ATOM 9660 O O . VAL B 1 494 ? -27.594 11.117 -1.638 1 98.62 494 VAL B O 1
ATOM 9663 N N . ILE B 1 495 ? -27.016 9.164 -2.502 1 98.31 495 ILE B N 1
ATOM 9664 C CA . ILE B 1 495 ? -25.578 9.328 -2.271 1 98.31 495 ILE B CA 1
ATOM 9665 C C . ILE B 1 495 ? -24.859 9.555 -3.604 1 98.31 495 ILE B C 1
ATOM 9667 O O . ILE B 1 495 ? -24.75 8.641 -4.418 1 98.31 495 ILE B O 1
ATOM 9671 N N . GLY B 1 496 ? -24.406 10.789 -3.824 1 96.94 496 GLY B N 1
ATOM 9672 C CA . GLY B 1 496 ? -23.844 11.062 -5.133 1 96.94 496 GLY B CA 1
ATOM 9673 C C . GLY B 1 496 ? -23.219 12.438 -5.238 1 96.94 496 GLY B C 1
ATOM 9674 O O . GLY B 1 496 ? -23.172 13.18 -4.254 1 96.94 496 GLY B O 1
ATOM 9675 N N . GLY B 1 497 ? -22.672 12.711 -6.383 1 95.94 497 GLY B N 1
ATOM 9676 C CA . GLY B 1 497 ? -22 13.977 -6.609 1 95.94 497 GLY B CA 1
ATOM 9677 C C . GLY B 1 497 ? -22.922 15.086 -7.066 1 95.94 497 GLY B C 1
ATOM 9678 O O . GLY B 1 497 ? -24.016 15.242 -6.516 1 95.94 497 GLY B O 1
ATOM 9679 N N . PHE B 1 498 ? -22.422 15.906 -8.016 1 96.75 498 PHE B N 1
ATOM 9680 C CA . PHE B 1 498 ? -23.203 17.031 -8.523 1 96.75 498 PHE B CA 1
ATOM 9681 C C . PHE B 1 498 ? -24.484 16.547 -9.188 1 96.75 498 PHE B C 1
ATOM 9683 O O . PHE B 1 498 ? -25.531 17.203 -9.086 1 96.75 498 PHE B O 1
ATOM 9690 N N . GLU B 1 499 ? -24.422 15.375 -9.812 1 96.06 499 GLU B N 1
ATOM 9691 C CA . GLU B 1 499 ? -25.609 14.805 -10.445 1 96.06 499 GLU B CA 1
ATOM 9692 C C . GLU B 1 499 ? -26.641 14.391 -9.398 1 96.06 499 GLU B C 1
ATOM 9694 O O . GLU B 1 499 ? -27.844 14.453 -9.648 1 96.06 499 GLU B O 1
ATOM 9699 N N . GLY B 1 500 ? -26.141 13.922 -8.289 1 96.75 500 GLY B N 1
ATOM 9700 C CA . GLY B 1 500 ? -27.062 13.617 -7.203 1 96.75 500 GLY B CA 1
ATOM 9701 C C . GLY B 1 500 ? -27.797 14.836 -6.68 1 96.75 500 GLY B C 1
ATOM 9702 O O . GLY B 1 500 ? -29.016 14.805 -6.504 1 96.75 500 GLY B O 1
ATOM 9703 N N . TYR B 1 501 ? -27.062 15.906 -6.512 1 97.25 501 TYR B N 1
ATOM 9704 C CA . TYR B 1 501 ? -27.641 17.172 -6.07 1 97.25 501 TYR B CA 1
ATOM 9705 C C . TYR B 1 501 ? -28.625 17.719 -7.105 1 97.25 501 TYR B C 1
ATOM 9707 O O . TYR B 1 501 ? -29.766 18.047 -6.77 1 97.25 501 TYR B O 1
ATOM 9715 N N . GLU B 1 502 ? -28.172 17.719 -8.336 1 96.88 502 GLU B N 1
ATOM 9716 C CA . GLU B 1 502 ? -29.016 18.219 -9.414 1 96.88 502 GLU B CA 1
ATOM 9717 C C . GLU B 1 502 ? -30.25 17.344 -9.594 1 96.88 502 GLU B C 1
ATOM 9719 O O . GLU B 1 502 ? -31.328 17.844 -9.906 1 96.88 502 GLU B O 1
ATOM 9724 N N . GLY B 1 503 ? -30.062 16.078 -9.414 1 97.31 503 GLY B N 1
ATOM 9725 C CA . GLY B 1 503 ? -31.188 15.148 -9.531 1 97.31 503 GLY B CA 1
ATOM 9726 C C . GLY B 1 503 ? -32.281 15.398 -8.508 1 97.31 503 GLY B C 1
ATOM 9727 O O . GLY B 1 503 ? -33.469 15.406 -8.836 1 97.31 503 GLY B O 1
ATOM 9728 N N . VAL B 1 504 ? -31.891 15.586 -7.277 1 97.75 504 VAL B N 1
ATOM 9729 C CA . VAL B 1 504 ? -32.875 15.836 -6.211 1 97.75 504 VAL B CA 1
ATOM 9730 C C . VAL B 1 504 ? -33.531 17.188 -6.426 1 97.75 504 VAL B C 1
ATOM 9732 O O . VAL B 1 504 ? -34.719 17.359 -6.129 1 97.75 504 VAL B O 1
ATOM 9735 N N . GLN B 1 505 ? -32.75 18.156 -6.938 1 96.81 505 GLN B N 1
ATOM 9736 C CA . GLN B 1 505 ? -33.344 19.438 -7.277 1 96.81 505 GLN B CA 1
ATOM 9737 C C . GLN B 1 505 ? -34.438 19.297 -8.328 1 96.81 505 GLN B C 1
ATOM 9739 O O . GLN B 1 505 ? -35.5 19.922 -8.219 1 96.81 505 GLN B O 1
ATOM 9744 N N . GLN B 1 506 ? -34.219 18.438 -9.297 1 97.06 506 GLN B N 1
ATOM 9745 C CA . GLN B 1 506 ? -35.219 18.188 -10.336 1 97.06 506 GLN B CA 1
ATOM 9746 C C . GLN B 1 506 ? -36.438 17.469 -9.766 1 97.06 506 GLN B C 1
ATOM 9748 O O . GLN B 1 506 ? -37.562 17.766 -10.148 1 97.06 506 GLN B O 1
ATOM 9753 N N . LEU B 1 507 ? -36.188 16.547 -8.867 1 97.69 507 LEU B N 1
ATOM 9754 C CA . LEU B 1 507 ? -37.281 15.852 -8.219 1 97.69 507 LEU B CA 1
ATOM 9755 C C . LEU B 1 507 ? -38.125 16.812 -7.383 1 97.69 507 LEU B C 1
ATOM 9757 O O . LEU B 1 507 ? -39.344 16.734 -7.379 1 97.69 507 LEU B O 1
ATOM 9761 N N . TYR B 1 508 ? -37.438 17.703 -6.691 1 97.31 508 TYR B N 1
ATOM 9762 C CA . TYR B 1 508 ? -38.125 18.688 -5.879 1 97.31 508 TYR B CA 1
ATOM 9763 C C . TYR B 1 508 ? -39.031 19.578 -6.742 1 97.31 508 TYR B C 1
ATOM 9765 O O . TYR B 1 508 ? -40.156 19.859 -6.395 1 97.31 508 TYR B O 1
ATOM 9773 N N . GLU B 1 509 ? -38.5 20.062 -7.855 1 95.88 509 GLU B N 1
ATOM 9774 C CA . GLU B 1 509 ? -39.25 20.953 -8.742 1 95.88 509 GLU B CA 1
ATOM 9775 C C . GLU B 1 509 ? -40.438 20.234 -9.359 1 95.88 509 GLU B C 1
ATOM 9777 O O . GLU B 1 509 ? -41.438 20.875 -9.664 1 95.88 509 GLU B O 1
ATOM 9782 N N . ALA B 1 510 ? -40.344 18.969 -9.484 1 96.44 510 ALA B N 1
ATOM 9783 C CA . ALA B 1 510 ? -41.406 18.156 -10.094 1 96.44 510 ALA B CA 1
ATOM 9784 C C . ALA B 1 510 ? -42.531 17.891 -9.102 1 96.44 510 ALA B C 1
ATOM 9786 O O . ALA B 1 510 ? -43.594 17.375 -9.477 1 96.44 510 ALA B O 1
ATOM 9787 N N . ARG B 1 511 ? -42.344 18.25 -7.828 1 95.75 511 ARG B N 1
ATOM 9788 C CA . ARG B 1 511 ? -43.375 18.047 -6.801 1 95.75 511 ARG B CA 1
ATOM 9789 C C . ARG B 1 511 ? -44.656 18.75 -7.172 1 95.75 511 ARG B C 1
ATOM 9791 O O . ARG B 1 511 ? -45.75 18.297 -6.777 1 95.75 511 ARG B O 1
ATOM 9798 N N . GLY B 1 512 ? -44.594 19.797 -7.883 1 92.62 512 GLY B N 1
ATOM 9799 C CA . GLY B 1 512 ? -45.781 20.531 -8.297 1 92.62 512 GLY B CA 1
ATOM 9800 C C . GLY B 1 512 ? -46.656 19.734 -9.234 1 92.62 512 GLY B C 1
ATOM 9801 O O . GLY B 1 512 ? -47.875 19.969 -9.289 1 92.62 512 GLY B O 1
ATOM 9802 N N . HIS B 1 513 ? -46.156 18.703 -9.883 1 94.44 513 HIS B N 1
ATOM 9803 C CA . HIS B 1 513 ? -46.875 17.922 -10.883 1 94.44 513 HIS B CA 1
ATOM 9804 C C . HIS B 1 513 ? -47.188 16.516 -10.375 1 94.44 513 HIS B C 1
ATOM 9806 O O . HIS B 1 513 ? -48.125 15.867 -10.875 1 94.44 513 HIS B O 1
ATOM 9812 N N . PHE B 1 514 ? -46.375 16.094 -9.453 1 96.06 514 PHE B N 1
ATOM 9813 C CA . PHE B 1 514 ? -46.5 14.719 -8.992 1 96.06 514 PHE B CA 1
ATOM 9814 C C . PHE B 1 514 ? -46.562 14.656 -7.473 1 96.06 514 PHE B C 1
ATOM 9816 O O . PHE B 1 514 ? -45.531 14.844 -6.805 1 96.06 514 PHE B O 1
ATOM 9823 N N . ASP B 1 515 ? -47.594 14.195 -6.918 1 93.5 515 ASP B N 1
ATOM 9824 C CA . ASP B 1 515 ? -47.781 14.125 -5.473 1 93.5 515 ASP B CA 1
ATOM 9825 C C . ASP B 1 515 ? -46.906 13.023 -4.863 1 93.5 515 ASP B C 1
ATOM 9827 O O . ASP B 1 515 ? -46.531 13.094 -3.691 1 93.5 515 ASP B O 1
ATOM 9831 N N . GLU B 1 516 ? -46.562 12.078 -5.656 1 94.25 516 GLU B N 1
ATOM 9832 C CA . GLU B 1 516 ? -45.781 10.953 -5.172 1 94.25 516 GLU B CA 1
ATOM 9833 C C . GLU B 1 516 ? -44.375 11.398 -4.773 1 94.25 516 GLU B C 1
ATOM 9835 O O . GLU B 1 516 ? -43.688 10.703 -4.02 1 94.25 516 GLU B O 1
ATOM 9840 N N . LEU B 1 517 ? -44 12.57 -5.285 1 96.44 517 LEU B N 1
ATOM 9841 C CA . LEU B 1 517 ? -42.656 13.07 -5.02 1 96.44 517 LEU B CA 1
ATOM 9842 C C . LEU B 1 517 ? -42.625 13.914 -3.746 1 96.44 517 LEU B C 1
ATOM 9844 O O . LEU B 1 517 ? -41.562 14.336 -3.297 1 96.44 517 LEU B O 1
ATOM 9848 N N . CYS B 1 518 ? -43.781 14.102 -3.135 1 96.38 518 CYS B N 1
ATOM 9849 C CA . CYS B 1 518 ? -43.844 14.852 -1.886 1 96.38 518 CYS B CA 1
ATOM 9850 C C . CYS B 1 518 ? -43.438 13.977 -0.704 1 96.38 518 CYS B C 1
ATOM 9852 O O . CYS B 1 518 ? -44.219 13.797 0.239 1 96.38 518 CYS B O 1
ATOM 9854 N N . ILE B 1 519 ? -42.25 13.539 -0.746 1 96.94 519 ILE B N 1
ATOM 9855 C CA . ILE B 1 519 ? -41.594 12.734 0.277 1 96.94 519 ILE B CA 1
ATOM 9856 C C . ILE B 1 519 ? -40.25 13.367 0.668 1 96.94 519 ILE B C 1
ATOM 9858 O O . ILE B 1 519 ? -39.719 14.172 -0.087 1 96.94 519 ILE B O 1
ATOM 9862 N N . PRO B 1 520 ? -39.719 13.117 1.862 1 97.94 520 PRO B N 1
ATOM 9863 C CA . PRO B 1 520 ? -38.406 13.641 2.248 1 97.94 520 PRO B CA 1
ATOM 9864 C C . PRO B 1 520 ? -37.281 13.039 1.426 1 97.94 520 PRO B C 1
ATOM 9866 O O . PRO B 1 520 ? -37.281 11.844 1.122 1 97.94 520 PRO B O 1
ATOM 9869 N N . MET B 1 521 ? -36.438 13.898 1.002 1 98.5 521 MET B N 1
ATOM 9870 C CA . MET B 1 521 ? -35.25 13.492 0.223 1 98.5 521 MET B CA 1
ATOM 9871 C C . MET B 1 521 ? -33.969 14.086 0.802 1 98.5 521 MET B C 1
ATOM 9873 O O . MET B 1 521 ? -33.969 15.25 1.216 1 98.5 521 MET B O 1
ATOM 9877 N N . CYS B 1 522 ? -32.906 13.289 0.899 1 98.44 522 CYS B N 1
ATOM 9878 C CA . CYS B 1 522 ? -31.625 13.727 1.423 1 98.44 522 CYS B CA 1
ATOM 9879 C C . CYS B 1 522 ? -30.5 13.312 0.493 1 98.44 522 CYS B C 1
ATOM 9881 O O . CYS B 1 522 ? -30.516 12.219 -0.065 1 98.44 522 CYS B O 1
ATOM 9883 N N . VAL B 1 523 ? -29.578 14.227 0.307 1 98.56 523 VAL B N 1
ATOM 9884 C CA . VAL B 1 523 ? -28.406 13.945 -0.527 1 98.56 523 VAL B CA 1
ATOM 9885 C C . VAL B 1 523 ? -27.156 13.906 0.339 1 98.56 523 VAL B C 1
ATOM 9887 O O . VAL B 1 523 ? -26.891 14.836 1.098 1 98.56 523 VAL B O 1
ATOM 9890 N N . ILE B 1 524 ? -26.422 12.828 0.333 1 98.38 524 ILE B N 1
ATOM 9891 C CA . ILE B 1 524 ? -25.062 12.758 0.876 1 98.38 524 ILE B CA 1
ATOM 9892 C C . ILE B 1 524 ? -24.047 13.023 -0.233 1 98.38 524 ILE B C 1
ATOM 9894 O O . ILE B 1 524 ? -23.922 12.234 -1.168 1 98.38 524 ILE B O 1
ATOM 9898 N N . PRO B 1 525 ? -23.359 14.125 -0.172 1 98.12 525 PRO B N 1
ATOM 9899 C CA . PRO B 1 525 ? -22.406 14.453 -1.231 1 98.12 525 PRO B CA 1
ATOM 9900 C C . PRO B 1 525 ? -21.281 13.43 -1.344 1 98.12 525 PRO B C 1
ATOM 9902 O O . PRO B 1 525 ? -20.562 13.195 -0.372 1 98.12 525 PRO B O 1
ATOM 9905 N N . ALA B 1 526 ? -21.125 12.828 -2.521 1 97.19 526 ALA B N 1
ATOM 9906 C CA . ALA B 1 526 ? -20.078 11.844 -2.785 1 97.19 526 ALA B CA 1
ATOM 9907 C C . ALA B 1 526 ? -19.469 12.047 -4.168 1 97.19 526 ALA B C 1
ATOM 9909 O O . ALA B 1 526 ? -20.109 11.758 -5.184 1 97.19 526 ALA B O 1
ATOM 9910 N N . THR B 1 527 ? -18.312 12.562 -4.215 1 95.94 527 THR B N 1
ATOM 9911 C CA . THR B 1 527 ? -17.547 12.797 -5.438 1 95.94 527 THR B CA 1
ATOM 9912 C C . THR B 1 527 ? -16.062 12.992 -5.121 1 95.94 527 THR B C 1
ATOM 9914 O O . THR B 1 527 ? -15.711 13.562 -4.082 1 95.94 527 THR B O 1
ATOM 9917 N N . ILE B 1 528 ? -15.227 12.609 -6.051 1 94.88 528 ILE B N 1
ATOM 9918 C CA . ILE B 1 528 ? -13.789 12.742 -5.832 1 94.88 528 ILE B CA 1
ATOM 9919 C C . ILE B 1 528 ? -13.367 14.195 -6.066 1 94.88 528 ILE B C 1
ATOM 9921 O O . ILE B 1 528 ? -12.336 14.641 -5.551 1 94.88 528 ILE B O 1
ATOM 9925 N N . SER B 1 529 ? -14.164 15 -6.789 1 95.56 529 SER B N 1
ATOM 9926 C CA . SER B 1 529 ? -13.812 16.359 -7.199 1 95.56 529 SER B CA 1
ATOM 9927 C C . SER B 1 529 ? -14.109 17.359 -6.094 1 95.56 529 SER B C 1
ATOM 9929 O O . SER B 1 529 ? -13.648 18.5 -6.145 1 95.56 529 SER B O 1
ATOM 9931 N N . ASN B 1 530 ? -14.859 16.984 -5.102 1 96.44 530 ASN B N 1
ATOM 9932 C CA . ASN B 1 530 ? -15.266 17.875 -4.027 1 96.44 530 ASN B CA 1
ATOM 9933 C C . ASN B 1 530 ? -15.93 19.141 -4.57 1 96.44 530 ASN B C 1
ATOM 9935 O O . ASN B 1 530 ? -15.609 20.25 -4.137 1 96.44 530 ASN B O 1
ATOM 9939 N N . ASN B 1 531 ? -16.875 18.953 -5.527 1 96.44 531 ASN B N 1
ATOM 9940 C CA . ASN B 1 531 ? -17.453 20.094 -6.211 1 96.44 531 ASN B CA 1
ATOM 9941 C C . ASN B 1 531 ? -18.938 20.25 -5.887 1 96.44 531 ASN B C 1
ATOM 9943 O O . ASN B 1 531 ? -19.656 20.953 -6.582 1 96.44 531 ASN B O 1
ATOM 9947 N N . VAL B 1 532 ? -19.438 19.516 -4.863 1 96.5 532 VAL B N 1
ATOM 9948 C CA . VAL B 1 532 ? -20.844 19.641 -4.5 1 96.5 532 VAL B CA 1
ATOM 9949 C C . VAL B 1 532 ? -21.031 20.844 -3.59 1 96.5 532 VAL B C 1
ATOM 9951 O O . VAL B 1 532 ? -20.328 21 -2.588 1 96.5 532 VAL B O 1
ATOM 9954 N N . PRO B 1 533 ? -21.953 21.703 -3.904 1 95.62 533 PRO B N 1
ATOM 9955 C CA . PRO B 1 533 ? -22.188 22.875 -3.057 1 95.62 533 PRO B CA 1
ATOM 9956 C C . PRO B 1 533 ? -22.766 22.516 -1.692 1 95.62 533 PRO B C 1
ATOM 9958 O O . PRO B 1 533 ? -23.516 21.547 -1.576 1 95.62 533 PRO B O 1
ATOM 9961 N N . GLY B 1 534 ? -22.453 23.281 -0.723 1 93.38 534 GLY B N 1
ATOM 9962 C CA . GLY B 1 534 ? -23.062 23.156 0.588 1 93.38 534 GLY B CA 1
ATOM 9963 C C . GLY B 1 534 ? -22.234 22.312 1.551 1 93.38 534 GLY B C 1
ATOM 9964 O O . GLY B 1 534 ? -22.625 22.141 2.707 1 93.38 534 GLY B O 1
ATOM 9965 N N . THR B 1 535 ? -21.141 21.766 1.09 1 94.31 535 THR B N 1
ATOM 9966 C CA . THR B 1 535 ? -20.297 20.953 1.951 1 94.31 535 THR B CA 1
ATOM 9967 C C . THR B 1 535 ? -18.812 21.266 1.719 1 94.31 535 THR B C 1
ATOM 9969 O O . THR B 1 535 ? -18.406 21.562 0.594 1 94.31 535 THR B O 1
ATOM 9972 N N . ASP B 1 536 ? -18.047 21.219 2.758 1 92.62 536 ASP B N 1
ATOM 9973 C CA . ASP B 1 536 ? -16.609 21.438 2.652 1 92.62 536 ASP B CA 1
ATOM 9974 C C . ASP B 1 536 ? -15.906 20.219 2.055 1 92.62 536 ASP B C 1
ATOM 9976 O O . ASP B 1 536 ? -14.914 20.344 1.331 1 92.62 536 ASP B O 1
ATOM 9980 N N . PHE B 1 537 ? -16.484 19.062 2.406 1 93.38 537 PHE B N 1
ATOM 9981 C CA . PHE B 1 537 ? -15.891 17.812 1.942 1 93.38 537 PHE B CA 1
ATOM 9982 C C . PHE B 1 537 ? -16.953 16.875 1.404 1 93.38 537 PHE B C 1
ATOM 9984 O O . PHE B 1 537 ? -18.047 16.781 1.959 1 93.38 537 PHE B O 1
ATOM 9991 N N . SER B 1 538 ? -16.625 16.266 0.32 1 96.31 538 SER B N 1
ATOM 9992 C CA . SER B 1 538 ? -17.484 15.203 -0.213 1 96.31 538 SER B CA 1
ATOM 9993 C C . SER B 1 538 ? -16.844 13.828 -0.013 1 96.31 538 SER B C 1
ATOM 9995 O O . SER B 1 538 ? -15.617 13.719 0.121 1 96.31 538 SER B O 1
ATOM 9997 N N . LEU B 1 539 ? -17.672 12.812 0.033 1 96 539 LEU B N 1
ATOM 9998 C CA . LEU B 1 539 ? -17.172 11.453 0.169 1 96 539 LEU B CA 1
ATOM 9999 C C . LEU B 1 539 ? -16.297 11.062 -1.021 1 96 539 LEU B C 1
ATOM 10001 O O . LEU B 1 539 ? -16.688 11.266 -2.174 1 96 539 LEU B O 1
ATOM 10005 N N . GLY B 1 540 ? -15.156 10.578 -0.717 1 96.06 540 GLY B N 1
ATOM 10006 C CA . GLY B 1 540 ? -14.273 10.094 -1.768 1 96.06 540 GLY B CA 1
ATOM 10007 C C . GLY B 1 540 ? -13.148 11.055 -2.104 1 96.06 540 GLY B C 1
ATOM 10008 O O . GLY B 1 540 ? -12.156 10.664 -2.715 1 96.06 540 GLY B O 1
ATOM 10009 N N . ALA B 1 541 ? -13.273 12.297 -1.695 1 96.44 541 ALA B N 1
ATOM 10010 C CA . ALA B 1 541 ? -12.273 13.312 -2.016 1 96.44 541 ALA B CA 1
ATOM 10011 C C . ALA B 1 541 ? -10.945 13 -1.329 1 96.44 541 ALA B C 1
ATOM 10013 O O . ALA B 1 541 ? -9.875 13.125 -1.938 1 96.44 541 ALA B O 1
ATOM 10014 N N . ASP B 1 542 ? -11.023 12.641 -0.061 1 96.69 542 ASP B N 1
ATOM 10015 C CA . ASP B 1 542 ? -9.805 12.312 0.673 1 96.69 542 ASP B CA 1
ATOM 10016 C C . ASP B 1 542 ? -9.102 11.102 0.067 1 96.69 542 ASP B C 1
ATOM 10018 O O . ASP B 1 542 ? -7.875 11.078 -0.041 1 96.69 542 ASP B O 1
ATOM 10022 N N . THR B 1 543 ? -9.836 10.07 -0.316 1 96.56 543 THR B N 1
ATOM 10023 C CA . THR B 1 543 ? -9.289 8.883 -0.963 1 96.56 543 THR B CA 1
ATOM 10024 C C . THR B 1 543 ? -8.586 9.25 -2.27 1 96.56 543 THR B C 1
ATOM 10026 O O . THR B 1 543 ? -7.512 8.742 -2.572 1 96.56 543 THR B O 1
ATOM 10029 N N . ALA B 1 544 ? -9.188 10.141 -2.994 1 96.62 544 ALA B N 1
ATOM 10030 C CA . ALA B 1 544 ? -8.656 10.547 -4.293 1 96.62 544 ALA B CA 1
ATOM 10031 C C . ALA B 1 544 ? -7.359 11.336 -4.129 1 96.62 544 ALA B C 1
ATOM 10033 O O . ALA B 1 544 ? -6.414 11.156 -4.906 1 96.62 544 ALA B O 1
ATOM 10034 N N . VAL B 1 545 ? -7.328 12.242 -3.164 1 97.25 545 VAL B N 1
ATOM 10035 C CA . VAL B 1 545 ? -6.125 13.039 -2.928 1 97.25 545 VAL B CA 1
ATOM 10036 C C . VAL B 1 545 ? -4.977 12.125 -2.514 1 97.25 545 VAL B C 1
ATOM 10038 O O . VAL B 1 545 ? -3.832 12.328 -2.92 1 97.25 545 VAL B O 1
ATOM 10041 N N . ASN B 1 546 ? -5.246 11.109 -1.689 1 97.06 546 ASN B N 1
ATOM 10042 C CA . ASN B 1 546 ? -4.223 10.156 -1.294 1 97.06 546 ASN B CA 1
ATOM 10043 C C . ASN B 1 546 ? -3.703 9.359 -2.492 1 97.06 546 ASN B C 1
ATOM 10045 O O . ASN B 1 546 ? -2.5 9.117 -2.605 1 97.06 546 ASN B O 1
ATOM 10049 N N . ALA B 1 547 ? -4.594 8.961 -3.355 1 95 547 ALA B N 1
ATOM 10050 C CA . ALA B 1 547 ? -4.195 8.227 -4.551 1 95 547 ALA B CA 1
ATOM 10051 C C . ALA B 1 547 ? -3.32 9.086 -5.457 1 95 547 ALA B C 1
ATOM 10053 O O . ALA B 1 547 ? -2.322 8.602 -6.004 1 95 547 ALA B O 1
ATOM 10054 N N . ALA B 1 548 ? -3.703 10.32 -5.668 1 95.81 548 ALA B N 1
ATOM 10055 C CA . ALA B 1 548 ? -2.926 11.242 -6.492 1 95.81 548 ALA B CA 1
ATOM 10056 C C . ALA B 1 548 ? -1.551 11.5 -5.879 1 95.81 548 ALA B C 1
ATOM 10058 O O . ALA B 1 548 ? -0.55 11.578 -6.598 1 95.81 548 ALA B O 1
ATOM 10059 N N . MET B 1 549 ? -1.536 11.688 -4.59 1 96 549 MET B N 1
ATOM 10060 C CA . MET B 1 549 ? -0.282 11.922 -3.879 1 96 549 MET B CA 1
ATOM 10061 C C . MET B 1 549 ? 0.673 10.75 -4.059 1 96 549 MET B C 1
ATOM 10063 O O . MET B 1 549 ? 1.857 10.945 -4.336 1 96 549 MET B O 1
ATOM 10067 N N . GLU B 1 550 ? 0.152 9.531 -3.898 1 93.31 550 GLU B N 1
ATOM 10068 C CA . GLU B 1 550 ? 0.981 8.336 -4.059 1 93.31 550 GLU B CA 1
ATOM 10069 C C . GLU B 1 550 ? 1.545 8.25 -5.477 1 93.31 550 GLU B C 1
ATOM 10071 O O . GLU B 1 550 ? 2.693 7.844 -5.668 1 93.31 550 GLU B O 1
ATOM 10076 N N . GLY B 1 551 ? 0.726 8.531 -6.461 1 91.81 551 GLY B N 1
ATOM 10077 C CA . GLY B 1 551 ? 1.202 8.562 -7.832 1 91.81 551 GLY B CA 1
ATOM 10078 C C . GLY B 1 551 ? 2.328 9.555 -8.047 1 91.81 551 GLY B C 1
ATOM 10079 O O . GLY B 1 551 ? 3.33 9.234 -8.695 1 91.81 551 GLY B O 1
ATOM 10080 N N . CYS B 1 552 ? 2.223 10.719 -7.461 1 93.12 552 CYS B N 1
ATOM 10081 C CA . CYS B 1 552 ? 3.238 11.758 -7.602 1 93.12 552 CYS B CA 1
ATOM 10082 C C . CYS B 1 552 ? 4.531 11.352 -6.902 1 93.12 552 CYS B C 1
ATOM 10084 O O . CYS B 1 552 ? 5.625 11.633 -7.398 1 93.12 552 CYS B O 1
ATOM 10086 N N . ASP B 1 553 ? 4.398 10.734 -5.762 1 91.12 553 ASP B N 1
ATOM 10087 C CA . ASP B 1 553 ? 5.586 10.289 -5.031 1 91.12 553 ASP B CA 1
ATOM 10088 C C . ASP B 1 553 ? 6.383 9.273 -5.844 1 91.12 553 ASP B C 1
ATOM 10090 O O . ASP B 1 553 ? 7.617 9.305 -5.852 1 91.12 553 ASP B O 1
ATOM 10094 N N . LYS B 1 554 ? 5.684 8.352 -6.488 1 87.81 554 LYS B N 1
ATOM 10095 C CA . LYS B 1 554 ? 6.352 7.355 -7.316 1 87.81 554 LYS B CA 1
ATOM 10096 C C . LYS B 1 554 ? 7.059 8.008 -8.5 1 87.81 554 LYS B C 1
ATOM 10098 O O . LYS B 1 554 ? 8.18 7.625 -8.852 1 87.81 554 LYS B O 1
ATOM 10103 N N . ILE B 1 555 ? 6.426 8.945 -9.086 1 87.38 555 ILE B N 1
ATOM 10104 C CA . ILE B 1 555 ? 6.977 9.656 -10.234 1 87.38 555 ILE B CA 1
ATOM 10105 C C . ILE B 1 555 ? 8.227 10.422 -9.82 1 87.38 555 ILE B C 1
ATOM 10107 O O . ILE B 1 555 ? 9.234 10.406 -10.531 1 87.38 555 ILE B O 1
ATOM 10111 N N . LYS B 1 556 ? 8.188 11.047 -8.672 1 85.31 556 LYS B N 1
ATOM 10112 C CA . LYS B 1 556 ? 9.328 11.812 -8.172 1 85.31 556 LYS B CA 1
ATOM 10113 C C . LYS B 1 556 ? 10.531 10.898 -7.914 1 85.31 556 LYS B C 1
ATOM 10115 O O . LYS B 1 556 ? 11.672 11.281 -8.156 1 85.31 556 LYS B O 1
ATOM 10120 N N . GLN B 1 557 ? 10.211 9.789 -7.422 1 79.31 557 GLN B N 1
ATOM 10121 C CA . GLN B 1 557 ? 11.281 8.852 -7.102 1 79.31 557 GLN B CA 1
ATOM 10122 C C . GLN B 1 557 ? 11.969 8.344 -8.367 1 79.31 557 GLN B C 1
ATOM 10124 O O . GLN B 1 557 ? 13.164 8.055 -8.359 1 79.31 557 GLN B O 1
ATOM 10129 N N . SER B 1 558 ? 11.227 8.195 -9.391 1 75.69 558 SER B N 1
ATOM 10130 C CA . SER B 1 558 ? 11.789 7.73 -10.656 1 75.69 558 SER B CA 1
ATOM 10131 C C . SER B 1 558 ? 12.852 8.695 -11.172 1 75.69 558 SER B C 1
ATOM 10133 O O . SER B 1 558 ? 13.688 8.32 -12 1 75.69 558 SER B O 1
ATOM 10135 N N . ALA B 1 559 ? 12.828 9.922 -10.664 1 68.31 559 ALA B N 1
ATOM 10136 C CA . ALA B 1 559 ? 13.773 10.938 -11.117 1 68.31 559 ALA B CA 1
ATOM 10137 C C . ALA B 1 559 ? 15.055 10.906 -10.289 1 68.31 559 ALA B C 1
ATOM 10139 O O . ALA B 1 559 ? 15.984 11.672 -10.547 1 68.31 559 ALA B O 1
ATOM 10140 N N . SER B 1 560 ? 15.086 10.117 -9.328 1 63.22 560 SER B N 1
ATOM 10141 C CA . SER B 1 560 ? 16.281 10.062 -8.5 1 63.22 560 SER B CA 1
ATOM 10142 C C . SER B 1 560 ? 17.5 9.609 -9.305 1 63.22 560 SER B C 1
ATOM 10144 O O . SER B 1 560 ? 18.641 9.883 -8.938 1 63.22 560 SER B O 1
ATOM 10146 N N . GLY B 1 561 ? 17.312 9.07 -10.461 1 57.56 561 GLY B N 1
ATOM 10147 C CA . GLY B 1 561 ? 18.422 8.68 -11.305 1 57.56 561 GLY B CA 1
ATOM 10148 C C . GLY B 1 561 ? 18.938 9.812 -12.172 1 57.56 561 GLY B C 1
ATOM 10149 O O . GLY B 1 561 ? 20.141 10.109 -12.164 1 57.56 561 GLY B O 1
ATOM 10150 N N . THR B 1 562 ? 17.922 10.383 -12.914 1 59.41 562 THR B N 1
ATOM 10151 C CA . THR B 1 562 ? 18.312 11.461 -13.82 1 59.41 562 THR B CA 1
ATOM 10152 C C . THR B 1 562 ? 18.047 12.82 -13.195 1 59.41 562 THR B C 1
ATOM 10154 O O . THR B 1 562 ? 16.922 13.094 -12.75 1 59.41 562 THR B O 1
ATOM 10157 N N . LYS B 1 563 ? 19.156 13.477 -13.039 1 65 563 LYS B N 1
ATOM 10158 C CA . LYS B 1 563 ? 19.031 14.781 -12.398 1 65 563 LYS B CA 1
ATOM 10159 C C . LYS B 1 563 ? 18.469 15.82 -13.367 1 65 563 LYS B C 1
ATOM 10161 O O . LYS B 1 563 ? 18.656 15.703 -14.586 1 65 563 LYS B O 1
ATOM 10166 N N . ARG B 1 564 ? 17.547 16.828 -12.969 1 79 564 ARG B N 1
ATOM 10167 C CA . ARG B 1 564 ? 16.969 18 -13.609 1 79 564 ARG B CA 1
ATOM 10168 C C . ARG B 1 564 ? 15.781 17.625 -14.484 1 79 564 ARG B C 1
ATOM 10170 O O . ARG B 1 564 ? 15.781 17.875 -15.688 1 79 564 ARG B O 1
ATOM 10177 N N . ARG B 1 565 ? 14.828 16.953 -13.844 1 84.94 565 ARG B N 1
ATOM 10178 C CA . ARG B 1 565 ? 13.602 16.562 -14.531 1 84.94 565 ARG B CA 1
ATOM 10179 C C . ARG B 1 565 ? 12.391 17.297 -13.953 1 84.94 565 ARG B C 1
ATOM 10181 O O . ARG B 1 565 ? 12.305 17.484 -12.734 1 84.94 565 ARG B O 1
ATOM 10188 N N . VAL B 1 566 ? 11.578 17.75 -14.844 1 90.62 566 VAL B N 1
ATOM 10189 C CA . VAL B 1 566 ? 10.305 18.344 -14.445 1 90.62 566 VAL B CA 1
ATOM 10190 C C . VAL B 1 566 ? 9.148 17.453 -14.883 1 90.62 566 VAL B C 1
ATOM 10192 O O . VAL B 1 566 ? 9.125 16.953 -16.016 1 90.62 566 VAL B O 1
ATOM 10195 N N . PHE B 1 567 ? 8.242 17.188 -13.969 1 92 567 PHE B N 1
ATOM 10196 C CA . PHE B 1 567 ? 7.09 16.359 -14.281 1 92 567 PHE B CA 1
ATOM 10197 C C . PHE B 1 567 ? 5.812 17.188 -14.312 1 92 567 PHE B C 1
ATOM 10199 O O . PHE B 1 567 ? 5.555 17.969 -13.391 1 92 567 PHE B O 1
ATOM 10206 N N . VAL B 1 568 ? 5.102 17.094 -15.359 1 94.62 568 VAL B N 1
ATOM 10207 C CA . VAL B 1 568 ? 3.764 17.656 -15.469 1 94.62 568 VAL B CA 1
ATOM 10208 C C . VAL B 1 568 ? 2.719 16.562 -15.25 1 94.62 568 VAL B C 1
ATOM 10210 O O . VAL B 1 568 ? 2.639 15.609 -16.016 1 94.62 568 VAL B O 1
ATOM 10213 N N . VAL B 1 569 ? 1.947 16.719 -14.203 1 94.69 569 VAL B N 1
ATOM 10214 C CA . VAL B 1 569 ? 0.975 15.688 -13.844 1 94.69 569 VAL B CA 1
ATOM 10215 C C . VAL B 1 569 ? -0.439 16.25 -13.953 1 94.69 569 VAL B C 1
ATOM 10217 O O . VAL B 1 569 ? -0.73 17.328 -13.406 1 94.69 569 VAL B O 1
ATOM 10220 N N . GLU B 1 570 ? -1.284 15.547 -14.602 1 95.94 570 GLU B N 1
ATOM 10221 C CA . GLU B 1 570 ? -2.676 15.961 -14.758 1 95.94 570 GLU B CA 1
ATOM 10222 C C . GLU B 1 570 ? -3.584 15.211 -13.781 1 95.94 570 GLU B C 1
ATOM 10224 O O . GLU B 1 570 ? -3.496 13.992 -13.664 1 95.94 570 GLU B O 1
ATOM 10229 N N . THR B 1 571 ? -4.398 15.977 -13.078 1 95.62 571 THR B N 1
ATOM 10230 C CA . THR B 1 571 ? -5.371 15.398 -12.156 1 95.62 571 THR B CA 1
ATOM 10231 C C . THR B 1 571 ? -6.789 15.547 -12.703 1 95.62 571 THR B C 1
ATOM 10233 O O . THR B 1 571 ? -7.035 16.375 -13.586 1 95.62 571 THR B O 1
ATOM 10236 N N . MET B 1 572 ? -7.719 14.758 -12.188 1 94.06 572 MET B N 1
ATOM 10237 C CA . MET B 1 572 ? -9.141 14.914 -12.484 1 94.06 572 MET B CA 1
ATOM 10238 C C . MET B 1 572 ? -9.75 16.047 -11.68 1 94.06 572 MET B C 1
ATOM 10240 O O . MET B 1 572 ? -9.031 16.906 -11.164 1 94.06 572 MET B O 1
ATOM 10244 N N . GLY B 1 573 ? -11.047 16.25 -11.789 1 93.25 573 GLY B N 1
ATOM 10245 C CA . GLY B 1 573 ? -11.75 17.25 -11.008 1 93.25 573 GLY B CA 1
ATOM 10246 C C . GLY B 1 573 ? -12.672 18.125 -11.844 1 93.25 573 GLY B C 1
ATOM 10247 O O . GLY B 1 573 ? -13.406 18.953 -11.312 1 93.25 573 GLY B O 1
ATOM 10248 N N . GLY B 1 574 ? -12.688 17.797 -13.141 1 93.5 574 GLY B N 1
ATOM 10249 C CA . GLY B 1 574 ? -13.469 18.672 -13.992 1 93.5 574 GLY B CA 1
ATOM 10250 C C . GLY B 1 574 ? -12.992 20.125 -13.969 1 93.5 574 GLY B C 1
ATOM 10251 O O . GLY B 1 574 ? -11.812 20.391 -14.188 1 93.5 574 GLY B O 1
ATOM 10252 N N . TYR B 1 575 ? -13.883 20.953 -13.625 1 95.88 575 TYR B N 1
ATOM 10253 C CA . TYR B 1 575 ? -13.523 22.359 -13.531 1 95.88 575 TYR B CA 1
ATOM 10254 C C . TYR B 1 575 ? -13.055 22.719 -12.125 1 95.88 575 TYR B C 1
ATOM 10256 O O . TYR B 1 575 ? -12.469 23.781 -11.906 1 95.88 575 TYR B O 1
ATOM 10264 N N . CYS B 1 576 ? -13.312 21.844 -11.188 1 96.19 576 CYS B N 1
ATOM 10265 C CA . CYS B 1 576 ? -12.961 22.125 -9.797 1 96.19 576 CYS B CA 1
ATOM 10266 C C . CYS B 1 576 ? -11.492 21.797 -9.531 1 96.19 576 CYS B C 1
ATOM 10268 O O . CYS B 1 576 ? -11.039 20.688 -9.773 1 96.19 576 CYS B O 1
ATOM 10270 N N . GLY B 1 577 ? -10.758 22.734 -8.969 1 96.75 577 GLY B N 1
ATOM 10271 C CA . GLY B 1 577 ? -9.32 22.594 -8.789 1 96.75 577 GLY B CA 1
ATOM 10272 C C . GLY B 1 577 ? -8.945 22.031 -7.43 1 96.75 577 GLY B C 1
ATOM 10273 O O . GLY B 1 577 ? -7.77 22.062 -7.051 1 96.75 577 GLY B O 1
ATOM 10274 N N . TYR B 1 578 ? -9.898 21.453 -6.734 1 96.81 578 TYR B N 1
ATOM 10275 C CA . TYR B 1 578 ? -9.648 20.984 -5.383 1 96.81 578 TYR B CA 1
ATOM 10276 C C . TYR B 1 578 ? -8.57 19.891 -5.383 1 96.81 578 TYR B C 1
ATOM 10278 O O . TYR B 1 578 ? -7.629 19.953 -4.59 1 96.81 578 TYR B O 1
ATOM 10286 N N . LEU B 1 579 ? -8.664 18.891 -6.285 1 96.88 579 LEU B N 1
ATOM 10287 C CA . LEU B 1 579 ? -7.738 17.766 -6.32 1 96.88 579 LEU B CA 1
ATOM 10288 C C . LEU B 1 579 ? -6.328 18.25 -6.664 1 96.88 579 LEU B C 1
ATOM 10290 O O . LEU B 1 579 ? -5.355 17.828 -6.031 1 96.88 579 LEU B O 1
ATOM 10294 N N . ALA B 1 580 ? -6.242 19.078 -7.629 1 97.62 580 ALA B N 1
ATOM 10295 C CA . ALA B 1 580 ? -4.941 19.594 -8.055 1 97.62 580 ALA B CA 1
ATOM 10296 C C . ALA B 1 580 ? -4.285 20.406 -6.945 1 97.62 580 ALA B C 1
ATOM 10298 O O . ALA B 1 580 ? -3.09 20.25 -6.676 1 97.62 580 ALA B O 1
ATOM 10299 N N . THR B 1 581 ? -5.051 21.266 -6.301 1 97.12 581 THR B N 1
ATOM 10300 C CA . THR B 1 581 ? -4.516 22.141 -5.266 1 97.12 581 THR B CA 1
ATOM 10301 C C . THR B 1 581 ? -4.102 21.344 -4.035 1 97.12 581 THR B C 1
ATOM 10303 O O . THR B 1 581 ? -2.998 21.516 -3.514 1 97.12 581 THR B O 1
ATOM 10306 N N . SER B 1 582 ? -4.996 20.469 -3.566 1 97.12 582 SER B N 1
ATOM 10307 C CA . SER B 1 582 ? -4.719 19.672 -2.371 1 97.12 582 SER B CA 1
ATOM 10308 C C . SER B 1 582 ? -3.541 18.734 -2.596 1 97.12 582 SER B C 1
ATOM 10310 O O . SER B 1 582 ? -2.684 18.578 -1.724 1 97.12 582 SER B O 1
ATOM 10312 N N . THR B 1 583 ? -3.486 18.141 -3.768 1 97.5 583 THR B N 1
ATOM 10313 C CA . THR B 1 583 ? -2.375 17.234 -4.082 1 97.5 583 THR B CA 1
ATOM 10314 C C . THR B 1 583 ? -1.068 18.031 -4.184 1 97.5 583 THR B C 1
ATOM 10316 O O . THR B 1 583 ? -0.023 17.562 -3.725 1 97.5 583 THR B O 1
ATOM 10319 N N . ALA B 1 584 ? -1.166 19.172 -4.773 1 97.56 584 ALA B N 1
ATOM 10320 C CA . ALA B 1 584 ? 0.025 20 -4.953 1 97.56 584 ALA B CA 1
ATOM 10321 C C . ALA B 1 584 ? 0.649 20.359 -3.607 1 97.56 584 ALA B C 1
ATOM 10323 O O . ALA B 1 584 ? 1.872 20.328 -3.453 1 97.56 584 ALA B O 1
ATOM 10324 N N . ILE B 1 585 ? -0.149 20.688 -2.654 1 96.12 585 ILE B N 1
ATOM 10325 C CA . ILE B 1 585 ? 0.351 21.047 -1.327 1 96.12 585 ILE B CA 1
ATOM 10326 C C . ILE B 1 585 ? 0.915 19.797 -0.648 1 96.12 585 ILE B C 1
ATOM 10328 O O . ILE B 1 585 ? 1.979 19.844 -0.027 1 96.12 585 ILE B O 1
ATOM 10332 N N . ALA B 1 586 ? 0.225 18.703 -0.792 1 96.69 586 ALA B N 1
ATOM 10333 C CA . ALA B 1 586 ? 0.613 17.453 -0.13 1 96.69 586 ALA B CA 1
ATOM 10334 C C . ALA B 1 586 ? 1.953 16.953 -0.656 1 96.69 586 ALA B C 1
ATOM 10336 O O . ALA B 1 586 ? 2.709 16.297 0.073 1 96.69 586 ALA B O 1
ATOM 10337 N N . VAL B 1 587 ? 2.252 17.234 -1.935 1 95.75 587 VAL B N 1
ATOM 10338 C CA . VAL B 1 587 ? 3.465 16.672 -2.518 1 95.75 587 VAL B CA 1
ATOM 10339 C C . VAL B 1 587 ? 4.539 17.766 -2.623 1 95.75 587 VAL B C 1
ATOM 10341 O O . VAL B 1 587 ? 5.68 17.469 -2.988 1 95.75 587 VAL B O 1
ATOM 10344 N N . GLY B 1 588 ? 4.262 18.969 -2.256 1 93.69 588 GLY B N 1
ATOM 10345 C CA . GLY B 1 588 ? 5.215 20.047 -2.391 1 93.69 588 GLY B CA 1
ATOM 10346 C C . GLY B 1 588 ? 5.523 20.406 -3.834 1 93.69 588 GLY B C 1
ATOM 10347 O O . GLY B 1 588 ? 6.691 20.469 -4.227 1 93.69 588 GLY B O 1
ATOM 10348 N N . ALA B 1 589 ? 4.457 20.609 -4.652 1 95.12 589 ALA B N 1
ATOM 10349 C CA . ALA B 1 589 ? 4.609 20.922 -6.07 1 95.12 589 ALA B CA 1
ATOM 10350 C C . ALA B 1 589 ? 5.094 22.359 -6.266 1 95.12 589 ALA B C 1
ATOM 10352 O O . ALA B 1 589 ? 4.93 23.203 -5.379 1 95.12 589 ALA B O 1
ATOM 10353 N N . ASP B 1 590 ? 5.699 22.625 -7.391 1 93.69 590 ASP B N 1
ATOM 10354 C CA . ASP B 1 590 ? 6.219 23.938 -7.715 1 93.69 590 ASP B CA 1
ATOM 10355 C C . ASP B 1 590 ? 5.125 24.844 -8.281 1 93.69 590 ASP B C 1
ATOM 10357 O O . ASP B 1 590 ? 5.188 26.062 -8.148 1 93.69 590 ASP B O 1
ATOM 10361 N N . ALA B 1 591 ? 4.203 24.219 -8.898 1 94.44 591 ALA B N 1
ATOM 10362 C CA . ALA B 1 591 ? 3.086 24.969 -9.469 1 94.44 591 ALA B CA 1
ATOM 10363 C C . ALA B 1 591 ? 1.863 24.078 -9.648 1 94.44 591 ALA B C 1
ATOM 10365 O O . ALA B 1 591 ? 1.988 22.844 -9.727 1 94.44 591 ALA B O 1
ATOM 10366 N N . ALA B 1 592 ? 0.719 24.734 -9.672 1 96.75 592 ALA B N 1
ATOM 10367 C CA . ALA B 1 592 ? -0.546 24.062 -9.953 1 96.75 592 ALA B CA 1
ATOM 10368 C C . ALA B 1 592 ? -1.478 24.969 -10.766 1 96.75 592 ALA B C 1
ATOM 10370 O O . ALA B 1 592 ? -1.655 26.141 -10.438 1 96.75 592 ALA B O 1
ATOM 10371 N N . TYR B 1 593 ? -1.965 24.469 -11.867 1 97.5 593 TYR B N 1
ATOM 10372 C CA . TYR B 1 593 ? -2.877 25.234 -12.719 1 97.5 593 TYR B CA 1
ATOM 10373 C C . TYR B 1 593 ? -4.316 24.766 -12.523 1 97.5 593 TYR B C 1
ATOM 10375 O O . TYR B 1 593 ? -4.625 23.594 -12.719 1 97.5 593 TYR B O 1
ATOM 10383 N N . ILE B 1 594 ? -5.168 25.641 -12.148 1 96.88 594 ILE B N 1
ATOM 10384 C CA . ILE B 1 594 ? -6.562 25.312 -11.883 1 96.88 594 ILE B CA 1
ATOM 10385 C C . ILE B 1 594 ? -7.473 26.297 -12.617 1 96.88 594 ILE B C 1
ATOM 10387 O O . ILE B 1 594 ? -7.023 27.359 -13.062 1 96.88 594 ILE B O 1
ATOM 10391 N N . PHE B 1 595 ? -8.711 25.984 -12.719 1 96.12 595 PHE B N 1
ATOM 10392 C CA . PHE B 1 595 ? -9.688 26.766 -13.469 1 96.12 595 PHE B CA 1
ATOM 10393 C C . PHE B 1 595 ? -10.031 28.047 -12.727 1 96.12 595 PHE B C 1
ATOM 10395 O O . PHE B 1 595 ? -10.195 29.109 -13.344 1 96.12 595 PHE B O 1
ATOM 10402 N N . GLU B 1 596 ? -10.133 27.969 -11.406 1 94.62 596 GLU B N 1
ATOM 10403 C CA . GLU B 1 596 ? -10.586 29.078 -10.57 1 94.62 596 GLU B CA 1
ATOM 10404 C C . GLU B 1 596 ? -9.594 30.234 -10.602 1 94.62 596 GLU B C 1
ATOM 10406 O O . GLU B 1 596 ? -9.953 31.375 -10.281 1 94.62 596 GLU B O 1
ATOM 10411 N N . GLU B 1 597 ? -8.414 29.953 -10.938 1 93.31 597 GLU B N 1
ATOM 10412 C CA . GLU B 1 597 ? -7.371 30.969 -11.07 1 93.31 597 GLU B CA 1
ATOM 10413 C C . GLU B 1 597 ? -6.895 31.078 -12.516 1 93.31 597 GLU B C 1
ATOM 10415 O O . GLU B 1 597 ? -5.961 30.391 -12.922 1 93.31 597 GLU B O 1
ATOM 10420 N N . PRO B 1 598 ? -7.457 32.031 -13.148 1 92.56 598 PRO B N 1
ATOM 10421 C CA . PRO B 1 598 ? -7.078 32.188 -14.555 1 92.56 598 PRO B CA 1
ATOM 10422 C C . PRO B 1 598 ? -5.594 32.5 -14.734 1 92.56 598 PRO B C 1
ATOM 10424 O O . PRO B 1 598 ? -5.023 33.25 -13.945 1 92.56 598 PRO B O 1
ATOM 10427 N N . PHE B 1 599 ? -4.941 31.953 -15.711 1 93.06 599 PHE B N 1
ATOM 10428 C CA . PHE B 1 599 ? -3.531 32.188 -16.016 1 93.06 599 PHE B CA 1
ATOM 10429 C C . PHE B 1 599 ? -3.318 32.344 -17.516 1 93.06 599 PHE B C 1
ATOM 10431 O O . PHE B 1 599 ? -4.133 31.875 -18.312 1 93.06 599 PHE B O 1
ATOM 10438 N N . ASN B 1 600 ? -2.277 33.062 -17.891 1 92.88 600 ASN B N 1
ATOM 10439 C CA . ASN B 1 600 ? -1.932 33.312 -19.281 1 92.88 600 ASN B CA 1
ATOM 10440 C C . ASN B 1 600 ? -0.523 32.844 -19.609 1 92.88 600 ASN B C 1
ATOM 10442 O O . ASN B 1 600 ? 0.103 32.156 -18.797 1 92.88 600 ASN B O 1
ATOM 10446 N N . ILE B 1 601 ? -0.153 33.125 -20.812 1 91.81 601 ILE B N 1
ATOM 10447 C CA . ILE B 1 601 ? 1.118 32.594 -21.312 1 91.81 601 ILE B CA 1
ATOM 10448 C C . ILE B 1 601 ? 2.27 33.219 -20.516 1 91.81 601 ILE B C 1
ATOM 10450 O O . ILE B 1 601 ? 3.303 32.562 -20.328 1 91.81 601 ILE B O 1
ATOM 10454 N N . HIS B 1 602 ? 2.121 34.438 -20.078 1 91.94 602 HIS B N 1
ATOM 10455 C CA . HIS B 1 602 ? 3.158 35.062 -19.281 1 91.94 602 HIS B CA 1
ATOM 10456 C C . HIS B 1 602 ? 3.352 34.375 -17.953 1 91.94 602 HIS B C 1
ATOM 10458 O O . HIS B 1 602 ? 4.473 34.281 -17.453 1 91.94 602 HIS B O 1
ATOM 10464 N N . ASP B 1 603 ? 2.254 33.938 -17.422 1 92.25 603 ASP B N 1
ATOM 10465 C CA . ASP B 1 603 ? 2.32 33.219 -16.172 1 92.25 603 ASP B CA 1
ATOM 10466 C C . ASP B 1 603 ? 3.068 31.891 -16.344 1 92.25 603 ASP B C 1
ATOM 10468 O O . ASP B 1 603 ? 3.877 31.5 -15.5 1 92.25 603 ASP B O 1
ATOM 10472 N N . LEU B 1 604 ? 2.742 31.219 -17.422 1 94.12 604 LEU B N 1
ATOM 10473 C CA . LEU B 1 604 ? 3.41 29.953 -17.719 1 94.12 604 LEU B CA 1
ATOM 10474 C C . LEU B 1 604 ? 4.906 30.172 -17.922 1 94.12 604 LEU B C 1
ATOM 10476 O O . LEU B 1 604 ? 5.723 29.391 -17.422 1 94.12 604 LEU B O 1
ATOM 10480 N N . LYS B 1 605 ? 5.227 31.172 -18.656 1 92.31 605 LYS B N 1
ATOM 10481 C CA . LYS B 1 605 ? 6.629 31.484 -18.906 1 92.31 605 LYS B CA 1
ATOM 10482 C C . LYS B 1 605 ? 7.363 31.797 -17.594 1 92.31 605 LYS B C 1
ATOM 10484 O O . LYS B 1 605 ? 8.492 31.344 -17.391 1 92.31 605 LYS B O 1
ATOM 10489 N N . THR B 1 606 ? 6.715 32.531 -16.781 1 91.69 606 THR B N 1
ATOM 10490 C CA . THR B 1 606 ? 7.305 32.906 -15.5 1 91.69 606 THR B CA 1
ATOM 10491 C C . THR B 1 606 ? 7.57 31.641 -14.664 1 91.69 606 THR B C 1
ATOM 10493 O O . THR B 1 606 ? 8.594 31.547 -13.984 1 91.69 606 THR B O 1
ATOM 10496 N N . ASN B 1 607 ? 6.656 30.734 -14.703 1 93 607 ASN B N 1
ATOM 10497 C CA . ASN B 1 607 ? 6.832 29.5 -13.953 1 93 607 ASN B CA 1
ATOM 10498 C C . ASN B 1 607 ? 7.992 28.672 -14.508 1 93 607 ASN B C 1
ATOM 10500 O O . ASN B 1 607 ? 8.742 28.062 -13.742 1 93 607 ASN B O 1
ATOM 10504 N N . VAL B 1 608 ? 8.125 28.625 -15.805 1 93.19 608 VAL B N 1
ATOM 10505 C CA . VAL B 1 608 ? 9.211 27.875 -16.422 1 93.19 608 VAL B CA 1
ATOM 10506 C C . VAL B 1 608 ? 10.555 28.516 -16.062 1 93.19 608 VAL B C 1
ATOM 10508 O O . VAL B 1 608 ? 11.516 27.812 -15.75 1 93.19 608 VAL B O 1
ATOM 10511 N N . GLU B 1 609 ? 10.602 29.812 -16.094 1 90.56 609 GLU B N 1
ATOM 10512 C CA . GLU B 1 609 ? 11.828 30.516 -15.734 1 90.56 609 GLU B CA 1
ATOM 10513 C C . GLU B 1 609 ? 12.18 30.312 -14.266 1 90.56 609 GLU B C 1
ATOM 10515 O O . GLU B 1 609 ? 13.352 30.141 -13.922 1 90.56 609 GLU B O 1
ATOM 10520 N N . HIS B 1 610 ? 11.148 30.375 -13.531 1 89 610 HIS B N 1
ATOM 10521 C CA . HIS B 1 610 ? 11.336 30.141 -12.102 1 89 610 HIS B CA 1
ATOM 10522 C C . HIS B 1 610 ? 11.93 28.75 -11.852 1 89 610 HIS B C 1
ATOM 10524 O O . HIS B 1 610 ? 12.859 28.609 -11.055 1 89 610 HIS B O 1
ATOM 10530 N N . LEU B 1 611 ? 11.445 27.781 -12.508 1 89.62 611 LEU B N 1
ATOM 10531 C CA . LEU B 1 611 ? 11.914 26.406 -12.344 1 89.62 611 LEU B CA 1
ATOM 10532 C C . LEU B 1 611 ? 13.32 26.234 -12.906 1 89.62 611 LEU B C 1
ATOM 10534 O O . LEU B 1 611 ? 14.125 25.484 -12.352 1 89.62 611 LEU B O 1
ATOM 10538 N N . ALA B 1 612 ? 13.578 26.875 -13.945 1 88.12 612 ALA B N 1
ATOM 10539 C CA . ALA B 1 612 ? 14.914 26.828 -14.547 1 88.12 612 ALA B CA 1
ATOM 10540 C C . ALA B 1 612 ? 15.953 27.422 -13.602 1 88.12 612 ALA B C 1
ATOM 10542 O O . ALA B 1 612 ? 17.062 26.891 -13.484 1 88.12 612 ALA B O 1
ATOM 10543 N N . GLU B 1 613 ? 15.602 28.469 -12.953 1 85.06 613 GLU B N 1
ATOM 10544 C CA . GLU B 1 613 ? 16.516 29.109 -12.008 1 85.06 613 GLU B CA 1
ATOM 10545 C C . GLU B 1 613 ? 16.75 28.219 -10.789 1 85.06 613 GLU B C 1
ATOM 10547 O O . GLU B 1 613 ? 17.859 28.172 -10.258 1 85.06 613 GLU B O 1
ATOM 10552 N N . LYS B 1 614 ? 15.711 27.656 -10.414 1 83.5 614 LYS B N 1
ATOM 10553 C CA . LYS B 1 614 ? 15.82 26.734 -9.273 1 83.5 614 LYS B CA 1
ATOM 10554 C C . LYS B 1 614 ? 16.719 25.547 -9.609 1 83.5 614 LYS B C 1
ATOM 10556 O O . LYS B 1 614 ? 17.453 25.062 -8.75 1 83.5 614 LYS B O 1
ATOM 10561 N N . MET B 1 615 ? 16.672 25.094 -10.844 1 82.94 615 MET B N 1
ATOM 10562 C CA . MET B 1 615 ? 17.391 23.906 -11.258 1 82.94 615 MET B CA 1
ATOM 10563 C C . MET B 1 615 ? 18.875 24.203 -11.461 1 82.94 615 MET B C 1
ATOM 10565 O O . MET B 1 615 ? 19.703 23.297 -11.43 1 82.94 615 MET B O 1
ATOM 10569 N N . LYS B 1 616 ? 19.125 25.391 -11.711 1 76.94 616 LYS B N 1
ATOM 10570 C CA . LYS B 1 616 ? 20.531 25.781 -11.836 1 76.94 616 LYS B CA 1
ATOM 10571 C C . LYS B 1 616 ? 21.234 25.688 -10.492 1 76.94 616 LYS B C 1
ATOM 10573 O O . LYS B 1 616 ? 22.469 25.516 -10.438 1 76.94 616 LYS B O 1
ATOM 10578 N N . LYS B 1 617 ? 20.5 25.672 -9.57 1 72.38 617 LYS B N 1
ATOM 10579 C CA . LYS B 1 617 ? 21.078 25.516 -8.242 1 72.38 617 LYS B CA 1
ATOM 10580 C C . LYS B 1 617 ? 21.016 24.062 -7.785 1 72.38 617 LYS B C 1
ATOM 10582 O O . LYS B 1 617 ? 21.156 23.141 -8.602 1 72.38 617 LYS B O 1
ATOM 10587 N N . ASP B 1 618 ? 20.719 23.75 -6.555 1 64.38 618 ASP B N 1
ATOM 10588 C CA . ASP B 1 618 ? 20.875 22.422 -5.98 1 64.38 618 ASP B CA 1
ATOM 10589 C C . ASP B 1 618 ? 19.594 21.594 -6.145 1 64.38 618 ASP B C 1
ATOM 10591 O O . ASP B 1 618 ? 19.578 20.406 -5.82 1 64.38 618 ASP B O 1
ATOM 10595 N N . ILE B 1 619 ? 18.625 22.188 -6.961 1 64.62 619 ILE B N 1
ATOM 10596 C CA . ILE B 1 619 ? 17.375 21.438 -7.043 1 64.62 619 ILE B CA 1
ATOM 10597 C C . ILE B 1 619 ? 17.406 20.547 -8.289 1 64.62 619 ILE B C 1
ATOM 10599 O O . ILE B 1 619 ? 17.781 20.984 -9.367 1 64.62 619 ILE B O 1
ATOM 10603 N N . GLN B 1 620 ? 16.938 19.375 -8.062 1 71 620 GLN B N 1
ATOM 10604 C CA . GLN B 1 620 ? 17.125 18.406 -9.141 1 71 620 GLN B CA 1
ATOM 10605 C C . GLN B 1 620 ? 15.781 17.953 -9.711 1 71 620 GLN B C 1
ATOM 10607 O O . GLN B 1 620 ? 15.742 17.25 -10.719 1 71 620 GLN B O 1
ATOM 10612 N N . ARG B 1 621 ? 14.68 18.5 -9.094 1 81.44 621 ARG B N 1
ATOM 10613 C CA . ARG B 1 621 ? 13.406 17.984 -9.586 1 81.44 621 ARG B CA 1
ATOM 10614 C C . ARG B 1 621 ? 12.312 19.047 -9.484 1 81.44 621 ARG B C 1
ATOM 10616 O O . ARG B 1 621 ? 12.367 19.922 -8.617 1 81.44 621 ARG B O 1
ATOM 10623 N N . GLY B 1 622 ? 11.406 19.031 -10.414 1 88.75 622 GLY B N 1
ATOM 10624 C CA . GLY B 1 622 ? 10.234 19.891 -10.398 1 88.75 622 GLY B CA 1
ATOM 10625 C C . GLY B 1 622 ? 8.938 19.156 -10.656 1 88.75 622 GLY B C 1
ATOM 10626 O O . GLY B 1 622 ? 8.93 18.141 -11.352 1 88.75 622 GLY B O 1
ATOM 10627 N N . LEU B 1 623 ? 7.93 19.609 -10.047 1 92.94 623 LEU B N 1
ATOM 10628 C CA . LEU B 1 623 ? 6.613 18.984 -10.188 1 92.94 623 LEU B CA 1
ATOM 10629 C C . LEU B 1 623 ? 5.539 20.047 -10.422 1 92.94 623 LEU B C 1
ATOM 10631 O O . LEU B 1 623 ? 5.434 21.016 -9.656 1 92.94 623 LEU B O 1
ATOM 10635 N N . VAL B 1 624 ? 4.82 19.891 -11.469 1 95.94 624 VAL B N 1
ATOM 10636 C CA . VAL B 1 624 ? 3.73 20.797 -11.82 1 95.94 624 VAL B CA 1
ATOM 10637 C C . VAL B 1 624 ? 2.434 20.016 -11.977 1 95.94 624 VAL B C 1
ATOM 10639 O O . VAL B 1 624 ? 2.395 19.016 -12.695 1 95.94 624 VAL B O 1
ATOM 10642 N N . LEU B 1 625 ? 1.409 20.438 -11.297 1 97.31 625 LEU B N 1
ATOM 10643 C CA . LEU B 1 625 ? 0.114 19.781 -11.398 1 97.31 625 LEU B CA 1
ATOM 10644 C C . LEU B 1 625 ? -0.852 20.609 -12.242 1 97.31 625 LEU B C 1
ATOM 10646 O O . LEU B 1 625 ? -0.826 21.844 -12.195 1 97.31 625 LEU B O 1
ATOM 10650 N N . ARG B 1 626 ? -1.622 19.953 -12.977 1 97.38 626 ARG B N 1
ATOM 10651 C CA . ARG B 1 626 ? -2.641 20.594 -13.797 1 97.38 626 ARG B CA 1
ATOM 10652 C C . ARG B 1 626 ? -3.992 19.922 -13.633 1 97.38 626 ARG B C 1
ATOM 10654 O O . ARG B 1 626 ? -4.09 18.688 -13.727 1 97.38 626 ARG B O 1
ATOM 10661 N N . ASN B 1 627 ? -4.98 20.734 -13.367 1 96.69 627 ASN B N 1
ATOM 10662 C CA . ASN B 1 627 ? -6.352 20.25 -13.367 1 96.69 627 ASN B CA 1
ATOM 10663 C C . ASN B 1 627 ? -6.867 20.016 -14.789 1 96.69 627 ASN B C 1
ATOM 10665 O O . ASN B 1 627 ? -6.602 20.828 -15.688 1 96.69 627 ASN B O 1
ATOM 10669 N N . GLU B 1 628 ? -7.562 18.969 -15.125 1 93.31 628 GLU B N 1
ATOM 10670 C CA . GLU B 1 628 ? -7.906 18.516 -16.469 1 93.31 628 GLU B CA 1
ATOM 10671 C C . GLU B 1 628 ? -8.641 19.594 -17.25 1 93.31 628 GLU B C 1
ATOM 10673 O O . GLU B 1 628 ? -8.383 19.781 -18.438 1 93.31 628 GLU B O 1
ATOM 10678 N N . TYR B 1 629 ? -9.562 20.422 -16.594 1 94.81 629 TYR B N 1
ATOM 10679 C CA . TYR B 1 629 ? -10.328 21.422 -17.328 1 94.81 629 TYR B CA 1
ATOM 10680 C C . TYR B 1 629 ? -9.938 22.828 -16.891 1 94.81 629 TYR B C 1
ATOM 10682 O O . TYR B 1 629 ? -10.766 23.75 -16.906 1 94.81 629 TYR B O 1
ATOM 10690 N N . CYS B 1 630 ? -8.695 22.969 -16.484 1 94.94 630 CYS B N 1
ATOM 10691 C CA . CYS B 1 630 ? -8.258 24.281 -16 1 94.94 630 CYS B CA 1
ATOM 10692 C C . CYS B 1 630 ? -8.273 25.297 -17.141 1 94.94 630 CYS B C 1
ATOM 10694 O O . CYS B 1 630 ? -8.484 26.5 -16.906 1 94.94 630 CYS B O 1
ATOM 10696 N N . HIS B 1 631 ? -7.941 24.859 -18.328 1 92.12 631 HIS B N 1
ATOM 10697 C CA . HIS B 1 631 ? -7.906 25.734 -19.5 1 92.12 631 HIS B CA 1
ATOM 10698 C C . HIS B 1 631 ? -8.234 24.953 -20.781 1 92.12 631 HIS B C 1
ATOM 10700 O O . HIS B 1 631 ? -7.781 23.828 -20.953 1 92.12 631 HIS B O 1
ATOM 10706 N N . LYS B 1 632 ? -8.977 25.547 -21.641 1 90.25 632 LYS B N 1
ATOM 10707 C CA . LYS B 1 632 ? -9.438 24.875 -22.859 1 90.25 632 LYS B CA 1
ATOM 10708 C C . LYS B 1 632 ? -8.289 24.688 -23.844 1 90.25 632 LYS B C 1
ATOM 10710 O O . LYS B 1 632 ? -8.195 23.641 -24.5 1 90.25 632 LYS B O 1
ATOM 10715 N N . ASN B 1 633 ? -7.383 25.609 -23.875 1 87.94 633 ASN B N 1
ATOM 10716 C CA . ASN B 1 633 ? -6.336 25.594 -24.875 1 87.94 633 ASN B CA 1
ATOM 10717 C C . ASN B 1 633 ? -5 25.141 -24.297 1 87.94 633 ASN B C 1
ATOM 10719 O O . ASN B 1 633 ? -4.203 24.5 -25 1 87.94 633 ASN B O 1
ATOM 10723 N N . TYR B 1 634 ? -4.699 25.516 -23.141 1 93.19 634 TYR B N 1
ATOM 10724 C CA . TYR B 1 634 ? -3.453 25.094 -22.516 1 93.19 634 TYR B CA 1
ATOM 10725 C C . TYR B 1 634 ? -3.58 23.703 -21.938 1 93.19 634 TYR B C 1
ATOM 10727 O O . TYR B 1 634 ? -3.611 23.516 -20.719 1 93.19 634 TYR B O 1
ATOM 10735 N N . THR B 1 635 ? -3.551 22.719 -22.875 1 92.19 635 THR B N 1
ATOM 10736 C CA . THR B 1 635 ? -3.697 21.312 -22.531 1 92.19 635 THR B CA 1
ATOM 10737 C C . THR B 1 635 ? -2.412 20.766 -21.906 1 92.19 635 THR B C 1
ATOM 10739 O O . THR B 1 635 ? -1.396 21.469 -21.859 1 92.19 635 THR B O 1
ATOM 10742 N N . THR B 1 636 ? -2.516 19.609 -21.359 1 91.94 636 THR B N 1
ATOM 10743 C CA . THR B 1 636 ? -1.352 18.953 -20.766 1 91.94 636 THR B CA 1
ATOM 10744 C C . THR B 1 636 ? -0.224 18.828 -21.797 1 91.94 636 THR B C 1
ATOM 10746 O O . THR B 1 636 ? 0.943 19.062 -21.469 1 91.94 636 THR B O 1
ATOM 10749 N N . ASP B 1 637 ? -0.56 18.469 -23.016 1 89.81 637 ASP B N 1
ATOM 10750 C CA . ASP B 1 637 ? 0.427 18.359 -24.078 1 89.81 637 ASP B CA 1
ATOM 10751 C C . ASP B 1 637 ? 1.073 19.703 -24.391 1 89.81 637 ASP B C 1
ATOM 10753 O O . ASP B 1 637 ? 2.279 19.781 -24.625 1 89.81 637 ASP B O 1
ATOM 10757 N N . PHE B 1 638 ? 0.277 20.734 -24.375 1 92.31 638 PHE B N 1
ATOM 10758 C CA . PHE B 1 638 ? 0.8 22.062 -24.609 1 92.31 638 PHE B CA 1
ATOM 10759 C C . PHE B 1 638 ? 1.802 22.469 -23.531 1 92.31 638 PHE B C 1
ATOM 10761 O O . PHE B 1 638 ? 2.895 22.953 -23.844 1 92.31 638 PHE B O 1
ATOM 10768 N N . ILE B 1 639 ? 1.391 22.297 -22.312 1 93.69 639 ILE B N 1
ATOM 10769 C CA . ILE B 1 639 ? 2.244 22.672 -21.188 1 93.69 639 ILE B CA 1
ATOM 10770 C C . ILE B 1 639 ? 3.533 21.859 -21.219 1 93.69 639 ILE B C 1
ATOM 10772 O O . ILE B 1 639 ? 4.621 22.391 -20.984 1 93.69 639 ILE B O 1
ATOM 10776 N N . TYR B 1 640 ? 3.354 20.625 -21.547 1 92.38 640 TYR B N 1
ATOM 10777 C CA . TYR B 1 640 ? 4.512 19.75 -21.672 1 92.38 640 TYR B CA 1
ATOM 10778 C C . TYR B 1 640 ? 5.473 20.266 -22.734 1 92.38 640 TYR B C 1
ATOM 10780 O O . TYR B 1 640 ? 6.68 20.359 -22.5 1 92.38 640 TYR B O 1
ATOM 10788 N N . ASN B 1 641 ? 4.984 20.609 -23.844 1 91.56 641 ASN B N 1
ATOM 10789 C CA . ASN B 1 641 ? 5.809 21.094 -24.938 1 91.56 641 ASN B CA 1
ATOM 10790 C C . ASN B 1 641 ? 6.449 22.438 -24.594 1 91.56 641 ASN B C 1
ATOM 10792 O O . ASN B 1 641 ? 7.605 22.688 -24.938 1 91.56 641 ASN B O 1
ATOM 10796 N N . LEU B 1 642 ? 5.656 23.25 -23.969 1 92.94 642 LEU B N 1
ATOM 10797 C CA . LEU B 1 642 ? 6.18 24.547 -23.578 1 92.94 642 LEU B CA 1
ATOM 10798 C C . LEU B 1 642 ? 7.336 24.391 -22.594 1 92.94 642 LEU B C 1
ATOM 10800 O O . LEU B 1 642 ? 8.391 25 -22.766 1 92.94 642 LEU B O 1
ATOM 10804 N N . TYR B 1 643 ? 7.172 23.562 -21.562 1 93.31 643 TYR B N 1
ATOM 10805 C CA . TYR B 1 643 ? 8.211 23.344 -20.562 1 93.31 643 TYR B CA 1
ATOM 10806 C C . TYR B 1 643 ? 9.43 22.672 -21.188 1 93.31 643 TYR B C 1
ATOM 10808 O O . TYR B 1 643 ? 10.562 22.984 -20.828 1 93.31 643 TYR B O 1
ATOM 10816 N N . SER B 1 644 ? 9.203 21.797 -22.172 1 91.75 644 SER B N 1
ATOM 10817 C CA . SER B 1 644 ? 10.305 21.078 -22.812 1 91.75 644 SER B CA 1
ATOM 10818 C C . SER B 1 644 ? 11.141 22.031 -23.672 1 91.75 644 SER B C 1
ATOM 10820 O O . SER B 1 644 ? 12.367 21.938 -23.688 1 91.75 644 SER B O 1
ATOM 10822 N N . GLU B 1 645 ? 10.461 22.922 -24.391 1 91.19 645 GLU B N 1
ATOM 10823 C CA . GLU B 1 645 ? 11.156 23.828 -25.297 1 91.19 645 GLU B CA 1
ATOM 10824 C C . GLU B 1 645 ? 11.844 24.969 -24.547 1 91.19 645 GLU B C 1
ATOM 10826 O O . GLU B 1 645 ? 13.008 25.281 -24.812 1 91.19 645 GLU B O 1
ATOM 10831 N N . GLU B 1 646 ? 11.156 25.516 -23.609 1 89.88 646 GLU B N 1
ATOM 10832 C CA . GLU B 1 646 ? 11.711 26.641 -22.875 1 89.88 646 GLU B CA 1
ATOM 10833 C C . GLU B 1 646 ? 12.742 26.172 -21.844 1 89.88 646 GLU B C 1
ATOM 10835 O O . GLU B 1 646 ? 13.609 26.938 -21.438 1 89.88 646 GLU B O 1
ATOM 10840 N N . GLY B 1 647 ? 12.609 25.031 -21.406 1 87.62 647 GLY B N 1
ATOM 10841 C CA . GLY B 1 647 ? 13.562 24.469 -20.469 1 87.62 647 GLY B CA 1
ATOM 10842 C C . GLY B 1 647 ? 14.711 23.734 -21.141 1 87.62 647 GLY B C 1
ATOM 10843 O O . GLY B 1 647 ? 15.547 23.141 -20.453 1 87.62 647 GLY B O 1
ATOM 10844 N N . LYS B 1 648 ? 14.781 23.812 -22.406 1 86.19 648 LYS B N 1
ATOM 10845 C CA . LYS B 1 648 ? 15.789 23.062 -23.156 1 86.19 648 LYS B CA 1
ATOM 10846 C C . LYS B 1 648 ? 17.203 23.391 -22.672 1 86.19 648 LYS B C 1
ATOM 10848 O O . LYS B 1 648 ? 17.562 24.562 -22.547 1 86.19 648 LYS B O 1
ATOM 10853 N N . GLY B 1 649 ? 17.953 22.328 -22.359 1 80.88 649 GLY B N 1
ATOM 10854 C CA . GLY B 1 649 ? 19.312 22.516 -21.906 1 80.88 649 GLY B CA 1
ATOM 10855 C C . GLY B 1 649 ? 19.438 22.594 -20.391 1 80.88 649 GLY B C 1
ATOM 10856 O O . GLY B 1 649 ? 20.531 22.438 -19.844 1 80.88 649 GLY B O 1
ATOM 10857 N N . VAL B 1 650 ? 18.344 22.844 -19.781 1 85.62 650 VAL B N 1
ATOM 10858 C CA . VAL B 1 650 ? 18.375 22.984 -18.328 1 85.62 650 VAL B CA 1
ATOM 10859 C C . VAL B 1 650 ? 17.75 21.75 -17.672 1 85.62 650 VAL B C 1
ATOM 10861 O O . VAL B 1 650 ? 18.328 21.156 -16.75 1 85.62 650 VAL B O 1
ATOM 10864 N N . PHE B 1 651 ? 16.516 21.438 -18.156 1 87.88 651 PHE B N 1
ATOM 10865 C CA . PHE B 1 651 ? 15.867 20.25 -17.609 1 87.88 651 PHE B CA 1
ATOM 10866 C C . PHE B 1 651 ? 15.07 19.516 -18.672 1 87.88 651 PHE B C 1
ATOM 10868 O O . PHE B 1 651 ? 14.781 20.078 -19.734 1 87.88 651 PHE B O 1
ATOM 10875 N N . ASP B 1 652 ? 14.773 18.266 -18.391 1 87 652 ASP B N 1
ATOM 10876 C CA . ASP B 1 652 ? 13.891 17.438 -19.219 1 87 652 ASP B CA 1
ATOM 10877 C C . ASP B 1 652 ? 12.492 17.359 -18.609 1 87 652 ASP B C 1
ATOM 10879 O O . ASP B 1 652 ? 12.336 17.375 -17.391 1 87 652 ASP B O 1
ATOM 10883 N N . CYS B 1 653 ? 11.539 17.359 -19.5 1 89.62 653 CYS B N 1
ATOM 10884 C CA . CYS B 1 653 ? 10.156 17.328 -19.031 1 89.62 653 CYS B CA 1
ATOM 10885 C C . CYS B 1 653 ? 9.484 16.016 -19.375 1 89.62 653 CYS B C 1
ATOM 10887 O O . CYS B 1 653 ? 9.766 15.422 -20.422 1 89.62 653 CYS B O 1
ATOM 10889 N N . ARG B 1 654 ? 8.711 15.539 -18.453 1 87.62 654 ARG B N 1
ATOM 10890 C CA . ARG B 1 654 ? 7.895 14.352 -18.656 1 87.62 654 ARG B CA 1
ATOM 10891 C C . ARG B 1 654 ? 6.449 14.602 -18.25 1 87.62 654 ARG B C 1
ATOM 10893 O O . ARG B 1 654 ? 6.168 15.539 -17.5 1 87.62 654 ARG B O 1
ATOM 10900 N N . VAL B 1 655 ? 5.578 13.758 -18.844 1 89.69 655 VAL B N 1
ATOM 10901 C CA . VAL B 1 655 ? 4.16 13.961 -18.594 1 89.69 655 VAL B CA 1
ATOM 10902 C C . VAL B 1 655 ? 3.541 12.688 -18.031 1 89.69 655 VAL B C 1
ATOM 10904 O O . VAL B 1 655 ? 3.941 11.578 -18.406 1 89.69 655 VAL B O 1
ATOM 10907 N N . ASN B 1 656 ? 2.604 12.883 -17.062 1 89.5 656 ASN B N 1
ATOM 10908 C CA . ASN B 1 656 ? 1.803 11.773 -16.547 1 89.5 656 ASN B CA 1
ATOM 10909 C C . ASN B 1 656 ? 0.35 12.188 -16.328 1 89.5 656 ASN B C 1
ATOM 10911 O O . ASN B 1 656 ? 0.077 13.156 -15.617 1 89.5 656 ASN B O 1
ATOM 10915 N N . VAL B 1 657 ? -0.529 11.469 -16.953 1 89.62 657 VAL B N 1
ATOM 10916 C CA . VAL B 1 657 ? -1.957 11.656 -16.719 1 89.62 657 VAL B CA 1
ATOM 10917 C C . VAL B 1 657 ? -2.473 10.578 -15.773 1 89.62 657 VAL B C 1
ATOM 10919 O O . VAL B 1 657 ? -2.549 9.406 -16.141 1 89.62 657 VAL B O 1
ATOM 10922 N N . LEU B 1 658 ? -2.863 10.922 -14.578 1 89.56 658 LEU B N 1
ATOM 10923 C CA . LEU B 1 658 ? -3.246 9.945 -13.562 1 89.56 658 LEU B CA 1
ATOM 10924 C C . LEU B 1 658 ? -4.566 9.273 -13.93 1 89.56 658 LEU B C 1
ATOM 10926 O O . LEU B 1 658 ? -4.742 8.078 -13.688 1 89.56 658 LEU B O 1
ATOM 10930 N N . GLY B 1 659 ? -5.551 10.047 -14.453 1 87.75 659 GLY B N 1
ATOM 10931 C CA . GLY B 1 659 ? -6.824 9.5 -14.891 1 87.75 659 GLY B CA 1
ATOM 10932 C C . GLY B 1 659 ? -7.59 8.82 -13.773 1 87.75 659 GLY B C 1
ATOM 10933 O O . GLY B 1 659 ? -7.699 9.359 -12.672 1 87.75 659 GLY B O 1
ATOM 10934 N N . HIS B 1 660 ? -8.141 7.602 -14 1 85.69 660 HIS B N 1
ATOM 10935 C CA . HIS B 1 660 ? -9.055 6.926 -13.078 1 85.69 660 HIS B CA 1
ATOM 10936 C C . HIS B 1 660 ? -8.297 6.242 -11.945 1 85.69 660 HIS B C 1
ATOM 10938 O O . HIS B 1 660 ? -8.906 5.691 -11.031 1 85.69 660 HIS B O 1
ATOM 10944 N N . LEU B 1 661 ? -7.016 6.398 -12.008 1 86.19 661 LEU B N 1
ATOM 10945 C CA . LEU B 1 661 ? -6.211 5.914 -10.891 1 86.19 661 LEU B CA 1
ATOM 10946 C C . LEU B 1 661 ? -6.547 6.676 -9.609 1 86.19 661 LEU B C 1
ATOM 10948 O O . LEU B 1 661 ? -6.367 6.156 -8.508 1 86.19 661 LEU B O 1
ATOM 10952 N N . GLN B 1 662 ? -7.059 7.777 -9.75 1 89.19 662 GLN B N 1
ATOM 10953 C CA . GLN B 1 662 ? -7.297 8.672 -8.625 1 89.19 662 GLN B CA 1
ATOM 10954 C C . GLN B 1 662 ? -8.508 8.219 -7.812 1 89.19 662 GLN B C 1
ATOM 10956 O O . GLN B 1 662 ? -8.703 8.656 -6.676 1 89.19 662 GLN B O 1
ATOM 10961 N N . GLN B 1 663 ? -9.406 7.414 -8.406 1 82.12 663 GLN B N 1
ATOM 10962 C CA . GLN B 1 663 ? -10.57 6.922 -7.68 1 82.12 663 GLN B CA 1
ATOM 10963 C C . GLN B 1 663 ? -10.156 5.977 -6.555 1 82.12 663 GLN B C 1
ATOM 10965 O O . GLN B 1 663 ? -10.93 5.727 -5.629 1 82.12 663 GLN B O 1
ATOM 10970 N N . GLY B 1 664 ? -8.945 5.559 -6.602 1 72.38 664 GLY B N 1
ATOM 10971 C CA . GLY B 1 664 ? -8.383 4.773 -5.52 1 72.38 664 GLY B CA 1
ATOM 10972 C C . GLY B 1 664 ? -8.906 3.35 -5.477 1 72.38 664 GLY B C 1
ATOM 10973 O O . GLY B 1 664 ? -9.555 2.895 -6.422 1 72.38 664 GLY B O 1
ATOM 10974 N N . GLY B 1 665 ? -8.547 2.592 -4.559 1 81.88 665 GLY B N 1
ATOM 10975 C CA . GLY B 1 665 ? -9 1.239 -4.27 1 81.88 665 GLY B CA 1
ATOM 10976 C C . GLY B 1 665 ? -9.844 1.146 -3.012 1 81.88 665 GLY B C 1
ATOM 10977 O O . GLY B 1 665 ? -11.008 1.543 -3.012 1 81.88 665 GLY B O 1
ATOM 10978 N N . ALA B 1 666 ? -9.148 0.916 -1.948 1 88.31 666 ALA B N 1
ATOM 10979 C CA . ALA B 1 666 ? -9.812 0.923 -0.649 1 88.31 666 ALA B CA 1
ATOM 10980 C C . ALA B 1 666 ? -9.984 2.348 -0.127 1 88.31 666 ALA B C 1
ATOM 10982 O O . ALA B 1 666 ? -9.062 3.162 -0.222 1 88.31 666 ALA B O 1
ATOM 10983 N N . PRO B 1 667 ? -11.219 2.684 0.331 1 94.88 667 PRO B N 1
ATOM 10984 C CA . PRO B 1 667 ? -11.438 4.039 0.835 1 94.88 667 PRO B CA 1
ATOM 10985 C C . PRO B 1 667 ? -10.547 4.379 2.027 1 94.88 667 PRO B C 1
ATOM 10987 O O . PRO B 1 667 ? -10.203 3.496 2.82 1 94.88 667 PRO B O 1
ATOM 10990 N N . SER B 1 668 ? -10.188 5.617 2.123 1 96.06 668 SER B N 1
ATOM 10991 C CA . SER B 1 668 ? -9.398 6.09 3.26 1 96.06 668 SER B CA 1
ATOM 10992 C C . SER B 1 668 ? -10.188 5.977 4.559 1 96.06 668 SER B C 1
ATOM 10994 O O . SER B 1 668 ? -11.422 5.883 4.543 1 96.06 668 SER B O 1
ATOM 10996 N N . PRO B 1 669 ? -9.469 5.926 5.73 1 95.19 669 PRO B N 1
ATOM 10997 C CA . PRO B 1 669 ? -10.18 5.895 7.012 1 95.19 669 PRO B CA 1
ATOM 10998 C C . PRO B 1 669 ? -11.109 7.09 7.199 1 95.19 669 PRO B C 1
ATOM 11000 O O . PRO B 1 669 ? -12.203 6.941 7.766 1 95.19 669 PRO B O 1
ATOM 11003 N N . PHE B 1 670 ? -10.719 8.227 6.691 1 94.81 670 PHE B N 1
ATOM 11004 C CA . PHE B 1 670 ? -11.562 9.406 6.805 1 94.81 670 PHE B CA 1
ATOM 11005 C C . PHE B 1 670 ? -12.867 9.219 6.047 1 94.81 670 PHE B C 1
ATOM 11007 O O . PHE B 1 670 ? -13.953 9.461 6.59 1 94.81 670 PHE B O 1
ATOM 11014 N N . ASP B 1 671 ? -12.773 8.75 4.809 1 96.38 671 ASP B N 1
ATOM 11015 C CA . ASP B 1 671 ? -13.969 8.594 3.986 1 96.38 671 ASP B CA 1
ATOM 11016 C C . ASP B 1 671 ? -14.867 7.492 4.527 1 96.38 671 ASP B C 1
ATOM 11018 O O . ASP B 1 671 ? -16.094 7.582 4.434 1 96.38 671 ASP B O 1
ATOM 11022 N N . ARG B 1 672 ? -14.328 6.453 5.102 1 95.81 672 ARG B N 1
ATOM 11023 C CA . ARG B 1 672 ? -15.117 5.395 5.719 1 95.81 672 ARG B CA 1
ATOM 11024 C C . ARG B 1 672 ? -15.914 5.93 6.906 1 95.81 672 ARG B C 1
ATOM 11026 O O . ARG B 1 672 ? -17.125 5.711 7 1 95.81 672 ARG B O 1
ATOM 11033 N N . ASN B 1 673 ? -15.172 6.625 7.754 1 94.75 673 ASN B N 1
ATOM 11034 C CA . ASN B 1 673 ? -15.805 7.172 8.945 1 94.75 673 ASN B CA 1
ATOM 11035 C C . ASN B 1 673 ? -16.812 8.266 8.602 1 94.75 673 ASN B C 1
ATOM 11037 O O . ASN B 1 673 ? -17.891 8.344 9.195 1 94.75 673 ASN B O 1
ATOM 11041 N N . PHE B 1 674 ? -16.406 9.117 7.688 1 94.69 674 PHE B N 1
ATOM 11042 C CA . PHE B 1 674 ? -17.281 10.195 7.238 1 94.69 674 PHE B CA 1
ATOM 11043 C C . PHE B 1 674 ? -18.547 9.641 6.613 1 94.69 674 PHE B C 1
ATOM 11045 O O . PHE B 1 674 ? -19.656 10.109 6.91 1 94.69 674 PHE B O 1
ATOM 11052 N N . GLY B 1 675 ? -18.391 8.578 5.758 1 96.25 675 GLY B N 1
ATOM 11053 C CA . GLY B 1 675 ? -19.547 7.922 5.164 1 96.25 675 GLY B CA 1
ATOM 11054 C C . GLY B 1 675 ? -20.453 7.281 6.191 1 96.25 675 GLY B C 1
ATOM 11055 O O . GLY B 1 675 ? -21.688 7.395 6.094 1 96.25 675 GLY B O 1
ATOM 11056 N N . THR B 1 676 ? -19.922 6.645 7.133 1 95.69 676 THR B N 1
ATOM 11057 C CA . THR B 1 676 ? -20.688 5.996 8.188 1 95.69 676 THR B CA 1
ATOM 11058 C C . THR B 1 676 ? -21.469 7.023 8.992 1 95.69 676 THR B C 1
ATOM 11060 O O . THR B 1 676 ? -22.672 6.836 9.25 1 95.69 676 THR B O 1
ATOM 11063 N N . LYS B 1 677 ? -20.875 8.109 9.352 1 94.19 677 LYS B N 1
ATOM 11064 C CA . LYS B 1 677 ? -21.516 9.148 10.148 1 94.19 677 LYS B CA 1
ATOM 11065 C C . LYS B 1 677 ? -22.641 9.812 9.367 1 94.19 677 LYS B C 1
ATOM 11067 O O . LYS B 1 677 ? -23.734 10.039 9.914 1 94.19 677 LYS B O 1
ATOM 11072 N N . LEU B 1 678 ? -22.328 10.109 8.109 1 96.5 678 LEU B N 1
ATOM 11073 C CA . LEU B 1 678 ? -23.344 10.773 7.289 1 96.5 678 LEU B CA 1
ATOM 11074 C C . LEU B 1 678 ? -24.531 9.844 7.047 1 96.5 678 LEU B C 1
ATOM 11076 O O . LEU B 1 678 ? -25.672 10.305 6.992 1 96.5 678 LEU B O 1
ATOM 11080 N N . GLY B 1 679 ? -24.219 8.57 6.848 1 97 679 GLY B N 1
ATOM 11081 C CA . GLY B 1 679 ? -25.312 7.617 6.68 1 97 679 GLY B CA 1
ATOM 11082 C C . GLY B 1 679 ? -26.234 7.562 7.875 1 97 679 GLY B C 1
ATOM 11083 O O . GLY B 1 679 ? -27.469 7.555 7.715 1 97 679 GLY B O 1
ATOM 11084 N N . VAL B 1 680 ? -25.734 7.578 9.008 1 95.19 680 VAL B N 1
ATOM 11085 C CA . VAL B 1 680 ? -26.516 7.527 10.234 1 95.19 680 VAL B CA 1
ATOM 11086 C C . VAL B 1 680 ? -27.344 8.805 10.375 1 95.19 680 VAL B C 1
ATOM 11088 O O . VAL B 1 680 ? -28.547 8.742 10.609 1 95.19 680 VAL B O 1
ATOM 11091 N N . LYS B 1 681 ? -26.688 9.938 10.164 1 95.69 681 LYS B N 1
ATOM 11092 C CA . LYS B 1 681 ? -27.359 11.219 10.328 1 95.69 681 LYS B CA 1
ATOM 11093 C C . LYS B 1 681 ? -28.469 11.406 9.297 1 95.69 681 LYS B C 1
ATOM 11095 O O . LYS B 1 681 ? -29.516 11.961 9.602 1 95.69 681 LYS B O 1
ATOM 11100 N N . ALA B 1 682 ? -28.188 10.961 8.117 1 98 682 ALA B N 1
ATOM 11101 C CA . ALA B 1 682 ? -29.172 11.094 7.047 1 98 682 ALA B CA 1
ATOM 11102 C C . ALA B 1 682 ? -30.453 10.328 7.375 1 98 682 ALA B C 1
ATOM 11104 O O . ALA B 1 682 ? -31.547 10.844 7.203 1 98 682 ALA B O 1
ATOM 11105 N N . ILE B 1 683 ? -30.328 9.133 7.859 1 97.19 683 ILE B N 1
ATOM 11106 C CA . ILE B 1 683 ? -31.484 8.289 8.133 1 97.19 683 ILE B CA 1
ATOM 11107 C C . ILE B 1 683 ? -32.219 8.805 9.367 1 97.19 683 ILE B C 1
ATOM 11109 O O . ILE B 1 683 ? -33.438 8.781 9.43 1 97.19 683 ILE B O 1
ATOM 11113 N N . GLN B 1 684 ? -31.469 9.219 10.336 1 95.31 684 GLN B N 1
ATOM 11114 C CA . GLN B 1 684 ? -32.094 9.812 11.508 1 95.31 684 GLN B CA 1
ATOM 11115 C C . GLN B 1 684 ? -32.938 11.031 11.117 1 95.31 684 GLN B C 1
ATOM 11117 O O . GLN B 1 684 ? -34.062 11.195 11.602 1 95.31 684 GLN B O 1
ATOM 11122 N N . TRP B 1 685 ? -32.375 11.805 10.297 1 97.12 685 TRP B N 1
ATOM 11123 C CA . TRP B 1 685 ? -33.094 12.992 9.82 1 97.12 685 TRP B CA 1
ATOM 11124 C C . TRP B 1 685 ? -34.312 12.594 9 1 97.12 685 TRP B C 1
ATOM 11126 O O . TRP B 1 685 ? -35.406 13.164 9.18 1 97.12 685 TRP B O 1
ATOM 11136 N N . LEU B 1 686 ? -34.156 11.641 8.102 1 97.5 686 LEU B N 1
ATOM 11137 C CA . LEU B 1 686 ? -35.281 11.18 7.277 1 97.5 686 LEU B CA 1
ATOM 11138 C C . LEU B 1 686 ? -36.375 10.617 8.148 1 97.5 686 LEU B C 1
ATOM 11140 O O . LEU B 1 686 ? -37.562 10.859 7.871 1 97.5 686 LEU B O 1
ATOM 11144 N N . SER B 1 687 ? -36.062 9.883 9.148 1 95.19 687 SER B N 1
ATOM 11145 C CA . SER B 1 687 ? -37.062 9.305 10.047 1 95.19 687 SER B CA 1
ATOM 11146 C C . SER B 1 687 ? -37.844 10.391 10.773 1 95.19 687 SER B C 1
ATOM 11148 O O . SER B 1 687 ? -39.062 10.273 10.953 1 95.19 687 SER B O 1
ATOM 11150 N N . GLU B 1 688 ? -37.125 11.406 11.172 1 95.25 688 GLU B N 1
ATOM 11151 C CA . GLU B 1 688 ? -37.781 12.531 11.836 1 95.25 688 GLU B CA 1
ATOM 11152 C C . GLU B 1 688 ? -38.719 13.25 10.891 1 95.25 688 GLU B C 1
ATOM 11154 O O . GLU B 1 688 ? -39.844 13.602 11.273 1 95.25 688 GLU B O 1
ATOM 11159 N N . ARG B 1 689 ? -38.312 13.484 9.703 1 95.81 689 ARG B N 1
ATOM 11160 C CA . ARG B 1 689 ? -39.156 14.164 8.719 1 95.81 689 ARG B CA 1
ATOM 11161 C C . ARG B 1 689 ? -40.344 13.312 8.336 1 95.81 689 ARG B C 1
ATOM 11163 O O . ARG B 1 689 ? -41.438 13.852 8.062 1 95.81 689 ARG B O 1
ATOM 11170 N N . LEU B 1 690 ? -40.156 12.016 8.242 1 94.94 690 LEU B N 1
ATOM 11171 C CA . LEU B 1 690 ? -41.25 11.094 7.934 1 94.94 690 LEU B CA 1
ATOM 11172 C C . LEU B 1 690 ? -42.312 11.148 9.008 1 94.94 690 LEU B C 1
ATOM 11174 O O . LEU B 1 690 ? -43.5 11.172 8.695 1 94.94 690 LEU B O 1
ATOM 11178 N N . THR B 1 691 ? -41.875 11.234 10.203 1 91.12 691 THR B N 1
ATOM 11179 C CA . THR B 1 691 ? -42.812 11.305 11.32 1 91.12 691 THR B CA 1
ATOM 11180 C C . THR B 1 691 ? -43.562 12.633 11.32 1 91.12 691 THR B C 1
ATOM 11182 O O . THR B 1 691 ? -44.781 12.68 11.57 1 91.12 691 THR B O 1
ATOM 11185 N N . GLU B 1 692 ? -42.906 13.641 10.984 1 93 692 GLU B N 1
ATOM 11186 C CA . GLU B 1 692 ? -43.469 14.984 11 1 93 692 GLU B CA 1
ATOM 11187 C C . GLU B 1 692 ? -44.438 15.18 9.836 1 93 692 GLU B C 1
ATOM 11189 O O . GLU B 1 692 ? -45.406 15.953 9.938 1 93 692 GLU B O 1
ATOM 11194 N N . SER B 1 693 ? -44.156 14.484 8.789 1 93.19 693 SER B N 1
ATOM 11195 C CA . SER B 1 693 ? -44.938 14.695 7.574 1 93.19 693 SER B CA 1
ATOM 11196 C C . SER B 1 693 ? -46 13.617 7.406 1 93.19 693 SER B C 1
ATOM 11198 O O . SER B 1 693 ? -46.688 13.555 6.375 1 93.19 693 SER B O 1
ATOM 11200 N N . PHE B 1 694 ? -46.031 12.781 8.383 1 91.38 694 PHE B N 1
ATOM 11201 C CA . PHE B 1 694 ? -47.031 11.711 8.297 1 91.38 694 PHE B CA 1
ATOM 11202 C C . PHE B 1 694 ? -48.375 12.188 8.781 1 91.38 694 PHE B C 1
ATOM 11204 O O . PHE B 1 694 ? -48.531 12.555 9.945 1 91.38 694 PHE B O 1
ATOM 11211 N N . ARG B 1 695 ? -49.344 12.273 7.824 1 85.88 695 ARG B N 1
ATOM 11212 C CA . ARG B 1 695 ? -50.719 12.688 8.156 1 85.88 695 ARG B CA 1
ATOM 11213 C C . ARG B 1 695 ? -51.75 11.836 7.422 1 85.88 695 ARG B C 1
ATOM 11215 O O . ARG B 1 695 ? -51.594 11.555 6.23 1 85.88 695 ARG B O 1
ATOM 11222 N N . GLN B 1 696 ? -52.781 11.414 8.062 1 84 696 GLN B N 1
ATOM 11223 C CA . GLN B 1 696 ? -53.906 10.672 7.535 1 84 696 GLN B CA 1
ATOM 11224 C C . GLN B 1 696 ? -53.438 9.43 6.773 1 84 696 GLN B C 1
ATOM 11226 O O . GLN B 1 696 ? -53.906 9.18 5.656 1 84 696 GLN B O 1
ATOM 11231 N N . GLY B 1 697 ? -52.406 8.766 7.164 1 80.94 697 GLY B N 1
ATOM 11232 C CA . GLY B 1 697 ? -51.969 7.484 6.621 1 80.94 697 GLY B CA 1
ATOM 11233 C C . GLY B 1 697 ? -51.031 7.629 5.434 1 80.94 697 GLY B C 1
ATOM 11234 O O . GLY B 1 697 ? -50.688 6.641 4.777 1 80.94 697 GLY B O 1
ATOM 11235 N N . ARG B 1 698 ? -50.75 8.922 5.125 1 88.25 698 ARG B N 1
ATOM 11236 C CA . ARG B 1 698 ? -49.844 9.133 3.996 1 88.25 698 ARG B CA 1
ATOM 11237 C C . ARG B 1 698 ? -48.781 10.156 4.336 1 88.25 698 ARG B C 1
ATOM 11239 O O . ARG B 1 698 ? -48.969 11.023 5.191 1 88.25 698 ARG B O 1
ATOM 11246 N N . VAL B 1 699 ? -47.562 10 3.791 1 92.69 699 VAL B N 1
ATOM 11247 C CA . VAL B 1 699 ? -46.5 10.961 3.941 1 92.69 699 VAL B CA 1
ATOM 11248 C C . VAL B 1 699 ? -46.594 12.055 2.879 1 92.69 699 VAL B C 1
ATOM 11250 O O . VAL B 1 699 ? -46.719 11.758 1.688 1 92.69 699 VAL B O 1
ATOM 11253 N N . PHE B 1 700 ? -46.75 13.258 3.32 1 94.25 700 PHE B N 1
ATOM 11254 C CA . PHE B 1 700 ? -46.812 14.375 2.387 1 94.25 700 PHE B CA 1
ATOM 11255 C C . PHE B 1 700 ? -45.875 15.484 2.809 1 94.25 700 PHE B C 1
ATOM 11257 O O . PHE B 1 700 ? -46.219 16.328 3.641 1 94.25 700 PHE B O 1
ATOM 11264 N N . ALA B 1 701 ? -44.719 15.531 2.238 1 94 701 ALA B N 1
ATOM 11265 C CA . ALA B 1 701 ? -43.656 16.516 2.518 1 94 701 ALA B CA 1
ATOM 11266 C C . ALA B 1 701 ? -43.406 17.422 1.313 1 94 701 ALA B C 1
ATOM 11268 O O . ALA B 1 701 ? -42.781 17 0.334 1 94 701 ALA B O 1
ATOM 11269 N N . ASN B 1 702 ? -43.875 18.609 1.273 1 91.25 702 ASN B N 1
ATOM 11270 C CA . ASN B 1 702 ? -43.719 19.5 0.121 1 91.25 702 ASN B CA 1
ATOM 11271 C C . ASN B 1 702 ? -42.938 20.75 0.474 1 91.25 702 ASN B C 1
ATOM 11273 O O . ASN B 1 702 ? -42.719 21.594 -0.388 1 91.25 702 ASN B O 1
ATOM 11277 N N . SER B 1 703 ? -42.469 20.859 1.68 1 94.38 703 SER B N 1
ATOM 11278 C CA . SER B 1 703 ? -41.688 22.031 2.088 1 94.38 703 SER B CA 1
ATOM 11279 C C . SER B 1 703 ? -40.25 21.938 1.596 1 94.38 703 SER B C 1
ATOM 11281 O O . SER B 1 703 ? -39.719 20.828 1.424 1 94.38 703 SER B O 1
ATOM 11283 N N . PRO B 1 704 ? -39.625 23.062 1.318 1 95.12 704 PRO B N 1
ATOM 11284 C CA . PRO B 1 704 ? -38.25 23.062 0.859 1 95.12 704 PRO B CA 1
ATOM 11285 C C . PRO B 1 704 ? -37.312 22.375 1.843 1 95.12 704 PRO B C 1
ATOM 11287 O O . PRO B 1 704 ? -36.281 21.797 1.436 1 95.12 704 PRO B O 1
ATOM 11290 N N . GLU B 1 705 ? -37.688 22.344 3.066 1 95.38 705 GLU B N 1
ATOM 11291 C CA . GLU B 1 705 ? -36.844 21.766 4.113 1 95.38 705 GLU B CA 1
ATOM 11292 C C . GLU B 1 705 ? -36.875 20.25 4.086 1 95.38 705 GLU B C 1
ATOM 11294 O O . GLU B 1 705 ? -36.125 19.578 4.801 1 95.38 705 GLU B O 1
ATOM 11299 N N . THR B 1 706 ? -37.656 19.688 3.221 1 97.06 706 THR B N 1
ATOM 11300 C CA . THR B 1 706 ? -37.781 18.234 3.17 1 97.06 706 THR B CA 1
ATOM 11301 C C . THR B 1 706 ? -36.906 17.656 2.057 1 97.06 706 THR B C 1
ATOM 11303 O O . THR B 1 706 ? -36.875 16.453 1.843 1 97.06 706 THR B O 1
ATOM 11306 N N . ALA B 1 707 ? -36.219 18.453 1.284 1 97.94 707 ALA B N 1
ATOM 11307 C CA . ALA B 1 707 ? -35.219 18.062 0.307 1 97.94 707 ALA B CA 1
ATOM 11308 C C . ALA B 1 707 ? -33.906 18.797 0.542 1 97.94 707 ALA B C 1
ATOM 11310 O O . ALA B 1 707 ? -33.781 19.969 0.195 1 97.94 707 ALA B O 1
ATOM 11311 N N . CYS B 1 708 ? -32.969 18.078 1.126 1 98 708 CYS B N 1
ATOM 11312 C CA . CYS B 1 708 ? -31.781 18.781 1.612 1 98 708 CYS B CA 1
ATOM 11313 C C . CYS B 1 708 ? -30.516 18.031 1.221 1 98 708 CYS B C 1
ATOM 11315 O O . CYS B 1 708 ? -30.547 16.844 0.889 1 98 708 CYS B O 1
ATOM 11317 N N . VAL B 1 709 ? -29.453 18.766 1.161 1 97.69 709 VAL B N 1
ATOM 11318 C CA . VAL B 1 709 ? -28.094 18.234 1.079 1 97.69 709 VAL B CA 1
ATOM 11319 C C . VAL B 1 709 ? -27.469 18.203 2.469 1 97.69 709 VAL B C 1
ATOM 11321 O O . VAL B 1 709 ? -27.531 19.203 3.199 1 97.69 709 VAL B O 1
ATOM 11324 N N . LEU B 1 710 ? -27 17.016 2.818 1 96.94 710 LEU B N 1
ATOM 11325 C CA . LEU B 1 710 ? -26.281 16.875 4.074 1 96.94 710 LEU B CA 1
ATOM 11326 C C . LEU B 1 710 ? -24.828 17.328 3.922 1 96.94 710 LEU B C 1
ATOM 11328 O O . LEU B 1 710 ? -24.031 16.641 3.281 1 96.94 710 LEU B O 1
ATOM 11332 N N . GLY B 1 711 ? -24.516 18.453 4.43 1 92.62 711 GLY B N 1
ATOM 11333 C CA . GLY B 1 711 ? -23.188 19.016 4.227 1 92.62 711 GLY B CA 1
ATOM 11334 C C . GLY B 1 711 ? -22.438 19.234 5.52 1 92.62 711 GLY B C 1
ATOM 11335 O O . GLY B 1 711 ? -23.031 19.406 6.582 1 92.62 711 GLY B O 1
ATOM 11336 N N . LEU B 1 712 ? -21.109 19.125 5.414 1 90.25 712 LEU B N 1
ATOM 11337 C CA . LEU B 1 712 ? -20.203 19.469 6.504 1 90.25 712 LEU B CA 1
ATOM 11338 C C . LEU B 1 712 ? -19.641 20.875 6.309 1 90.25 712 LEU B C 1
ATOM 11340 O O . LEU B 1 712 ? -19.031 21.156 5.273 1 90.25 712 LEU B O 1
ATOM 11344 N N . ASN B 1 713 ? -19.938 21.703 7.184 1 87.62 713 ASN B N 1
ATOM 11345 C CA . ASN B 1 713 ? -19.375 23.047 7.199 1 87.62 713 ASN B CA 1
ATOM 11346 C C . ASN B 1 713 ? -18.547 23.297 8.453 1 87.62 713 ASN B C 1
ATOM 11348 O O . ASN B 1 713 ? -19.094 23.438 9.547 1 87.62 713 ASN B O 1
ATOM 11352 N N . ARG B 1 714 ? -17.281 23.266 8.266 1 81.31 714 ARG B N 1
ATOM 11353 C CA . ARG B 1 714 ? -16.328 23.359 9.367 1 81.31 714 ARG B CA 1
ATOM 11354 C C . ARG B 1 714 ? -16.469 22.156 10.305 1 81.31 714 ARG B C 1
ATOM 11356 O O . ARG B 1 714 ? -16.094 21.031 9.945 1 81.31 714 ARG B O 1
ATOM 11363 N N . LYS B 1 715 ? -17.281 22.328 11.375 1 80.56 715 LYS B N 1
ATOM 11364 C CA . LYS B 1 715 ? -17.391 21.203 12.305 1 80.56 715 LYS B CA 1
ATOM 11365 C C . LYS B 1 715 ? -18.844 20.781 12.484 1 80.56 715 LYS B C 1
ATOM 11367 O O . LYS B 1 715 ? -19.125 19.859 13.266 1 80.56 715 LYS B O 1
ATOM 11372 N N . VAL B 1 716 ? -19.625 21.344 11.633 1 84.88 716 VAL B N 1
ATOM 11373 C CA . VAL B 1 716 ? -21.047 21.094 11.859 1 84.88 716 VAL B CA 1
ATOM 11374 C C . VAL B 1 716 ? -21.672 20.438 10.633 1 84.88 716 VAL B C 1
ATOM 11376 O O . VAL B 1 716 ? -21.453 20.875 9.508 1 84.88 716 VAL B O 1
ATOM 11379 N N . VAL B 1 717 ? -22.375 19.391 10.945 1 89.69 717 VAL B N 1
ATOM 11380 C CA . VAL B 1 717 ? -23.156 18.734 9.898 1 89.69 717 VAL B CA 1
ATOM 11381 C C . VAL B 1 717 ? -24.562 19.328 9.852 1 89.69 717 VAL B C 1
ATOM 11383 O O . VAL B 1 717 ? -25.25 19.375 10.867 1 89.69 717 VAL B O 1
ATOM 11386 N N . SER B 1 718 ? -24.922 19.891 8.727 1 92.62 718 SER B N 1
ATOM 11387 C CA . SER B 1 718 ? -26.219 20.531 8.609 1 92.62 718 SER B CA 1
ATOM 11388 C C . SER B 1 718 ? -26.938 20.109 7.336 1 92.62 718 SER B C 1
ATOM 11390 O O . SER B 1 718 ? -26.297 19.656 6.383 1 92.62 718 SER B O 1
ATOM 11392 N N . PHE B 1 719 ? -28.219 20.172 7.445 1 96.5 719 PHE B N 1
ATOM 11393 C CA . PHE B 1 719 ? -29.078 19.906 6.297 1 96.5 719 PHE B CA 1
ATOM 11394 C C . PHE B 1 719 ? -29.469 21.188 5.598 1 96.5 719 PHE B C 1
ATOM 11396 O O . PHE B 1 719 ? -30.141 22.047 6.188 1 96.5 719 PHE B O 1
ATOM 11403 N N . ILE B 1 720 ? -29.047 21.375 4.352 1 96.75 720 ILE B N 1
ATOM 11404 C CA . ILE B 1 720 ? -29.312 22.594 3.596 1 96.75 720 ILE B CA 1
ATOM 11405 C C . ILE B 1 720 ? -30.281 22.281 2.459 1 96.75 720 ILE B C 1
ATOM 11407 O O . ILE B 1 720 ? -30.016 21.422 1.623 1 96.75 720 ILE B O 1
ATOM 11411 N N . PRO B 1 721 ? -31.391 22.969 2.424 1 97.62 721 PRO B N 1
ATOM 11412 C CA . PRO B 1 721 ? -32.344 22.734 1.339 1 97.62 721 PRO B CA 1
ATOM 11413 C C . PRO B 1 721 ? -31.734 22.969 -0.042 1 97.62 721 PRO B C 1
ATOM 11415 O O . PRO B 1 721 ? -30.969 23.922 -0.226 1 97.62 721 PRO B O 1
ATOM 11418 N N . VAL B 1 722 ? -32.031 22.156 -0.964 1 96.94 722 VAL B N 1
ATOM 11419 C CA . VAL B 1 722 ? -31.484 22.219 -2.316 1 96.94 722 VAL B CA 1
ATOM 11420 C C . VAL B 1 722 ? -31.875 23.547 -2.965 1 96.94 722 VAL B C 1
ATOM 11422 O O . VAL B 1 722 ? -31.188 24.016 -3.875 1 96.94 722 VAL B O 1
ATOM 11425 N N . THR B 1 723 ? -33 24.141 -2.566 1 95.38 723 THR B N 1
ATOM 11426 C CA . THR B 1 723 ? -33.469 25.406 -3.109 1 95.38 723 THR B CA 1
ATOM 11427 C C . THR B 1 723 ? -32.562 26.547 -2.697 1 95.38 723 THR B C 1
ATOM 11429 O O . THR B 1 723 ? -32.344 27.484 -3.473 1 95.38 723 THR B O 1
ATOM 11432 N N . VAL B 1 724 ? -32.031 26.453 -1.521 1 95.75 724 VAL B N 1
ATOM 11433 C CA . VAL B 1 724 ? -31.125 27.469 -1.007 1 95.75 724 VAL B CA 1
ATOM 11434 C C . VAL B 1 724 ? -29.766 27.359 -1.696 1 95.75 724 VAL B C 1
ATOM 11436 O O . VAL B 1 724 ? -29.141 28.359 -2.041 1 95.75 724 VAL B O 1
ATOM 11439 N N . LEU B 1 725 ? -29.344 26.219 -1.97 1 95.94 725 LEU B N 1
ATOM 11440 C CA . LEU B 1 725 ? -28.031 25.953 -2.557 1 95.94 725 LEU B CA 1
ATOM 11441 C C . LEU B 1 725 ? -28 26.375 -4.023 1 95.94 725 LEU B C 1
ATOM 11443 O O . LEU B 1 725 ? -26.938 26.609 -4.582 1 95.94 725 LEU B O 1
ATOM 11447 N N . LYS B 1 726 ? -29.156 26.422 -4.598 1 95.44 726 LYS B N 1
ATOM 11448 C CA . LYS B 1 726 ? -29.25 26.781 -6.012 1 95.44 726 LYS B CA 1
ATOM 11449 C C . LYS B 1 726 ? -28.594 28.125 -6.285 1 95.44 726 LYS B C 1
ATOM 11451 O O . LYS B 1 726 ? -27.938 28.312 -7.312 1 95.44 726 LYS B O 1
ATOM 11456 N N . ALA B 1 727 ? -28.719 29.031 -5.355 1 93.94 727 ALA B N 1
ATOM 11457 C CA . ALA B 1 727 ? -28.188 30.391 -5.516 1 93.94 727 ALA B CA 1
ATOM 11458 C C . ALA B 1 727 ? -26.672 30.406 -5.449 1 93.94 727 ALA B C 1
ATOM 11460 O O . ALA B 1 727 ? -26.031 31.266 -6.051 1 93.94 727 ALA B O 1
ATOM 11461 N N . SER B 1 728 ? -26.125 29.5 -4.832 1 94.06 728 SER B N 1
ATOM 11462 C CA . SER B 1 728 ? -24.672 29.469 -4.645 1 94.06 728 SER B CA 1
ATOM 11463 C C . SER B 1 728 ? -24.016 28.453 -5.57 1 94.06 728 SER B C 1
ATOM 11465 O O . SER B 1 728 ? -22.875 28.062 -5.363 1 94.06 728 SER B O 1
ATOM 11467 N N . THR B 1 729 ? -24.766 28.016 -6.574 1 96.56 729 THR B N 1
ATOM 11468 C CA . THR B 1 729 ? -24.266 26.953 -7.441 1 96.56 729 THR B CA 1
ATOM 11469 C C . THR B 1 729 ? -24.016 27.469 -8.852 1 96.56 729 THR B C 1
ATOM 11471 O O . THR B 1 729 ? -24.844 28.219 -9.398 1 96.56 729 THR B O 1
ATOM 11474 N N . ASP B 1 730 ? -22.844 27.266 -9.398 1 96.25 730 ASP B N 1
ATOM 11475 C CA . ASP B 1 730 ? -22.547 27.438 -10.812 1 96.25 730 ASP B CA 1
ATOM 11476 C C . ASP B 1 730 ? -22.844 26.172 -11.602 1 96.25 730 ASP B C 1
ATOM 11478 O O . ASP B 1 730 ? -22 25.281 -11.695 1 96.25 730 ASP B O 1
ATOM 11482 N N . PHE B 1 731 ? -23.953 26.109 -12.227 1 94.94 731 PHE B N 1
ATOM 11483 C CA . PHE B 1 731 ? -24.422 24.891 -12.883 1 94.94 731 PHE B CA 1
ATOM 11484 C C . PHE B 1 731 ? -23.641 24.641 -14.172 1 94.94 731 PHE B C 1
ATOM 11486 O O . PHE B 1 731 ? -23.5 23.5 -14.609 1 94.94 731 PHE B O 1
ATOM 11493 N N . GLU B 1 732 ? -23.078 25.625 -14.719 1 94.44 732 GLU B N 1
ATOM 11494 C CA . GLU B 1 732 ? -22.312 25.484 -15.961 1 94.44 732 GLU B CA 1
ATOM 11495 C C . GLU B 1 732 ? -21.031 24.703 -15.727 1 94.44 732 GLU B C 1
ATOM 11497 O O . GLU B 1 732 ? -20.688 23.797 -16.5 1 94.44 732 GLU B O 1
ATOM 11502 N N . HIS B 1 733 ? -20.375 25.078 -14.703 1 95 733 HIS B N 1
ATOM 11503 C CA . HIS B 1 733 ? -19.094 24.438 -14.414 1 95 733 HIS B CA 1
ATOM 11504 C C . HIS B 1 733 ? -19.25 23.391 -13.305 1 95 733 HIS B C 1
ATOM 11506 O O . HIS B 1 733 ? -18.266 22.734 -12.93 1 95 733 HIS B O 1
ATOM 11512 N N . ARG B 1 734 ? -20.453 23.25 -12.773 1 94.88 734 ARG B N 1
ATOM 11513 C CA . ARG B 1 734 ? -20.797 22.234 -11.789 1 94.88 734 ARG B CA 1
ATOM 11514 C C . ARG B 1 734 ? -19.922 22.375 -10.539 1 94.88 734 ARG B C 1
ATOM 11516 O O . ARG B 1 734 ? -19.281 21.406 -10.117 1 94.88 734 ARG B O 1
ATOM 11523 N N . MET B 1 735 ? -19.875 23.578 -10.016 1 95 735 MET B N 1
ATOM 11524 C CA . MET B 1 735 ? -19.109 23.812 -8.797 1 95 735 MET B CA 1
ATOM 11525 C C . MET B 1 735 ? -19.719 24.953 -7.992 1 95 735 MET B C 1
ATOM 11527 O O . MET B 1 735 ? -20.531 25.719 -8.516 1 95 735 MET B O 1
ATOM 11531 N N . PRO B 1 736 ? -19.438 24.984 -6.672 1 94.62 736 PRO B N 1
ATOM 11532 C CA . PRO B 1 736 ? -19.891 26.125 -5.883 1 94.62 736 PRO B CA 1
ATOM 11533 C C . PRO B 1 736 ? -19.188 27.422 -6.266 1 94.62 736 PRO B C 1
ATOM 11535 O O . PRO B 1 736 ? -18.031 27.406 -6.711 1 94.62 736 PRO B O 1
ATOM 11538 N N . LYS B 1 737 ? -19.797 28.516 -6.035 1 93.44 737 LYS B N 1
ATOM 11539 C CA . LYS B 1 737 ? -19.25 29.828 -6.379 1 93.44 737 LYS B CA 1
ATOM 11540 C C . LYS B 1 737 ? -18.109 30.203 -5.441 1 93.44 737 LYS B C 1
ATOM 11542 O O . LYS B 1 737 ? -17.172 30.906 -5.84 1 93.44 737 LYS B O 1
ATOM 11547 N N . VAL B 1 738 ? -18.25 29.703 -4.246 1 89.81 738 VAL B N 1
ATOM 11548 C CA . VAL B 1 738 ? -17.203 30 -3.264 1 89.81 738 VAL B CA 1
ATOM 11549 C C . VAL B 1 738 ? -16.578 28.688 -2.773 1 89.81 738 VAL B C 1
ATOM 11551 O O . VAL B 1 738 ? -17.297 27.766 -2.371 1 89.81 738 VAL B O 1
ATOM 11554 N N . GLN B 1 739 ? -15.336 28.703 -2.867 1 90.19 739 GLN B N 1
ATOM 11555 C CA . GLN B 1 739 ? -14.609 27.516 -2.455 1 90.19 739 GLN B CA 1
ATOM 11556 C C . GLN B 1 739 ? -13.68 27.812 -1.278 1 90.19 739 GLN B C 1
ATOM 11558 O O . GLN B 1 739 ? -12.852 28.719 -1.348 1 90.19 739 GLN B O 1
ATOM 11563 N N . TRP B 1 740 ? -13.734 27 -0.198 1 86.75 740 TRP B N 1
ATOM 11564 C CA . TRP B 1 740 ? -12.977 27.25 1.023 1 86.75 740 TRP B CA 1
ATOM 11565 C C . TRP B 1 740 ? -11.492 26.984 0.805 1 86.75 740 TRP B C 1
ATOM 11567 O O . TRP B 1 740 ? -10.641 27.625 1.42 1 86.75 740 TRP B O 1
ATOM 11577 N N . TRP B 1 741 ? -11.125 26.031 -0.019 1 90.5 741 TRP B N 1
ATOM 11578 C CA . TRP B 1 741 ? -9.75 25.562 -0.172 1 90.5 741 TRP B CA 1
ATOM 11579 C C . TRP B 1 741 ? -8.93 26.547 -0.996 1 90.5 741 TRP B C 1
ATOM 11581 O O . TRP B 1 741 ? -7.719 26.359 -1.166 1 90.5 741 TRP B O 1
ATOM 11591 N N . PHE B 1 742 ? -9.555 27.594 -1.535 1 89.31 742 PHE B N 1
ATOM 11592 C CA . PHE B 1 742 ? -8.852 28.625 -2.295 1 89.31 742 PHE B CA 1
ATOM 11593 C C . PHE B 1 742 ? -7.809 29.312 -1.429 1 89.31 742 PHE B C 1
ATOM 11595 O O . PHE B 1 742 ? -6.812 29.828 -1.941 1 89.31 742 PHE B O 1
ATOM 11602 N N . ASN B 1 743 ? -7.961 29.234 -0.15 1 84.88 743 ASN B N 1
ATOM 11603 C CA . ASN B 1 743 ? -7.031 29.828 0.798 1 84.88 743 ASN B CA 1
ATOM 11604 C C . ASN B 1 743 ? -5.699 29.094 0.826 1 84.88 743 ASN B C 1
ATOM 11606 O O . ASN B 1 743 ? -4.703 29.609 1.336 1 84.88 743 ASN B O 1
ATOM 11610 N N . LEU B 1 744 ? -5.652 27.953 0.235 1 89.5 744 LEU B N 1
ATOM 11611 C CA . LEU B 1 744 ? -4.434 27.156 0.204 1 89.5 744 LEU B CA 1
ATOM 11612 C C . LEU B 1 744 ? -3.5 27.641 -0.906 1 89.5 744 LEU B C 1
ATOM 11614 O O . LEU B 1 744 ? -2.303 27.344 -0.883 1 89.5 744 LEU B O 1
ATOM 11618 N N . ARG B 1 745 ? -4.027 28.391 -1.859 1 91.31 745 ARG B N 1
ATOM 11619 C CA . ARG B 1 745 ? -3.287 28.75 -3.064 1 91.31 745 ARG B CA 1
ATOM 11620 C C . ARG B 1 745 ? -2.09 29.625 -2.727 1 91.31 745 ARG B C 1
ATOM 11622 O O . ARG B 1 745 ? -0.977 29.391 -3.195 1 91.31 745 ARG B O 1
ATOM 11629 N N . PRO B 1 746 ? -2.279 30.641 -1.84 1 88.88 746 PRO B N 1
ATOM 11630 C CA . PRO B 1 746 ? -1.122 31.469 -1.473 1 88.88 746 PRO B CA 1
ATOM 11631 C C . PRO B 1 746 ? -0.042 30.672 -0.746 1 88.88 746 PRO B C 1
ATOM 11633 O O . PRO B 1 746 ? 1.15 30.922 -0.933 1 88.88 746 PRO B O 1
ATOM 11636 N N . MET B 1 747 ? -0.472 29.766 0.053 1 90.25 747 MET B N 1
ATOM 11637 C CA . MET B 1 747 ? 0.478 28.922 0.778 1 90.25 747 MET B CA 1
ATOM 11638 C C . MET B 1 747 ? 1.335 28.109 -0.188 1 90.25 747 MET B C 1
ATOM 11640 O O . MET B 1 747 ? 2.543 27.969 0.014 1 90.25 747 MET B O 1
ATOM 11644 N N . LEU B 1 748 ? 0.677 27.594 -1.201 1 91.94 748 LEU B N 1
ATOM 11645 C CA . LEU B 1 748 ? 1.388 26.828 -2.217 1 91.94 748 LEU B CA 1
ATOM 11646 C C . LEU B 1 748 ? 2.445 27.688 -2.906 1 91.94 748 LEU B C 1
ATOM 11648 O O . LEU B 1 748 ? 3.576 27.234 -3.111 1 91.94 748 LEU B O 1
ATOM 11652 N N . LYS B 1 749 ? 2.166 28.891 -3.201 1 89.94 749 LYS B N 1
ATOM 11653 C CA . LYS B 1 749 ? 3.078 29.797 -3.895 1 89.94 749 LYS B CA 1
ATOM 11654 C C . LYS B 1 749 ? 4.234 30.203 -2.99 1 89.94 749 LYS B C 1
ATOM 11656 O O . LYS B 1 749 ? 5.383 30.281 -3.432 1 89.94 749 LYS B O 1
ATOM 11661 N N . MET B 1 750 ? 3.939 30.422 -1.738 1 88.75 750 MET B N 1
ATOM 11662 C CA . MET B 1 750 ? 4.973 30.828 -0.787 1 88.75 750 MET B CA 1
ATOM 11663 C C . MET B 1 750 ? 5.984 29.719 -0.574 1 88.75 750 MET B C 1
ATOM 11665 O O . MET B 1 750 ? 7.191 29.953 -0.581 1 88.75 750 MET B O 1
ATOM 11669 N N . LEU B 1 751 ? 5.461 28.547 -0.462 1 90.19 751 LEU B N 1
ATOM 11670 C CA . LEU B 1 751 ? 6.328 27.406 -0.155 1 90.19 751 LEU B CA 1
ATOM 11671 C C . LEU B 1 751 ? 7.094 26.953 -1.394 1 90.19 751 LEU B C 1
ATOM 11673 O O . LEU B 1 751 ? 8.047 26.188 -1.292 1 90.19 751 LEU B O 1
ATOM 11677 N N . ALA B 1 752 ? 6.676 27.469 -2.555 1 86.38 752 ALA B N 1
ATOM 11678 C CA . ALA B 1 752 ? 7.426 27.234 -3.787 1 86.38 752 ALA B CA 1
ATOM 11679 C C . ALA B 1 752 ? 8.32 28.422 -4.125 1 86.38 752 ALA B C 1
ATOM 11681 O O . ALA B 1 752 ? 8.922 28.469 -5.203 1 86.38 752 ALA B O 1
ATOM 11682 N N . ARG B 1 753 ? 8.367 29.453 -3.279 1 82.06 753 ARG B N 1
ATOM 11683 C CA . ARG B 1 753 ? 9.266 30.594 -3.312 1 82.06 753 ARG B CA 1
ATOM 11684 C C . ARG B 1 753 ? 8.867 31.578 -4.41 1 82.06 753 ARG B C 1
ATOM 11686 O O . ARG B 1 753 ? 9.727 32.156 -5.082 1 82.06 753 ARG B O 1
ATOM 11693 N N . TYR B 1 754 ? 7.523 31.562 -4.652 1 82 754 TYR B N 1
ATOM 11694 C CA . TYR B 1 754 ? 7.027 32.594 -5.551 1 82 754 TYR B CA 1
ATOM 11695 C C . TYR B 1 754 ? 6.797 33.906 -4.805 1 82 754 TYR B C 1
ATOM 11697 O O . TYR B 1 754 ? 6.492 33.906 -3.609 1 82 754 TYR B O 1
ATOM 11705 N N . GLN B 1 755 ? 7.004 34.969 -5.52 1 76.69 755 GLN B N 1
ATOM 11706 C CA . GLN B 1 755 ? 6.684 36.25 -4.914 1 76.69 755 GLN B CA 1
ATOM 11707 C C . GLN B 1 755 ? 5.184 36.531 -4.98 1 76.69 755 GLN B C 1
ATOM 11709 O O . GLN B 1 755 ? 4.598 36.531 -6.062 1 76.69 755 GLN B O 1
ATOM 11714 N N . THR B 1 756 ? 4.504 36.281 -3.881 1 70.69 756 THR B N 1
ATOM 11715 C CA . THR B 1 756 ? 3.059 36.469 -3.893 1 70.69 756 THR B CA 1
ATOM 11716 C C . THR B 1 756 ? 2.643 37.5 -2.855 1 70.69 756 THR B C 1
ATOM 11718 O O . THR B 1 756 ? 3.41 37.812 -1.943 1 70.69 756 THR B O 1
ATOM 11721 N N . ASN B 1 757 ? 1.448 38.188 -3.188 1 61.97 757 ASN B N 1
ATOM 11722 C CA . ASN B 1 757 ? 0.853 39.094 -2.238 1 61.97 757 ASN B CA 1
ATOM 11723 C C . ASN B 1 757 ? 0.222 38.375 -1.055 1 61.97 757 ASN B C 1
ATOM 11725 O O . ASN B 1 757 ? -0.534 37.438 -1.241 1 61.97 757 ASN B O 1
ATOM 11729 N N . PHE B 1 758 ? 0.776 38.469 0.069 1 60.12 758 PHE B N 1
ATOM 11730 C CA . PHE B 1 758 ? 0.378 37.844 1.315 1 60.12 758 PHE B CA 1
ATOM 11731 C C . PHE B 1 758 ? -1.017 38.281 1.734 1 60.12 758 PHE B C 1
ATOM 11733 O O . PHE B 1 758 ? -1.613 37.719 2.645 1 60.12 758 PHE B O 1
ATOM 11740 N N . VAL B 1 759 ? -1.631 39.156 1.052 1 53.53 759 VAL B N 1
ATOM 11741 C CA . VAL B 1 759 ? -2.9 39.719 1.5 1 53.53 759 VAL B CA 1
ATOM 11742 C C . VAL B 1 759 ? -3.969 38.625 1.527 1 53.53 759 VAL B C 1
ATOM 11744 O O . VAL B 1 759 ? -4.883 38.656 2.355 1 53.53 759 VAL B O 1
ATOM 11747 N N . GLU B 1 760 ? -3.689 37.625 0.864 1 60.34 760 GLU B N 1
ATOM 11748 C CA . GLU B 1 760 ? -4.762 36.625 0.723 1 60.34 760 GLU B CA 1
ATOM 11749 C C . GLU B 1 760 ? -4.641 35.531 1.77 1 60.34 760 GLU B C 1
ATOM 11751 O O . GLU B 1 760 ? -5.551 34.719 1.925 1 60.34 760 GLU B O 1
ATOM 11756 N N . TYR B 1 761 ? -3.615 35.625 2.594 1 64.25 761 TYR B N 1
ATOM 11757 C CA . TYR B 1 761 ? -3.484 34.594 3.613 1 64.25 761 TYR B CA 1
ATOM 11758 C C . TYR B 1 761 ? -4.219 35 4.891 1 64.25 761 TYR B C 1
ATOM 11760 O O . TYR B 1 761 ? -4.035 36.094 5.402 1 64.25 761 TYR B O 1
ATOM 11768 N N . VAL B 1 762 ? -5.137 34.188 5.367 1 60.94 762 VAL B N 1
ATOM 11769 C CA . VAL B 1 762 ? -5.895 34.438 6.59 1 60.94 762 VAL B CA 1
ATOM 11770 C C . VAL B 1 762 ? -5.211 33.75 7.77 1 60.94 762 VAL B C 1
ATOM 11772 O O . VAL B 1 762 ? -5.266 32.531 7.898 1 60.94 762 VAL B O 1
ATOM 11775 N N . PRO B 1 763 ? -4.523 34.594 8.617 1 67 763 PRO B N 1
ATOM 11776 C CA . PRO B 1 763 ? -3.869 34 9.781 1 67 763 PRO B CA 1
ATOM 11777 C C . PRO B 1 763 ? -4.867 33.438 10.805 1 67 763 PRO B C 1
ATOM 11779 O O . PRO B 1 763 ? -6.031 33.844 10.805 1 67 763 PRO B O 1
ATOM 11782 N N . GLY B 1 764 ? -4.461 32.531 11.578 1 69.75 764 GLY B N 1
ATOM 11783 C CA . GLY B 1 764 ? -5.289 32 12.648 1 69.75 764 GLY B CA 1
ATOM 11784 C C . GLY B 1 764 ? -5.52 33 13.781 1 69.75 764 GLY B C 1
ATOM 11785 O O . GLY B 1 764 ? -4.699 33.875 14.008 1 69.75 764 GLY B O 1
ATOM 11786 N N . GLU B 1 765 ? -6.695 32.938 14.359 1 71.62 765 GLU B N 1
ATOM 11787 C CA . GLU B 1 765 ? -7.031 33.781 15.492 1 71.62 765 GLU B CA 1
ATOM 11788 C C . GLU B 1 765 ? -6.848 33.031 16.812 1 71.62 765 GLU B C 1
ATOM 11790 O O . GLU B 1 765 ? -6.871 31.797 16.844 1 71.62 765 GLU B O 1
ATOM 11795 N N . MET B 1 766 ? -6.488 33.781 17.812 1 75.12 766 MET B N 1
ATOM 11796 C CA . MET B 1 766 ? -6.352 33.188 19.141 1 75.12 766 MET B CA 1
ATOM 11797 C C . MET B 1 766 ? -7.707 32.75 19.688 1 75.12 766 MET B C 1
ATOM 11799 O O . MET B 1 766 ? -8.68 33.5 19.625 1 75.12 766 MET B O 1
ATOM 11803 N N . GLU B 1 767 ? -7.84 31.5 19.875 1 76.25 767 GLU B N 1
ATOM 11804 C CA . GLU B 1 767 ? -9.047 30.953 20.484 1 76.25 767 GLU B CA 1
ATOM 11805 C C . GLU B 1 767 ? -8.742 30.328 21.844 1 76.25 767 GLU B C 1
ATOM 11807 O O . GLU B 1 767 ? -7.625 29.844 22.078 1 76.25 767 GLU B O 1
ATOM 11812 N N . HIS B 1 768 ? -9.656 30.422 22.812 1 73.56 768 HIS B N 1
ATOM 11813 C CA . HIS B 1 768 ? -9.461 29.859 24.141 1 73.56 768 HIS B CA 1
ATOM 11814 C C . HIS B 1 768 ? -10.156 28.5 24.266 1 73.56 768 HIS B C 1
ATOM 11816 O O . HIS B 1 768 ? -11.18 28.25 23.625 1 73.56 768 HIS B O 1
ATOM 11822 N N . VAL B 1 769 ? -9.5 27.641 24.938 1 71.94 769 VAL B N 1
ATOM 11823 C CA . VAL B 1 769 ? -10.031 26.297 25.156 1 71.94 769 VAL B CA 1
ATOM 11824 C C . VAL B 1 769 ? -10.609 26.188 26.578 1 71.94 769 VAL B C 1
ATOM 11826 O O . VAL B 1 769 ? -9.883 26.312 27.562 1 71.94 769 VAL B O 1
ATOM 11829 N N . THR B 1 770 ? -11.914 26.219 26.703 1 70.75 770 THR B N 1
ATOM 11830 C CA . THR B 1 770 ? -12.602 26.047 27.969 1 70.75 770 THR B CA 1
ATOM 11831 C C . THR B 1 770 ? -13.477 24.797 27.953 1 70.75 770 THR B C 1
ATOM 11833 O O . THR B 1 770 ? -13.703 24.219 26.891 1 70.75 770 THR B O 1
ATOM 11836 N N . ARG B 1 771 ? -13.852 24.453 29.188 1 66.88 771 ARG B N 1
ATOM 11837 C CA . ARG B 1 771 ? -14.781 23.328 29.266 1 66.88 771 ARG B CA 1
ATOM 11838 C C . ARG B 1 771 ? -16.016 23.578 28.406 1 66.88 771 ARG B C 1
ATOM 11840 O O . ARG B 1 771 ? -16.547 22.641 27.781 1 66.88 771 ARG B O 1
ATOM 11847 N N . ARG B 1 772 ? -16.281 24.719 28.359 1 54.03 772 ARG B N 1
ATOM 11848 C CA . ARG B 1 772 ? -17.453 25.125 27.578 1 54.03 772 ARG B CA 1
ATOM 11849 C C . ARG B 1 772 ? -17.172 25.016 26.078 1 54.03 772 ARG B C 1
ATOM 11851 O O . ARG B 1 772 ? -18.031 24.562 25.328 1 54.03 772 ARG B O 1
ATOM 11858 N N . SER B 1 773 ? -16.047 25.391 25.641 1 66.62 773 SER B N 1
ATOM 11859 C CA . SER B 1 773 ? -15.727 25.344 24.219 1 66.62 773 SER B CA 1
ATOM 11860 C C . SER B 1 773 ? -15.617 23.922 23.719 1 66.62 773 SER B C 1
ATOM 11862 O O . SER B 1 773 ? -15.938 23.641 22.562 1 66.62 773 SER B O 1
ATOM 11864 N N . ILE B 1 774 ? -15.219 23.141 24.531 1 63.66 774 ILE B N 1
ATOM 11865 C CA . ILE B 1 774 ? -15.102 21.734 24.188 1 63.66 774 ILE B CA 1
ATOM 11866 C C . ILE B 1 774 ? -16.484 21.094 24.125 1 63.66 774 ILE B C 1
ATOM 11868 O O . ILE B 1 774 ? -16.766 20.266 23.25 1 63.66 774 ILE B O 1
ATOM 11872 N N . SER B 1 775 ? -17.312 21.484 25.062 1 53.03 775 SER B N 1
ATOM 11873 C CA . SER B 1 775 ? -18.641 20.906 25.172 1 53.03 775 SER B CA 1
ATOM 11874 C C . SER B 1 775 ? -19.531 21.359 24.016 1 53.03 775 SER B C 1
ATOM 11876 O O . SER B 1 775 ? -20.406 20.609 23.562 1 53.03 775 SER B O 1
ATOM 11878 N N . ILE B 1 776 ? -19.422 22.594 23.656 1 45.62 776 ILE B N 1
ATOM 11879 C CA . ILE B 1 776 ? -20.312 23.156 22.641 1 45.62 776 ILE B CA 1
ATOM 11880 C C . ILE B 1 776 ? -19.906 22.625 21.266 1 45.62 776 ILE B C 1
ATOM 11882 O O . ILE B 1 776 ? -20.672 22.734 20.312 1 45.62 776 ILE B O 1
ATOM 11886 N N . ASP B 1 777 ? -18.844 22.109 21.328 1 56.09 777 ASP B N 1
ATOM 11887 C CA . ASP B 1 777 ? -18.328 21.625 20.047 1 56.09 777 ASP B CA 1
ATOM 11888 C C . ASP B 1 777 ? -19.109 20.391 19.578 1 56.09 777 ASP B C 1
ATOM 11890 O O . ASP B 1 777 ? -19.062 19.344 20.234 1 56.09 777 ASP B O 1
ATOM 11894 N N . ALA B 1 778 ? -20.234 20.781 18.828 1 52.5 778 ALA B N 1
ATOM 11895 C CA . ALA B 1 778 ? -21.078 19.703 18.344 1 52.5 778 ALA B CA 1
ATOM 11896 C C . ALA B 1 778 ? -20.281 18.734 17.469 1 52.5 778 ALA B C 1
ATOM 11898 O O . ALA B 1 778 ? -20.766 17.656 17.125 1 52.5 778 ALA B O 1
ATOM 11899 N N . GLY B 1 779 ? -18.984 18.672 17.609 1 56.75 779 GLY B N 1
ATOM 11900 C CA . GLY B 1 779 ? -17.875 18 16.953 1 56.75 779 GLY B CA 1
ATOM 11901 C C . GLY B 1 779 ? -18.328 16.938 15.953 1 56.75 779 GLY B C 1
ATOM 11902 O O . GLY B 1 779 ? -19.422 16.391 16.078 1 56.75 779 GLY B O 1
ATOM 11903 N N . TYR B 1 780 ? -17.922 16.984 14.57 1 56.81 780 TYR B N 1
ATOM 11904 C CA . TYR B 1 780 ? -18.016 15.93 13.562 1 56.81 780 TYR B CA 1
ATOM 11905 C C . TYR B 1 780 ? -17.109 14.758 13.906 1 56.81 780 TYR B C 1
ATOM 11907 O O . TYR B 1 780 ? -16.031 14.945 14.484 1 56.81 780 TYR B O 1
#

Radius of gyration: 33.05 Å; Cα contacts (8 Å, |Δi|>4): 3791; chains: 2; bounding box: 108×97×78 Å

pLDDT: mean 89.43, std 9.28, range [31.91, 98.75]

Sequence (1560 aa):
MSSMDLEKLKMTGAGRAIAVLTSGGDAQGMNAAVRAVTRMGIYVGAKVYLIHEGYQGLVDGGENIKLAHWHSVTNIIQLGGTVIGSARCKAFQTREGRIAAAFNLVKKGITNLCVCGGDGSLTGANIFRSEWSGLLDELVQKGRITDTLAKQHNNLNIVGLVGSIDNDFCGTDMTIGADSALHRIMEIVDAIMTTANSHQRTFVLEVMGRHCGYLALVSALASGADWLFIPEAPPLEGWEDRMCARLEKSRNKGSRLNIIIVAEGAIDSNGKPISSTYVKDLVVKRLGYDTRVTVLGHVQRGGTPSAFDRILSTKLGVEAVIALIEASPNTPACVIGLCGNHAVRLPLMECVDMTKLVQKAMNERRFEEAVKLRGGSFENNLNIYKLLAFPKPALTESNHSVAILNVGAPAGGMNAAVRSAVRVALALGHKVYGVHDGFEGLANGLIFEMDWHNVAGWTGQGGSLLGTKRTLPAKFMEKIVENIGKFRITALLVIGGFEGYEGVQQLYEARGHFDELCIPMCVIPATISNNVPGTDFSLGADTAVNAAMEGCDKIKQSASGTKRRVFVVETMGGYCGYLATSTAIAVGADAAYIFEEPFNIHDLKTNVEHLAEKMKKDIQRGLVLRNEYCHKNYTTDFIYNLYSEEGKGVFDCRVNVLGHLQQGGAPSPFDRNFGTKLGVKAIQWLSERLTESFRQGRVFANSPETACVLGLNRKVVSFIPVTVLKASTDFEHRMPKVQWWFNLRPMLKMLARYQTNFVEYVPGEMEHVTRRSISIDAGYMSSMDLEKLKMTGAGRAIAVLTSGGDAQGMNAAVRAVTRMGIYVGAKVYLIHEGYQGLVDGGENIKLAHWHSVTNIIQLGGTVIGSARCKAFQTREGRIAAAFNLVKKGITNLCVCGGDGSLTGANIFRSEWSGLLDELVQKGRITDTLAKQHNNLNIVGLVGSIDNDFCGTDMTIGADSALHRIMEIVDAIMTTANSHQRTFVLEVMGRHCGYLALVSALASGADWLFIPEAPPLEGWEDRMCARLEKSRNKGSRLNIIIVAEGAIDSNGKPISSTYVKDLVVKRLGYDTRVTVLGHVQRGGTPSAFDRILSTKLGVEAVIALIEASPNTPACVIGLCGNHAVRLPLMECVDMTKLVQKAMNERRFEEAVKLRGGSFENNLNIYKLLAFPKPALTESNHSVAILNVGAPAGGMNAAVRSAVRVALALGHKVYGVHDGFEGLANGLIFEMDWHNVAGWTGQGGSLLGTKRTLPAKFMEKIVENIGKFRITALLVIGGFEGYEGVQQLYEARGHFDELCIPMCVIPATISNNVPGTDFSLGADTAVNAAMEGCDKIKQSASGTKRRVFVVETMGGYCGYLATSTAIAVGADAAYIFEEPFNIHDLKTNVEHLAEKMKKDIQRGLVLRNEYCHKNYTTDFIYNLYSEEGKGVFDCRVNVLGHLQQGGAPSPFDRNFGTKLGVKAIQWLSERLTESFRQGRVFANSPETACVLGLNRKVVSFIPVTVLKASTDFEHRMPKVQWWFNLRPMLKMLARYQTNFVEYVPGEMEHVTRRSISIDAGY

Foldseek 3Di:
DPLPFLLVLLVLLAPAEEEEFEEDDWFFQVLLLVLLLLLLSVLSNHWYWYAAAGLVSLLVADPRTHTDDNCNSPPCLFFGTHPSHYHDDPLLVDLNSLLSSLLNCLVVRHQEYEYEEALVSLVSVQVSQVCNQVSLVVCCVVVNDPPVSCVSRVHHAYEYAHRDLLLLFFPFPDHQRVQLLLQLLVVVLVVVVVVLVVAQAEEEEEDEDQPHCQSQLLNCLLQVALEGFTLLDADAPPVLVVSLVSVVVCVVVPRSYHYYYYYQNGAHLVRHGDDSVNNQVSNCVPVVGHYDYDYCPCVSRGRTGFLVSSLQSSQQSSLSNVCRSPDDSPDAHWYWHHFQHHIATEHSVQRSVLSVVLVVCSVVSVSVVNQLSSFLASVLSNVLSCPQNPQDADPDADPAEEEEEEEDWWFFLQLLLVLLLQSLCRSNRYWYKYFAAGLVSLLVVRIDTDDNCNSPRSSFWGTDPSHYYLDACPVRVVSNLVSCVVVVHQEYEYEYALSSLVRLVVLLVCCVPHQSSQHFYEYQHADLLQFHPPAQDHQRVSLLLRLLLVVVSVVVVVCVVPFFEEEEEEDENQQRCPSQLSNCSSNLALEEAHQVDDDDPVRLLVSLVLSLVVQVPPHGYHYYYYYCVNDPPCHQVNSQVVSQVSCPPRHHYYYYYCPPSSSHTTHRSVSSSVSSSLSNVVNVVSVVQQVVQDDPNGGGHSDQQSYFYFYHDRFDTDTHRSVVRVVQADPVRSGGVDHPCVLSNVSSNSSSVHDDGSSSHDRHYYDYRDSVVRNPRVGD/DPLPFLLVLLVLLAPAEEEEFEEDDWFFLVLLLVLLLLLLSVLSRHWYWYAAAGLVSLLVADPRTGTDDNCNSPPCLFFGTHPSHYHDDPLLVDLNSLLSSLLNCLVVRHQEYEYEEALVSLVSVQVSQVCNQVSLVVCCVVVNDPPVSCVSNVHHAYEYAYRDLLLLFFPFPDHQRVQLLLQLLVVVLVVVVVVLVVAQAEEEEEDEDQPHCQSQLLNCLLQVALEGFTLLDADAPPVLVVSLVSVVVCVVVPDSYHYYYYYQNGAHLVRHGDDSVNNQVSNCVPVVGHYDYDYCPCVSRGRTGFLVSSLQSSQQSSLSNVCRSPDDSPDAHWYWHHFQHHIATEHSVQRSVLSVVLVVCSVVSVSVVNQLSSFLQSVLSNVLSCPQNPQDADPDADPAEEEEEEEDWWFFLQLLLVLLLQRLCRSNRYWYKYFAAGLVSLLVVRIDTDDNCNSPRSSFWGTDPSHYYLDACPVRVVSNLVSCVVVVHQEYEYEYALSSLVRLVVLLVCCVPHQSSQHFYEYQHADLLQFHPPAQDHQRVSLLLRLLLVVVSVVQVVCVVPFFEEEEEEDENQQRCPSQLSNCSSNLALEEAHQVDDDDPVRLLVSLVLSLVVQVPPHGYHYYYYYCVNDPPCHQVNSQVVSQVSCPPRHHYDYYYCPPSSSHTTGRSVSSSVSSSLSNVVSVVSVVQQVVQDDPNGGGHNDQQSYFYFYHDRFDTDTHRSVVRVVQADPVRSGGVDHPCVLSNVSSNSSSVHDDGSSSHDRHYYDYRDSVVRNPRVGD

Solvent-accessible surface area (backbone atoms only — not comparable to full-atom values): 74801 Å² total; per-residue (Å²): 128,82,58,53,50,44,65,56,48,29,58,62,19,42,85,37,29,38,33,39,33,32,24,56,64,64,13,13,12,47,22,15,21,52,33,24,31,43,39,45,28,43,66,27,46,21,47,29,30,42,26,26,30,10,57,43,15,39,42,68,27,71,86,22,53,35,79,55,52,80,72,74,50,57,90,34,50,67,39,26,7,29,92,46,20,26,34,89,46,72,54,58,76,36,69,68,28,43,41,40,24,50,50,46,32,56,74,69,54,40,38,28,38,38,41,36,11,33,72,68,45,52,51,52,52,49,52,49,48,73,41,40,55,59,42,44,53,49,35,38,74,70,64,75,44,52,69,66,56,39,64,74,56,54,50,65,45,48,35,33,38,51,24,29,50,44,56,66,57,46,79,33,78,59,32,32,8,24,64,24,22,45,46,47,50,49,53,49,50,54,14,38,52,27,35,24,62,17,32,74,35,34,39,39,37,37,35,63,23,63,87,30,29,48,53,34,51,55,48,34,56,28,66,65,36,69,41,77,37,23,47,54,57,39,51,54,91,66,42,69,58,54,51,51,52,48,54,48,51,42,41,73,70,64,44,43,60,45,37,33,38,32,8,65,29,12,25,38,74,86,66,47,74,52,50,66,66,54,53,42,51,50,45,33,70,75,71,62,47,58,58,45,65,32,37,48,51,63,40,37,36,22,25,61,36,35,42,66,24,21,39,50,21,30,53,40,16,42,47,42,43,54,50,57,68,66,52,50,90,83,52,71,48,29,26,48,30,29,55,60,89,39,55,30,33,27,48,40,67,48,28,50,51,51,36,49,47,32,53,51,27,52,74,68,68,37,34,70,58,24,35,47,61,69,17,25,27,54,42,48,52,52,50,52,42,49,54,69,58,57,67,57,75,42,90,53,77,47,96,45,24,38,34,39,29,28,22,21,62,46,16,10,10,49,25,11,18,51,33,32,25,51,49,49,34,44,36,66,16,32,44,40,31,41,21,33,33,12,50,58,15,39,32,71,56,44,63,43,79,55,54,78,68,74,41,63,77,29,40,62,40,41,20,26,90,48,16,15,31,67,61,57,38,83,86,39,49,69,42,31,49,50,39,36,58,73,68,54,45,49,30,41,40,35,41,7,20,58,45,28,54,53,28,51,47,51,46,58,68,42,33,84,79,32,72,76,52,17,31,38,32,42,30,42,47,19,21,47,27,49,32,42,63,72,34,75,65,25,30,8,23,65,23,17,31,38,33,46,36,52,50,49,52,18,40,56,41,50,40,50,15,45,76,28,35,32,38,41,35,36,33,54,30,52,44,32,33,51,39,23,51,54,26,28,51,33,65,67,29,61,41,64,47,26,35,89,55,82,77,53,70,67,54,52,50,50,50,49,52,52,51,50,57,46,42,71,50,94,40,42,69,45,36,34,32,28,17,65,46,30,40,93,74,69,34,72,69,48,51,47,51,50,47,34,63,74,28,56,94,68,37,48,59,47,75,43,51,54,54,55,42,25,51,25,50,61,36,33,55,64,22,16,40,52,18,30,52,49,16,40,52,50,41,54,49,48,53,51,50,48,60,72,26,48,50,96,93,40,65,59,29,80,54,65,80,32,35,22,36,52,14,34,53,67,46,42,78,43,76,42,29,47,76,65,47,52,79,48,44,37,75,88,61,55,27,39,74,72,64,83,70,60,56,50,53,58,54,40,36,46,71,46,72,44,95,69,78,36,57,68,51,82,76,56,53,82,44,79,63,42,78,61,56,35,59,66,32,72,34,96,129,82,57,53,49,45,65,56,45,27,60,60,19,43,85,36,28,37,33,40,32,33,25,57,66,64,14,13,12,44,23,16,23,54,32,24,32,45,41,45,28,45,68,27,45,21,48,28,28,41,25,27,30,10,59,43,16,38,40,68,26,72,85,23,53,35,78,56,54,81,71,73,48,57,90,32,50,67,38,26,8,30,92,49,20,25,35,90,44,73,54,56,77,37,70,69,27,43,41,40,25,51,50,47,32,55,73,71,52,42,36,31,39,38,42,35,12,33,69,68,45,49,49,52,50,49,52,48,49,74,41,39,56,61,42,45,52,50,34,37,74,71,65,76,44,53,69,67,57,40,64,73,56,54,52,64,46,47,35,33,37,51,24,31,50,44,53,70,57,44,78,34,78,57,31,29,12,23,63,28,22,44,46,46,51,49,54,48,50,55,13,38,52,26,36,23,61,17,33,74,35,34,39,38,37,35,34,63,23,63,85,30,29,48,54,33,52,54,47,34,57,29,66,66,36,67,41,77,38,24,47,53,57,38,50,54,91,65,41,71,58,52,51,52,53,48,54,49,52,43,41,73,72,63,45,43,59,43,38,32,39,33,9,65,28,11,25,37,74,84,66,47,74,52,49,67,67,55,52,42,50,48,43,33,71,73,71,63,47,58,57,46,64,31,38,46,51,63,41,37,38,21,26,61,37,35,41,65,23,22,40,50,20,30,54,41,17,41,46,41,43,52,49,56,66,67,50,49,92,83,53,71,49,28,25,46,30,30,53,59,89,39,55,28,32,26,49,39,65,49,28,52,50,51,36,50,48,31,53,51,26,50,75,69,68,37,33,70,58,25,35,47,60,69,17,28,27,54,42,48,52,53,52,51,41,49,53,70,58,58,67,58,75,42,90,53,76,46,96,44,23,39,35,40,28,28,21,20,61,47,16,9,10,49,26,12,17,51,34,33,24,50,49,50,34,43,34,66,15,33,43,41,31,42,21,33,34,13,48,59,16,39,33,71,57,44,62,44,78,55,55,78,68,73,42,63,77,28,41,62,39,40,22,26,91,49,17,14,30,66,62,57,38,84,85,40,49,68,42,31,48,49,40,35,60,73,68,53,45,50,30,41,39,35,42,7,21,57,46,29,52,52,28,51,45,52,46,56,67,42,32,84,82,33,73,74,51,17,30,39,33,39,30,42,46,20,20,49,29,51,32,42,65,75,33,75,63,25,30,8,22,65,23,17,32,37,33,46,35,53,50,50,53,18,41,55,41,51,39,50,14,44,76,28,35,33,38,41,35,36,33,54,29,52,44,31,33,52,39,22,51,54,27,28,53,34,64,66,29,62,42,64,47,27,35,88,53,81,78,53,70,67,53,51,50,51,51,48,51,52,49,49,57,46,41,73,50,94,41,42,70,45,38,34,32,28,17,65,46,30,42,92,74,70,34,72,68,48,50,47,50,48,46,34,62,74,28,56,96,68,35,47,58,46,74,41,51,55,53,56,43,26,50,25,50,62,37,33,54,65,21,15,39,51,18,30,52,50,17,39,52,50,40,54,50,48,53,52,49,47,62,71,26,48,53,96,93,39,66,59,30,80,53,64,82,32,36,22,36,52,15,36,53,65,46,42,77,43,76,42,30,46,75,66,49,53,80,48,42,36,76,88,62,54,28,38,75,72,62,81,71,63,58,49,53,61,54,40,36,46,71,47,71,43,94,68,79,35,57,69,50,82,77,54,54,81,46,79,63,43,77,61,54,34,59,65,30,75,31,99

InterPro domains:
  IPR000023 Phosphofructokinase domain [PF00365] (18-323)
  IPR000023 Phosphofructokinase domain [PF00365] (402-686)
  IPR009161 ATP-dependent 6-phosphofructokinase, eukaryotic-type [MF_03184] (16-758)
  IPR009161 ATP-dependent 6-phosphofructokinase, eukaryotic-type [PIRSF000533] (8-755)
  IPR009161 ATP-dependent 6-phosphofructokinase, eukaryotic-type [TIGR02478] (16-754)
  IPR015912 Phosphofructokinase, conserved site [PS00433] (292-310)
  IPR015912 Phosphofructokinase, conserved site [PS00433] (654-672)
  IPR022953 ATP-dependent 6-phosphofructokinase [PR00476] (20-39)
  IPR022953 ATP-dependent 6-phosphofructokinase [PR00476] (45-58)
  IPR022953 ATP-dependent 6-phosphofructokinase [PR00476] (109-125)
  IPR022953 ATP-dependent 6-phosphofructokinase [PR00476] (159-176)
  IPR022953 ATP-dependent 6-phosphofructokinase [PR00476] (177-195)
  IPR022953 ATP-dependent 6-phosphofructokinase [PR00476] (197-213)
  IPR022953 ATP-dependent 6-phosphofructokinase [PR00476] (215-232)
  IPR022953 ATP-dependent 6-phosphofructokinase [PR00476] (254-266)
  IPR022953 ATP-dependent 6-phosphofructokinase [PR00476] (288-310)
  IPR035966 Phosphofructokinase superfamily [G3DSA:3.40.50.460] (178-385)
  IPR035966 Phosphofructokinase superfamily [G3DSA:3.40.50.460] (543-746)
  IPR035966 Phosphofructokinase superfamily [SSF53784] (11-385)
  IPR035966 Phosphofructokinase superfamily [SSF53784] (341-749)

Secondary structure (DSSP, 8-state):
-----HHHHHHHHTT-EEEEEE-SS--TTHHHHHHHHHHHHHHTT-EEEEETTHHHHHHH-GGGEEE--GGGGTT-TT--S-TT-----SGGGSHHHHHHHHHHHHHTT--EEEEEE-HHHHHHHHHHHHTHHHHHHHHHHTTSS-HHHHHHT---EEEEEEEESS---TT-S--EEHHHHHHHHHHHHHHHHHHHTTS-EEEEEEE--SS--HHHHHHHHHHT-SEEEBTTBPPPTTHHHHHHHHHHHHHHTT--EEEEEEETT-B-TTS-B--HHHHHHHHHHHH---EEEEE-GGGGG-SPPPHHHHHHHHHHHHHHHHHHHH--TTSPPEEEEEETTEEEEEEHHHHHHHHHHHHHHHHTT-HHHHHHHH-HHHHHHHHHHHHHHS----SS--S-EEEEEEESS--TTHHHHHHHHHHHHHHTT-EEEEETTHHHHHHHT-EEE--GGGGTT-TT--S-TT--B---GGGGHHHHHHHHHHTT--EEEEEESHHHHHHHHHHHHGGGT-GGG-S-EEEEEB-TT---TT-S--BTHHHHHHHHHHHHHHHHHHTTSSSSEEEEEEE--TT--HHHHHHHHHHT-SEEE-SSS---HHHHHHHHHHHHHHHHTT--EEEEEEETTS-SSS-HHHHHHHHHHHTTTT-EEEEEE-GGGGG-SSPPHHHHHHHHHHHHHHHHHHHHHHHHTEETTEE---SGGGEEEEEEETTEEEEEEHHHHGGGEETTTTEESS-GGGGHHHHHHHHTT----GGG--PPPB----HHHHHS----/-----HHHHHHHHTT-EEEEEE-SS--TTHHHHHHHHHHHHHHTT-EEEEETTHHHHHHH-GGGEEE--GGGGTT-TT--S-TT-----SGGGSHHHHHHHHHHHHHTT--EEEEEE-HHHHHHHHHHHHTHHHHHHHHHHTTSS-HHHHHHT---EEEEEEEESS---TT-S--EEHHHHHHHHHHHHHHHHHHHTTS-EEEEEEE--SS--HHHHHHHHHHT-SEEEBTTBPPPTTHHHHHHHHHHHHHHTT--EEEEEEETT-B-TTS-B--HHHHHHHHHHHH---EEEEE-GGGGG-SPPPHHHHHHHHHHHHHHHHHHHH--TTSPPEEEEEETTEEEEEEHHHHHHHHHHHHHHHHTT-HHHHHHHH-HHHHHHHHHHHHHHS----SS--S-EEEEEEESS--TTHHHHHHHHHHHHHHTT-EEEEETTHHHHHHHT-EEE--GGGGTT-TT--S-TT--B---GGGGHHHHHHHHHHTT--EEEEEESHHHHHHHHHHHHGGGT-GGG-S-EEEEEB-TT---TT-S--BTHHHHHHHHHHHHHHHHHHTTSSSSEEEEEEE--TT--HHHHHHHHHHT-SEEE-SSS---HHHHHHHHHHHHHHHHTT--EEEEEEETTS-SSS-HHHHHHHHHHHTTTT-EEEEEE-GGGGG-SSPPHHHHHHHHHHHHHHHHHHHHHHHHTEETTEE---SGGGEEEEEEETTEEEEEEHHHHGGGEETTTTEESS-GGGGHHHHHHHHTT----GGG--PPPB----HHHHHS----